Protein AF-X6LQ33-F1 (afdb_monomer_lite)

Sequence (840 aa):
MHNIFSINFYQRFENSNSEWKCDDTETKLISVIKTDLRIRELEQANAPIYSEMYVIDLLNGNKDTILSQSILKFLFQQSKEVWDNICSMDNDNKCWEVMLTAFQKDFGKWNSYLAELENKGIFGDDSVRKSFLNQFIYNNEFIKLHFFKNKRLCNAFFDVCLLHLAHDYNKTTKKKSWKEEIELLVTIENYSGKILYEKEAVFGLIDLLWNVNKFHCFKLELNDSSDSERRRELVKELLEKGQTNLKNLEVWVQFFNYIIEKNEDEWEELLIESLKDWWYADNFGERPSGKWRHRKVLWFLRPSRYNKIPGKFRYVFKTQVESTSNSFLFDNKCWDKDSKSELDECIGESLSDLSMLNWLLELLIQIPFKCDSNEVPSTEKESNEDEQEEKTSSQGGEDKNGTELLKKKLEYCVLYVEWKQLLVKHRNKMNIFRNLYNFIQTTLETLDSVIKEKKIDTMLYDFIKSKNEAHIKILWMAEDKGIDEQVWKDTLDKYENFKQISNNFKTVVRGYFETIPNDLQQFHEYVTKFGHCCLLDIEKDCAKSMKMLNPFKNDMQLMIDREDSELFRKMWTKRRATYSQNPISTMNAFMDVFKQANSDWEYLATAIKNNTLRYSGLEWCESMDWKLEMSILFPNVGSEAKDKMQENQKEIENAVGLRQTKHCWQILKQATEIIQNAHKNKSTIKSDEVWQTFLKQFEFIGQFEHDKEKTSMKEASNCYCICMECFGDIAKSKKNEKKIGEFATNEIFTNKEQFEYAIQKMDDSLNENFRHLVGKLRKVNKVLQKKIWNRTYVSISELAKAVIELYKESNSNFQEKLKDCLNMDFDEFFRFIKEGDQLP

Foldseek 3Di:
DPDDPPDPPVVVVVPCPPDDDPPCPLVVLVVVQVVQVVVCVPPVDPDPDHSLQVVLVVLLVVLDQVSLQSSVVVQLPDALVSVCVNQVPCVPLSNVSSVCSNCPPVVVVVLVSVLSCVVNVVCVDVSSLVSNVCCLLPVPVSLCSQAPDDPVSVVVVCCSQQPRQQPDPPDDDDDASDPDPVSVLSSLVSNLVPHDLDLVVLVVSVCVLFVVVVRVSDPDPPDCPDCVVSSLVSNLSSLVVLLQADVSVVSSLCLLVDDGDPPVVVSVVSNLVSLVCSQPDQDYHDDHDDNLNLVVCLVCPQCVRVVPGDPVSNVSNVVSCLVCLVVQALLDPSDDPVSLVSLLVSLVPPDPDCPSVLVSVCSRDDQPPPPPDDDDPDDDDDDDDDDDDDDDDDDDDDPQVLLVVLLVLLVSQLSCLVVLVVLLVCCPPHPSSVVVLVSLVVSLVSVLVCLLVQVDAPVNLVSCPPPCVVSNVSSCVSVPDDRPVVSNVVSSVLVVLVVLLLVLVVQCCVQPNPDDAPQCPQVVVCSVVRRRDTRVNCCVRVVSVSVVRVVCSVVSVLCNLCSPAPLLVVLLVVLVVVVVVDPPRDPVSVSVSSVRSVVVLLVVLVCLLVQNDFLVVLVRVPPDPCVVNVCSSPVDDDPVSVVVSVVSVLLSVLLNLCVLCLVVLVLLVLLLVLLLVLAPPNVQAAADPLNVQLVVLNVVSVCCVVCRVPHGSNSSNVSSVSNCVLANDLSQQDDDRPCSSVCRNDCCLLPPVSVVLLLVLLCPDPDPLSVVLSVLSVVLSVLCCVQRHVDDHNYSSSSSNSVSVQSVPPPPCNVVSVVSNSVDDVVVSVCCSVPPPPDD

Organism: Reticulomyxa filosa (NCBI:txid46433)

Radius of gyration: 55.9 Å; chains: 1; bounding box: 110×140×118 Å

pLDDT: mean 76.06, std 16.55, range [24.55, 94.12]

Secondary structure (DSSP, 8-state):
---SS---HHHHHHT--SS--GGGHHHHHHHHHHHHHHHHHHH----S--HHHHHHHHHHHH--HHHHHHHHHHHHTS-HHHHHHHHHT-TT-HHHHHHHHHHTT-HHHHHHHHHHHHHTTGGGSHHHHHHHHHHHHH-HHHHHHHHSS-HHHHHHHHHIIIIITT--TTSS----SSSSHHHHHHHHHHHHTT----HHHHHHHHHHHH-GGGSTT------TTTSHHHHHHHHHHHHHHHTSSHHHHHHHTTGGG---SS-HHHHHHHHHHHHHHHHH-S--SS--SS--HHHHHHHHT-HHHHTTS-HHHHHHHHHHHHHTGGGG-TTSTT--HHHHHHHHHHHHS--S--HHHHHHHHHH---STTTTS---------------------S--SSTTHHHHHHHHHHHHHTTGGGHHHHHHHTTT-HHHHHHHHHHHHHHHHHHHHHHTT---HHHHHHIIIIIHHHHHHHHTTTT----HHHHHHHHHHHHHHHHHHHHHHHHHHHH-SS--TTTHHHHHHHHTGGG--HHHHHHHSHHHHHHHGGGHHHHHHHHHTTT-HHHHHHHHHHHHTTTTS---SHHHHHHHHHHHHHHHHHHHHHHHTT--BGGGGGTSTT--HHHHHHHH-TT--HHHHHHHHHHHHHHHHHHHHHHHHHHHHHHHHHHHHHHHH-TTGGG-B--HHHHHHHHHHHHHHHTTTSTTT-BHHHHHHHHHHHHHHH---TT--S-HHHHHHHHH-HHHHSHHHHHHHHHHHHT-S-HHHHHHHHHHHHHHHHHIIIIITS--SBHHHHHHHHHHHHT--STTHHHHHHHHTTS-HHHHHHHHHH-S---

Structure (mmCIF, N/CA/C/O backbone):
data_AF-X6LQ33-F1
#
_entry.id   AF-X6LQ33-F1
#
loop_
_atom_site.group_PDB
_atom_site.id
_atom_site.type_symbol
_atom_site.label_atom_id
_atom_site.label_alt_id
_atom_site.label_comp_id
_atom_site.label_asym_id
_atom_site.label_entity_id
_atom_site.label_seq_id
_atom_site.pdbx_PDB_ins_code
_atom_site.Cartn_x
_atom_site.Cartn_y
_atom_site.Cartn_z
_atom_site.occupancy
_atom_site.B_iso_or_equiv
_atom_site.auth_seq_id
_atom_site.auth_comp_id
_atom_site.auth_asym_id
_atom_site.auth_atom_id
_atom_site.pdbx_PDB_model_num
ATOM 1 N N . MET A 1 1 ? -5.482 -64.163 76.065 1.00 31.47 1 MET A N 1
ATOM 2 C CA . MET A 1 1 ? -4.606 -63.010 76.372 1.00 31.47 1 MET A CA 1
ATOM 3 C C . MET A 1 1 ? -4.163 -62.389 75.060 1.00 31.47 1 MET A C 1
ATOM 5 O O . MET A 1 1 ? -3.172 -62.806 74.485 1.00 31.47 1 MET A O 1
ATOM 9 N N . HIS A 1 2 ? -4.966 -61.464 74.544 1.00 30.30 2 HIS A N 1
ATOM 10 C CA . HIS A 1 2 ? -4.946 -61.036 73.144 1.00 30.30 2 HIS A CA 1
ATOM 11 C C . HIS A 1 2 ? -4.145 -59.743 72.900 1.00 30.30 2 HIS A C 1
ATOM 13 O O . HIS A 1 2 ? -4.488 -59.001 71.991 1.00 30.30 2 HIS A O 1
ATOM 19 N N . ASN A 1 3 ? -3.139 -59.401 73.722 1.00 33.72 3 ASN A N 1
ATOM 20 C CA . ASN A 1 3 ? -2.638 -58.018 73.714 1.00 33.72 3 ASN A CA 1
ATOM 21 C C . ASN A 1 3 ? -1.189 -57.790 74.201 1.00 33.72 3 ASN A C 1
ATOM 23 O O . ASN A 1 3 ? -0.966 -56.895 75.009 1.00 33.72 3 ASN A O 1
ATOM 27 N N . ILE A 1 4 ? -0.195 -58.573 73.742 1.00 30.95 4 ILE A N 1
ATOM 28 C CA . ILE A 1 4 ? 1.229 -58.271 74.050 1.00 30.95 4 ILE A CA 1
ATOM 29 C C . ILE A 1 4 ? 2.198 -58.276 72.839 1.00 30.95 4 ILE A C 1
ATOM 31 O O . ILE A 1 4 ? 3.236 -57.631 72.939 1.00 30.95 4 ILE A O 1
ATOM 35 N N . PHE A 1 5 ? 1.888 -58.854 71.667 1.00 32.56 5 PHE A N 1
ATOM 36 C CA . PHE A 1 5 ? 2.875 -58.927 70.560 1.00 32.56 5 PHE A CA 1
ATOM 37 C C . PHE A 1 5 ? 2.577 -58.114 69.285 1.00 32.56 5 PHE A C 1
ATOM 39 O O . PHE A 1 5 ? 3.407 -58.097 68.384 1.00 32.56 5 PHE A O 1
ATOM 46 N N . SER A 1 6 ? 1.496 -57.329 69.227 1.00 32.50 6 SER A N 1
ATOM 47 C CA . SER A 1 6 ? 1.245 -56.360 68.136 1.00 32.50 6 SER A CA 1
ATOM 48 C C . SER A 1 6 ? 2.017 -55.044 68.317 1.00 32.50 6 SER A C 1
ATOM 50 O O . SER A 1 6 ? 1.477 -53.956 68.122 1.00 32.50 6 SER A O 1
ATOM 52 N N . ILE A 1 7 ? 3.278 -55.127 68.743 1.00 35.88 7 ILE A N 1
ATOM 53 C CA . ILE A 1 7 ? 4.150 -53.959 68.841 1.00 35.88 7 ILE A CA 1
ATOM 54 C C . ILE A 1 7 ? 4.877 -53.830 67.512 1.00 35.88 7 ILE A C 1
ATOM 56 O O . ILE A 1 7 ? 5.714 -54.656 67.163 1.00 35.88 7 ILE A O 1
ATOM 60 N N . ASN A 1 8 ? 4.528 -52.769 66.792 1.00 40.34 8 ASN A N 1
ATOM 61 C CA . ASN A 1 8 ? 5.213 -52.283 65.609 1.00 40.34 8 ASN A CA 1
ATOM 62 C C . ASN A 1 8 ? 6.704 -52.109 65.959 1.00 40.34 8 ASN A C 1
ATOM 64 O O . ASN A 1 8 ? 7.075 -51.149 66.639 1.00 40.34 8 ASN A O 1
ATOM 68 N N . PHE A 1 9 ? 7.542 -53.083 65.585 1.00 39.00 9 PHE A N 1
ATOM 69 C CA . PHE A 1 9 ? 8.957 -53.162 65.986 1.00 39.00 9 PHE A CA 1
ATOM 70 C C . PHE A 1 9 ? 9.711 -51.858 65.658 1.00 39.00 9 PHE A C 1
ATOM 72 O O . PHE A 1 9 ? 10.584 -51.430 66.410 1.00 39.00 9 PHE A O 1
ATOM 79 N N . TYR A 1 10 ? 9.271 -51.172 64.599 1.00 37.88 10 TYR A N 1
ATOM 80 C CA . TYR A 1 10 ? 9.754 -49.870 64.147 1.00 37.88 10 TYR A CA 1
ATOM 81 C C . TYR A 1 10 ? 9.551 -48.738 65.179 1.00 37.88 10 TYR A C 1
ATOM 83 O O . TYR A 1 10 ? 10.472 -47.975 65.459 1.00 37.88 10 TYR A O 1
ATOM 91 N N . GLN A 1 11 ? 8.385 -48.662 65.837 1.00 39.78 11 GLN A N 1
ATOM 92 C CA . GLN A 1 11 ? 8.059 -47.575 66.781 1.00 39.78 11 GLN A CA 1
ATOM 93 C C . GLN A 1 11 ? 8.752 -47.706 68.145 1.00 39.78 11 GLN A C 1
ATOM 95 O O . GLN A 1 11 ? 8.888 -46.716 68.869 1.00 39.78 11 GLN A O 1
ATOM 100 N N . ARG A 1 12 ? 9.196 -48.915 68.520 1.00 42.09 12 ARG A N 1
ATOM 101 C CA . ARG A 1 12 ? 10.029 -49.103 69.720 1.00 42.09 12 ARG A CA 1
ATOM 102 C C . ARG A 1 12 ? 11.488 -48.722 69.483 1.00 42.09 12 ARG A C 1
ATOM 104 O O . ARG A 1 12 ? 12.125 -48.282 70.433 1.00 42.09 12 ARG A O 1
ATOM 111 N N . PHE A 1 13 ? 11.985 -48.832 68.251 1.00 41.81 13 PHE A N 1
ATOM 112 C CA . PHE A 1 13 ? 13.337 -48.393 67.899 1.00 41.81 13 PHE A CA 1
ATOM 113 C C . PHE A 1 13 ? 13.476 -46.863 67.880 1.00 41.81 13 PHE A C 1
ATOM 115 O O . PHE A 1 13 ? 14.496 -46.353 68.330 1.00 41.81 13 PHE A O 1
ATOM 122 N N . GLU A 1 14 ? 12.445 -46.122 67.455 1.00 40.38 14 GLU A N 1
ATOM 123 C CA . GLU A 1 14 ? 12.473 -44.646 67.467 1.00 40.38 14 GLU A CA 1
ATOM 124 C C . GLU A 1 14 ? 12.385 -44.027 68.876 1.00 40.38 14 GLU A C 1
ATOM 126 O O . GLU A 1 14 ? 12.863 -42.915 69.089 1.00 40.38 14 GLU A O 1
ATOM 131 N N . ASN A 1 15 ? 11.807 -44.732 69.858 1.00 38.50 15 ASN A N 1
ATOM 132 C CA . ASN A 1 15 ? 11.514 -44.166 71.184 1.00 38.50 15 ASN A CA 1
ATOM 133 C C . ASN A 1 15 ? 12.481 -44.580 72.313 1.00 38.50 15 ASN A C 1
ATOM 135 O O . ASN A 1 15 ? 12.310 -44.132 73.447 1.00 38.50 15 ASN A O 1
ATOM 139 N N . SER A 1 16 ? 13.519 -45.378 72.042 1.00 37.47 16 SER A N 1
ATOM 140 C CA . SER A 1 16 ? 14.599 -45.660 73.005 1.00 37.47 16 SER A CA 1
ATOM 141 C C . SER A 1 16 ? 15.878 -44.904 72.634 1.00 37.47 16 SER A C 1
ATOM 143 O O . SER A 1 16 ? 16.857 -45.486 72.172 1.00 37.47 16 SER A O 1
ATOM 145 N N . ASN A 1 17 ? 15.877 -43.592 72.863 1.00 42.31 17 ASN A N 1
ATOM 146 C CA . ASN A 1 17 ? 16.995 -42.688 72.567 1.00 42.31 17 ASN A CA 1
ATOM 147 C C . ASN A 1 17 ? 18.128 -42.700 73.620 1.00 42.31 17 ASN A C 1
ATOM 149 O O . ASN A 1 17 ? 18.887 -41.742 73.742 1.00 42.31 17 ASN A O 1
ATOM 153 N N . SER A 1 18 ? 18.281 -43.777 74.395 1.00 48.44 18 SER A N 1
ATOM 154 C CA . SER A 1 18 ? 19.380 -43.902 75.361 1.00 48.44 18 SER A CA 1
ATOM 155 C C . SER A 1 18 ? 19.613 -45.362 75.765 1.00 48.44 18 SER A C 1
ATOM 157 O O . SER A 1 18 ? 19.135 -45.774 76.813 1.00 48.44 18 SER A O 1
ATOM 159 N N . GLU A 1 19 ? 20.280 -46.137 74.894 1.00 40.75 19 GLU A N 1
ATOM 160 C CA . GLU A 1 19 ? 21.206 -47.260 75.224 1.00 40.75 19 GLU A CA 1
ATOM 161 C C . GLU A 1 19 ? 21.628 -48.117 74.002 1.00 40.75 19 GLU A C 1
ATOM 163 O O . GLU A 1 19 ? 22.104 -49.241 74.143 1.00 40.75 19 GLU A O 1
ATOM 168 N N . TRP A 1 20 ? 21.519 -47.613 72.767 1.00 43.34 20 TRP A N 1
ATOM 169 C CA . TRP A 1 20 ? 22.028 -48.321 71.585 1.00 43.34 20 TRP A CA 1
ATOM 170 C C . TRP A 1 20 ? 23.237 -47.574 71.027 1.00 43.34 20 TRP A C 1
ATOM 172 O O . TRP A 1 20 ? 23.112 -46.672 70.205 1.00 43.34 20 TRP A O 1
ATOM 182 N N . LYS A 1 21 ? 24.436 -47.928 71.503 1.00 38.78 21 LYS A N 1
ATOM 183 C CA . LYS A 1 21 ? 25.672 -47.561 70.801 1.00 38.78 21 LYS A CA 1
ATOM 184 C C . LYS A 1 21 ? 25.654 -48.228 69.417 1.00 38.78 21 LYS A C 1
ATOM 186 O O . LYS A 1 21 ? 25.388 -49.424 69.320 1.00 38.78 21 LYS A O 1
ATOM 191 N N . CYS A 1 22 ? 25.918 -47.430 68.382 1.00 48.78 22 CYS A N 1
ATOM 192 C CA . CYS A 1 22 ? 25.822 -47.755 66.951 1.00 48.78 22 CYS A CA 1
ATOM 193 C C . CYS A 1 22 ? 26.660 -48.976 66.510 1.00 48.78 22 CYS A C 1
ATOM 195 O O . CYS A 1 22 ? 26.365 -49.584 65.489 1.00 48.78 22 CYS A O 1
ATOM 197 N N . ASP A 1 23 ? 27.649 -49.388 67.305 1.00 52.12 23 ASP A N 1
ATOM 198 C CA . ASP A 1 23 ? 28.599 -50.447 66.939 1.00 52.12 23 ASP A CA 1
ATOM 199 C C . ASP A 1 23 ? 28.044 -51.883 67.062 1.00 52.12 23 ASP A C 1
ATOM 201 O O . ASP A 1 23 ? 28.761 -52.836 66.774 1.00 52.12 23 ASP A O 1
ATOM 205 N N . ASP A 1 24 ? 26.782 -52.066 67.477 1.00 65.81 24 ASP A N 1
ATOM 206 C CA . ASP A 1 24 ? 26.219 -53.400 67.761 1.00 65.81 24 ASP A CA 1
ATOM 207 C C . ASP A 1 24 ? 24.895 -53.700 67.025 1.00 65.81 24 ASP A C 1
ATOM 209 O O . ASP A 1 24 ? 24.282 -54.745 67.241 1.00 65.81 24 ASP A O 1
ATOM 213 N N . THR A 1 25 ? 24.417 -52.806 66.147 1.00 78.50 25 THR A N 1
ATOM 214 C CA . THR A 1 25 ? 23.137 -52.988 65.425 1.00 78.50 25 THR A CA 1
ATOM 215 C C . THR A 1 25 ? 23.194 -54.160 64.445 1.00 78.50 25 THR A C 1
ATOM 217 O O . THR A 1 25 ? 22.282 -54.982 64.426 1.00 78.50 25 THR A O 1
ATOM 220 N N . GLU A 1 26 ? 24.281 -54.286 63.680 1.00 81.56 26 GLU A N 1
ATOM 221 C CA . GLU A 1 26 ? 24.523 -55.429 62.790 1.00 81.56 26 GLU A CA 1
ATOM 222 C C . GLU A 1 26 ? 24.522 -56.748 63.576 1.00 81.56 26 GLU A C 1
ATOM 224 O O . GLU A 1 26 ? 23.760 -57.664 63.260 1.00 81.56 26 GLU A O 1
ATOM 229 N N . THR A 1 27 ? 25.328 -56.821 64.641 1.00 82.88 27 THR A N 1
ATOM 230 C CA . THR A 1 27 ? 25.437 -58.001 65.507 1.00 82.88 27 THR A CA 1
ATOM 231 C C . THR A 1 27 ? 24.084 -58.386 66.089 1.00 82.88 27 THR A C 1
ATOM 233 O O . THR A 1 27 ? 23.739 -59.567 66.111 1.00 82.88 27 THR A O 1
ATOM 236 N N . LYS A 1 28 ? 23.288 -57.402 66.523 1.00 82.81 28 LYS A N 1
ATOM 237 C CA . LYS A 1 28 ? 21.946 -57.618 67.073 1.00 82.81 28 LYS A CA 1
ATOM 238 C C . LYS A 1 28 ? 20.965 -58.115 66.016 1.00 82.81 28 LYS A C 1
ATOM 240 O O . LYS A 1 28 ? 20.270 -59.085 66.293 1.00 82.81 28 LYS A O 1
ATOM 245 N N . LEU A 1 29 ? 20.928 -57.528 64.817 1.00 86.56 29 LEU A N 1
ATOM 246 C CA . LEU A 1 29 ? 20.048 -57.988 63.732 1.00 86.56 29 LEU A CA 1
ATOM 247 C C . LEU A 1 29 ? 20.413 -59.406 63.276 1.00 86.56 29 LEU A C 1
ATOM 249 O O . LEU A 1 29 ? 19.538 -60.263 63.176 1.00 86.56 29 LEU A O 1
ATOM 253 N N . ILE A 1 30 ? 21.706 -59.696 63.094 1.00 85.75 30 ILE A N 1
ATOM 254 C CA . ILE A 1 30 ? 22.180 -61.051 62.776 1.00 85.75 30 ILE A CA 1
ATOM 255 C C . ILE A 1 30 ? 21.862 -62.020 63.921 1.00 85.75 30 ILE A C 1
ATOM 257 O O . ILE A 1 30 ? 21.463 -63.154 63.670 1.00 85.75 30 ILE A O 1
ATOM 261 N N . SER A 1 31 ? 22.025 -61.602 65.179 1.00 85.25 31 SER A N 1
ATOM 262 C CA . SER A 1 31 ? 21.692 -62.417 66.354 1.00 85.25 31 SER A CA 1
ATOM 263 C C . SER A 1 31 ? 20.196 -62.726 66.428 1.00 85.25 31 SER A C 1
ATOM 265 O O . SER A 1 31 ? 19.828 -63.865 66.716 1.00 85.25 31 SER A O 1
ATOM 267 N N . VAL A 1 32 ? 19.336 -61.755 66.104 1.00 86.00 32 VAL A N 1
ATOM 268 C CA . VAL A 1 32 ? 17.882 -61.942 66.006 1.00 86.00 32 VAL A CA 1
ATOM 269 C C . VAL A 1 32 ? 17.556 -62.967 64.923 1.00 86.00 32 VAL A C 1
ATOM 271 O O . VAL A 1 32 ? 16.886 -63.948 65.236 1.00 86.00 32 VAL A O 1
ATOM 274 N N . ILE A 1 33 ? 18.111 -62.820 63.711 1.00 86.19 33 ILE A N 1
ATOM 275 C CA . ILE A 1 33 ? 17.893 -63.787 62.623 1.00 86.19 33 ILE A CA 1
ATOM 276 C C . ILE A 1 33 ? 18.386 -65.184 63.024 1.00 86.19 33 ILE A C 1
ATOM 278 O O . ILE A 1 33 ? 17.673 -66.169 62.867 1.00 86.19 33 ILE A O 1
ATOM 282 N N . LYS A 1 34 ? 19.581 -65.295 63.616 1.00 85.31 34 LYS A N 1
ATOM 283 C CA . LYS A 1 34 ? 20.133 -66.580 64.083 1.00 85.31 34 LYS A CA 1
ATOM 284 C C . LYS A 1 34 ? 19.296 -67.225 65.184 1.00 85.31 34 LYS A C 1
ATOM 286 O O . LYS A 1 34 ? 19.183 -68.446 65.221 1.00 85.31 34 LYS A O 1
ATOM 291 N N . THR A 1 35 ? 18.771 -66.427 66.108 1.00 83.88 35 THR A N 1
ATOM 292 C CA . THR A 1 35 ? 17.951 -66.926 67.218 1.00 83.88 35 THR A CA 1
ATOM 293 C C . THR A 1 35 ? 16.614 -67.429 66.695 1.00 83.88 35 THR A C 1
ATOM 295 O O . THR A 1 35 ? 16.206 -68.527 67.051 1.00 83.88 35 THR A O 1
ATOM 298 N N . ASP A 1 36 ? 15.988 -66.675 65.796 1.00 84.12 36 ASP A N 1
ATOM 299 C CA . ASP A 1 36 ? 14.748 -67.057 65.123 1.00 84.12 36 ASP A CA 1
ATOM 300 C C . ASP A 1 36 ? 14.915 -68.326 64.269 1.00 84.12 36 ASP A C 1
ATOM 302 O O . ASP A 1 36 ? 14.112 -69.251 64.374 1.00 84.12 36 ASP A O 1
ATOM 306 N N . LEU A 1 37 ? 16.004 -68.434 63.498 1.00 83.12 37 LEU A N 1
ATOM 307 C CA . LEU A 1 37 ? 16.343 -69.657 62.758 1.00 83.12 37 LEU A CA 1
ATOM 308 C C . LEU A 1 37 ? 16.498 -70.865 63.697 1.00 83.12 37 LEU A C 1
ATOM 310 O O . LEU A 1 37 ? 15.916 -71.916 63.445 1.00 83.12 37 LEU A O 1
ATOM 314 N N . ARG A 1 38 ? 17.201 -70.708 64.828 1.00 81.50 38 ARG A N 1
ATOM 315 C CA . ARG A 1 38 ? 17.362 -71.782 65.828 1.00 81.50 38 ARG A CA 1
ATOM 316 C C . ARG A 1 38 ? 16.054 -72.175 66.512 1.00 81.50 38 ARG A C 1
ATOM 318 O O . ARG A 1 38 ? 15.862 -73.347 66.815 1.00 81.50 38 ARG A O 1
ATOM 325 N N . ILE A 1 39 ? 15.168 -71.219 66.792 1.00 77.62 39 ILE A N 1
ATOM 326 C CA . ILE A 1 39 ? 13.849 -71.506 67.376 1.00 77.62 39 ILE A CA 1
ATOM 327 C C . ILE A 1 39 ? 13.007 -72.316 66.381 1.00 77.62 39 ILE A C 1
ATOM 329 O O . ILE A 1 39 ? 12.423 -73.327 66.771 1.00 77.62 39 ILE A O 1
ATOM 333 N N . ARG A 1 40 ? 13.015 -71.936 65.093 1.00 80.06 40 ARG A N 1
ATOM 334 C CA . ARG A 1 40 ? 12.347 -72.690 64.016 1.00 80.06 40 ARG A CA 1
ATOM 335 C C . ARG A 1 40 ? 12.872 -74.122 63.893 1.00 80.06 40 ARG A C 1
ATOM 337 O O . ARG A 1 40 ? 12.080 -75.046 63.724 1.00 80.06 40 ARG A O 1
ATOM 344 N N . GLU A 1 41 ? 14.181 -74.317 64.050 1.00 74.19 41 GLU A N 1
ATOM 345 C CA . GLU A 1 41 ? 14.806 -75.647 64.073 1.00 74.19 41 GLU A CA 1
ATOM 346 C C . GLU A 1 41 ? 14.383 -76.493 65.292 1.00 74.19 41 GLU A C 1
ATOM 348 O O . GLU A 1 41 ? 14.246 -77.711 65.172 1.00 74.19 41 GLU A O 1
ATOM 353 N N . LEU A 1 42 ? 14.177 -75.871 66.462 1.00 72.88 42 LEU A N 1
ATOM 354 C CA . LEU A 1 42 ? 13.881 -76.565 67.723 1.00 72.88 42 LEU A CA 1
ATOM 355 C C . LEU A 1 42 ? 12.403 -76.933 67.909 1.00 72.88 42 LEU A C 1
ATOM 357 O O . LEU A 1 42 ? 12.119 -77.986 68.478 1.00 72.88 42 LEU A O 1
ATOM 361 N N . GLU A 1 43 ? 11.464 -76.086 67.483 1.00 61.12 43 GLU A N 1
ATOM 362 C CA . GLU A 1 43 ? 10.046 -76.266 67.834 1.00 61.12 43 GLU A CA 1
ATOM 363 C C . GLU A 1 43 ? 9.205 -77.010 66.782 1.00 61.12 43 GLU A C 1
ATOM 365 O O . GLU A 1 43 ? 8.057 -77.336 67.076 1.00 61.12 43 GLU A O 1
ATOM 370 N N . GLN A 1 44 ? 9.716 -77.291 65.570 1.00 59.97 44 GLN A N 1
ATOM 371 C CA . GLN A 1 44 ? 8.886 -77.742 64.424 1.00 59.97 44 GLN A CA 1
ATOM 372 C C . GLN A 1 44 ? 7.576 -76.932 64.280 1.00 59.97 44 GLN A C 1
ATOM 374 O O . GLN A 1 44 ? 6.561 -77.419 63.778 1.00 59.97 44 GLN A O 1
ATOM 379 N N . ALA A 1 45 ? 7.574 -75.690 64.761 1.00 54.41 45 ALA A N 1
ATOM 380 C CA . ALA A 1 45 ? 6.413 -74.829 64.759 1.00 54.41 45 ALA A CA 1
ATOM 381 C C . ALA A 1 45 ? 6.410 -74.024 63.462 1.00 54.41 45 ALA A C 1
ATOM 383 O O . ALA A 1 45 ? 7.409 -73.396 63.110 1.00 54.41 45 ALA A O 1
ATOM 384 N N . ASN A 1 46 ? 5.261 -73.991 62.783 1.00 57.66 46 ASN A N 1
ATOM 385 C CA . ASN A 1 46 ? 4.982 -72.978 61.770 1.00 57.66 46 ASN A CA 1
ATOM 386 C C . ASN A 1 46 ? 4.944 -71.613 62.466 1.00 57.66 46 ASN A C 1
ATOM 388 O O . ASN A 1 46 ? 3.899 -71.194 62.972 1.00 57.66 46 ASN A O 1
ATOM 392 N N . ALA A 1 47 ? 6.090 -70.938 62.532 1.00 58.59 47 ALA A N 1
ATOM 393 C CA . ALA A 1 47 ? 6.153 -69.566 62.998 1.00 58.59 47 ALA A CA 1
ATOM 394 C C . ALA A 1 47 ? 5.380 -68.678 62.001 1.00 58.59 47 ALA A C 1
ATOM 396 O O . ALA A 1 47 ? 5.683 -68.700 60.810 1.00 58.59 47 ALA A O 1
ATOM 397 N N . PRO A 1 48 ? 4.386 -67.884 62.439 1.00 59.44 48 PRO A N 1
ATOM 398 C CA . PRO A 1 48 ? 3.655 -66.983 61.545 1.00 59.44 48 PRO A CA 1
ATOM 399 C C . PRO A 1 48 ? 4.469 -65.743 61.128 1.00 59.44 48 PRO A C 1
ATOM 401 O O . PRO A 1 48 ? 3.956 -64.898 60.399 1.00 59.44 48 PRO A O 1
ATOM 404 N N . ILE A 1 49 ? 5.698 -65.586 61.631 1.00 68.81 49 ILE A N 1
ATOM 405 C CA . ILE A 1 49 ? 6.519 -64.376 61.522 1.00 68.81 49 ILE A CA 1
ATOM 406 C C . ILE A 1 49 ? 7.974 -64.814 61.324 1.00 68.81 49 ILE A C 1
ATOM 408 O O . ILE A 1 49 ? 8.505 -65.519 62.178 1.00 68.81 49 ILE A O 1
ATOM 412 N N . TYR A 1 50 ? 8.613 -64.378 60.235 1.00 83.06 50 TYR A N 1
ATOM 413 C CA . TYR A 1 50 ? 10.019 -64.673 59.944 1.00 83.06 50 TYR A CA 1
ATOM 414 C C . TYR A 1 50 ? 10.875 -63.421 60.081 1.00 83.06 50 TYR A C 1
ATOM 416 O O . TYR A 1 50 ? 10.606 -62.389 59.458 1.00 83.06 50 TYR A O 1
ATOM 424 N N . SER A 1 51 ? 11.917 -63.504 60.902 1.00 84.19 51 SER A N 1
ATOM 425 C CA . SER A 1 51 ? 12.742 -62.339 61.230 1.00 84.19 51 SER A CA 1
ATOM 426 C C . SER A 1 51 ? 13.487 -61.754 60.023 1.00 84.19 51 SER A C 1
ATOM 428 O O . SER A 1 51 ? 13.586 -60.532 59.923 1.00 84.19 51 SER A O 1
ATOM 430 N N . GLU A 1 52 ? 13.944 -62.581 59.074 1.00 86.50 52 GLU A N 1
ATOM 431 C CA . GLU A 1 52 ? 14.655 -62.149 57.863 1.00 86.50 52 GLU A CA 1
ATOM 432 C C . GLU A 1 52 ? 13.850 -61.143 57.028 1.00 86.50 52 GLU A C 1
ATOM 434 O O . GLU A 1 52 ? 14.416 -60.193 56.489 1.00 86.50 52 GLU A O 1
ATOM 439 N N . MET A 1 53 ? 12.525 -61.289 56.990 1.00 82.81 53 MET A N 1
ATOM 440 C CA . MET A 1 53 ? 11.638 -60.429 56.206 1.00 82.81 53 MET A CA 1
ATOM 441 C C . MET A 1 53 ? 11.521 -59.032 56.818 1.00 82.81 53 MET A C 1
ATOM 443 O O . MET A 1 53 ? 11.687 -58.033 56.122 1.00 82.81 53 MET A O 1
ATOM 447 N N . TYR A 1 54 ? 11.337 -58.946 58.139 1.00 83.69 54 TYR A N 1
ATOM 448 C CA . TYR A 1 54 ? 11.304 -57.660 58.846 1.00 83.69 54 TYR A CA 1
ATOM 449 C C . TYR A 1 54 ? 12.654 -56.951 58.815 1.00 83.69 54 TYR A C 1
ATOM 451 O O . TYR A 1 54 ? 12.707 -55.721 58.837 1.00 83.69 54 TYR A O 1
ATOM 459 N N . VAL A 1 55 ? 13.750 -57.711 58.756 1.00 86.75 55 VAL A N 1
ATOM 460 C CA . VAL A 1 55 ? 15.079 -57.130 58.575 1.00 86.75 55 VAL A CA 1
ATOM 461 C C . VAL A 1 55 ? 15.217 -56.524 57.177 1.00 86.75 55 VAL A C 1
ATOM 463 O O . VAL A 1 55 ? 15.699 -55.401 57.083 1.00 86.75 55 VAL A O 1
ATOM 466 N N . ILE A 1 56 ? 14.745 -57.180 56.111 1.00 86.62 56 ILE A N 1
ATOM 467 C CA . ILE A 1 56 ? 14.722 -56.583 54.761 1.00 86.62 56 ILE A CA 1
ATOM 468 C C . ILE A 1 56 ? 13.850 -55.319 54.721 1.00 86.62 56 ILE A C 1
ATOM 470 O O . ILE A 1 56 ? 14.292 -54.298 54.198 1.00 86.62 56 ILE A O 1
ATOM 474 N N . ASP A 1 57 ? 12.670 -55.336 55.344 1.00 83.12 57 ASP A N 1
ATOM 475 C CA . ASP A 1 57 ? 11.819 -54.144 55.464 1.00 83.12 57 ASP A CA 1
ATOM 476 C C . ASP A 1 57 ? 12.528 -52.990 56.198 1.00 83.12 57 ASP A C 1
ATOM 478 O O . ASP A 1 57 ? 12.481 -51.837 55.759 1.00 83.12 57 ASP A O 1
ATOM 482 N N . LEU A 1 58 ? 13.228 -53.295 57.296 1.00 83.75 58 LEU A N 1
ATOM 483 C CA . LEU A 1 58 ? 14.001 -52.318 58.064 1.00 83.75 58 LEU A CA 1
ATOM 484 C C . LEU A 1 58 ? 15.149 -51.725 57.235 1.00 83.75 58 LEU A C 1
ATOM 486 O O . LEU A 1 58 ? 15.370 -50.513 57.272 1.00 83.75 58 LEU A O 1
ATOM 490 N N . LEU A 1 59 ? 15.868 -52.567 56.486 1.00 84.56 59 LEU A N 1
ATOM 491 C CA . LEU A 1 59 ? 16.942 -52.131 55.592 1.00 84.56 59 LEU A CA 1
ATOM 492 C C . LEU A 1 59 ? 16.406 -51.249 54.460 1.00 84.56 59 LEU A C 1
ATOM 494 O O . LEU A 1 59 ? 17.033 -50.251 54.106 1.00 84.56 59 LEU A O 1
ATOM 498 N N . ASN A 1 60 ? 15.221 -51.558 53.925 1.00 83.12 60 ASN A N 1
ATOM 499 C CA . ASN A 1 60 ? 14.633 -50.724 52.881 1.00 83.12 60 ASN A CA 1
ATOM 500 C C . ASN A 1 60 ? 14.243 -49.337 53.417 1.00 83.12 60 ASN A C 1
ATOM 502 O O . ASN A 1 60 ? 14.435 -48.321 52.747 1.00 83.12 60 ASN A O 1
ATOM 506 N N . GLY A 1 61 ? 13.730 -49.287 54.653 1.00 79.69 61 GLY A N 1
ATOM 507 C CA . GLY A 1 61 ? 13.371 -48.042 55.331 1.00 79.69 61 GLY A CA 1
ATOM 508 C C . GLY A 1 61 ? 14.578 -47.180 55.716 1.00 79.69 61 GLY A C 1
ATOM 509 O O . GLY A 1 61 ? 14.532 -45.960 55.557 1.00 79.69 61 GLY A O 1
ATOM 510 N N . ASN A 1 62 ? 15.666 -47.795 56.194 1.00 80.25 62 ASN A N 1
ATOM 511 C CA . ASN A 1 62 ? 16.841 -47.059 56.674 1.00 80.25 62 ASN A CA 1
ATOM 512 C C . ASN A 1 62 ? 17.790 -46.600 55.552 1.00 80.25 62 ASN A C 1
ATOM 514 O O . ASN A 1 62 ? 18.500 -45.610 55.729 1.00 80.25 62 ASN A O 1
ATOM 518 N N . LYS A 1 63 ? 17.790 -47.300 54.407 1.00 79.12 63 LYS A N 1
ATOM 519 C CA . LYS A 1 63 ? 18.664 -47.069 53.247 1.00 79.12 63 LYS A CA 1
ATOM 520 C C . LYS A 1 63 ? 20.166 -46.990 53.572 1.00 79.12 63 LYS A C 1
ATOM 522 O O . LYS A 1 63 ? 20.928 -46.356 52.840 1.00 79.12 63 LYS A O 1
ATOM 527 N N . ASP A 1 64 ? 20.611 -47.637 54.648 1.00 83.25 64 ASP A N 1
ATOM 528 C CA . ASP A 1 64 ? 22.021 -47.689 55.037 1.00 83.25 64 ASP A CA 1
ATOM 529 C C . ASP A 1 64 ? 22.758 -48.724 54.180 1.00 83.25 64 ASP A C 1
ATOM 531 O O . ASP A 1 64 ? 22.566 -49.935 54.319 1.00 83.25 64 ASP A O 1
ATOM 535 N N . THR A 1 65 ? 23.617 -48.242 53.283 1.00 82.75 65 THR A N 1
ATOM 536 C CA . THR A 1 65 ? 24.393 -49.077 52.361 1.00 82.75 65 THR A CA 1
ATOM 537 C C . THR A 1 65 ? 25.315 -50.066 53.079 1.00 82.75 65 THR A C 1
ATOM 539 O O . THR A 1 65 ? 25.402 -51.215 52.650 1.00 82.75 65 THR A O 1
ATOM 542 N N . ILE A 1 66 ? 26.006 -49.661 54.151 1.00 82.75 66 ILE A N 1
ATOM 543 C CA . ILE A 1 66 ? 27.011 -50.509 54.817 1.00 82.75 66 ILE A CA 1
ATOM 544 C C . ILE A 1 66 ? 26.311 -51.611 55.609 1.00 82.75 66 ILE A C 1
ATOM 546 O O . ILE A 1 66 ? 26.662 -52.788 55.484 1.00 82.75 66 ILE A O 1
ATOM 550 N N . LEU A 1 67 ? 25.276 -51.239 56.362 1.00 84.00 67 LEU A N 1
ATOM 551 C CA . LEU A 1 67 ? 24.465 -52.191 57.110 1.00 84.00 67 LEU A CA 1
ATOM 552 C C . LEU A 1 67 ? 23.754 -53.168 56.163 1.00 84.00 67 LEU A C 1
ATOM 554 O O . LEU A 1 67 ? 23.807 -54.378 56.380 1.00 84.00 67 LEU A O 1
ATOM 558 N N . SER A 1 68 ? 23.170 -52.668 55.067 1.00 88.00 68 SER A N 1
ATOM 559 C CA . SER A 1 68 ? 22.519 -53.515 54.060 1.00 88.00 68 SER A CA 1
ATOM 560 C C . SER A 1 68 ? 23.502 -54.490 53.416 1.00 88.00 68 SER A C 1
ATOM 562 O O . SER A 1 68 ? 23.183 -55.667 53.284 1.00 88.00 68 SER A O 1
ATOM 564 N N . GLN A 1 69 ? 24.720 -54.050 53.073 1.00 86.06 69 GLN A N 1
ATOM 565 C CA . GLN A 1 69 ? 25.759 -54.940 52.539 1.00 86.06 69 GLN A CA 1
ATOM 566 C C . GLN A 1 69 ? 26.121 -56.058 53.519 1.00 86.06 69 GLN A C 1
ATOM 568 O O . GLN A 1 69 ? 26.241 -57.210 53.098 1.00 86.06 69 GLN A O 1
ATOM 573 N N . SER A 1 70 ? 26.314 -55.736 54.802 1.00 84.69 70 SER A N 1
ATOM 574 C CA . SER A 1 70 ? 26.745 -56.740 55.779 1.00 84.69 70 SER A CA 1
ATOM 575 C C . SER A 1 70 ? 25.648 -57.763 56.078 1.00 84.69 70 SER A C 1
ATOM 577 O O . SER A 1 70 ? 25.895 -58.972 56.060 1.00 84.69 70 SER A O 1
ATOM 579 N N . ILE A 1 71 ? 24.405 -57.299 56.244 1.00 87.12 71 ILE A N 1
ATOM 580 C CA . ILE A 1 71 ? 23.255 -58.180 56.459 1.00 87.12 71 ILE A CA 1
ATOM 581 C C . ILE A 1 71 ? 22.965 -59.032 55.218 1.00 87.12 71 ILE A C 1
ATOM 583 O O . ILE A 1 71 ? 22.795 -60.242 55.352 1.00 87.12 71 ILE A O 1
ATOM 587 N N . LEU A 1 72 ? 22.977 -58.455 54.009 1.00 87.62 72 LEU A N 1
ATOM 588 C CA . LEU A 1 72 ? 22.793 -59.226 52.774 1.00 87.62 72 LEU A CA 1
ATOM 589 C C . LEU A 1 72 ? 23.882 -60.284 52.609 1.00 87.62 72 LEU A C 1
ATOM 591 O O . LEU A 1 72 ? 23.574 -61.419 52.265 1.00 87.62 72 LEU A O 1
ATOM 595 N N . LYS A 1 73 ? 25.144 -59.960 52.915 1.00 87.62 73 LYS A N 1
ATOM 596 C CA . LYS A 1 73 ? 26.241 -60.938 52.886 1.00 87.62 73 LYS A CA 1
ATOM 597 C C . LYS A 1 73 ? 25.979 -62.121 53.823 1.00 87.62 73 LYS A C 1
ATOM 599 O O . LYS A 1 73 ? 26.278 -63.256 53.460 1.00 87.62 73 LYS A O 1
ATOM 604 N N . PHE A 1 74 ? 25.415 -61.874 55.005 1.00 88.44 74 PHE A N 1
ATOM 605 C CA . PHE A 1 74 ? 24.980 -62.941 55.906 1.00 88.44 74 PHE A CA 1
ATOM 606 C C . PHE A 1 74 ? 23.790 -63.730 55.332 1.00 88.44 74 PHE A C 1
ATOM 608 O O . PHE A 1 74 ? 23.807 -64.960 55.382 1.00 88.44 74 PHE A O 1
ATOM 615 N N . LEU A 1 75 ? 22.791 -63.051 54.757 1.00 87.81 75 LEU A N 1
ATOM 616 C CA . LEU A 1 75 ? 21.604 -63.675 54.161 1.00 87.81 75 LEU A CA 1
ATOM 617 C C . LEU A 1 75 ? 21.944 -64.545 52.943 1.00 87.81 75 LEU A C 1
ATOM 619 O O . LEU A 1 75 ? 21.423 -65.651 52.827 1.00 87.81 75 LEU A O 1
ATOM 623 N N . PHE A 1 76 ? 22.870 -64.126 52.074 1.00 85.75 76 PHE A N 1
ATOM 624 C CA . PHE A 1 76 ? 23.320 -64.927 50.926 1.00 85.75 76 PHE A CA 1
ATOM 625 C C . PHE A 1 76 ? 23.908 -66.279 51.354 1.00 85.75 76 PHE A C 1
ATOM 627 O O . PHE A 1 76 ? 23.685 -67.291 50.694 1.00 85.75 76 PHE A O 1
ATOM 634 N N . GLN A 1 77 ? 24.531 -66.349 52.533 1.00 86.25 77 GLN A N 1
ATOM 635 C CA . GLN A 1 77 ? 25.054 -67.602 53.084 1.00 86.25 77 GLN A CA 1
ATOM 636 C C . GLN A 1 77 ? 23.966 -68.555 53.613 1.00 86.25 77 GLN A C 1
ATOM 638 O O . GLN A 1 77 ? 24.276 -69.706 53.917 1.00 86.25 77 GLN A O 1
ATOM 643 N N . GLN A 1 78 ? 22.710 -68.113 53.721 1.00 89.25 78 GLN A N 1
ATOM 644 C CA . GLN A 1 78 ? 21.613 -68.921 54.260 1.00 89.25 78 GLN A CA 1
ATOM 645 C C . GLN A 1 78 ? 21.004 -69.872 53.215 1.00 89.25 78 GLN A C 1
ATOM 647 O O . GLN A 1 78 ? 21.390 -69.896 52.036 1.00 89.25 78 GLN A O 1
ATOM 652 N N . SER A 1 79 ? 20.078 -70.719 53.675 1.00 86.12 79 SER A N 1
ATOM 653 C CA . SER A 1 79 ? 19.413 -71.733 52.857 1.00 86.12 79 SER A CA 1
ATOM 654 C C . SER A 1 79 ? 18.478 -71.116 51.813 1.00 86.12 79 SER A C 1
ATOM 656 O O . SER A 1 79 ? 18.109 -69.943 51.882 1.00 86.12 79 SER A O 1
ATOM 658 N N . LYS A 1 80 ? 18.077 -71.938 50.836 1.00 83.06 80 LYS A N 1
ATOM 659 C CA . LYS A 1 80 ? 17.079 -71.556 49.834 1.00 83.06 80 LYS A CA 1
ATOM 660 C C . LYS A 1 80 ? 15.766 -71.112 50.488 1.00 83.06 80 LYS A C 1
ATOM 662 O O . LYS A 1 80 ? 15.224 -70.095 50.097 1.00 83.06 80 LYS A O 1
ATOM 667 N N . GLU A 1 81 ? 15.323 -71.821 51.524 1.00 83.12 81 GLU A N 1
ATOM 668 C CA . GLU A 1 81 ? 14.089 -71.531 52.264 1.00 83.12 81 GLU A CA 1
ATOM 669 C C . GLU A 1 81 ? 14.058 -70.105 52.838 1.00 83.12 81 GLU A C 1
ATOM 671 O O . GLU A 1 81 ? 13.038 -69.433 52.755 1.00 83.12 81 GLU A O 1
ATOM 676 N N . VAL A 1 82 ? 15.190 -69.597 53.340 1.00 85.25 82 VAL A N 1
ATOM 677 C CA . VAL A 1 82 ? 15.293 -68.212 53.838 1.00 85.25 82 VAL A CA 1
ATOM 678 C C . VAL A 1 82 ? 15.083 -67.198 52.711 1.00 85.25 82 VAL A C 1
ATOM 680 O O . VAL A 1 82 ? 14.396 -66.197 52.899 1.00 85.25 82 VAL A O 1
ATOM 683 N N . TRP A 1 83 ? 15.640 -67.454 51.528 1.00 86.31 83 TRP A N 1
ATOM 684 C CA . TRP A 1 83 ? 15.447 -66.587 50.362 1.00 86.31 83 TRP A CA 1
ATOM 685 C C . TRP A 1 83 ? 14.061 -66.732 49.740 1.00 86.31 83 TRP A C 1
ATOM 687 O O . TRP A 1 83 ? 13.484 -65.727 49.341 1.00 86.31 83 TRP A O 1
ATOM 697 N N . ASP A 1 84 ? 13.497 -67.940 49.731 1.00 83.00 84 ASP A N 1
ATOM 698 C CA . ASP A 1 84 ? 12.108 -68.171 49.340 1.00 83.00 84 ASP A CA 1
ATOM 699 C C . ASP A 1 84 ? 11.176 -67.361 50.270 1.00 83.00 84 ASP A C 1
ATOM 701 O O . ASP A 1 84 ? 10.284 -66.670 49.783 1.00 83.00 84 ASP A O 1
ATOM 705 N N . ASN A 1 85 ? 11.445 -67.318 51.583 1.00 82.81 85 ASN A N 1
ATOM 706 C CA . ASN A 1 85 ? 10.698 -66.485 52.535 1.00 82.81 85 ASN A CA 1
ATOM 707 C C . ASN A 1 85 ? 10.854 -64.983 52.250 1.00 82.81 85 ASN A C 1
ATOM 709 O O . ASN A 1 85 ? 9.846 -64.278 52.164 1.00 82.81 85 ASN A O 1
ATOM 713 N N . ILE A 1 86 ? 12.089 -64.502 52.053 1.00 85.06 86 ILE A N 1
ATOM 714 C CA . ILE A 1 86 ? 12.372 -63.096 51.709 1.00 85.06 86 ILE A CA 1
ATOM 715 C C . ILE A 1 86 ? 11.621 -62.684 50.438 1.00 85.06 86 ILE A C 1
ATOM 717 O O . ILE A 1 86 ? 10.984 -61.634 50.419 1.00 85.06 86 ILE A O 1
ATOM 721 N N . CYS A 1 87 ? 11.660 -63.516 49.396 1.00 78.75 87 CYS A N 1
ATOM 722 C CA . CYS A 1 87 ? 11.011 -63.228 48.123 1.00 78.75 87 CYS A CA 1
ATOM 723 C C . CYS A 1 87 ? 9.480 -63.417 48.172 1.00 78.75 87 CYS A C 1
ATOM 725 O O . CYS A 1 87 ? 8.769 -62.753 47.423 1.00 78.75 87 CYS A O 1
ATOM 727 N N . SER A 1 88 ? 8.949 -64.276 49.054 1.00 72.44 88 SER A N 1
ATOM 728 C CA . SER A 1 88 ? 7.511 -64.605 49.114 1.00 72.44 88 SER A CA 1
ATOM 729 C C . SER A 1 88 ? 6.598 -63.486 49.638 1.00 72.44 88 SER A C 1
ATOM 731 O O . SER A 1 88 ? 5.443 -63.420 49.222 1.00 72.44 88 SER A O 1
ATOM 733 N N . MET A 1 89 ? 7.079 -62.595 50.518 1.00 62.66 89 MET A N 1
ATOM 734 C CA . MET A 1 89 ? 6.357 -61.360 50.889 1.00 62.66 89 MET A CA 1
ATOM 735 C C . MET A 1 89 ? 6.992 -60.106 50.297 1.00 62.66 89 MET A C 1
ATOM 737 O O . MET A 1 89 ? 6.731 -59.003 50.786 1.00 62.66 89 MET A O 1
ATOM 741 N N . ASP A 1 90 ? 7.781 -60.236 49.230 1.00 61.00 90 ASP A N 1
ATOM 742 C CA . ASP A 1 90 ? 8.307 -59.079 48.512 1.00 61.00 90 ASP A CA 1
ATOM 743 C C . ASP A 1 90 ? 7.215 -58.394 47.663 1.00 61.00 90 ASP A C 1
ATOM 745 O O . ASP A 1 90 ? 7.356 -58.172 46.462 1.00 61.00 90 ASP A O 1
ATOM 749 N N . ASN A 1 91 ? 6.088 -58.062 48.304 1.00 57.44 91 ASN A N 1
ATOM 750 C CA . ASN A 1 91 ? 4.889 -57.478 47.704 1.00 57.44 91 ASN A CA 1
ATOM 751 C C . ASN A 1 91 ? 5.121 -56.070 47.133 1.00 57.44 91 ASN A C 1
ATOM 753 O O . ASN A 1 91 ? 4.230 -55.554 46.470 1.00 57.44 91 ASN A O 1
ATOM 757 N N . ASP A 1 92 ? 6.310 -55.490 47.327 1.00 62.66 92 ASP A N 1
ATOM 758 C CA . ASP A 1 92 ? 6.703 -54.191 46.774 1.00 62.66 92 ASP A CA 1
ATOM 759 C C . ASP A 1 92 ? 8.143 -54.178 46.212 1.00 62.66 92 ASP A C 1
ATOM 761 O O . ASP A 1 92 ? 8.707 -53.106 46.012 1.00 62.66 92 ASP A O 1
ATOM 765 N N . ASN A 1 93 ? 8.756 -55.334 45.913 1.00 72.69 93 ASN A N 1
ATOM 766 C CA . ASN A 1 93 ? 10.124 -55.428 45.359 1.00 72.69 93 ASN A CA 1
ATOM 767 C C . ASN A 1 93 ? 11.253 -54.849 46.249 1.00 72.69 93 ASN A C 1
ATOM 769 O O . ASN A 1 93 ? 12.348 -54.529 45.772 1.00 72.69 93 ASN A O 1
ATOM 773 N N . LYS A 1 94 ? 10.990 -54.711 47.546 1.00 81.75 94 LYS A N 1
ATOM 774 C CA . LYS A 1 94 ? 11.869 -54.165 48.582 1.00 81.75 94 LYS A CA 1
ATOM 775 C C . LYS A 1 94 ? 13.177 -54.937 48.698 1.00 81.75 94 LYS A C 1
ATOM 777 O O . LYS A 1 94 ? 14.208 -54.326 48.963 1.00 81.75 94 LYS A O 1
ATOM 782 N N . CYS A 1 95 ? 13.178 -56.254 48.474 1.00 82.75 95 CYS A N 1
ATOM 783 C CA . CYS A 1 95 ? 14.420 -57.033 48.467 1.00 82.75 95 CYS A CA 1
ATOM 784 C C . CYS A 1 95 ? 15.380 -56.518 47.383 1.00 82.75 95 CYS A C 1
ATOM 786 O O . CYS A 1 95 ? 16.563 -56.275 47.644 1.00 82.75 95 CYS A O 1
ATOM 788 N N . TRP A 1 96 ? 14.861 -56.277 46.177 1.00 82.88 96 TRP A N 1
ATOM 789 C CA . TRP A 1 96 ? 15.652 -55.753 45.065 1.00 82.88 96 TRP A CA 1
ATOM 790 C C . TRP A 1 96 ? 16.093 -54.304 45.298 1.00 82.88 96 TRP A C 1
ATOM 792 O O . TRP A 1 96 ? 17.213 -53.946 44.930 1.00 82.88 96 TRP A O 1
ATOM 802 N N . GLU A 1 97 ? 15.269 -53.489 45.963 1.00 78.56 97 GLU A N 1
ATOM 803 C CA . GLU A 1 97 ? 15.631 -52.124 46.373 1.00 78.56 97 GLU A CA 1
ATOM 804 C C . GLU A 1 97 ? 16.734 -52.094 47.441 1.00 78.56 97 GLU A C 1
ATOM 806 O O . GLU A 1 97 ? 17.661 -51.280 47.357 1.00 78.56 97 GLU A O 1
ATOM 811 N N . VAL A 1 98 ? 16.686 -53.004 48.417 1.00 83.38 98 VAL A N 1
ATOM 812 C CA . VAL A 1 98 ? 17.728 -53.157 49.443 1.00 83.38 98 VAL A CA 1
ATOM 813 C C . VAL A 1 98 ? 19.027 -53.619 48.809 1.00 83.38 98 VAL A C 1
ATOM 815 O O . VAL A 1 98 ? 20.077 -53.040 49.091 1.00 83.38 98 VAL A O 1
ATOM 818 N N . MET A 1 99 ? 18.970 -54.593 47.894 1.00 81.06 99 MET A N 1
ATOM 819 C CA . MET A 1 99 ? 20.136 -54.958 47.098 1.00 81.06 99 MET A CA 1
ATOM 820 C C . MET A 1 99 ? 20.667 -53.726 46.357 1.00 81.06 99 MET A C 1
ATOM 822 O O . MET A 1 99 ? 21.851 -53.414 46.505 1.00 81.06 99 MET A O 1
ATOM 826 N N . LEU A 1 100 ? 19.814 -52.981 45.633 1.00 76.38 100 LEU A N 1
ATOM 827 C CA . LEU A 1 100 ? 20.193 -51.792 44.844 1.00 76.38 100 LEU A CA 1
ATOM 828 C C . LEU A 1 100 ? 20.897 -50.747 45.714 1.00 76.38 100 LEU A C 1
ATOM 830 O O . LEU A 1 100 ? 21.936 -50.203 45.332 1.00 76.38 100 LEU A O 1
ATOM 834 N N . THR A 1 101 ? 20.361 -50.520 46.910 1.00 78.31 101 THR A N 1
ATOM 835 C CA . THR A 1 101 ? 20.895 -49.590 47.908 1.00 78.31 101 THR A CA 1
ATOM 836 C C . THR A 1 101 ? 22.218 -50.068 48.500 1.00 78.31 101 THR A C 1
ATOM 838 O O . THR A 1 101 ? 23.121 -49.255 48.722 1.00 78.31 101 THR A O 1
ATOM 841 N N . ALA A 1 102 ? 22.357 -51.375 48.731 1.00 77.88 102 ALA A N 1
ATOM 842 C CA . ALA A 1 102 ? 23.563 -51.984 49.270 1.00 77.88 102 ALA A CA 1
ATOM 843 C C . ALA A 1 102 ? 24.709 -51.950 48.262 1.00 77.88 102 ALA A C 1
ATOM 845 O O . ALA A 1 102 ? 25.834 -51.605 48.600 1.00 77.88 102 ALA A O 1
ATOM 846 N N . PHE A 1 103 ? 24.465 -52.304 47.010 1.00 72.56 103 PHE A N 1
ATOM 847 C CA . PHE A 1 103 ? 25.553 -52.551 46.068 1.00 72.56 103 PHE A CA 1
ATOM 848 C C . PHE A 1 103 ? 25.798 -51.394 45.101 1.00 72.56 103 PHE A C 1
ATOM 850 O O . PHE A 1 103 ? 26.915 -51.274 44.599 1.00 72.56 103 PHE A O 1
ATOM 857 N N . GLN A 1 104 ? 24.822 -50.503 44.889 1.00 69.69 104 GLN A N 1
ATOM 858 C CA . GLN A 1 104 ? 24.929 -49.320 44.026 1.00 69.69 104 GLN A CA 1
ATOM 859 C C . GLN A 1 104 ? 25.784 -49.562 42.757 1.00 69.69 104 GLN A C 1
ATOM 861 O O . GLN A 1 104 ? 25.378 -50.287 41.857 1.00 69.69 104 GLN A O 1
ATOM 866 N N . LYS A 1 105 ? 26.978 -48.941 42.682 1.00 57.66 105 LYS A N 1
ATOM 867 C CA . LYS A 1 105 ? 27.912 -48.954 41.539 1.00 57.66 105 LYS A CA 1
ATOM 868 C C . LYS A 1 105 ? 28.898 -50.137 41.535 1.00 57.66 105 LYS A C 1
ATOM 870 O O . LYS A 1 105 ? 29.726 -50.210 40.627 1.00 57.66 105 LYS A O 1
ATOM 875 N N . ASP A 1 106 ? 28.864 -51.026 42.530 1.00 62.50 106 ASP A N 1
ATOM 876 C CA . ASP A 1 106 ? 29.732 -52.211 42.620 1.00 62.50 106 ASP A CA 1
ATOM 877 C C . ASP A 1 106 ? 29.056 -53.422 41.956 1.00 62.50 106 ASP A C 1
ATOM 879 O O . ASP A 1 106 ? 28.615 -54.381 42.595 1.00 62.50 106 ASP A O 1
ATOM 883 N N . PHE A 1 107 ? 28.959 -53.351 40.627 1.00 57.72 107 PHE A N 1
ATOM 884 C CA . PHE A 1 107 ? 28.318 -54.385 39.813 1.00 57.72 107 PHE A CA 1
ATOM 885 C C . PHE A 1 107 ? 29.073 -55.721 39.826 1.00 57.72 107 PHE A C 1
ATOM 887 O O . PHE A 1 107 ? 28.473 -56.754 39.557 1.00 57.72 107 PHE A O 1
ATOM 894 N N . GLY A 1 108 ? 30.360 -55.738 40.194 1.00 57.62 108 GLY A N 1
ATOM 895 C CA . GLY A 1 108 ? 31.094 -56.988 40.406 1.00 57.62 108 GLY A CA 1
ATOM 896 C C . GLY A 1 108 ? 30.491 -57.802 41.552 1.00 57.62 108 GLY A C 1
ATOM 897 O O . GLY A 1 108 ? 30.267 -59.003 41.403 1.00 57.62 108 GLY A O 1
ATOM 898 N N . LYS A 1 109 ? 30.144 -57.128 42.657 1.00 67.50 109 LYS A N 1
ATOM 899 C CA . LYS A 1 109 ? 29.424 -57.746 43.779 1.00 67.50 109 LYS A CA 1
ATOM 900 C C . LYS A 1 109 ? 27.970 -58.059 43.441 1.00 67.50 109 LYS A C 1
ATOM 902 O O . LYS A 1 109 ? 27.487 -59.124 43.810 1.00 67.50 109 LYS A O 1
ATOM 907 N N . TRP A 1 110 ? 27.292 -57.174 42.703 1.00 69.50 110 TRP A N 1
ATOM 908 C CA . TRP A 1 110 ? 25.941 -57.451 42.195 1.00 69.50 110 TRP A CA 1
ATOM 909 C C . TRP A 1 110 ? 25.896 -58.773 41.425 1.00 69.50 110 TRP A C 1
ATOM 911 O O . TRP A 1 110 ? 25.086 -59.647 41.720 1.00 69.50 110 TRP A O 1
ATOM 921 N N . ASN A 1 111 ? 26.835 -58.944 40.493 1.00 60.44 111 ASN A N 1
ATOM 922 C CA . ASN A 1 111 ? 26.932 -60.125 39.647 1.00 60.44 111 ASN A CA 1
ATOM 923 C C . ASN A 1 111 ? 27.262 -61.380 40.455 1.00 60.44 111 ASN A C 1
ATOM 925 O O . ASN A 1 111 ? 26.639 -62.417 40.237 1.00 60.44 111 ASN A O 1
ATOM 929 N N . SER A 1 112 ? 28.193 -61.296 41.414 1.00 66.75 112 SER A N 1
ATOM 930 C CA . SER A 1 112 ? 28.525 -62.451 42.254 1.00 66.75 112 SER A CA 1
ATOM 931 C C . SER A 1 112 ? 27.341 -62.917 43.103 1.00 66.75 112 SER A C 1
ATOM 933 O O . SER A 1 112 ? 27.141 -64.117 43.254 1.00 66.75 112 SER A O 1
ATOM 935 N N . TYR A 1 113 ? 26.534 -61.988 43.623 1.00 73.31 113 TYR A N 1
ATOM 936 C CA . TYR A 1 113 ? 25.395 -62.327 44.476 1.00 73.31 113 TYR A CA 1
ATOM 937 C C . TYR A 1 113 ? 24.160 -62.776 43.687 1.00 73.31 113 TYR A C 1
ATOM 939 O O . TYR A 1 113 ? 23.470 -63.696 44.119 1.00 73.31 113 TYR A O 1
ATOM 947 N N . LEU A 1 114 ? 23.909 -62.216 42.497 1.00 71.88 114 LEU A N 1
ATOM 948 C CA . LEU A 1 114 ? 22.895 -62.764 41.588 1.00 71.88 114 LEU A CA 1
ATOM 949 C C . LEU A 1 114 ? 23.240 -64.195 41.160 1.00 71.88 114 LEU A C 1
ATOM 951 O O . LEU A 1 114 ? 22.358 -65.051 41.136 1.00 71.88 114 LEU A O 1
ATOM 955 N N . ALA A 1 115 ? 24.519 -64.471 40.884 1.00 65.62 115 ALA A N 1
ATOM 956 C CA . ALA A 1 115 ? 24.977 -65.826 40.595 1.00 65.62 115 ALA A CA 1
ATOM 957 C C . ALA A 1 115 ? 24.750 -66.770 41.788 1.00 65.62 115 ALA A C 1
ATOM 959 O O . ALA A 1 115 ? 24.384 -67.927 41.605 1.00 65.62 115 ALA A O 1
ATOM 960 N N . GLU A 1 116 ? 24.916 -66.286 43.020 1.00 71.00 116 GLU A N 1
ATOM 961 C CA . GLU A 1 116 ? 24.644 -67.065 44.230 1.00 71.00 116 GLU A CA 1
ATOM 962 C C . GLU A 1 116 ? 23.148 -67.391 44.407 1.00 71.00 116 GLU A C 1
ATOM 964 O O . GLU A 1 116 ? 22.813 -68.519 44.773 1.00 71.00 116 GLU A O 1
ATOM 969 N N . LEU A 1 117 ? 22.245 -66.456 44.087 1.00 75.88 117 LEU A N 1
ATOM 970 C CA . LEU A 1 117 ? 20.793 -66.694 44.082 1.00 75.88 117 LEU A CA 1
ATOM 971 C C . LEU A 1 117 ? 20.360 -67.675 42.984 1.00 75.88 117 LEU A C 1
ATOM 973 O O . LEU A 1 117 ? 19.537 -68.558 43.238 1.00 75.88 117 LEU A O 1
ATOM 977 N N . GLU A 1 118 ? 20.937 -67.566 41.785 1.00 68.38 118 GLU A N 1
ATOM 978 C CA . GLU A 1 118 ? 20.694 -68.516 40.692 1.00 68.38 118 GLU A CA 1
ATOM 979 C C . GLU A 1 118 ? 21.175 -69.922 41.069 1.00 68.38 118 GLU A C 1
ATOM 981 O O . GLU A 1 118 ? 20.421 -70.884 40.940 1.00 68.38 118 GLU A O 1
ATOM 986 N N . ASN A 1 119 ? 22.377 -70.045 41.645 1.00 71.31 119 ASN A N 1
ATOM 987 C CA . ASN A 1 119 ? 22.924 -71.326 42.108 1.00 71.31 119 ASN A CA 1
ATOM 988 C C . ASN A 1 119 ? 22.049 -71.993 43.185 1.00 71.31 119 ASN A C 1
ATOM 990 O O . ASN A 1 119 ? 22.010 -73.220 43.282 1.00 71.31 119 ASN A O 1
ATOM 994 N N . LYS A 1 120 ? 21.331 -71.202 43.994 1.00 77.12 120 LYS A N 1
ATOM 995 C CA . LYS A 1 120 ? 20.339 -71.693 44.971 1.00 77.12 120 LYS A CA 1
ATOM 996 C C . LYS A 1 120 ? 18.975 -72.008 44.340 1.00 77.12 120 LYS A C 1
ATOM 998 O O . LYS A 1 120 ? 18.105 -72.561 45.011 1.00 77.12 120 LYS A O 1
ATOM 1003 N N . GLY A 1 121 ? 18.785 -71.696 43.059 1.00 70.81 121 GLY A N 1
ATOM 1004 C CA . GLY A 1 121 ? 17.565 -71.953 42.299 1.00 70.81 121 GLY A CA 1
ATOM 1005 C C . GLY A 1 121 ? 16.426 -70.974 42.587 1.00 70.81 121 GLY A C 1
ATOM 1006 O O . GLY A 1 121 ? 15.268 -71.340 42.379 1.00 70.81 121 GLY A O 1
ATOM 1007 N N . ILE A 1 122 ? 16.733 -69.765 43.071 1.00 79.19 122 ILE A N 1
ATOM 1008 C CA . ILE A 1 122 ? 15.738 -68.756 43.479 1.00 79.19 122 ILE A CA 1
ATOM 1009 C C . ILE A 1 122 ? 14.952 -68.212 42.279 1.00 79.19 122 ILE A C 1
ATOM 1011 O O . ILE A 1 122 ? 13.725 -68.182 42.304 1.00 79.19 122 ILE A O 1
ATOM 1015 N N . PHE A 1 123 ? 15.617 -67.912 41.160 1.00 71.25 123 PHE A N 1
ATOM 1016 C CA . PHE A 1 123 ? 14.940 -67.493 39.921 1.00 71.25 123 PHE A CA 1
ATOM 1017 C C . PHE A 1 123 ? 14.211 -68.637 39.195 1.00 71.25 123 PHE A C 1
ATOM 1019 O O . PHE A 1 123 ? 13.643 -68.448 38.116 1.00 71.25 123 PHE A O 1
ATOM 1026 N N . GLY A 1 124 ? 14.206 -69.840 39.781 1.00 64.38 124 GLY A N 1
ATOM 1027 C CA . GLY A 1 124 ? 13.380 -70.946 39.323 1.00 64.38 124 GLY A CA 1
ATOM 1028 C C . GLY A 1 124 ? 11.880 -70.686 39.484 1.00 64.38 124 GLY A C 1
ATOM 1029 O O . GLY A 1 124 ? 11.106 -71.315 38.761 1.00 64.38 124 GLY A O 1
ATOM 1030 N N . ASP A 1 125 ? 11.496 -69.777 40.384 1.00 67.56 125 ASP A N 1
ATOM 1031 C CA . ASP A 1 125 ? 10.128 -69.298 40.567 1.00 67.56 125 ASP A CA 1
ATOM 1032 C C . ASP A 1 125 ? 9.807 -68.154 39.584 1.00 67.56 125 ASP A C 1
ATOM 1034 O O . ASP A 1 125 ? 10.501 -67.134 39.513 1.00 67.56 125 ASP A O 1
ATOM 1038 N N . ASP A 1 126 ? 8.730 -68.323 38.809 1.00 65.44 126 ASP A N 1
ATOM 1039 C CA . ASP A 1 126 ? 8.288 -67.346 37.812 1.00 65.44 126 ASP A CA 1
ATOM 1040 C C . ASP A 1 126 ? 7.854 -66.011 38.443 1.00 65.44 126 ASP A C 1
ATOM 1042 O O . ASP A 1 126 ? 8.020 -64.968 37.809 1.00 65.44 126 ASP A O 1
ATOM 1046 N N . SER A 1 127 ? 7.333 -66.017 39.673 1.00 69.81 127 SER A N 1
ATOM 1047 C CA . SER A 1 127 ? 6.933 -64.802 40.391 1.00 69.81 127 SER A CA 1
ATOM 1048 C C . SER A 1 127 ? 8.145 -63.963 40.802 1.00 69.81 127 SER A C 1
ATOM 1050 O O . SER A 1 127 ? 8.178 -62.760 40.543 1.00 69.81 127 SER A O 1
ATOM 1052 N N . VAL A 1 128 ? 9.190 -64.614 41.318 1.00 72.69 128 VAL A N 1
ATOM 1053 C CA . VAL A 1 128 ? 10.452 -63.983 41.731 1.00 72.69 128 VAL A CA 1
ATOM 1054 C C . VAL A 1 128 ? 11.201 -63.428 40.522 1.00 72.69 128 VAL A C 1
ATOM 1056 O O . VAL A 1 128 ? 11.644 -62.279 40.527 1.00 72.69 128 VAL A O 1
ATOM 1059 N N . ARG A 1 129 ? 11.272 -64.202 39.431 1.00 70.19 129 ARG A N 1
ATOM 1060 C CA . ARG A 1 129 ? 11.874 -63.753 38.167 1.00 70.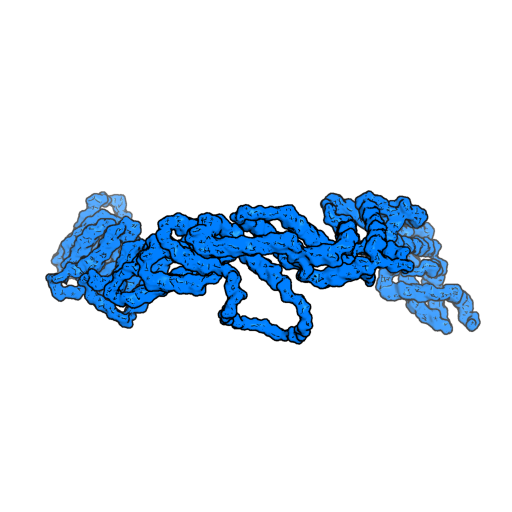19 129 ARG A CA 1
ATOM 1061 C C . ARG A 1 129 ? 11.137 -62.548 37.576 1.00 70.19 129 ARG A C 1
ATOM 1063 O O . ARG A 1 129 ? 11.788 -61.597 37.152 1.00 70.19 129 ARG A O 1
ATOM 1070 N N . LYS A 1 130 ? 9.798 -62.553 37.575 1.00 67.50 130 LYS A N 1
ATOM 1071 C CA . LYS A 1 130 ? 8.994 -61.400 37.131 1.00 67.50 130 LYS A CA 1
ATOM 1072 C C . LYS A 1 130 ? 9.193 -60.186 38.034 1.00 67.50 130 LYS A C 1
ATOM 1074 O O . LYS A 1 130 ? 9.363 -59.093 37.515 1.00 67.50 130 LYS A O 1
ATOM 1079 N N . SER A 1 131 ? 9.230 -60.366 39.354 1.00 73.31 131 SER A N 1
ATOM 1080 C CA . SER A 1 131 ? 9.512 -59.290 40.315 1.00 73.31 131 SER A CA 1
ATOM 1081 C C . SER A 1 131 ? 10.884 -58.644 40.069 1.00 73.31 131 SER A C 1
ATOM 1083 O O . SER A 1 131 ? 10.989 -57.416 40.010 1.00 73.31 131 SER A O 1
ATOM 1085 N N . PHE A 1 132 ? 11.911 -59.455 39.804 1.00 74.38 132 PHE A N 1
ATOM 1086 C CA . PHE A 1 132 ? 13.236 -58.964 39.429 1.00 74.38 132 PHE A CA 1
ATOM 1087 C C . PHE A 1 132 ? 13.220 -58.207 38.091 1.00 74.38 132 PHE A C 1
ATOM 1089 O O . PHE A 1 132 ? 13.682 -57.069 38.027 1.00 74.38 132 PHE A O 1
ATOM 1096 N N . LEU A 1 133 ? 12.642 -58.786 37.030 1.00 65.56 133 LEU A N 1
ATOM 1097 C CA . LEU A 1 133 ? 12.544 -58.141 35.710 1.00 65.56 133 LEU A CA 1
ATOM 1098 C C . LEU A 1 133 ? 11.707 -56.853 35.748 1.00 65.56 133 LEU A C 1
ATOM 1100 O O . LEU A 1 133 ? 12.051 -55.875 35.085 1.00 65.56 133 LEU A O 1
ATOM 1104 N N . ASN A 1 134 ? 10.671 -56.802 36.589 1.00 67.75 134 ASN A N 1
ATOM 1105 C CA . ASN A 1 134 ? 9.858 -55.610 36.817 1.00 67.75 134 ASN A CA 1
ATOM 1106 C C . ASN A 1 134 ? 10.690 -54.424 37.320 1.00 67.75 134 ASN A C 1
ATOM 1108 O O . ASN A 1 134 ? 10.323 -53.284 37.043 1.00 67.75 134 ASN A O 1
ATOM 1112 N N . GLN A 1 135 ? 11.830 -54.649 37.985 1.00 68.50 135 GLN A N 1
ATOM 1113 C CA . GLN A 1 135 ? 12.733 -53.551 38.339 1.00 68.50 135 GLN A CA 1
ATOM 1114 C C . GLN A 1 135 ? 13.341 -52.893 37.100 1.00 68.50 135 GLN A C 1
ATOM 1116 O O . GLN A 1 135 ? 13.443 -51.675 37.029 1.00 68.50 135 GLN A O 1
ATOM 1121 N N . PHE A 1 136 ? 13.672 -53.667 36.075 1.00 61.50 136 PHE A N 1
ATOM 1122 C CA . PHE A 1 136 ? 14.238 -53.131 34.838 1.00 61.50 136 PHE A CA 1
ATOM 1123 C C . PHE A 1 136 ? 13.178 -52.472 33.950 1.00 61.50 136 PHE A C 1
ATOM 1125 O O . PHE A 1 136 ? 13.491 -51.533 33.222 1.00 61.50 136 PHE A O 1
ATOM 1132 N N . ILE A 1 137 ? 11.925 -52.928 34.044 1.00 59.28 137 ILE A N 1
ATOM 1133 C CA . ILE A 1 137 ? 10.797 -52.396 33.271 1.00 59.28 137 ILE A CA 1
ATOM 1134 C C . ILE A 1 137 ? 10.234 -51.117 33.920 1.00 59.28 137 ILE A C 1
ATOM 1136 O O . ILE A 1 137 ? 10.015 -50.115 33.236 1.00 59.28 137 ILE A O 1
ATOM 1140 N N . TYR A 1 138 ? 10.034 -51.117 35.243 1.00 62.88 138 TYR A N 1
ATOM 1141 C CA . TYR A 1 138 ? 9.257 -50.087 35.944 1.00 62.88 138 TYR A CA 1
ATOM 1142 C C . TYR A 1 138 ? 10.071 -49.196 36.898 1.00 62.88 138 TYR A C 1
ATOM 1144 O O . TYR A 1 138 ? 9.617 -48.095 37.222 1.00 62.88 138 TYR A O 1
ATOM 1152 N N . ASN A 1 139 ? 11.279 -49.589 37.327 1.00 64.56 139 ASN A N 1
ATOM 1153 C CA . ASN A 1 139 ? 12.073 -48.783 38.262 1.00 64.56 139 ASN A CA 1
ATOM 1154 C C . ASN A 1 139 ? 12.951 -47.758 37.518 1.00 64.56 139 ASN A C 1
ATOM 1156 O O . ASN A 1 139 ? 14.046 -48.042 37.031 1.00 64.56 139 ASN A O 1
ATOM 1160 N N . ASN A 1 140 ? 12.471 -46.514 37.446 1.00 61.94 140 ASN A N 1
ATOM 1161 C CA . ASN A 1 140 ? 13.160 -45.432 36.739 1.00 61.94 140 ASN A CA 1
ATOM 1162 C C . ASN A 1 140 ? 14.547 -45.091 37.315 1.00 61.94 140 ASN A C 1
ATOM 1164 O O . ASN A 1 140 ? 15.413 -44.662 36.554 1.00 61.94 140 ASN A O 1
ATOM 1168 N N . GLU A 1 141 ? 14.784 -45.266 38.618 1.00 62.56 141 GLU A N 1
ATOM 1169 C CA . GLU A 1 141 ? 16.113 -45.036 39.208 1.00 62.56 141 GLU A CA 1
ATOM 1170 C C . GLU A 1 141 ? 17.095 -46.135 38.799 1.00 62.56 141 GLU A C 1
ATOM 1172 O O . GLU A 1 141 ? 18.243 -45.842 38.460 1.00 62.56 141 GLU A O 1
ATOM 1177 N N . PHE A 1 142 ? 16.611 -47.375 38.709 1.00 61.34 142 PHE A N 1
ATOM 1178 C CA . PHE A 1 142 ? 17.366 -48.502 38.169 1.00 61.34 142 PHE A CA 1
ATOM 1179 C C . PHE A 1 142 ? 17.790 -48.247 36.708 1.00 61.34 142 PHE A C 1
ATOM 1181 O O . PHE A 1 142 ? 18.968 -48.373 36.364 1.00 61.34 142 PHE A O 1
ATOM 1188 N N . ILE A 1 143 ? 16.860 -47.785 35.861 1.00 57.56 143 ILE A N 1
ATOM 1189 C CA . ILE A 1 143 ? 17.118 -47.451 34.447 1.00 57.56 143 ILE A CA 1
ATOM 1190 C C . ILE A 1 143 ? 18.116 -46.284 34.312 1.00 57.56 143 ILE A C 1
ATOM 1192 O O . ILE A 1 143 ? 19.048 -46.344 33.504 1.00 57.56 143 ILE A O 1
ATOM 1196 N N . LYS A 1 144 ? 17.970 -45.226 35.124 1.00 56.31 144 LYS A N 1
ATOM 1197 C CA . LYS A 1 144 ? 18.870 -44.058 35.104 1.00 56.31 144 LYS A CA 1
ATOM 1198 C C . LYS A 1 144 ? 20.288 -44.397 35.572 1.00 56.31 144 LYS A C 1
ATOM 1200 O O . LYS A 1 144 ? 21.263 -43.941 34.972 1.00 56.31 144 LYS A O 1
ATOM 1205 N N . LEU A 1 145 ? 20.429 -45.185 36.640 1.00 57.19 145 LEU A N 1
ATOM 1206 C CA . LEU A 1 145 ? 21.737 -45.592 37.167 1.00 57.19 145 LEU A CA 1
ATOM 1207 C C . LEU A 1 145 ? 22.558 -46.370 36.133 1.00 57.19 145 LEU A C 1
ATOM 1209 O O . LEU A 1 145 ? 23.786 -46.262 36.120 1.00 57.19 145 LEU A O 1
ATOM 1213 N N . HIS A 1 146 ? 21.875 -47.097 35.252 1.00 54.38 146 HIS A N 1
ATOM 1214 C CA . HIS A 1 146 ? 22.485 -47.977 34.274 1.00 54.38 146 HIS A CA 1
ATOM 1215 C C . HIS A 1 146 ? 23.138 -47.241 33.084 1.00 54.38 146 HIS A C 1
ATOM 1217 O O . HIS A 1 146 ? 24.228 -47.611 32.652 1.00 54.38 146 HIS A O 1
ATOM 1223 N N . PHE A 1 147 ? 22.537 -46.147 32.600 1.00 51.81 147 PHE A N 1
ATOM 1224 C CA . PHE A 1 147 ? 22.982 -45.485 31.362 1.00 51.81 147 PHE A CA 1
ATOM 1225 C C . PHE A 1 147 ? 23.735 -44.160 31.560 1.00 51.81 147 PHE A C 1
ATOM 1227 O O . PHE A 1 147 ? 24.567 -43.804 30.729 1.00 51.81 147 PHE A O 1
ATOM 1234 N N . PHE A 1 148 ? 23.522 -43.423 32.656 1.00 50.59 148 PHE A N 1
ATOM 1235 C CA . PHE A 1 148 ? 24.028 -42.042 32.744 1.00 50.59 148 PHE A CA 1
ATOM 1236 C C . PHE A 1 148 ? 25.508 -41.890 33.145 1.00 50.59 148 PHE A C 1
ATOM 1238 O O . PHE A 1 148 ? 25.999 -40.760 33.155 1.00 50.59 148 PHE A O 1
ATOM 1245 N N . LYS A 1 149 ? 26.238 -42.957 33.527 1.00 49.19 149 LYS A N 1
ATOM 1246 C CA . LYS A 1 149 ? 27.562 -42.781 34.175 1.00 49.19 149 LYS A CA 1
ATOM 1247 C C . LYS A 1 149 ? 28.756 -43.593 33.649 1.00 49.19 149 LYS A C 1
ATOM 1249 O O . LYS A 1 149 ? 29.868 -43.254 34.051 1.00 49.19 149 LYS A O 1
ATOM 1254 N N . ASN A 1 150 ? 28.624 -44.602 32.773 1.00 48.00 150 ASN A N 1
ATOM 1255 C CA . ASN A 1 150 ? 29.817 -45.296 32.238 1.00 48.00 150 ASN A CA 1
ATOM 1256 C C . ASN A 1 150 ? 29.569 -46.090 30.936 1.00 48.00 150 ASN A C 1
ATOM 1258 O O . ASN A 1 150 ? 28.728 -46.982 30.918 1.00 48.00 150 ASN A O 1
ATOM 1262 N N . LYS A 1 151 ? 30.387 -45.880 29.889 1.00 50.00 151 LYS A N 1
ATOM 1263 C CA . LYS A 1 151 ? 30.353 -46.666 28.631 1.00 50.00 151 LYS A CA 1
ATOM 1264 C C . LYS A 1 151 ? 30.556 -48.175 28.830 1.00 50.00 151 LYS A C 1
ATOM 1266 O O . LYS A 1 151 ? 30.061 -48.967 28.039 1.00 50.00 151 LYS A O 1
ATOM 1271 N N . ARG A 1 152 ? 31.268 -48.593 29.886 1.00 46.47 152 ARG A N 1
ATOM 1272 C CA . ARG A 1 152 ? 31.437 -50.020 30.224 1.00 46.47 152 ARG A CA 1
ATOM 1273 C C . ARG A 1 152 ? 30.172 -50.658 30.813 1.00 46.47 152 ARG A C 1
ATOM 1275 O O . ARG A 1 152 ? 30.081 -51.879 30.806 1.00 46.47 152 ARG A O 1
ATOM 1282 N N . LEU A 1 153 ? 29.221 -49.863 31.318 1.00 45.47 153 LEU A N 1
ATOM 1283 C CA . LEU A 1 153 ? 28.026 -50.362 32.010 1.00 45.47 153 LEU A CA 1
ATOM 1284 C C . LEU A 1 153 ? 26.962 -50.894 31.049 1.00 45.47 153 LEU A C 1
ATOM 1286 O O . LEU A 1 153 ? 26.440 -51.965 31.329 1.00 45.47 153 LEU A O 1
ATOM 1290 N N . CYS A 1 154 ? 26.722 -50.246 29.900 1.00 48.22 154 CYS A N 1
ATOM 1291 C CA . CYS A 1 154 ? 25.841 -50.807 28.867 1.00 48.22 154 CYS A CA 1
ATOM 1292 C C . CYS A 1 154 ? 26.337 -52.182 28.422 1.00 48.22 154 CYS A C 1
ATOM 1294 O O . CYS A 1 154 ? 25.571 -53.137 28.440 1.00 48.22 154 CYS A O 1
ATOM 1296 N N . ASN A 1 155 ? 27.634 -52.302 28.115 1.00 45.69 155 ASN A N 1
ATOM 1297 C CA . ASN A 1 155 ? 28.238 -53.586 27.756 1.00 45.69 155 ASN A CA 1
ATOM 1298 C C . ASN A 1 155 ? 28.095 -54.611 28.889 1.00 45.69 155 ASN A C 1
ATOM 1300 O O . ASN A 1 155 ? 27.771 -55.751 28.606 1.00 45.69 155 ASN A O 1
ATOM 1304 N N . ALA A 1 156 ? 28.240 -54.208 30.157 1.00 44.75 156 ALA A N 1
ATOM 1305 C CA . ALA A 1 156 ? 28.055 -55.100 31.302 1.00 44.75 156 ALA A CA 1
ATOM 1306 C C . ALA A 1 156 ? 26.591 -55.529 31.529 1.00 44.75 156 ALA A C 1
ATOM 1308 O O . ALA A 1 156 ? 26.369 -56.603 32.065 1.00 44.75 156 ALA A O 1
ATOM 1309 N N . PHE A 1 157 ? 25.587 -54.738 31.144 1.00 51.59 157 PHE A N 1
ATOM 1310 C CA . PHE A 1 157 ? 24.170 -55.140 31.184 1.00 51.59 157 PHE A CA 1
ATOM 1311 C C . PHE A 1 157 ? 23.758 -55.996 30.014 1.00 51.59 157 PHE A C 1
ATOM 1313 O O . PHE A 1 157 ? 23.039 -56.968 30.221 1.00 51.59 157 PHE A O 1
ATOM 1320 N N . PHE A 1 158 ? 24.268 -55.686 28.822 1.00 52.12 158 PHE A N 1
ATOM 1321 C CA . PHE A 1 158 ? 24.228 -56.630 27.725 1.00 52.12 158 PHE A CA 1
ATOM 1322 C C . PHE A 1 158 ? 24.876 -57.938 28.199 1.00 52.12 158 PHE A C 1
ATOM 1324 O O . PHE A 1 158 ? 24.192 -58.944 28.191 1.00 52.12 158 PHE A O 1
ATOM 1331 N N . ASP A 1 159 ? 26.067 -57.930 28.800 1.00 47.16 159 ASP A N 1
ATOM 1332 C CA . ASP A 1 159 ? 26.708 -59.136 29.343 1.00 47.16 159 ASP A CA 1
ATOM 1333 C C . ASP A 1 159 ? 25.925 -59.800 30.500 1.00 47.16 159 ASP A C 1
ATOM 1335 O O . ASP A 1 159 ? 25.853 -61.019 30.562 1.00 47.16 159 ASP A O 1
ATOM 1339 N N . VAL A 1 160 ? 25.295 -59.075 31.427 1.00 47.06 160 VAL A N 1
ATOM 1340 C CA . VAL A 1 160 ? 24.546 -59.676 32.555 1.00 47.06 160 VAL A CA 1
ATOM 1341 C C . VAL A 1 160 ? 23.207 -60.266 32.100 1.00 47.06 160 VAL A C 1
ATOM 1343 O O . VAL A 1 160 ? 22.875 -61.388 32.488 1.00 47.06 160 VAL A O 1
ATOM 1346 N N . CYS A 1 161 ? 22.465 -59.570 31.235 1.00 51.03 161 CYS A N 1
ATOM 1347 C CA . CYS A 1 161 ? 21.218 -60.074 30.659 1.00 51.03 161 CYS A CA 1
ATOM 1348 C C . CYS A 1 161 ? 21.454 -61.140 29.568 1.00 51.03 161 CYS A C 1
ATOM 1350 O O . CYS A 1 161 ? 20.621 -62.038 29.433 1.00 51.03 161 CYS A O 1
ATOM 1352 N N . LEU A 1 162 ? 22.573 -61.081 28.824 1.00 48.72 162 LEU A N 1
ATOM 1353 C CA . LEU A 1 162 ? 22.936 -62.034 27.759 1.00 48.72 162 LEU A CA 1
ATOM 1354 C C . LEU A 1 162 ? 23.753 -63.243 28.242 1.00 48.72 162 LEU A C 1
ATOM 1356 O O . LEU A 1 162 ? 23.509 -64.338 27.743 1.00 48.72 162 LEU A O 1
ATOM 1360 N N . LEU A 1 163 ? 24.728 -63.092 29.154 1.00 41.00 163 LEU A N 1
ATOM 1361 C CA . LEU A 1 163 ? 25.624 -64.189 29.572 1.00 41.00 163 LEU A CA 1
ATOM 1362 C C . LEU A 1 163 ? 25.166 -64.910 30.846 1.00 41.00 163 LEU A C 1
ATOM 1364 O O . LEU A 1 163 ? 25.224 -66.134 30.869 1.00 41.00 163 LEU A O 1
ATOM 1368 N N . HIS A 1 164 ? 24.722 -64.225 31.907 1.00 45.41 164 HIS A N 1
ATOM 1369 C CA . HIS A 1 164 ? 24.550 -64.894 33.215 1.00 45.41 164 HIS A CA 1
ATOM 1370 C C . HIS A 1 164 ? 23.208 -65.617 33.395 1.00 45.41 164 HIS A C 1
ATOM 1372 O O . HIS A 1 164 ? 23.183 -66.674 34.013 1.00 45.41 164 HIS A O 1
ATOM 1378 N N . LEU A 1 165 ? 22.121 -65.148 32.774 1.00 42.75 165 LEU A N 1
ATOM 1379 C CA . LEU A 1 165 ? 20.853 -65.900 32.733 1.00 42.75 165 LEU A CA 1
ATOM 1380 C C . LEU A 1 165 ? 20.860 -67.055 31.709 1.00 42.75 165 LEU A C 1
ATOM 1382 O O . LEU A 1 165 ? 19.892 -67.807 31.618 1.00 42.75 165 LEU A O 1
ATOM 1386 N N . ALA A 1 166 ? 21.937 -67.198 30.931 1.00 41.97 166 ALA A N 1
ATOM 1387 C CA . ALA A 1 166 ? 22.095 -68.234 29.912 1.00 41.97 166 ALA A CA 1
ATOM 1388 C C . ALA A 1 166 ? 23.159 -69.293 30.262 1.00 41.97 166 ALA A C 1
ATOM 1390 O O . ALA A 1 166 ? 23.262 -70.301 29.559 1.00 41.97 166 ALA A O 1
ATOM 1391 N N . HIS A 1 167 ? 23.948 -69.102 31.326 1.00 34.09 167 HIS A N 1
ATOM 1392 C CA . HIS A 1 167 ? 25.090 -69.963 31.629 1.00 34.09 167 HIS A CA 1
ATOM 1393 C C . HIS A 1 167 ? 24.816 -70.961 32.767 1.00 34.09 167 HIS A C 1
ATOM 1395 O O . HIS A 1 167 ? 25.430 -70.894 33.826 1.00 34.09 167 HIS A O 1
ATOM 1401 N N . ASP A 1 168 ? 23.997 -71.977 32.488 1.00 36.62 168 ASP A N 1
ATOM 1402 C CA . ASP A 1 168 ? 24.308 -73.331 32.964 1.00 36.62 168 ASP A CA 1
ATOM 1403 C C . ASP A 1 168 ? 24.055 -74.357 31.848 1.00 36.62 168 ASP A C 1
ATOM 1405 O O . ASP A 1 168 ? 23.016 -75.015 31.747 1.00 36.62 168 ASP A O 1
ATOM 1409 N N . TYR A 1 169 ? 25.027 -74.458 30.938 1.00 37.03 169 TYR A N 1
ATOM 1410 C CA . TYR A 1 169 ? 25.012 -75.406 29.823 1.00 37.03 169 TYR A CA 1
ATOM 1411 C C . TYR A 1 169 ? 25.420 -76.828 30.247 1.00 37.03 169 TYR A C 1
ATOM 1413 O O . TYR A 1 169 ? 25.861 -77.614 29.412 1.00 37.03 169 TYR A O 1
ATOM 1421 N N . ASN A 1 170 ? 25.294 -77.217 31.522 1.00 37.38 170 ASN A N 1
ATOM 1422 C CA . ASN A 1 170 ? 25.549 -78.610 31.885 1.00 37.38 170 ASN A CA 1
ATOM 1423 C C . ASN A 1 170 ? 24.770 -79.114 33.108 1.00 37.38 170 ASN A C 1
ATOM 1425 O O . ASN A 1 170 ? 25.357 -79.668 34.033 1.00 37.38 170 ASN A O 1
ATOM 1429 N N . LYS A 1 171 ? 23.430 -79.028 33.062 1.00 36.62 171 LYS A N 1
ATOM 1430 C CA . LYS A 1 171 ? 22.508 -80.094 33.527 1.00 36.62 171 LYS A CA 1
ATOM 1431 C C . LYS A 1 171 ? 21.038 -79.758 33.225 1.00 36.62 171 LYS A C 1
ATOM 1433 O O . LYS A 1 171 ? 20.378 -79.005 33.923 1.00 36.62 171 LYS A O 1
ATOM 1438 N N . THR A 1 172 ? 20.509 -80.393 32.179 1.00 39.44 172 THR A N 1
ATOM 1439 C CA . THR A 1 172 ? 19.100 -80.827 32.000 1.00 39.44 172 THR A CA 1
ATOM 1440 C C . THR A 1 172 ? 17.908 -79.865 32.147 1.00 39.44 172 THR A C 1
ATOM 1442 O O . THR A 1 172 ? 16.790 -80.318 31.915 1.00 39.44 172 THR A O 1
ATOM 1445 N N . THR A 1 173 ? 18.054 -78.560 32.374 1.00 40.59 173 THR A N 1
ATOM 1446 C CA . THR A 1 173 ? 16.903 -77.636 32.278 1.00 40.59 173 THR A CA 1
ATOM 1447 C C . THR A 1 173 ? 17.197 -76.438 31.390 1.00 40.59 173 THR A C 1
ATOM 1449 O O . THR A 1 173 ? 17.831 -75.479 31.807 1.00 40.59 173 THR A O 1
ATOM 1452 N N . LYS A 1 174 ? 16.673 -76.476 30.157 1.00 40.88 174 LYS A N 1
ATOM 1453 C CA . LYS A 1 174 ? 16.532 -75.295 29.294 1.00 40.88 174 LYS A CA 1
ATOM 1454 C C . LYS A 1 174 ? 15.674 -74.263 30.032 1.00 40.88 174 LYS A C 1
ATOM 1456 O O . LYS A 1 174 ? 14.459 -74.441 30.101 1.00 40.88 174 LYS A O 1
ATOM 1461 N N . LYS A 1 175 ? 16.259 -73.193 30.561 1.00 48.31 175 LYS A N 1
ATOM 1462 C CA . LYS A 1 175 ? 15.487 -72.055 31.072 1.00 48.31 175 LYS A CA 1
ATOM 1463 C C . LYS A 1 175 ? 15.907 -70.798 30.322 1.00 48.31 175 LYS A C 1
ATOM 1465 O O . LYS A 1 175 ? 17.072 -70.433 30.321 1.00 48.31 175 LYS A O 1
ATOM 1470 N N . LYS A 1 176 ? 14.946 -70.208 29.604 1.00 50.03 176 LYS A N 1
ATOM 1471 C CA . LYS A 1 176 ? 15.090 -68.926 28.908 1.00 50.03 176 LYS A CA 1
ATOM 1472 C C . LYS A 1 176 ? 14.832 -67.798 29.912 1.00 50.03 176 LYS A C 1
ATOM 1474 O O . LYS A 1 176 ? 13.856 -67.884 30.659 1.00 50.03 176 LYS A O 1
ATOM 1479 N N . SER A 1 177 ? 15.651 -66.748 29.898 1.00 47.91 177 SER A N 1
ATOM 1480 C CA . SER A 1 177 ? 15.421 -65.515 30.667 1.00 47.91 177 SER A CA 1
ATOM 1481 C C . SER A 1 177 ? 14.130 -64.823 30.233 1.00 47.91 177 SER A C 1
ATOM 1483 O O . SER A 1 177 ? 13.273 -64.571 31.076 1.00 47.91 177 SER A O 1
ATOM 1485 N N . TRP A 1 178 ? 13.961 -64.639 28.921 1.00 54.03 178 TRP A N 1
ATOM 1486 C CA . TRP A 1 178 ? 12.723 -64.195 28.275 1.00 54.03 178 TRP A CA 1
ATOM 1487 C C . TRP A 1 178 ? 12.040 -65.398 27.631 1.00 54.03 178 TRP A C 1
ATOM 1489 O O . TRP A 1 178 ? 12.638 -66.085 26.795 1.00 54.03 178 TRP A O 1
ATOM 1499 N N . LYS A 1 179 ? 10.817 -65.719 28.064 1.00 54.75 179 LYS A N 1
ATOM 1500 C CA . LYS A 1 179 ? 10.100 -66.889 27.526 1.00 54.75 179 LYS A CA 1
ATOM 1501 C C . LYS A 1 179 ? 9.366 -66.532 26.227 1.00 54.75 179 LYS A C 1
ATOM 1503 O O . LYS A 1 179 ? 9.205 -67.423 25.393 1.00 54.75 179 LYS A O 1
ATOM 1508 N N . GLU A 1 180 ? 9.020 -65.256 26.039 1.00 59.84 180 GLU A N 1
ATOM 1509 C CA . GLU A 1 180 ? 8.219 -64.740 24.921 1.00 59.84 180 GLU A CA 1
ATOM 1510 C C . GLU A 1 180 ? 8.912 -63.555 24.216 1.00 59.84 180 GLU A C 1
ATOM 1512 O O . GLU A 1 180 ? 9.576 -62.742 24.858 1.00 59.84 180 GLU A O 1
ATOM 1517 N N . GLU A 1 181 ? 8.749 -63.448 22.891 1.00 63.97 181 GLU A N 1
ATOM 1518 C CA . GLU A 1 181 ? 9.282 -62.351 22.054 1.00 63.97 181 GLU A CA 1
ATOM 1519 C C . GLU A 1 181 ? 8.762 -60.977 22.507 1.00 63.97 181 GLU A C 1
ATOM 1521 O O . GLU A 1 181 ? 9.516 -60.006 22.587 1.00 63.97 181 GLU A O 1
ATOM 1526 N N . ILE A 1 182 ? 7.496 -60.928 22.919 1.00 67.44 182 ILE A N 1
ATOM 1527 C CA . ILE A 1 182 ? 6.821 -59.729 23.420 1.00 67.44 182 ILE A CA 1
ATOM 1528 C C . ILE A 1 182 ? 7.539 -59.133 24.636 1.00 67.44 182 ILE A C 1
ATOM 1530 O O . ILE A 1 182 ? 7.645 -57.913 24.735 1.00 67.44 182 ILE A O 1
ATOM 1534 N N . GLU A 1 183 ? 8.071 -59.953 25.547 1.00 65.00 183 GLU A N 1
ATOM 1535 C CA . GLU A 1 183 ? 8.762 -59.449 26.740 1.00 65.00 183 GLU A CA 1
ATOM 1536 C C . GLU A 1 183 ? 10.069 -58.717 26.367 1.00 65.00 183 GLU A C 1
ATOM 1538 O O . GLU A 1 18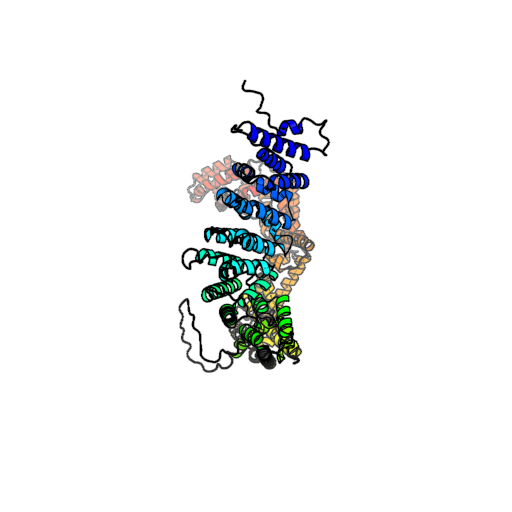3 ? 10.397 -57.679 26.951 1.00 65.00 183 GLU A O 1
ATOM 1543 N N . LEU A 1 184 ? 10.783 -59.208 25.343 1.00 68.44 184 LEU A N 1
ATOM 1544 C CA . LEU A 1 184 ? 11.982 -58.563 24.800 1.00 68.44 184 LEU A CA 1
ATOM 1545 C C . LEU A 1 184 ? 11.630 -57.253 24.083 1.00 68.44 184 LEU A C 1
ATOM 1547 O O . LEU A 1 184 ? 12.281 -56.237 24.327 1.00 68.44 184 LEU A O 1
ATOM 1551 N N . LEU A 1 185 ? 10.589 -57.253 23.244 1.00 70.38 185 LEU A N 1
ATOM 1552 C CA . LEU A 1 185 ? 10.149 -56.056 22.518 1.00 70.38 185 LEU A CA 1
ATOM 1553 C C . LEU A 1 185 ? 9.652 -54.962 23.474 1.00 70.38 185 LEU A C 1
ATOM 1555 O O . LEU A 1 185 ? 10.082 -53.822 23.344 1.00 70.38 185 LEU A O 1
ATOM 1559 N N . VAL A 1 186 ? 8.852 -55.309 24.492 1.00 70.88 186 VAL A N 1
ATOM 1560 C CA . VAL A 1 186 ? 8.414 -54.383 25.562 1.00 70.88 186 VAL A CA 1
ATOM 1561 C C . VAL A 1 186 ? 9.608 -53.800 26.317 1.00 70.88 186 VAL A C 1
ATOM 1563 O O . VAL A 1 186 ? 9.609 -52.633 26.714 1.00 70.88 186 VAL A O 1
ATOM 1566 N N . THR A 1 187 ? 10.642 -54.609 26.536 1.00 67.88 187 THR A N 1
ATOM 1567 C CA . THR A 1 187 ? 11.867 -54.150 27.187 1.00 67.88 187 THR A CA 1
ATOM 1568 C C . THR A 1 187 ? 12.587 -53.140 26.294 1.00 67.88 187 THR A C 1
ATOM 1570 O O . THR A 1 187 ? 12.860 -52.026 26.738 1.00 67.88 187 THR A O 1
ATOM 1573 N N . ILE A 1 188 ? 12.821 -53.477 25.021 1.00 70.44 188 ILE A N 1
ATOM 1574 C CA . ILE A 1 188 ? 13.462 -52.584 24.043 1.00 70.44 188 ILE A CA 1
ATOM 1575 C C . ILE A 1 188 ? 12.671 -51.283 23.868 1.00 70.44 188 ILE A C 1
ATOM 1577 O O . ILE A 1 188 ? 13.290 -50.228 23.832 1.00 70.44 188 ILE A O 1
ATOM 1581 N N . GLU A 1 189 ? 11.342 -51.331 23.833 1.00 72.19 189 GLU A N 1
ATOM 1582 C CA . GLU A 1 189 ? 10.445 -50.167 23.771 1.00 72.19 189 GLU A CA 1
ATOM 1583 C C . GLU A 1 189 ? 10.629 -49.225 24.969 1.00 72.19 189 GLU A C 1
ATOM 1585 O O . GLU A 1 189 ? 10.875 -48.025 24.822 1.00 72.19 189 GLU A O 1
ATOM 1590 N N . ASN A 1 190 ? 10.618 -49.775 26.186 1.00 68.12 190 ASN A N 1
ATOM 1591 C CA . ASN A 1 190 ? 10.864 -48.987 27.393 1.00 68.12 190 ASN A CA 1
ATOM 1592 C C . ASN A 1 190 ? 12.266 -48.358 27.407 1.00 68.12 190 ASN A C 1
ATOM 1594 O O . ASN A 1 190 ? 12.448 -47.261 27.951 1.00 68.12 190 ASN A O 1
ATOM 1598 N N . TYR A 1 191 ? 13.252 -49.031 26.804 1.00 66.25 191 TYR A N 1
ATOM 1599 C CA . TYR A 1 191 ? 14.604 -48.503 26.652 1.00 66.25 191 TYR A CA 1
ATOM 1600 C C . TYR A 1 191 ? 14.706 -47.465 25.533 1.00 66.25 191 TYR A C 1
ATOM 1602 O O . TYR A 1 191 ? 15.308 -46.416 25.764 1.00 66.25 191 TYR A O 1
ATOM 1610 N N . SER A 1 192 ? 14.096 -47.696 24.366 1.00 67.69 192 SER A N 1
ATOM 1611 C CA . SER A 1 192 ? 14.151 -46.800 23.205 1.00 67.69 192 SER A CA 1
ATOM 1612 C C . SER A 1 192 ? 13.736 -45.392 23.630 1.00 67.69 192 SER A C 1
ATOM 1614 O O . SER A 1 192 ? 14.410 -44.421 23.281 1.00 67.69 192 SER A O 1
ATOM 1616 N N . GLY A 1 193 ? 12.691 -45.280 24.463 1.00 64.44 193 GLY A N 1
ATOM 1617 C CA . GLY A 1 193 ? 12.168 -44.061 25.085 1.00 64.44 193 GLY A CA 1
ATOM 1618 C C . GLY A 1 193 ? 13.166 -43.250 25.918 1.00 64.44 193 GLY A C 1
ATOM 1619 O O . GLY A 1 193 ? 13.069 -42.024 25.955 1.00 64.44 193 GLY A O 1
ATOM 1620 N N . LYS A 1 194 ? 14.118 -43.915 26.583 1.00 64.44 194 LYS A N 1
ATOM 1621 C CA . LYS A 1 194 ? 14.900 -43.357 27.703 1.00 64.44 194 LYS A CA 1
ATOM 1622 C C . LYS A 1 194 ? 16.411 -43.280 27.441 1.00 64.44 194 LYS A C 1
ATOM 1624 O O . LYS A 1 194 ? 17.126 -42.690 28.252 1.00 64.44 194 LYS A O 1
ATOM 1629 N N . ILE A 1 195 ? 16.909 -43.867 26.350 1.00 64.38 195 ILE A N 1
ATOM 1630 C CA . ILE A 1 195 ? 18.343 -43.882 26.022 1.00 64.38 195 ILE A CA 1
ATOM 1631 C C . ILE A 1 195 ? 18.839 -42.568 25.400 1.00 64.38 195 ILE A C 1
ATOM 1633 O O . ILE A 1 195 ? 18.128 -41.883 24.665 1.00 64.38 195 ILE A O 1
ATOM 1637 N N . LEU A 1 196 ? 20.113 -42.247 25.649 1.00 65.00 196 LEU A N 1
ATOM 1638 C CA . LEU A 1 196 ? 20.853 -41.274 24.843 1.00 65.00 196 LEU A CA 1
ATOM 1639 C C . LEU A 1 196 ? 21.150 -41.891 23.469 1.00 65.00 196 LEU A C 1
ATOM 1641 O O . LEU A 1 196 ? 21.535 -43.057 23.387 1.00 65.00 196 LEU A O 1
ATOM 1645 N N . TYR A 1 197 ? 21.008 -41.104 22.399 1.00 75.00 197 TYR A N 1
ATOM 1646 C CA . TYR A 1 197 ? 21.267 -41.547 21.023 1.00 75.00 197 TYR A CA 1
ATOM 1647 C C . TYR A 1 197 ? 22.775 -41.627 20.725 1.00 75.00 197 TYR A C 1
ATOM 1649 O O . TYR A 1 197 ? 23.336 -40.881 19.921 1.00 75.00 197 TYR A O 1
ATOM 1657 N N . GLU A 1 198 ? 23.465 -42.501 21.450 1.00 75.69 198 GLU A N 1
ATOM 1658 C CA . GLU A 1 198 ? 24.880 -42.792 21.261 1.00 75.69 198 GLU A CA 1
ATOM 1659 C C . GLU A 1 198 ? 25.055 -44.010 20.359 1.00 75.69 198 GLU A C 1
ATOM 1661 O O . GLU A 1 198 ? 24.266 -44.955 20.403 1.00 75.69 198 GLU A O 1
ATOM 1666 N N . LYS A 1 199 ? 26.120 -43.996 19.551 1.00 75.94 199 LYS A N 1
ATOM 1667 C CA . LYS A 1 199 ? 26.392 -45.030 18.550 1.00 75.94 199 LYS A CA 1
ATOM 1668 C C . LYS A 1 199 ? 26.318 -46.437 19.141 1.00 75.94 199 LYS A C 1
ATOM 1670 O O . LYS A 1 199 ? 25.610 -47.277 18.607 1.00 75.94 199 LYS A O 1
ATOM 1675 N N . GLU A 1 200 ? 27.029 -46.693 20.232 1.00 68.19 200 GLU A N 1
ATOM 1676 C CA . GLU A 1 200 ? 27.123 -48.030 20.818 1.00 68.19 200 GLU A CA 1
ATOM 1677 C C . GLU A 1 200 ? 25.771 -48.535 21.352 1.00 68.19 200 GLU A C 1
ATOM 1679 O O . GLU A 1 200 ? 25.439 -49.703 21.166 1.00 68.19 200 GLU A O 1
ATOM 1684 N N . ALA A 1 201 ? 24.964 -47.656 21.953 1.00 68.44 201 ALA A N 1
ATOM 1685 C CA . ALA A 1 201 ? 23.662 -48.018 22.510 1.00 68.44 201 ALA A CA 1
ATOM 1686 C C . ALA A 1 201 ? 22.628 -48.318 21.416 1.00 68.44 201 ALA A C 1
ATOM 1688 O O . ALA A 1 201 ? 21.960 -49.349 21.462 1.00 68.44 201 ALA A O 1
ATOM 1689 N N . VAL A 1 202 ? 22.515 -47.444 20.410 1.00 76.56 202 VAL A N 1
ATOM 1690 C CA . VAL A 1 202 ? 21.510 -47.599 19.347 1.00 76.56 202 VAL A CA 1
ATOM 1691 C C . VAL A 1 202 ? 21.859 -48.779 18.441 1.00 76.56 202 VAL A C 1
ATOM 1693 O O . VAL A 1 202 ? 20.982 -49.576 18.125 1.00 76.56 202 VAL A O 1
ATOM 1696 N N . PHE A 1 203 ? 23.135 -48.951 18.075 1.00 77.56 203 PHE A N 1
ATOM 1697 C CA . PHE A 1 203 ? 23.556 -50.110 17.282 1.00 77.56 203 PHE A CA 1
ATOM 1698 C C . PHE A 1 203 ? 23.334 -51.423 18.046 1.00 77.56 203 PHE A C 1
ATOM 1700 O O . PHE A 1 203 ? 22.878 -52.384 17.440 1.00 77.56 203 PHE A O 1
ATOM 1707 N N . GLY A 1 204 ? 23.555 -51.452 19.368 1.00 71.56 204 GLY A N 1
ATOM 1708 C CA . GLY A 1 204 ? 23.261 -52.625 20.200 1.00 71.56 204 GLY A CA 1
ATOM 1709 C C . GLY A 1 204 ? 21.772 -52.993 20.243 1.00 71.56 204 GLY A C 1
ATOM 1710 O O . GLY A 1 204 ? 21.431 -54.173 20.184 1.00 71.56 204 GLY A O 1
ATOM 1711 N N . LEU A 1 205 ? 20.872 -52.002 20.288 1.00 75.56 205 LEU A N 1
ATOM 1712 C CA . LEU A 1 205 ? 19.427 -52.249 20.185 1.00 75.56 205 LEU A CA 1
ATOM 1713 C C . LEU A 1 205 ? 19.032 -52.774 18.798 1.00 75.56 205 LEU A C 1
ATOM 1715 O O . LEU A 1 205 ? 18.226 -53.695 18.709 1.00 75.56 205 LEU A O 1
ATOM 1719 N N . ILE A 1 206 ? 19.622 -52.242 17.723 1.00 79.00 206 ILE A N 1
ATOM 1720 C CA . ILE A 1 206 ? 19.397 -52.749 16.360 1.00 79.00 206 ILE A CA 1
ATOM 1721 C C . ILE A 1 206 ? 19.940 -54.179 16.205 1.00 79.00 206 ILE A C 1
ATOM 1723 O O . ILE A 1 206 ? 19.255 -55.021 15.627 1.00 79.00 206 ILE A O 1
ATOM 1727 N N . ASP A 1 207 ? 21.107 -54.492 16.779 1.00 74.12 207 ASP A N 1
ATOM 1728 C CA . ASP A 1 207 ? 21.650 -55.856 16.829 1.00 74.12 207 ASP A CA 1
ATOM 1729 C C . ASP A 1 207 ? 20.695 -56.822 17.557 1.00 74.12 207 ASP A C 1
ATOM 1731 O O . ASP A 1 207 ? 20.491 -57.941 17.092 1.00 74.12 207 ASP A O 1
ATOM 1735 N N . LEU A 1 208 ? 20.054 -56.397 18.654 1.00 72.12 208 LEU A N 1
ATOM 1736 C CA . LEU A 1 208 ? 19.027 -57.198 19.336 1.00 72.12 208 LEU A CA 1
ATOM 1737 C C . LEU A 1 208 ? 17.729 -57.357 18.538 1.00 72.12 208 LEU A C 1
ATOM 1739 O O . LEU A 1 208 ? 17.003 -58.315 18.772 1.00 72.12 208 LEU A O 1
ATOM 1743 N N . LEU A 1 209 ? 17.394 -56.426 17.647 1.00 74.56 209 LEU A N 1
ATOM 1744 C CA . LEU A 1 209 ? 16.170 -56.513 16.848 1.00 74.56 209 LEU A CA 1
ATOM 1745 C C . LEU A 1 209 ? 16.375 -57.356 15.580 1.00 74.56 209 LEU A C 1
ATOM 1747 O O . LEU A 1 209 ? 15.465 -58.081 15.186 1.00 74.56 209 LEU A O 1
ATOM 1751 N N . TRP A 1 210 ? 17.562 -57.300 14.964 1.00 73.88 210 TRP A N 1
ATOM 1752 C CA . TRP A 1 210 ? 17.807 -57.869 13.627 1.00 73.88 210 TRP A CA 1
ATOM 1753 C C . TRP A 1 210 ? 18.904 -58.933 13.560 1.00 73.88 210 TRP A C 1
ATOM 1755 O O . TRP A 1 210 ? 18.905 -59.751 12.643 1.00 73.88 210 TRP A O 1
ATOM 1765 N N . ASN A 1 211 ? 19.811 -58.975 14.538 1.00 68.56 211 ASN A N 1
ATOM 1766 C CA . ASN A 1 211 ? 20.956 -59.887 14.564 1.00 68.56 211 ASN A CA 1
ATOM 1767 C C . ASN A 1 211 ? 20.940 -60.807 15.801 1.00 68.56 211 ASN A C 1
ATOM 1769 O O . ASN A 1 211 ? 21.995 -61.192 16.305 1.00 68.56 211 ASN A O 1
ATOM 1773 N N . VAL A 1 212 ? 19.754 -61.203 16.290 1.00 61.12 212 VAL A N 1
ATOM 1774 C CA . VAL A 1 212 ? 19.584 -62.039 17.504 1.00 61.12 212 VAL A CA 1
ATOM 1775 C C . VAL A 1 212 ? 20.417 -63.325 17.469 1.00 61.12 212 VAL A C 1
ATOM 1777 O O . VAL A 1 212 ? 20.908 -63.768 18.504 1.00 61.12 212 VAL A O 1
ATOM 1780 N N . ASN A 1 213 ? 20.654 -63.892 16.282 1.00 53.78 213 ASN A N 1
ATOM 1781 C CA . ASN A 1 213 ? 21.438 -65.120 16.115 1.00 53.78 213 ASN A CA 1
ATOM 1782 C C . ASN A 1 213 ? 22.944 -64.948 16.388 1.00 53.78 213 ASN A C 1
ATOM 1784 O O . ASN A 1 213 ? 23.610 -65.946 16.673 1.00 53.78 213 ASN A O 1
ATOM 1788 N N . LYS A 1 214 ? 23.478 -63.714 16.378 1.00 53.34 214 LYS A N 1
ATOM 1789 C CA . LYS A 1 214 ? 24.846 -63.423 16.853 1.00 53.34 214 LYS A CA 1
ATOM 1790 C C . LYS A 1 214 ? 25.004 -63.698 18.347 1.00 53.34 214 LYS A C 1
ATOM 1792 O O . LYS A 1 214 ? 26.117 -63.912 18.825 1.00 53.34 214 LYS A O 1
ATOM 1797 N N . PHE A 1 215 ? 23.899 -63.723 19.087 1.00 49.78 215 PHE A N 1
ATOM 1798 C CA . PHE A 1 215 ? 23.872 -64.003 20.511 1.00 49.78 215 PHE A CA 1
ATOM 1799 C C . PHE A 1 215 ? 23.486 -65.474 20.732 1.00 49.78 215 PHE A C 1
ATOM 1801 O O . PHE A 1 215 ? 22.312 -65.832 20.795 1.00 49.78 215 PHE A O 1
ATOM 1808 N N . HIS A 1 216 ? 24.489 -66.352 20.874 1.00 41.84 216 HIS A N 1
ATOM 1809 C CA . HIS A 1 216 ? 24.318 -67.811 21.032 1.00 41.84 216 HIS A CA 1
ATOM 1810 C C . HIS A 1 216 ? 23.398 -68.253 22.194 1.00 41.84 216 HIS A C 1
ATOM 1812 O O . HIS A 1 216 ? 22.975 -69.409 22.247 1.00 41.84 216 HIS A O 1
ATOM 1818 N N . CYS A 1 217 ? 23.077 -67.347 23.115 1.00 40.09 217 CYS A N 1
ATOM 1819 C CA . CYS A 1 217 ? 22.175 -67.529 24.248 1.00 40.09 217 CYS A CA 1
ATOM 1820 C C . CYS A 1 217 ? 20.676 -67.454 23.889 1.00 40.09 217 CYS A C 1
ATOM 1822 O O . CYS A 1 217 ? 19.844 -67.934 24.662 1.00 40.09 217 CYS A O 1
ATOM 1824 N N . PHE A 1 218 ? 20.310 -66.942 22.709 1.00 42.97 218 PHE A N 1
ATOM 1825 C CA . PHE A 1 218 ? 18.921 -66.859 22.259 1.00 42.97 218 PHE A CA 1
ATOM 1826 C C . PHE A 1 218 ? 18.611 -67.908 21.180 1.00 42.97 218 PHE A C 1
ATOM 1828 O O . PHE A 1 218 ? 18.825 -67.697 19.996 1.00 42.97 218 PHE A O 1
ATOM 1835 N N . LYS A 1 219 ? 17.998 -69.038 21.565 1.00 43.41 219 LYS A N 1
ATOM 1836 C CA . LYS A 1 219 ? 17.159 -69.839 20.639 1.00 43.41 219 LYS A CA 1
ATOM 1837 C C . LYS A 1 219 ? 15.730 -69.281 20.615 1.00 43.41 219 LYS A C 1
ATOM 1839 O O . LYS A 1 219 ? 14.762 -69.980 20.940 1.00 43.41 219 LYS A O 1
ATOM 1844 N N . LEU A 1 220 ? 15.612 -67.985 20.349 1.00 49.38 220 LEU A N 1
ATOM 1845 C CA . LEU A 1 220 ? 14.363 -67.379 19.906 1.00 49.38 220 LEU A CA 1
ATOM 1846 C C . LEU A 1 220 ? 14.440 -67.374 18.382 1.00 49.38 220 LEU A C 1
ATOM 1848 O O . LEU A 1 220 ? 15.178 -66.588 17.798 1.00 49.38 220 LEU A O 1
ATOM 1852 N N . GLU A 1 221 ? 13.733 -68.302 17.743 1.00 49.53 221 GLU A N 1
ATOM 1853 C CA . GLU A 1 221 ? 13.344 -68.090 16.353 1.00 49.53 221 GLU A CA 1
ATOM 1854 C C . GLU A 1 221 ? 12.330 -66.949 16.409 1.00 49.53 221 GLU A C 1
ATOM 1856 O O . GLU A 1 221 ? 11.185 -67.175 16.793 1.00 49.53 221 GLU A O 1
ATOM 1861 N N . LEU A 1 222 ? 12.783 -65.715 16.158 1.00 52.25 222 LEU A N 1
ATOM 1862 C CA . LEU A 1 222 ? 11.875 -64.614 15.844 1.00 52.25 222 LEU A CA 1
ATOM 1863 C C . LEU A 1 222 ? 11.120 -65.073 14.595 1.00 52.25 222 LEU A C 1
ATOM 1865 O O . LEU A 1 222 ? 11.686 -65.094 13.502 1.00 52.25 222 LEU A O 1
ATOM 1869 N N . ASN A 1 223 ? 9.904 -65.580 14.778 1.00 50.84 223 ASN A N 1
ATOM 1870 C CA . ASN A 1 223 ? 9.103 -66.084 13.674 1.00 50.84 223 ASN A CA 1
ATOM 1871 C C . ASN A 1 223 ? 8.589 -64.876 12.892 1.00 50.84 223 ASN A C 1
ATOM 1873 O O . ASN A 1 223 ? 7.988 -63.974 13.467 1.00 50.84 223 ASN A O 1
ATOM 1877 N N . ASP A 1 224 ? 8.778 -64.876 11.573 1.00 52.00 224 ASP A N 1
ATOM 1878 C CA . ASP A 1 224 ? 8.544 -63.724 10.688 1.00 52.00 224 ASP A CA 1
ATOM 1879 C C . ASP A 1 224 ? 7.096 -63.165 10.657 1.00 52.00 224 ASP A C 1
ATOM 1881 O O . ASP A 1 224 ? 6.832 -62.214 9.924 1.00 52.00 224 ASP A O 1
ATOM 1885 N N . SER A 1 225 ? 6.133 -63.698 11.422 1.00 55.22 225 SER A N 1
ATOM 1886 C CA . SER A 1 225 ? 4.701 -63.494 11.133 1.00 55.22 225 SER A CA 1
ATOM 1887 C C . SER A 1 225 ? 3.807 -62.844 12.199 1.00 55.22 225 SER A C 1
ATOM 1889 O O . SER A 1 225 ? 2.741 -62.386 11.798 1.00 55.22 225 SER A O 1
ATOM 1891 N N . SER A 1 226 ? 4.168 -62.732 13.488 1.00 51.34 226 SER A N 1
ATOM 1892 C CA . SER A 1 226 ? 3.248 -62.131 14.488 1.00 51.34 226 SER A CA 1
ATOM 1893 C C . SER A 1 226 ? 3.707 -60.812 15.111 1.00 51.34 226 SER A C 1
ATOM 1895 O O . SER A 1 226 ? 2.869 -59.942 15.308 1.00 51.34 226 SER A O 1
ATOM 1897 N N . ASP A 1 227 ? 5.006 -60.617 15.355 1.00 61.75 227 ASP A N 1
ATOM 1898 C CA . ASP A 1 227 ? 5.529 -59.409 16.024 1.00 61.75 227 ASP A CA 1
ATOM 1899 C C . ASP A 1 227 ? 6.454 -58.559 15.121 1.00 61.75 227 ASP A C 1
ATOM 1901 O O . ASP A 1 227 ? 7.122 -57.624 15.574 1.00 61.75 227 ASP A O 1
ATOM 1905 N N . SER A 1 228 ? 6.466 -58.839 13.808 1.00 68.12 228 SER A N 1
ATOM 1906 C CA . SER A 1 228 ? 7.275 -58.100 12.824 1.00 68.12 228 SER A CA 1
ATOM 1907 C C . SER A 1 228 ? 6.874 -56.627 12.710 1.00 68.12 228 SER A C 1
ATOM 1909 O O . SER A 1 228 ? 7.734 -55.774 12.513 1.00 68.12 228 SER A O 1
ATOM 1911 N N . GLU A 1 229 ? 5.593 -56.304 12.895 1.00 76.06 229 GLU A N 1
ATOM 1912 C CA . GLU A 1 229 ? 5.094 -54.926 12.873 1.00 76.06 229 GLU A CA 1
ATOM 1913 C C . GLU A 1 229 ? 5.615 -54.111 14.057 1.00 76.06 229 GLU A C 1
ATOM 1915 O O . GLU A 1 229 ? 6.214 -53.058 13.854 1.00 76.06 229 GLU A O 1
ATOM 1920 N N . ARG A 1 230 ? 5.527 -54.657 15.273 1.00 78.75 230 ARG A N 1
ATOM 1921 C CA . ARG A 1 230 ? 6.064 -54.013 16.478 1.00 78.75 230 ARG A CA 1
ATOM 1922 C C . ARG A 1 230 ? 7.580 -53.833 16.405 1.00 78.75 230 ARG A C 1
ATOM 1924 O O . ARG A 1 230 ? 8.111 -52.796 16.795 1.00 78.75 230 ARG A O 1
ATOM 1931 N N . ARG A 1 231 ? 8.300 -54.821 15.858 1.00 78.81 231 ARG A N 1
ATOM 1932 C CA . ARG A 1 231 ? 9.737 -54.694 15.572 1.00 78.81 231 ARG A CA 1
ATOM 1933 C C . ARG A 1 231 ? 10.013 -53.543 14.599 1.00 78.81 231 ARG A C 1
ATOM 1935 O O . ARG A 1 231 ? 10.915 -52.749 14.860 1.00 78.81 231 ARG A O 1
ATOM 1942 N N . ARG A 1 232 ? 9.255 -53.435 13.499 1.00 82.56 232 ARG A N 1
ATOM 1943 C CA . ARG A 1 232 ? 9.380 -52.329 12.532 1.00 82.56 232 ARG A CA 1
ATOM 1944 C C . ARG A 1 232 ? 9.124 -50.976 13.191 1.00 82.56 232 ARG A C 1
ATOM 1946 O O . ARG A 1 232 ? 9.921 -50.065 12.988 1.00 82.56 232 ARG A O 1
ATOM 1953 N N . GLU A 1 233 ? 8.071 -50.853 13.995 1.00 84.19 233 GLU A N 1
ATOM 1954 C CA . GLU A 1 233 ? 7.740 -49.621 14.726 1.00 84.19 233 GLU A CA 1
ATOM 1955 C C . GLU A 1 233 ? 8.894 -49.173 15.630 1.00 84.19 233 GLU A C 1
ATOM 1957 O O . GLU A 1 233 ? 9.337 -48.031 15.537 1.00 84.19 233 GLU A O 1
ATOM 1962 N N . LEU A 1 234 ? 9.479 -50.087 16.408 1.00 83.19 234 LEU A N 1
ATOM 1963 C CA . LEU A 1 234 ? 10.623 -49.771 17.271 1.00 83.19 234 LEU A CA 1
ATOM 1964 C C . LEU A 1 234 ? 11.849 -49.294 16.488 1.00 83.19 234 LEU A C 1
ATOM 1966 O O . LEU A 1 234 ? 12.569 -48.395 16.925 1.00 83.19 234 LEU A O 1
ATOM 1970 N N . VAL A 1 235 ? 12.103 -49.884 15.320 1.00 87.06 235 VAL A N 1
ATOM 1971 C CA . VAL A 1 235 ? 13.203 -49.454 14.449 1.00 87.06 235 VAL A CA 1
ATOM 1972 C C . VAL A 1 235 ? 12.927 -48.068 13.882 1.00 87.06 235 VAL A C 1
ATOM 1974 O O . VAL A 1 235 ? 13.835 -47.238 13.877 1.00 87.06 235 VAL A O 1
ATOM 1977 N N . LYS A 1 236 ? 11.688 -47.796 13.454 1.00 88.31 236 LYS A N 1
ATOM 1978 C CA . LYS A 1 236 ? 11.271 -46.467 12.992 1.00 88.31 236 LYS A CA 1
ATOM 1979 C C . LYS A 1 236 ? 11.476 -45.425 14.084 1.00 88.31 236 LYS A C 1
ATOM 1981 O O . LYS A 1 236 ? 12.172 -44.446 13.840 1.00 88.31 236 LYS A O 1
ATOM 1986 N N . GLU A 1 237 ? 11.017 -45.687 15.307 1.00 86.81 237 GLU A N 1
ATOM 1987 C CA . GLU A 1 237 ? 11.226 -44.787 16.448 1.00 86.81 237 GLU A CA 1
ATOM 1988 C C . GLU A 1 237 ? 12.711 -44.501 16.715 1.00 86.81 237 GLU A C 1
ATOM 1990 O O . GLU A 1 237 ? 13.099 -43.365 17.006 1.00 86.81 237 GLU A O 1
ATOM 1995 N N . LEU A 1 238 ? 13.570 -45.524 16.629 1.00 86.62 238 LEU A N 1
ATOM 1996 C CA . LEU A 1 238 ? 15.014 -45.346 16.784 1.00 86.62 238 LEU A CA 1
ATOM 1997 C C . LEU A 1 238 ? 15.582 -44.486 15.647 1.00 86.62 238 LEU A C 1
ATOM 1999 O O . LEU A 1 238 ? 16.295 -43.518 15.913 1.00 86.62 238 LEU A O 1
ATOM 2003 N N . LEU A 1 239 ? 15.246 -44.782 14.391 1.00 89.75 239 LEU A N 1
ATOM 2004 C CA . LEU A 1 239 ? 15.717 -44.009 13.240 1.00 89.75 239 LEU A CA 1
ATOM 2005 C C . LEU A 1 239 ? 15.242 -42.548 13.298 1.00 89.75 239 LEU A C 1
ATOM 2007 O O . LEU A 1 239 ? 16.053 -41.646 13.077 1.00 89.75 239 LEU A O 1
ATOM 2011 N N . GLU A 1 240 ? 13.987 -42.303 13.677 1.00 88.00 240 GLU A N 1
ATOM 2012 C CA . GLU A 1 240 ? 13.410 -40.969 13.883 1.00 88.00 240 GLU A CA 1
ATOM 2013 C C . GLU A 1 240 ? 14.155 -40.184 14.973 1.00 88.00 240 GLU A C 1
ATOM 2015 O O . GLU A 1 240 ? 14.516 -39.019 14.778 1.00 88.00 240 GLU A O 1
ATOM 2020 N N . LYS A 1 241 ? 14.494 -40.819 16.106 1.00 85.00 241 LYS A N 1
ATOM 2021 C CA . LYS A 1 241 ? 15.321 -40.182 17.153 1.00 85.00 241 LYS A CA 1
ATOM 2022 C C . LYS A 1 241 ? 16.695 -39.766 16.640 1.00 85.00 241 LYS A C 1
ATOM 2024 O O . LYS A 1 241 ? 17.233 -38.737 17.078 1.00 85.00 241 LYS A O 1
ATOM 2029 N N . GLY A 1 242 ? 17.236 -40.512 15.679 1.00 85.88 242 GLY A N 1
ATOM 2030 C CA . GLY A 1 242 ? 18.474 -40.186 14.979 1.00 85.88 242 GLY A CA 1
ATOM 2031 C C . GLY A 1 242 ? 18.436 -38.885 14.188 1.00 85.88 242 GLY A C 1
ATOM 2032 O O . GLY A 1 242 ? 19.472 -38.255 13.987 1.00 85.88 242 GLY A O 1
ATOM 2033 N N . GLN A 1 243 ? 17.248 -38.441 13.794 1.00 87.12 243 GLN A N 1
ATOM 2034 C CA . GLN A 1 243 ? 17.059 -37.293 12.912 1.00 87.12 243 GLN A CA 1
ATOM 2035 C C . GLN A 1 243 ? 16.888 -35.961 13.661 1.00 87.12 243 GLN A C 1
ATOM 2037 O O . GLN A 1 243 ? 16.849 -34.896 13.047 1.00 87.12 243 GLN A O 1
ATOM 2042 N N . THR A 1 244 ? 16.820 -36.004 14.993 1.00 82.12 244 THR A N 1
ATOM 2043 C CA . THR A 1 244 ? 16.433 -34.862 15.841 1.00 82.12 244 THR A CA 1
ATOM 2044 C C . THR A 1 244 ? 17.476 -33.744 15.939 1.00 82.12 244 THR A C 1
ATOM 2046 O O . THR A 1 244 ? 17.108 -32.587 16.128 1.00 82.12 244 THR A O 1
ATOM 2049 N N . ASN A 1 245 ? 18.774 -34.045 15.822 1.00 83.50 245 ASN A N 1
ATOM 2050 C CA . ASN A 1 245 ? 19.851 -33.048 15.885 1.00 83.50 245 ASN A CA 1
ATOM 2051 C C . ASN A 1 245 ? 21.103 -33.499 15.106 1.00 83.50 245 ASN A C 1
ATOM 2053 O O . ASN A 1 245 ? 21.228 -34.663 14.731 1.00 83.50 245 ASN A O 1
ATOM 2057 N N . LEU A 1 246 ? 22.059 -32.586 14.892 1.00 83.19 246 LEU A N 1
ATOM 2058 C CA . LEU A 1 246 ? 23.264 -32.855 14.090 1.00 83.19 246 LEU A CA 1
ATOM 2059 C C . LEU A 1 246 ? 24.153 -33.969 14.669 1.00 83.19 246 LEU A C 1
ATOM 2061 O O . LEU A 1 246 ? 24.687 -34.769 13.907 1.00 83.19 246 LEU A O 1
ATOM 2065 N N . LYS A 1 247 ? 24.295 -34.062 16.000 1.00 84.38 247 LYS A N 1
ATOM 2066 C CA . LYS A 1 247 ? 25.104 -35.110 16.648 1.00 84.38 247 LYS A CA 1
ATOM 2067 C C . LYS A 1 247 ? 24.491 -36.494 16.424 1.00 84.38 247 LYS A C 1
ATOM 2069 O O . LYS A 1 247 ? 25.214 -37.448 16.147 1.00 84.38 247 LYS A O 1
ATOM 2074 N N . ASN A 1 248 ? 23.169 -36.590 16.514 1.00 87.44 248 ASN A N 1
ATOM 2075 C CA . ASN A 1 248 ? 22.440 -37.827 16.266 1.00 87.44 248 ASN A CA 1
ATOM 2076 C C . ASN A 1 248 ? 22.478 -38.208 14.779 1.00 87.44 248 ASN A C 1
ATOM 2078 O O . ASN A 1 248 ? 22.664 -39.382 14.460 1.00 87.44 248 ASN A O 1
ATOM 2082 N N . LEU A 1 249 ? 22.398 -37.223 13.877 1.00 88.19 249 LEU A N 1
ATOM 2083 C CA . LEU A 1 249 ? 22.461 -37.442 12.430 1.00 88.19 249 LEU A CA 1
ATOM 2084 C C . LEU A 1 249 ? 23.791 -38.071 11.982 1.00 88.19 249 LEU A C 1
ATOM 2086 O O . LEU A 1 249 ? 23.800 -38.916 11.086 1.00 88.19 249 LEU A O 1
ATOM 2090 N N . GLU A 1 250 ? 24.905 -37.724 12.635 1.00 87.75 250 GLU A N 1
ATOM 2091 C CA . GLU A 1 250 ? 26.215 -38.357 12.398 1.00 87.75 250 GLU A CA 1
ATOM 2092 C C . GLU A 1 250 ? 26.243 -39.845 12.785 1.00 87.75 250 GLU A C 1
ATOM 2094 O O . GLU A 1 250 ? 27.006 -40.627 12.214 1.00 87.75 250 GLU A O 1
ATOM 2099 N N . VAL A 1 251 ? 25.416 -40.265 13.746 1.00 87.56 251 VAL A N 1
ATOM 2100 C CA . VAL A 1 251 ? 25.226 -41.685 14.083 1.00 87.56 251 VAL A CA 1
ATOM 2101 C C . VAL A 1 251 ? 24.258 -42.330 13.093 1.00 87.56 251 VAL A C 1
ATOM 2103 O O . VAL A 1 251 ? 24.551 -43.397 12.562 1.00 87.56 251 VAL A O 1
ATOM 2106 N N . TRP A 1 252 ? 23.144 -41.659 12.795 1.00 91.31 252 TRP A N 1
ATOM 2107 C CA . TRP A 1 252 ? 22.107 -42.142 11.885 1.00 91.31 252 TRP A CA 1
ATOM 2108 C C . TRP A 1 252 ? 22.646 -42.469 10.485 1.00 91.31 252 TRP A C 1
ATOM 2110 O O . TRP A 1 252 ? 22.378 -43.545 9.957 1.00 91.31 252 TRP A O 1
ATOM 2120 N N . VAL A 1 253 ? 23.493 -41.606 9.911 1.00 89.38 253 VAL A N 1
ATOM 2121 C CA . VAL A 1 253 ? 24.060 -41.823 8.567 1.00 89.38 253 VAL A CA 1
ATOM 2122 C C . VAL A 1 253 ? 24.945 -43.078 8.479 1.00 89.38 253 VAL A C 1
ATOM 2124 O O . VAL A 1 253 ? 25.194 -43.600 7.393 1.00 89.38 253 VAL A O 1
ATOM 2127 N N . GLN A 1 254 ? 25.423 -43.597 9.614 1.00 89.56 254 GLN A N 1
ATOM 2128 C CA . GLN A 1 254 ? 26.222 -44.822 9.644 1.00 89.56 254 GLN A CA 1
ATOM 2129 C C . GLN A 1 254 ? 25.366 -46.080 9.435 1.00 89.56 254 GLN A C 1
ATOM 2131 O O . GLN A 1 254 ? 25.911 -47.083 8.975 1.00 89.56 254 GLN A O 1
ATOM 2136 N N . PHE A 1 255 ? 24.050 -46.030 9.687 1.00 90.06 255 PHE A N 1
ATOM 2137 C CA . PHE A 1 255 ? 23.157 -47.172 9.459 1.00 90.06 255 PHE A CA 1
ATOM 2138 C C . PHE A 1 255 ? 23.046 -47.565 7.986 1.00 90.06 255 PHE A C 1
ATOM 2140 O O . PHE A 1 255 ? 22.897 -48.745 7.692 1.00 90.06 255 PHE A O 1
ATOM 2147 N N . PHE A 1 256 ? 23.235 -46.630 7.049 1.00 89.75 256 PHE A N 1
ATOM 2148 C CA . PHE A 1 256 ? 23.240 -46.949 5.616 1.00 89.75 256 PHE A CA 1
ATOM 2149 C C . PHE A 1 256 ? 24.365 -47.907 5.199 1.00 89.75 256 PHE A C 1
ATOM 2151 O O . PHE A 1 256 ? 24.283 -48.497 4.128 1.00 89.75 256 PHE A O 1
ATOM 2158 N N . ASN A 1 257 ? 25.412 -48.057 6.019 1.00 86.88 257 ASN A N 1
ATOM 2159 C CA . ASN A 1 257 ? 26.498 -49.023 5.810 1.00 86.88 257 ASN A CA 1
ATOM 2160 C C . ASN A 1 257 ? 26.437 -50.215 6.766 1.00 86.88 257 ASN A C 1
ATOM 2162 O O . ASN A 1 257 ? 27.366 -51.022 6.808 1.00 86.88 257 ASN A O 1
ATOM 2166 N N . TYR A 1 258 ? 25.402 -50.284 7.596 1.00 86.62 258 TYR A N 1
ATOM 2167 C CA . TYR A 1 258 ? 25.291 -51.310 8.607 1.00 86.62 258 TYR A CA 1
ATOM 2168 C C . TYR A 1 258 ? 24.687 -52.580 8.009 1.00 86.62 258 TYR A C 1
ATOM 2170 O O . TYR A 1 258 ? 23.662 -52.527 7.332 1.00 86.62 258 TYR A O 1
ATOM 2178 N N . ILE A 1 259 ? 25.353 -53.708 8.257 1.00 80.06 259 ILE A N 1
ATOM 2179 C CA . ILE A 1 259 ? 25.006 -55.013 7.692 1.00 80.06 259 ILE A CA 1
ATOM 2180 C C . ILE A 1 259 ? 24.218 -55.809 8.731 1.00 80.06 259 ILE A C 1
ATOM 2182 O O . ILE A 1 259 ? 24.689 -55.995 9.859 1.00 80.06 259 ILE A O 1
ATOM 2186 N N . ILE A 1 260 ? 23.055 -56.314 8.325 1.00 80.00 260 ILE A N 1
ATOM 2187 C CA . ILE A 1 260 ? 22.242 -57.242 9.114 1.00 80.00 260 ILE A CA 1
ATOM 2188 C C . ILE A 1 260 ? 22.247 -58.643 8.495 1.00 80.00 260 ILE A C 1
ATOM 2190 O O . ILE A 1 260 ? 22.510 -58.801 7.307 1.00 80.00 260 ILE A O 1
ATOM 2194 N N . GLU A 1 261 ? 22.010 -59.671 9.309 1.00 69.12 261 GLU A N 1
ATOM 2195 C CA . GLU A 1 261 ? 22.161 -61.077 8.897 1.00 69.12 261 GLU A CA 1
ATOM 2196 C C . GLU A 1 261 ? 20.920 -61.679 8.221 1.00 69.12 261 GLU A C 1
ATOM 2198 O O . GLU A 1 261 ? 21.046 -62.644 7.466 1.00 69.12 261 GLU A O 1
ATOM 2203 N N . LYS A 1 262 ? 19.722 -61.155 8.509 1.00 68.69 262 LYS A N 1
ATOM 2204 C CA . LYS A 1 262 ? 18.432 -61.610 7.958 1.00 68.69 262 LYS A CA 1
ATOM 2205 C C . LYS A 1 262 ? 17.546 -60.414 7.621 1.00 68.69 262 LYS A C 1
ATOM 2207 O O . LYS A 1 262 ? 17.698 -59.372 8.242 1.00 68.69 262 LYS A O 1
ATOM 2212 N N . ASN A 1 263 ? 16.596 -60.595 6.701 1.00 73.69 263 ASN A N 1
ATOM 2213 C CA . ASN A 1 263 ? 15.609 -59.579 6.307 1.00 73.69 263 ASN A CA 1
ATOM 2214 C C . ASN A 1 263 ? 16.256 -58.276 5.793 1.00 73.69 263 ASN A C 1
ATOM 2216 O O . ASN A 1 263 ? 15.792 -57.179 6.093 1.00 73.69 263 ASN A O 1
ATOM 2220 N N . GLU A 1 264 ? 17.338 -58.408 5.012 1.00 79.62 264 GLU A N 1
ATOM 2221 C CA . GLU A 1 264 ? 18.083 -57.281 4.429 1.00 79.62 264 GLU A CA 1
ATOM 2222 C C . GLU A 1 264 ? 17.161 -56.353 3.624 1.00 79.62 264 GLU A C 1
ATOM 2224 O O . GLU A 1 264 ? 17.197 -55.144 3.835 1.00 79.62 264 GLU A O 1
ATOM 2229 N N . ASP A 1 265 ? 16.257 -56.913 2.813 1.00 83.12 265 ASP A N 1
ATOM 2230 C CA . ASP A 1 265 ? 15.268 -56.145 2.044 1.00 83.12 265 ASP A CA 1
ATOM 2231 C C . ASP A 1 265 ? 14.369 -55.269 2.943 1.00 83.12 265 ASP A C 1
ATOM 2233 O O . ASP A 1 265 ? 14.119 -54.105 2.632 1.00 83.12 265 ASP A O 1
ATOM 2237 N N . GLU A 1 266 ? 13.925 -55.796 4.091 1.00 83.56 266 GLU A N 1
ATOM 2238 C CA . GLU A 1 266 ? 13.064 -55.080 5.049 1.00 83.56 266 GLU A CA 1
ATOM 2239 C C . GLU A 1 266 ? 13.830 -53.937 5.739 1.00 83.56 266 GLU A C 1
ATOM 2241 O O . GLU A 1 266 ? 13.318 -52.832 5.913 1.00 83.56 266 GLU A O 1
ATOM 2246 N N . TRP A 1 267 ? 15.093 -54.166 6.099 1.00 87.19 267 TRP A N 1
ATOM 2247 C CA . TRP A 1 267 ? 15.959 -53.128 6.661 1.00 87.19 267 TRP A CA 1
ATOM 2248 C C . TRP A 1 267 ? 16.291 -52.028 5.662 1.00 87.19 267 TRP A C 1
ATOM 2250 O O . TRP A 1 267 ? 16.304 -50.846 6.009 1.00 87.19 267 TRP A O 1
ATOM 2260 N N . GLU A 1 268 ? 16.530 -52.401 4.410 1.00 89.00 268 GLU A N 1
ATOM 2261 C CA . GLU A 1 268 ? 16.717 -51.441 3.332 1.00 89.00 268 GLU A CA 1
ATOM 2262 C C . GLU A 1 268 ? 15.485 -50.563 3.131 1.00 89.00 268 GLU A C 1
ATOM 2264 O O . GLU A 1 268 ? 15.632 -49.345 3.002 1.00 89.00 268 GLU A O 1
ATOM 2269 N N . GLU A 1 269 ? 14.290 -51.156 3.144 1.00 90.19 269 GLU A N 1
ATOM 2270 C CA . GLU A 1 269 ? 13.025 -50.430 3.053 1.00 90.19 269 GLU A CA 1
ATOM 2271 C C . GLU A 1 269 ? 12.878 -49.430 4.206 1.00 90.19 269 GLU A C 1
ATOM 2273 O O . GLU A 1 269 ? 12.659 -48.243 3.956 1.00 90.19 269 GLU A O 1
ATOM 2278 N N . LEU A 1 270 ? 13.130 -49.855 5.449 1.00 90.56 270 LEU A N 1
ATOM 2279 C CA . LEU A 1 270 ? 13.092 -48.980 6.628 1.00 90.56 270 LEU A CA 1
ATOM 2280 C C . LEU A 1 270 ? 14.097 -47.821 6.539 1.00 90.56 270 LEU A C 1
ATOM 2282 O O . LEU A 1 270 ? 13.780 -46.691 6.915 1.00 90.56 270 LEU A O 1
ATOM 2286 N N . LEU A 1 271 ? 15.303 -48.062 6.016 1.00 92.75 271 LEU A N 1
ATOM 2287 C CA . LEU A 1 271 ? 16.298 -47.005 5.804 1.00 92.75 271 LEU A CA 1
ATOM 2288 C C . LEU A 1 271 ? 15.895 -46.036 4.685 1.00 92.75 271 LEU A C 1
ATOM 2290 O O . LEU A 1 271 ? 16.163 -44.835 4.789 1.00 92.75 271 LEU A O 1
ATOM 2294 N N . ILE A 1 272 ? 15.252 -46.531 3.623 1.00 93.50 272 ILE A N 1
ATOM 2295 C CA . ILE A 1 272 ? 14.703 -45.704 2.540 1.00 93.50 272 ILE A CA 1
ATOM 2296 C C . ILE A 1 272 ? 13.552 -44.836 3.056 1.00 93.50 272 ILE A C 1
ATOM 2298 O O . ILE A 1 272 ? 13.527 -43.642 2.747 1.00 93.50 272 ILE A O 1
ATOM 2302 N N . GLU A 1 273 ? 12.626 -45.406 3.828 1.00 93.00 273 GLU A N 1
ATOM 2303 C CA . GLU A 1 273 ? 11.538 -44.673 4.485 1.00 93.00 273 GLU A CA 1
ATOM 2304 C C . GLU A 1 273 ? 12.106 -43.598 5.408 1.00 93.00 273 GLU A C 1
ATOM 2306 O O . GLU A 1 273 ? 11.862 -42.416 5.187 1.00 93.00 273 GLU A O 1
ATOM 2311 N N . SER A 1 274 ? 13.010 -43.976 6.314 1.00 92.69 274 SER A N 1
ATOM 2312 C CA . SER A 1 274 ? 13.688 -43.040 7.213 1.00 92.69 274 SER A CA 1
ATOM 2313 C C . SER A 1 274 ? 14.388 -41.899 6.456 1.00 92.69 274 SER A C 1
ATOM 2315 O O . SER A 1 274 ? 14.350 -40.752 6.893 1.00 92.69 274 SER A O 1
ATOM 2317 N N . LEU A 1 275 ? 15.046 -42.170 5.322 1.00 92.25 275 LEU A N 1
ATOM 2318 C CA . LEU A 1 275 ? 15.675 -41.126 4.500 1.00 92.25 275 LEU A CA 1
ATOM 2319 C C . LEU A 1 275 ? 14.644 -40.160 3.896 1.00 92.25 275 LEU A C 1
ATOM 2321 O O . LEU A 1 275 ? 14.894 -38.952 3.847 1.00 92.25 275 LEU A O 1
ATOM 2325 N N . LYS A 1 276 ? 13.505 -40.679 3.423 1.00 91.94 276 LYS A N 1
ATOM 2326 C CA . LYS A 1 276 ? 12.405 -39.861 2.894 1.00 91.94 276 LYS A CA 1
ATOM 2327 C C . LYS A 1 276 ? 11.774 -39.029 4.007 1.00 91.94 276 LYS A C 1
ATOM 2329 O O . LYS A 1 276 ? 11.628 -37.822 3.832 1.00 91.94 276 LYS A O 1
ATOM 2334 N N . ASP A 1 277 ? 11.485 -39.634 5.151 1.00 90.56 277 ASP A N 1
ATOM 2335 C CA . ASP A 1 277 ? 10.898 -38.953 6.305 1.00 90.56 277 ASP A CA 1
ATOM 2336 C C . ASP A 1 277 ? 11.812 -37.826 6.784 1.00 90.56 277 ASP A C 1
ATOM 2338 O O . ASP A 1 277 ? 11.378 -36.677 6.906 1.00 90.56 277 ASP A O 1
ATOM 2342 N N . TRP A 1 278 ? 13.117 -38.099 6.896 1.00 89.69 278 TRP A N 1
ATOM 2343 C CA . TRP A 1 278 ? 14.107 -37.070 7.191 1.00 89.69 278 TRP A CA 1
ATOM 2344 C C . TRP A 1 278 ? 14.103 -35.943 6.155 1.00 89.69 278 TRP A C 1
ATOM 2346 O O . TRP A 1 278 ? 14.212 -34.775 6.525 1.00 89.69 278 TRP A O 1
ATOM 2356 N N . TRP A 1 279 ? 13.989 -36.248 4.860 1.00 89.19 279 TRP A N 1
ATOM 2357 C CA . TRP A 1 279 ? 13.954 -35.227 3.809 1.00 89.19 279 TRP A CA 1
ATOM 2358 C C . TRP A 1 279 ? 12.732 -34.305 3.927 1.00 89.19 279 TRP A C 1
ATOM 2360 O O . TRP A 1 279 ? 12.856 -33.084 3.766 1.00 89.19 279 TRP A O 1
ATOM 2370 N N . TYR A 1 280 ? 11.563 -34.875 4.230 1.00 86.38 280 TYR A N 1
ATOM 2371 C CA . TYR A 1 280 ? 10.301 -34.141 4.328 1.00 86.38 280 TYR A CA 1
ATOM 2372 C C . TYR A 1 280 ? 10.058 -33.488 5.690 1.00 86.38 280 TYR A C 1
ATOM 2374 O O . TYR A 1 280 ? 9.227 -32.584 5.761 1.00 86.38 280 TYR A O 1
ATOM 2382 N N . ALA A 1 281 ? 10.799 -33.869 6.731 1.00 84.00 281 ALA A N 1
ATOM 2383 C CA . ALA A 1 281 ? 10.679 -33.258 8.045 1.00 84.00 281 ALA A CA 1
ATOM 2384 C C . ALA A 1 281 ? 11.061 -31.763 8.034 1.00 84.00 281 ALA A C 1
ATOM 2386 O O . ALA A 1 281 ? 12.019 -31.344 7.375 1.00 84.00 281 ALA A O 1
ATOM 2387 N N . ASP A 1 282 ? 10.349 -30.953 8.816 1.00 74.31 282 ASP A N 1
ATOM 2388 C CA . ASP A 1 282 ? 10.568 -29.500 8.897 1.00 74.31 282 ASP A CA 1
ATOM 2389 C C . ASP A 1 282 ? 11.731 -29.103 9.830 1.00 74.31 282 ASP A C 1
ATOM 2391 O O . ASP A 1 282 ? 12.109 -27.934 9.911 1.00 74.31 282 ASP A O 1
ATOM 2395 N N . ASN A 1 283 ? 12.326 -30.067 10.535 1.00 68.06 283 ASN A N 1
ATOM 2396 C CA . ASN A 1 283 ? 13.437 -29.852 11.457 1.00 68.06 283 ASN A CA 1
ATOM 2397 C C . ASN A 1 283 ? 14.795 -30.188 10.813 1.00 68.06 283 ASN A C 1
ATOM 2399 O O . ASN A 1 283 ? 14.947 -31.132 10.032 1.00 68.06 283 ASN A O 1
ATOM 2403 N N . PHE A 1 284 ? 15.809 -29.382 11.136 1.00 73.81 284 PHE A N 1
ATOM 2404 C CA . PHE A 1 284 ? 17.207 -29.665 10.820 1.00 73.81 284 PHE A CA 1
ATOM 2405 C C . PHE A 1 284 ? 18.128 -28.967 11.834 1.00 73.81 284 PHE A C 1
ATOM 2407 O O . PHE A 1 284 ? 18.411 -27.774 11.717 1.00 73.81 284 PHE A O 1
ATOM 2414 N N . GLY A 1 285 ? 18.584 -29.708 12.849 1.00 64.88 285 GLY A N 1
ATOM 2415 C CA . GLY A 1 285 ? 19.381 -29.162 13.957 1.00 64.88 285 GLY A CA 1
ATOM 2416 C C . GLY A 1 285 ? 18.551 -28.405 15.007 1.00 64.88 285 GLY A C 1
ATOM 2417 O O . GLY A 1 285 ? 17.341 -28.574 15.096 1.00 64.88 285 GLY A O 1
ATOM 2418 N N . GLU A 1 286 ? 19.209 -27.572 15.822 1.00 58.16 286 GLU A N 1
ATOM 2419 C CA . GLU A 1 286 ? 18.610 -26.892 16.992 1.00 58.16 286 GLU A CA 1
ATOM 2420 C C . GLU A 1 286 ? 17.749 -25.654 16.661 1.00 58.16 286 GLU A C 1
ATOM 2422 O O . GLU A 1 286 ? 17.224 -25.009 17.567 1.00 58.16 286 GLU A O 1
ATOM 2427 N N . ARG A 1 287 ? 17.599 -25.275 15.384 1.00 53.78 287 ARG A N 1
ATOM 2428 C CA . ARG A 1 287 ? 16.840 -24.072 14.996 1.00 53.78 287 ARG A CA 1
ATOM 2429 C C . ARG A 1 287 ? 15.457 -24.444 14.444 1.00 53.78 287 ARG A C 1
ATOM 2431 O O . ARG A 1 287 ? 15.393 -25.136 13.428 1.00 53.78 287 ARG A O 1
ATOM 2438 N N . PRO A 1 288 ? 14.354 -23.971 15.055 1.00 45.00 288 PRO A N 1
ATOM 2439 C CA . PRO A 1 288 ? 13.012 -24.213 14.546 1.00 45.00 288 PRO A CA 1
ATOM 2440 C C . PRO A 1 288 ? 12.613 -23.178 13.477 1.00 45.00 288 PRO A C 1
ATOM 2442 O O . PRO A 1 288 ? 12.995 -22.012 13.556 1.00 45.00 288 PRO A O 1
ATOM 2445 N N . SER A 1 289 ? 11.762 -23.619 12.543 1.00 45.22 289 SER A N 1
ATOM 2446 C CA . SER A 1 289 ? 11.019 -22.884 11.494 1.00 45.22 289 SER A CA 1
ATOM 2447 C C . SER A 1 289 ? 11.652 -22.815 10.092 1.00 45.22 289 SER A C 1
ATOM 2449 O O . SER A 1 289 ? 12.644 -22.130 9.868 1.00 45.22 289 SER A O 1
ATOM 2451 N N . GLY A 1 290 ? 11.029 -23.513 9.130 1.00 55.75 290 GLY A N 1
ATOM 2452 C CA . GLY A 1 290 ? 11.268 -23.395 7.683 1.00 55.75 290 GLY A CA 1
ATOM 2453 C C . GLY A 1 290 ? 11.604 -24.719 6.982 1.00 55.75 290 GLY A C 1
ATOM 2454 O O . GLY A 1 290 ? 12.261 -25.582 7.549 1.00 55.75 290 GLY A O 1
ATOM 2455 N N . LYS A 1 291 ? 11.201 -24.887 5.714 1.00 59.50 291 LYS A N 1
ATOM 2456 C CA . LYS A 1 291 ? 11.642 -26.015 4.869 1.00 59.50 291 LYS A CA 1
ATOM 2457 C C . LYS A 1 291 ? 13.124 -25.829 4.493 1.00 59.50 291 LYS A C 1
ATOM 2459 O O . LYS A 1 291 ? 13.441 -25.334 3.415 1.00 59.50 291 LYS A O 1
ATOM 2464 N N . TRP A 1 292 ? 14.052 -26.216 5.371 1.00 74.00 292 TRP A N 1
ATOM 2465 C CA . TRP A 1 292 ? 15.515 -26.071 5.206 1.00 74.00 292 TRP A CA 1
ATOM 2466 C C . TRP A 1 292 ? 16.149 -27.109 4.266 1.00 74.00 292 TRP A C 1
ATOM 2468 O O . TRP A 1 292 ? 17.246 -27.614 4.512 1.00 74.00 292 TRP A O 1
ATOM 2478 N N . ARG A 1 293 ? 15.465 -27.444 3.170 1.00 82.88 293 ARG A N 1
ATOM 2479 C CA . ARG A 1 293 ? 15.912 -28.478 2.224 1.00 82.88 293 ARG A CA 1
ATOM 2480 C C . ARG A 1 293 ? 17.301 -28.183 1.662 1.00 82.88 293 ARG A C 1
ATOM 2482 O O . ARG A 1 293 ? 18.134 -29.078 1.653 1.00 82.88 293 ARG A O 1
ATOM 2489 N N . HIS A 1 294 ? 17.598 -26.928 1.316 1.00 83.56 294 HIS A N 1
ATOM 2490 C CA . HIS A 1 294 ? 18.935 -26.528 0.859 1.00 83.56 294 HIS A CA 1
ATOM 2491 C C . HIS A 1 294 ? 20.041 -26.903 1.862 1.00 83.56 294 HIS A C 1
ATOM 2493 O O . HIS A 1 294 ? 21.045 -27.481 1.460 1.00 83.56 294 HIS A O 1
ATOM 2499 N N . ARG A 1 295 ? 19.844 -26.682 3.171 1.00 83.38 295 ARG A N 1
ATOM 2500 C CA . ARG A 1 295 ? 20.825 -27.074 4.202 1.00 83.38 295 ARG A CA 1
ATOM 2501 C C . ARG A 1 295 ? 20.945 -28.579 4.360 1.00 83.38 295 ARG A C 1
ATOM 2503 O O . ARG A 1 295 ? 22.057 -29.077 4.491 1.00 83.38 295 ARG A O 1
ATOM 2510 N N . LYS A 1 296 ? 19.828 -29.313 4.301 1.00 87.06 296 LYS A N 1
ATOM 2511 C CA . LYS A 1 296 ? 19.848 -30.786 4.296 1.00 87.06 296 LYS A CA 1
ATOM 2512 C C . LYS A 1 296 ? 20.685 -31.315 3.134 1.00 87.06 296 LYS A C 1
ATOM 2514 O O . LYS A 1 296 ? 21.492 -32.219 3.336 1.00 87.06 296 LYS A O 1
ATOM 2519 N N . VAL A 1 297 ? 20.555 -30.708 1.952 1.00 87.81 297 VAL A N 1
ATOM 2520 C CA . VAL A 1 297 ? 21.366 -31.055 0.779 1.00 87.81 297 VAL A CA 1
ATOM 2521 C C . VAL A 1 297 ? 22.837 -30.731 0.984 1.00 87.81 297 VAL A C 1
ATOM 2523 O O . VAL A 1 297 ? 23.664 -31.619 0.796 1.00 87.81 297 VAL A O 1
ATOM 2526 N N . LEU A 1 298 ? 23.174 -29.504 1.396 1.00 85.50 298 LEU A N 1
ATOM 2527 C CA . LEU A 1 298 ? 24.567 -29.107 1.641 1.00 85.50 298 LEU A CA 1
ATOM 2528 C C . LEU A 1 298 ? 25.230 -29.995 2.694 1.00 85.50 298 LEU A C 1
ATOM 2530 O O . LEU A 1 298 ? 26.367 -30.429 2.518 1.00 85.50 298 LEU A O 1
ATOM 2534 N N . TRP A 1 299 ? 24.494 -30.325 3.758 1.00 86.00 299 TRP A N 1
ATOM 2535 C CA . TRP A 1 299 ? 24.950 -31.256 4.773 1.00 86.00 299 TRP A CA 1
ATOM 2536 C C . TRP A 1 299 ? 25.190 -32.631 4.139 1.00 86.00 299 TRP A C 1
ATOM 2538 O O . TRP A 1 299 ? 26.323 -33.099 4.142 1.00 86.00 299 TRP A O 1
ATOM 2548 N N . PHE A 1 300 ? 24.172 -33.263 3.555 1.00 86.44 300 PHE A N 1
ATOM 2549 C CA . PHE A 1 300 ? 24.264 -34.639 3.055 1.00 86.44 300 PHE A CA 1
ATOM 2550 C C . PHE A 1 300 ? 25.319 -34.821 1.953 1.00 86.44 300 PHE A C 1
ATOM 2552 O O . PHE A 1 300 ? 26.020 -35.832 1.939 1.00 86.44 300 PHE A O 1
ATOM 2559 N N . LEU A 1 301 ? 25.468 -33.838 1.058 1.00 83.50 301 LEU A N 1
ATOM 2560 C CA . LEU A 1 301 ? 26.389 -33.893 -0.080 1.00 83.50 301 LEU A CA 1
ATOM 2561 C C . LEU A 1 301 ? 27.859 -33.652 0.280 1.00 83.50 301 LEU A C 1
ATOM 2563 O O . LEU A 1 301 ? 28.710 -33.755 -0.606 1.00 83.50 301 LEU A O 1
ATOM 2567 N N . ARG A 1 302 ? 28.203 -33.381 1.549 1.00 80.19 302 ARG A N 1
ATOM 2568 C CA . ARG A 1 302 ? 29.619 -33.294 1.929 1.00 80.19 302 ARG A CA 1
ATOM 2569 C C . ARG A 1 302 ? 30.329 -34.618 1.614 1.00 80.19 302 ARG A C 1
ATOM 2571 O O . ARG A 1 302 ? 29.882 -35.672 2.081 1.00 80.19 302 ARG A O 1
ATOM 2578 N N . PRO A 1 303 ? 31.465 -34.606 0.894 1.00 73.00 303 PRO A N 1
ATOM 2579 C CA . PRO A 1 303 ? 32.103 -35.844 0.430 1.00 73.00 303 PRO A CA 1
ATOM 2580 C C . PRO A 1 303 ? 32.541 -36.795 1.541 1.00 73.00 303 PRO A C 1
ATOM 2582 O O . PRO A 1 303 ? 32.537 -38.009 1.344 1.00 73.00 303 PRO A O 1
ATOM 2585 N N . SER A 1 304 ? 32.839 -36.267 2.733 1.00 74.81 304 SER A N 1
ATOM 2586 C CA . SER A 1 304 ? 33.141 -37.062 3.930 1.00 74.81 304 SER A CA 1
ATOM 2587 C C . SER A 1 304 ? 32.011 -38.015 4.349 1.00 74.81 304 SER A C 1
ATOM 2589 O O . SER A 1 304 ? 32.279 -38.973 5.086 1.00 74.81 304 SER A O 1
ATOM 2591 N N . ARG A 1 305 ? 30.781 -37.767 3.877 1.00 82.62 305 ARG A N 1
ATOM 2592 C CA . ARG A 1 305 ? 29.560 -38.525 4.174 1.00 82.62 305 ARG A CA 1
ATOM 2593 C C . ARG A 1 305 ? 28.955 -39.138 2.919 1.00 82.62 305 ARG A C 1
ATOM 2595 O O . ARG A 1 305 ? 28.836 -40.358 2.867 1.00 82.62 305 ARG A O 1
ATOM 2602 N N . TYR A 1 306 ? 28.675 -38.339 1.889 1.00 83.19 306 TYR A N 1
ATOM 2603 C CA . TYR A 1 306 ? 28.009 -38.809 0.669 1.00 83.19 306 TYR A CA 1
ATOM 2604 C C . TYR A 1 306 ? 28.716 -40.009 0.026 1.00 83.19 306 TYR A C 1
ATOM 2606 O O . TYR A 1 306 ? 28.080 -41.008 -0.298 1.00 83.19 306 TYR A O 1
ATOM 2614 N N . ASN A 1 307 ? 30.048 -39.961 -0.087 1.00 80.81 307 ASN A N 1
ATOM 2615 C CA . ASN A 1 307 ? 30.826 -41.026 -0.730 1.00 80.81 307 ASN A CA 1
ATOM 2616 C C . ASN A 1 307 ? 30.878 -42.323 0.081 1.00 80.81 307 ASN A C 1
ATOM 2618 O O . ASN A 1 307 ? 31.203 -43.370 -0.473 1.00 80.81 307 ASN A O 1
ATOM 2622 N N . LYS A 1 308 ? 30.560 -42.266 1.378 1.00 82.00 308 LYS A N 1
ATOM 2623 C CA . LYS A 1 308 ? 30.479 -43.452 2.228 1.00 82.00 308 LYS A CA 1
ATOM 2624 C C . LYS A 1 308 ? 29.130 -44.148 2.108 1.00 82.00 308 LYS A C 1
ATOM 2626 O O . LYS A 1 308 ? 29.024 -45.260 2.587 1.00 82.00 308 LYS A O 1
ATOM 2631 N N . ILE A 1 309 ? 28.106 -43.532 1.520 1.00 87.06 309 ILE A N 1
ATOM 2632 C CA . ILE A 1 309 ? 26.758 -44.108 1.460 1.00 87.06 309 ILE A CA 1
ATOM 2633 C C . ILE A 1 309 ? 26.621 -45.006 0.215 1.00 87.06 309 ILE A C 1
ATOM 2635 O O . ILE A 1 309 ? 27.024 -44.599 -0.884 1.00 87.06 309 ILE A O 1
ATOM 2639 N N . PRO A 1 310 ? 26.017 -46.205 0.326 1.00 89.56 310 PRO A N 1
ATOM 2640 C CA . PRO A 1 310 ? 25.788 -47.077 -0.822 1.00 89.56 310 PRO A CA 1
ATOM 2641 C C . PRO A 1 310 ? 24.997 -46.406 -1.955 1.00 89.56 310 PRO A C 1
ATOM 2643 O O . PRO A 1 310 ? 24.148 -45.540 -1.737 1.00 89.56 310 PRO A O 1
ATOM 2646 N N . GLY A 1 311 ? 25.272 -46.820 -3.197 1.00 86.81 311 GLY A N 1
ATOM 2647 C CA . GLY A 1 311 ? 24.721 -46.192 -4.408 1.00 86.81 311 GLY A CA 1
ATOM 2648 C C . GLY A 1 311 ? 23.190 -46.125 -4.453 1.00 86.81 311 GLY A C 1
ATOM 2649 O O . GLY A 1 311 ? 22.643 -45.119 -4.895 1.00 86.81 311 GLY A O 1
ATOM 2650 N N . LYS A 1 312 ? 22.497 -47.144 -3.931 1.00 89.56 312 LYS A N 1
ATOM 2651 C CA . LYS A 1 312 ? 21.026 -47.200 -3.895 1.00 89.56 312 LYS A CA 1
ATOM 2652 C C . LYS A 1 312 ? 20.397 -46.065 -3.079 1.00 89.56 312 LYS A C 1
ATOM 2654 O O . LYS A 1 312 ? 19.502 -45.382 -3.565 1.00 89.56 312 LYS A O 1
ATOM 2659 N N . PHE A 1 313 ? 20.916 -45.784 -1.884 1.00 91.38 313 PHE A N 1
ATOM 2660 C CA . PHE A 1 313 ? 20.398 -44.708 -1.034 1.00 91.38 313 PHE A CA 1
ATOM 2661 C C . PHE A 1 313 ? 20.763 -43.331 -1.597 1.00 91.38 313 PHE A C 1
ATOM 2663 O O . PHE A 1 313 ? 19.963 -42.400 -1.527 1.00 91.38 313 PHE A O 1
ATOM 2670 N N . ARG A 1 314 ? 21.939 -43.213 -2.235 1.00 89.62 314 ARG A N 1
ATOM 2671 C CA . ARG A 1 314 ? 22.314 -42.010 -2.993 1.00 89.62 314 ARG A CA 1
ATOM 2672 C C . ARG A 1 314 ? 21.340 -41.733 -4.138 1.00 89.62 314 ARG A C 1
ATOM 2674 O O . ARG A 1 314 ? 20.953 -40.584 -4.323 1.00 89.62 314 ARG A O 1
ATOM 2681 N N . TYR A 1 315 ? 20.917 -42.766 -4.869 1.00 91.00 315 TYR A N 1
ATOM 2682 C CA . TYR A 1 315 ? 19.910 -42.641 -5.925 1.00 91.00 315 TYR A CA 1
ATOM 2683 C C . TYR A 1 315 ? 18.566 -42.155 -5.369 1.00 91.00 315 TYR A C 1
ATOM 2685 O O . TYR A 1 315 ? 18.039 -41.160 -5.859 1.00 91.00 315 TYR A O 1
ATOM 2693 N N . VAL A 1 316 ? 18.067 -42.773 -4.290 1.00 92.44 316 VAL A N 1
ATOM 2694 C CA . VAL A 1 316 ? 16.827 -42.337 -3.620 1.00 92.44 316 VAL A CA 1
ATOM 2695 C C . VAL A 1 316 ? 16.913 -40.872 -3.194 1.00 92.44 316 VAL A C 1
ATOM 2697 O O . VAL A 1 316 ? 16.006 -40.097 -3.495 1.00 92.44 316 VAL A O 1
ATOM 2700 N N . PHE A 1 317 ? 18.010 -40.475 -2.542 1.00 91.88 317 PHE A N 1
ATOM 2701 C CA . PHE A 1 317 ? 18.240 -39.086 -2.149 1.00 91.88 317 PHE A CA 1
ATOM 2702 C C . PHE A 1 317 ? 18.201 -38.143 -3.358 1.00 91.88 317 PHE A C 1
ATOM 2704 O O . PHE A 1 317 ? 17.496 -37.136 -3.334 1.00 91.88 317 PHE A O 1
ATOM 2711 N N . LYS A 1 318 ? 18.898 -38.499 -4.445 1.00 91.12 318 LYS A N 1
ATOM 2712 C CA . LYS A 1 318 ? 18.936 -37.719 -5.687 1.00 91.12 318 LYS A CA 1
ATOM 2713 C C . LYS A 1 318 ? 17.531 -37.464 -6.244 1.00 91.12 318 LYS A C 1
ATOM 2715 O O . LYS A 1 318 ? 17.192 -36.318 -6.531 1.00 91.12 318 LYS A O 1
ATOM 2720 N N . THR A 1 319 ? 16.693 -38.500 -6.303 1.00 91.94 319 THR A N 1
ATOM 2721 C CA . THR A 1 319 ? 15.296 -38.394 -6.755 1.00 91.94 319 THR A CA 1
ATOM 2722 C C . THR A 1 319 ? 14.463 -37.471 -5.857 1.00 91.94 319 THR A C 1
ATOM 2724 O O . THR A 1 319 ? 13.636 -36.701 -6.354 1.00 91.94 319 THR A O 1
ATOM 2727 N N . GLN A 1 320 ? 14.684 -37.494 -4.536 1.00 91.38 320 GLN A N 1
ATOM 2728 C CA . GLN A 1 320 ? 14.004 -36.569 -3.619 1.00 91.38 320 GLN A CA 1
ATOM 2729 C C . GLN A 1 320 ? 14.429 -35.112 -3.850 1.00 91.38 320 GLN A C 1
ATOM 2731 O O . GLN A 1 320 ? 13.585 -34.215 -3.870 1.00 91.38 320 GLN A O 1
ATOM 2736 N N . VAL A 1 321 ? 15.722 -34.868 -4.077 1.00 90.12 321 VAL A N 1
ATOM 2737 C CA . VAL A 1 321 ? 16.252 -33.528 -4.374 1.00 90.12 321 VAL A CA 1
ATOM 2738 C C . VAL A 1 321 ? 15.705 -33.006 -5.706 1.00 90.12 321 VAL A C 1
ATOM 2740 O O . VAL A 1 321 ? 15.244 -31.870 -5.763 1.00 90.12 321 VAL A O 1
ATOM 2743 N N . GLU A 1 322 ? 15.684 -33.829 -6.758 1.00 90.88 322 GLU A N 1
ATOM 2744 C CA . GLU A 1 322 ? 15.166 -33.452 -8.085 1.00 90.88 322 GLU A CA 1
ATOM 2745 C C . GLU A 1 322 ? 13.675 -33.105 -8.044 1.00 90.88 322 GLU A C 1
ATOM 2747 O O . GLU A 1 322 ? 13.287 -32.014 -8.469 1.00 90.88 322 GLU A O 1
ATOM 2752 N N . SER A 1 323 ? 12.854 -33.980 -7.451 1.00 88.44 323 SER A N 1
ATOM 2753 C CA . SER A 1 323 ? 11.397 -33.786 -7.335 1.00 88.44 323 SER A CA 1
ATOM 2754 C C . SER A 1 323 ? 10.993 -32.575 -6.491 1.00 88.44 323 SER A C 1
ATOM 2756 O O . SER A 1 323 ? 9.866 -32.093 -6.592 1.00 88.44 323 SER A O 1
ATOM 2758 N N . THR A 1 324 ? 11.905 -32.052 -5.669 1.00 87.69 324 THR A N 1
ATOM 2759 C CA . THR A 1 324 ? 11.639 -30.901 -4.799 1.00 87.69 324 THR A CA 1
ATOM 2760 C C . THR A 1 324 ? 12.544 -29.698 -5.068 1.00 87.69 324 THR A C 1
ATOM 2762 O O . THR A 1 324 ? 12.505 -28.731 -4.304 1.00 87.69 324 THR A O 1
ATOM 2765 N N . SER A 1 325 ? 13.301 -29.708 -6.166 1.00 85.06 325 SER A N 1
ATOM 2766 C CA . SER A 1 325 ? 14.269 -28.664 -6.550 1.00 85.06 325 SER A CA 1
ATOM 2767 C C . SER A 1 325 ? 13.681 -27.246 -6.558 1.00 85.06 325 SER A C 1
ATOM 2769 O O . SER A 1 325 ? 14.282 -26.321 -6.010 1.00 85.06 325 SER A O 1
ATOM 2771 N N . ASN A 1 326 ? 12.440 -27.093 -7.031 1.00 83.19 326 ASN A N 1
ATOM 2772 C CA . ASN A 1 326 ? 11.706 -25.819 -7.031 1.00 83.19 326 ASN A CA 1
ATOM 2773 C C . ASN A 1 326 ? 11.572 -25.175 -5.634 1.00 83.19 326 ASN A C 1
ATOM 2775 O O . ASN A 1 326 ? 11.407 -23.964 -5.512 1.00 83.19 326 ASN A O 1
ATOM 2779 N N . SER A 1 327 ? 11.649 -25.964 -4.556 1.00 81.31 327 SER A N 1
ATOM 2780 C CA . SER A 1 327 ? 11.503 -25.456 -3.185 1.00 81.31 327 SER A CA 1
ATOM 2781 C C . SER A 1 327 ? 12.750 -24.769 -2.624 1.00 81.31 327 SER A C 1
ATOM 2783 O O . SER A 1 327 ? 12.677 -24.205 -1.534 1.00 81.31 327 SER A O 1
ATOM 2785 N N . PHE A 1 328 ? 13.874 -24.802 -3.343 1.00 83.00 328 PHE A N 1
ATOM 2786 C CA . PHE A 1 328 ? 15.129 -24.203 -2.891 1.00 83.00 328 PHE A CA 1
ATOM 2787 C C . PHE A 1 328 ? 15.987 -23.631 -4.034 1.00 83.00 328 PHE A C 1
ATOM 2789 O O . PHE A 1 328 ? 17.210 -23.561 -3.909 1.00 83.00 328 PHE A O 1
ATOM 2796 N N . LEU A 1 329 ? 15.349 -23.175 -5.119 1.00 84.56 329 LEU A N 1
ATOM 2797 C CA . LEU A 1 329 ? 15.999 -22.427 -6.205 1.00 84.56 329 LEU A CA 1
ATOM 2798 C C . LEU A 1 329 ? 16.828 -21.246 -5.677 1.00 84.56 329 LEU A C 1
ATOM 2800 O O . LEU A 1 329 ? 16.600 -20.745 -4.573 1.00 84.56 329 LEU A O 1
ATOM 2804 N N . PHE A 1 330 ? 17.814 -20.808 -6.459 1.00 82.44 330 PHE A N 1
ATOM 2805 C CA . PHE A 1 330 ? 18.772 -19.778 -6.032 1.00 82.44 330 PHE A CA 1
ATOM 2806 C C . PHE A 1 330 ? 18.115 -18.425 -5.670 1.00 82.44 330 PHE A C 1
ATOM 2808 O O . PHE A 1 330 ? 18.660 -17.676 -4.857 1.00 82.44 330 PHE A O 1
ATOM 2815 N N . ASP A 1 331 ? 16.969 -18.108 -6.279 1.00 76.19 331 ASP A N 1
ATOM 2816 C CA . ASP A 1 331 ? 16.179 -16.887 -6.081 1.00 76.19 331 ASP A CA 1
ATOM 2817 C C . ASP A 1 331 ? 15.168 -17.000 -4.930 1.00 76.19 331 ASP A C 1
ATOM 2819 O O . ASP A 1 331 ? 14.480 -16.035 -4.582 1.00 76.19 331 ASP A O 1
ATOM 2823 N N . ASN A 1 332 ? 15.092 -18.168 -4.294 1.00 79.00 332 ASN A N 1
ATOM 2824 C CA . ASN A 1 332 ? 14.247 -18.385 -3.138 1.00 79.00 332 ASN A CA 1
ATOM 2825 C C . ASN A 1 332 ? 14.858 -17.726 -1.889 1.00 79.00 332 ASN A C 1
ATOM 2827 O O . ASN A 1 332 ? 16.057 -17.812 -1.618 1.00 79.00 332 ASN A O 1
ATOM 2831 N N . LYS A 1 333 ? 14.001 -17.132 -1.054 1.00 76.12 333 LYS A N 1
ATOM 2832 C CA . LYS A 1 333 ? 14.372 -16.481 0.214 1.00 76.12 333 LYS A CA 1
ATOM 2833 C C . LYS A 1 333 ? 14.949 -17.436 1.265 1.00 76.12 333 LYS A C 1
ATOM 2835 O O . LYS A 1 333 ? 15.335 -16.984 2.338 1.00 76.12 333 LYS A O 1
ATOM 2840 N N . CYS A 1 334 ? 14.987 -18.741 0.997 1.00 76.50 334 CYS A N 1
ATOM 2841 C CA . CYS A 1 334 ? 15.559 -19.719 1.914 1.00 76.50 334 CYS A CA 1
ATOM 2842 C C . CYS A 1 334 ? 17.081 -19.565 2.096 1.00 76.50 334 CYS A C 1
ATOM 2844 O O . CYS A 1 334 ? 17.604 -20.001 3.116 1.00 76.50 334 CYS A O 1
ATOM 2846 N N . TRP A 1 335 ? 17.789 -18.943 1.148 1.00 82.62 335 TRP A N 1
ATOM 2847 C CA . TRP A 1 335 ? 19.247 -18.804 1.181 1.00 82.62 335 TRP A CA 1
ATOM 2848 C C . TRP A 1 335 ? 19.720 -17.613 2.021 1.00 82.62 335 TRP A C 1
ATOM 2850 O O . TRP A 1 335 ? 19.814 -16.484 1.537 1.00 82.62 335 TRP A O 1
ATOM 2860 N N . ASP A 1 336 ? 20.095 -17.876 3.270 1.00 83.75 336 ASP A N 1
ATOM 2861 C CA . ASP A 1 336 ? 20.728 -16.883 4.141 1.00 83.75 336 ASP A CA 1
ATOM 2862 C C . ASP A 1 336 ? 22.259 -16.819 3.982 1.00 83.75 336 ASP A C 1
ATOM 2864 O O . ASP A 1 336 ? 22.885 -17.606 3.265 1.00 83.75 336 ASP A O 1
ATOM 2868 N N . LYS A 1 337 ? 22.876 -15.837 4.651 1.00 82.56 337 LYS A N 1
ATOM 2869 C CA . LYS A 1 337 ? 24.327 -15.606 4.608 1.00 82.56 337 LYS A CA 1
ATOM 2870 C C . LYS A 1 337 ? 25.120 -16.842 5.044 1.00 82.56 337 LYS A C 1
ATOM 2872 O O . LYS A 1 337 ? 26.119 -17.164 4.406 1.00 82.56 337 LYS A O 1
ATOM 2877 N N . ASP A 1 338 ? 24.657 -17.530 6.085 1.00 82.31 338 ASP A N 1
ATOM 2878 C CA . ASP A 1 338 ? 25.311 -18.725 6.621 1.00 82.31 338 ASP A CA 1
ATOM 2879 C C . ASP A 1 338 ? 25.281 -19.865 5.590 1.00 82.31 338 ASP A C 1
ATOM 2881 O O . ASP A 1 338 ? 26.308 -20.477 5.317 1.00 82.31 338 ASP A O 1
ATOM 2885 N N . SER A 1 339 ? 24.138 -20.090 4.934 1.00 84.06 339 SER A N 1
ATOM 2886 C CA . SER A 1 339 ? 23.985 -21.142 3.916 1.00 84.06 339 SER A CA 1
ATOM 2887 C C . SER A 1 339 ? 24.799 -20.854 2.653 1.00 84.06 339 SER A C 1
ATOM 2889 O O . SER A 1 339 ? 25.365 -21.766 2.051 1.00 84.06 339 SER A O 1
ATOM 2891 N N . LYS A 1 340 ? 24.895 -19.578 2.254 1.00 85.38 340 LYS A N 1
ATOM 2892 C CA . LYS A 1 340 ? 25.761 -19.142 1.146 1.00 85.38 340 LYS A CA 1
ATOM 2893 C C . LYS A 1 340 ? 27.244 -19.325 1.493 1.00 85.38 340 LYS A C 1
ATOM 2895 O O . LYS A 1 340 ? 28.011 -19.748 0.633 1.00 85.38 340 LYS A O 1
ATOM 2900 N N . SER A 1 341 ? 27.633 -19.054 2.742 1.00 84.38 341 SER A N 1
ATOM 2901 C CA . SER A 1 341 ? 28.992 -19.305 3.244 1.00 84.38 341 SER A CA 1
ATOM 2902 C C . SER A 1 341 ? 29.313 -20.798 3.287 1.00 84.38 341 SER A C 1
ATOM 2904 O O . SER A 1 341 ? 30.386 -21.201 2.857 1.00 84.38 341 SER A O 1
ATOM 2906 N N . GLU A 1 342 ? 28.375 -21.635 3.735 1.00 83.56 342 GLU A N 1
ATOM 2907 C CA . GLU A 1 342 ? 28.556 -23.089 3.750 1.00 83.56 342 GLU A CA 1
ATOM 2908 C C . GLU A 1 342 ? 28.709 -23.655 2.331 1.00 83.56 342 GLU A C 1
ATOM 2910 O O . GLU A 1 342 ? 29.566 -24.505 2.093 1.00 83.56 342 GLU A O 1
ATOM 2915 N N . LEU A 1 343 ? 27.931 -23.161 1.362 1.00 85.88 343 LEU A N 1
ATOM 2916 C CA . LEU A 1 343 ? 28.117 -23.530 -0.042 1.00 85.88 343 LEU A CA 1
ATOM 2917 C C . LEU A 1 343 ? 29.481 -23.057 -0.579 1.00 85.88 343 LEU A C 1
ATOM 2919 O O . LEU A 1 343 ? 30.143 -23.812 -1.289 1.00 85.88 343 LEU A O 1
ATOM 2923 N N . ASP A 1 344 ? 29.925 -21.844 -0.230 1.00 86.00 344 ASP A N 1
ATOM 2924 C CA . ASP A 1 344 ? 31.258 -21.337 -0.585 1.00 86.00 344 ASP A CA 1
ATOM 2925 C C . ASP A 1 344 ? 32.379 -22.234 -0.027 1.00 86.00 344 ASP A C 1
ATOM 2927 O O . ASP A 1 344 ? 33.308 -22.587 -0.757 1.00 86.00 344 ASP A O 1
ATOM 2931 N N . GLU A 1 345 ? 32.263 -22.661 1.232 1.00 83.31 345 GLU A N 1
ATOM 2932 C CA . GLU A 1 345 ? 33.169 -23.628 1.860 1.00 83.31 345 GLU A CA 1
ATOM 2933 C C . GLU A 1 345 ? 33.143 -24.979 1.139 1.00 83.31 345 GLU A C 1
ATOM 2935 O O . GLU A 1 345 ? 34.203 -25.484 0.776 1.00 83.31 345 GLU A O 1
ATOM 2940 N N . CYS A 1 346 ? 31.959 -25.524 0.833 1.00 79.31 346 CYS A N 1
ATOM 2941 C CA . CYS A 1 346 ? 31.824 -26.804 0.126 1.00 79.31 346 CYS A CA 1
ATOM 2942 C C . CYS A 1 346 ? 32.483 -26.787 -1.264 1.00 79.31 346 CYS A C 1
ATOM 2944 O O . CYS A 1 346 ? 33.035 -27.795 -1.698 1.00 79.31 346 CYS A O 1
ATOM 2946 N N . ILE A 1 347 ? 32.439 -25.651 -1.969 1.00 80.44 347 ILE A N 1
ATOM 2947 C CA . ILE A 1 347 ? 33.108 -25.475 -3.270 1.00 80.44 347 ILE A CA 1
ATOM 2948 C C . ILE A 1 347 ? 34.617 -25.196 -3.093 1.00 80.44 347 ILE A C 1
ATOM 2950 O O . ILE A 1 347 ? 35.431 -25.481 -3.978 1.00 80.44 347 ILE A O 1
ATOM 2954 N N . GLY A 1 348 ? 34.994 -24.574 -1.973 1.00 73.06 348 GLY A N 1
ATOM 2955 C CA . GLY A 1 348 ? 36.365 -24.218 -1.618 1.00 73.06 348 GLY A CA 1
ATOM 2956 C C . GLY A 1 348 ? 37.210 -25.392 -1.122 1.00 73.06 348 GLY A C 1
ATOM 2957 O O . GLY A 1 348 ? 38.412 -25.406 -1.395 1.00 73.06 348 GLY A O 1
ATOM 2958 N N . GLU A 1 349 ? 36.599 -26.365 -0.439 1.00 70.94 349 GLU A N 1
ATOM 2959 C CA . GLU A 1 349 ? 37.228 -27.635 -0.071 1.00 70.94 349 GLU A CA 1
ATOM 2960 C C . GLU A 1 349 ? 37.812 -28.282 -1.339 1.00 70.94 349 GLU A C 1
ATOM 2962 O O . GLU A 1 349 ? 37.143 -28.393 -2.367 1.00 70.94 349 GLU A O 1
ATOM 2967 N N . SER A 1 350 ? 39.099 -28.646 -1.312 1.00 53.47 350 SER A N 1
ATOM 2968 C CA . SER A 1 350 ? 39.823 -29.183 -2.470 1.00 53.47 350 SER A CA 1
ATOM 2969 C C . SER A 1 350 ? 39.334 -30.594 -2.807 1.00 53.47 350 SER A C 1
ATOM 2971 O O . SER A 1 350 ? 39.959 -31.594 -2.452 1.00 53.47 350 SER A O 1
ATOM 2973 N N . LEU A 1 351 ? 38.179 -30.676 -3.453 1.00 56.94 351 LEU A N 1
ATOM 2974 C CA . LEU A 1 351 ? 37.568 -31.913 -3.904 1.00 56.94 351 LEU A CA 1
ATOM 2975 C C . LEU A 1 351 ? 38.074 -32.231 -5.309 1.00 56.94 351 LEU A C 1
ATOM 2977 O O . LEU A 1 351 ? 38.004 -31.399 -6.211 1.00 56.94 351 LEU A O 1
ATOM 2981 N N . SER A 1 352 ? 38.575 -33.448 -5.501 1.00 55.72 352 SER A N 1
ATOM 2982 C CA . SER A 1 352 ? 38.962 -33.966 -6.817 1.00 55.72 352 SER A CA 1
ATOM 2983 C C . SER A 1 352 ? 37.759 -34.234 -7.731 1.00 55.72 352 SER A C 1
ATOM 2985 O O . SER A 1 352 ? 37.949 -34.394 -8.933 1.00 55.72 352 SER A O 1
ATOM 2987 N N . ASP A 1 353 ? 36.535 -34.243 -7.190 1.00 68.00 353 ASP A N 1
ATOM 2988 C CA . ASP A 1 353 ? 35.299 -34.440 -7.946 1.00 68.00 353 ASP A CA 1
ATOM 2989 C C . ASP A 1 353 ? 34.204 -33.445 -7.515 1.00 68.00 353 ASP A C 1
ATOM 2991 O O . ASP A 1 353 ? 33.552 -33.606 -6.483 1.00 68.00 353 ASP A O 1
ATOM 2995 N N . LEU A 1 354 ? 34.015 -32.394 -8.320 1.00 74.75 354 LEU A N 1
ATOM 2996 C CA . LEU A 1 354 ? 32.967 -31.379 -8.153 1.00 74.75 354 LEU A CA 1
ATOM 2997 C C . LEU A 1 354 ? 31.664 -31.743 -8.890 1.00 74.75 354 LEU A C 1
ATOM 2999 O O . LEU A 1 354 ? 30.733 -30.937 -8.903 1.00 74.75 354 LEU A O 1
ATOM 3003 N N . SER A 1 355 ? 31.569 -32.931 -9.503 1.00 79.69 355 SER A N 1
ATOM 3004 C CA . SER A 1 355 ? 30.424 -33.322 -10.340 1.00 79.69 355 SER A CA 1
ATOM 3005 C C . SER A 1 355 ? 29.086 -33.247 -9.602 1.00 79.69 355 SER A C 1
ATOM 3007 O O . SER A 1 355 ? 28.111 -32.733 -10.147 1.00 79.69 355 SER A O 1
ATOM 3009 N N . MET A 1 356 ? 29.049 -33.678 -8.338 1.00 79.50 356 MET A N 1
ATOM 3010 C CA . MET A 1 356 ? 27.842 -33.651 -7.507 1.00 79.50 356 MET A CA 1
ATOM 3011 C C . MET A 1 356 ? 27.405 -32.231 -7.143 1.00 79.50 356 MET A C 1
ATOM 3013 O O . MET A 1 356 ? 26.214 -31.930 -7.170 1.00 79.50 356 MET A O 1
ATOM 3017 N N . LEU A 1 357 ? 28.353 -31.344 -6.831 1.00 82.75 357 LEU A N 1
ATOM 3018 C CA . LEU A 1 357 ? 28.041 -29.938 -6.568 1.00 82.75 357 LEU A CA 1
ATOM 3019 C C . LEU A 1 357 ? 27.606 -29.226 -7.852 1.00 82.75 357 LEU A C 1
ATOM 3021 O O . LEU A 1 357 ? 26.683 -28.419 -7.808 1.00 82.75 357 LEU A O 1
ATOM 3025 N N . ASN A 1 358 ? 28.206 -29.556 -8.998 1.00 84.19 358 ASN A N 1
ATOM 3026 C CA . ASN A 1 358 ? 27.783 -29.014 -10.286 1.00 84.19 358 ASN A CA 1
ATOM 3027 C C . ASN A 1 358 ? 26.361 -29.478 -10.657 1.00 84.19 358 ASN A C 1
ATOM 3029 O O . ASN A 1 358 ? 25.551 -28.639 -11.033 1.00 84.19 358 ASN A O 1
ATOM 3033 N N . TRP A 1 359 ? 26.023 -30.762 -10.464 1.00 87.56 359 TRP A N 1
ATOM 3034 C CA . TRP A 1 359 ? 24.651 -31.270 -10.639 1.00 87.56 359 TRP A CA 1
ATOM 3035 C C . TRP A 1 359 ? 23.647 -30.538 -9.740 1.00 87.56 359 TRP A C 1
ATOM 3037 O O . TRP A 1 359 ? 22.587 -30.130 -10.209 1.00 87.56 359 TRP A O 1
ATOM 3047 N N . LEU A 1 360 ? 23.986 -30.321 -8.463 1.00 87.44 360 LEU A N 1
ATOM 3048 C CA . LEU A 1 360 ? 23.122 -29.555 -7.570 1.00 87.44 360 LEU A CA 1
ATOM 3049 C C . LEU A 1 360 ? 22.927 -28.132 -8.102 1.00 87.44 360 LEU A C 1
ATOM 3051 O O . LEU A 1 360 ? 21.797 -27.680 -8.236 1.00 87.44 360 LEU A O 1
ATOM 3055 N N . LEU A 1 361 ? 24.013 -27.428 -8.420 1.00 86.94 361 LEU A N 1
ATOM 3056 C CA . LEU A 1 361 ? 23.945 -26.049 -8.900 1.00 86.94 361 LEU A CA 1
ATOM 3057 C C . LEU A 1 361 ? 23.160 -25.925 -10.218 1.00 86.94 361 LEU A C 1
ATOM 3059 O O . LEU A 1 361 ? 22.479 -24.922 -10.405 1.00 86.94 361 LEU A O 1
ATOM 3063 N N . GLU A 1 362 ? 23.192 -26.932 -11.093 1.00 87.81 362 GLU A N 1
ATOM 3064 C CA . GLU A 1 362 ? 22.363 -26.996 -12.309 1.00 87.81 362 GLU A CA 1
ATOM 3065 C C . GLU A 1 362 ? 20.863 -27.133 -12.008 1.00 87.81 362 GLU A C 1
ATOM 3067 O O . GLU A 1 362 ? 20.047 -26.559 -12.726 1.00 87.81 362 GLU A O 1
ATOM 3072 N N . LEU A 1 363 ? 20.485 -27.830 -10.931 1.00 86.56 363 LEU A N 1
ATOM 3073 C CA . LEU A 1 363 ? 19.094 -27.861 -10.462 1.00 86.56 363 LEU A CA 1
ATOM 3074 C C . LEU A 1 363 ? 18.671 -26.531 -9.826 1.00 86.56 363 LEU A C 1
ATOM 3076 O O . LEU A 1 363 ? 17.521 -26.117 -9.968 1.00 86.56 363 LEU A O 1
ATOM 3080 N N . LEU A 1 364 ? 19.596 -25.873 -9.119 1.00 86.44 364 LEU A N 1
ATOM 3081 C CA . LEU A 1 364 ? 19.353 -24.611 -8.416 1.00 86.44 364 LEU A CA 1
ATOM 3082 C C . LEU A 1 364 ? 19.240 -23.415 -9.362 1.00 86.44 364 LEU A C 1
ATOM 3084 O O . LEU A 1 364 ? 18.472 -22.498 -9.079 1.00 86.44 364 LEU A O 1
ATOM 3088 N N . ILE A 1 365 ? 20.038 -23.399 -10.433 1.00 86.94 365 ILE A N 1
ATOM 3089 C CA . ILE A 1 365 ? 20.210 -22.272 -11.356 1.00 86.94 365 ILE A CA 1
ATOM 3090 C C . ILE A 1 365 ? 19.630 -22.654 -12.716 1.00 86.94 365 ILE A C 1
ATOM 3092 O O . ILE A 1 365 ? 20.294 -23.240 -13.569 1.00 86.94 365 ILE A O 1
ATOM 3096 N N . GLN A 1 366 ? 18.374 -22.275 -12.930 1.00 84.62 366 GLN A N 1
ATOM 3097 C CA . GLN A 1 366 ? 17.654 -22.526 -14.177 1.00 84.62 366 GLN A CA 1
ATOM 3098 C C . GLN A 1 366 ? 17.738 -21.312 -15.106 1.00 84.62 366 GLN A C 1
ATOM 3100 O O . GLN A 1 366 ? 16.831 -20.481 -15.132 1.00 84.62 366 GLN A O 1
ATOM 3105 N N . ILE A 1 367 ? 18.850 -21.172 -15.834 1.00 82.56 367 ILE A N 1
ATOM 3106 C CA . ILE A 1 367 ? 19.068 -20.015 -16.716 1.00 82.56 367 ILE A CA 1
ATOM 3107 C C . ILE A 1 367 ? 17.978 -19.994 -17.810 1.00 82.56 367 ILE A C 1
ATOM 3109 O O . ILE A 1 367 ? 17.843 -20.996 -18.517 1.00 82.56 367 ILE A O 1
ATOM 3113 N N . PRO A 1 368 ? 17.265 -18.871 -18.040 1.00 78.06 368 PRO A N 1
ATOM 3114 C CA . PRO A 1 368 ? 16.135 -18.768 -18.977 1.00 78.06 368 PRO A CA 1
ATOM 3115 C C . PRO A 1 368 ? 16.442 -19.036 -20.463 1.00 78.06 368 PRO A C 1
ATOM 3117 O O . PRO A 1 368 ? 15.572 -18.874 -21.313 1.00 78.06 368 PRO A O 1
ATOM 3120 N N . PHE A 1 369 ? 17.667 -19.430 -20.818 1.00 57.56 369 PHE A N 1
ATOM 3121 C CA . PHE A 1 369 ? 18.163 -19.553 -22.193 1.00 57.56 369 PHE A CA 1
ATOM 3122 C C . PHE A 1 369 ? 17.572 -20.720 -23.017 1.00 57.56 369 PHE A C 1
ATOM 3124 O O . PHE A 1 369 ? 18.090 -21.015 -24.090 1.00 57.56 369 PHE A O 1
ATOM 3131 N N . LYS A 1 370 ? 16.506 -21.389 -22.561 1.00 46.22 370 LYS A N 1
ATOM 3132 C CA . LYS A 1 370 ? 15.937 -22.582 -23.223 1.00 46.22 370 LYS A CA 1
ATOM 3133 C C . LYS A 1 370 ? 14.503 -22.445 -23.755 1.00 46.22 370 LYS A C 1
ATOM 3135 O O . LYS A 1 370 ? 13.930 -23.449 -24.156 1.00 46.22 370 LYS A O 1
ATOM 3140 N N . CYS A 1 371 ? 13.932 -21.245 -23.837 1.00 32.94 371 CYS A N 1
ATOM 3141 C CA . CYS A 1 371 ? 12.583 -21.055 -24.400 1.00 32.94 371 CYS A CA 1
ATOM 3142 C C . CYS A 1 371 ? 12.544 -20.755 -25.914 1.00 32.94 371 CYS A C 1
ATOM 3144 O O . CYS A 1 371 ? 11.657 -20.033 -26.347 1.00 32.94 371 CYS A O 1
ATOM 3146 N N . ASP A 1 372 ? 13.454 -21.327 -26.712 1.00 35.16 372 ASP A N 1
ATOM 3147 C CA . ASP A 1 372 ? 13.401 -21.267 -28.192 1.00 35.16 372 ASP A CA 1
ATOM 3148 C C . ASP A 1 372 ? 13.430 -22.656 -28.868 1.00 35.16 372 ASP A C 1
ATOM 3150 O O . ASP A 1 372 ? 13.711 -22.787 -30.058 1.00 35.16 372 ASP A O 1
ATOM 3154 N N . SER A 1 373 ? 13.091 -23.727 -28.149 1.00 31.62 373 SER A N 1
ATOM 3155 C CA . SER A 1 373 ? 12.818 -25.024 -28.778 1.00 31.62 373 SER A CA 1
ATOM 3156 C C . SER A 1 373 ? 11.552 -25.630 -28.200 1.00 31.62 373 SER A C 1
ATOM 3158 O O . SER A 1 373 ? 11.508 -25.941 -27.014 1.00 31.62 373 SER A O 1
ATOM 3160 N N . ASN A 1 374 ? 10.546 -25.769 -29.063 1.00 33.97 374 ASN A N 1
ATOM 3161 C CA . ASN A 1 374 ? 9.313 -26.527 -28.881 1.00 33.97 374 ASN A CA 1
ATOM 3162 C C . ASN A 1 374 ? 9.466 -27.708 -27.909 1.00 33.97 374 ASN A C 1
ATOM 3164 O O . ASN A 1 374 ? 9.960 -28.753 -28.310 1.00 33.97 374 ASN A O 1
ATOM 3168 N N . GLU A 1 375 ? 9.016 -27.539 -26.669 1.00 30.05 375 GLU A N 1
ATOM 3169 C CA . GLU A 1 375 ? 8.494 -28.599 -25.802 1.00 30.05 375 GLU A CA 1
ATOM 3170 C C . GLU A 1 375 ? 7.896 -27.933 -24.557 1.00 30.05 375 GLU A C 1
ATOM 3172 O O . GLU A 1 375 ? 8.588 -27.512 -23.633 1.00 30.05 375 GLU A O 1
ATOM 3177 N N . VAL A 1 376 ? 6.575 -27.781 -24.575 1.00 27.48 376 VAL A N 1
ATOM 3178 C CA . VAL A 1 376 ? 5.767 -27.417 -23.410 1.00 27.48 376 VAL A CA 1
ATOM 3179 C C . VAL A 1 376 ? 5.539 -28.697 -22.603 1.00 27.48 376 VAL A C 1
ATOM 3181 O O . VAL A 1 376 ? 4.958 -29.635 -23.151 1.00 27.48 376 VAL A O 1
ATOM 3184 N N . PRO A 1 377 ? 5.897 -28.775 -21.309 1.00 27.22 377 PRO A N 1
ATOM 3185 C CA . PRO A 1 377 ? 5.235 -29.692 -20.400 1.00 27.22 377 PRO A CA 1
ATOM 3186 C C . PRO A 1 377 ? 3.949 -29.009 -19.944 1.00 27.22 377 PRO A C 1
ATOM 3188 O O . PRO A 1 377 ? 3.954 -28.087 -19.128 1.00 27.22 377 PRO A O 1
ATOM 3191 N N . SER A 1 378 ? 2.842 -29.444 -20.531 1.00 31.80 378 SER A N 1
ATOM 3192 C CA . SER A 1 378 ? 1.501 -29.008 -20.182 1.00 31.80 378 SER A CA 1
ATOM 3193 C C . SER A 1 378 ? 1.205 -29.306 -18.714 1.00 31.80 378 SER A C 1
ATOM 3195 O O . SER A 1 378 ? 1.351 -30.434 -18.249 1.00 31.80 378 SER A O 1
ATOM 3197 N N . THR A 1 379 ? 0.698 -28.315 -17.994 1.00 26.97 379 THR A N 1
ATOM 3198 C CA . THR A 1 379 ? -0.353 -28.546 -16.998 1.00 26.97 379 THR A CA 1
ATOM 3199 C C . THR A 1 379 ? -1.260 -27.324 -16.996 1.00 26.97 379 THR A C 1
ATOM 3201 O O . THR A 1 379 ? -0.954 -26.281 -16.428 1.00 26.97 379 THR A O 1
ATOM 3204 N N . GLU A 1 380 ? -2.346 -27.460 -17.752 1.00 30.94 380 GLU A N 1
ATOM 3205 C CA . GLU A 1 380 ? -3.482 -26.548 -17.783 1.00 30.94 380 GLU A CA 1
ATOM 3206 C C . GLU A 1 380 ? -4.284 -26.599 -16.478 1.00 30.94 380 GLU A C 1
ATOM 3208 O O . GLU A 1 380 ? -4.332 -27.640 -15.817 1.00 30.94 380 GLU A O 1
ATOM 3213 N N . LYS A 1 381 ? -4.999 -25.486 -16.246 1.00 31.25 381 LYS A N 1
ATOM 3214 C CA . LYS A 1 381 ? -6.395 -25.320 -15.771 1.00 31.25 381 LYS A CA 1
ATOM 3215 C C . LYS A 1 381 ? -6.470 -24.258 -14.671 1.00 31.25 381 LYS A C 1
ATOM 3217 O O . LYS A 1 381 ? -5.698 -24.304 -13.723 1.00 31.25 381 LYS A O 1
ATOM 3222 N N . GLU A 1 382 ? -7.370 -23.278 -14.693 1.00 28.14 382 GLU A N 1
ATOM 3223 C CA . GLU A 1 382 ? -8.569 -22.976 -15.505 1.00 28.14 382 GLU A CA 1
ATOM 3224 C C . GLU A 1 382 ? -8.973 -21.535 -15.104 1.00 28.14 382 GLU A C 1
ATOM 3226 O O . GLU A 1 382 ? -8.829 -21.175 -13.936 1.00 28.14 382 GLU A O 1
ATOM 3231 N N . SER A 1 383 ? -9.376 -20.609 -15.978 1.00 25.30 383 SER A N 1
ATOM 3232 C CA . SER A 1 383 ? -10.744 -20.374 -16.508 1.00 25.30 383 SER A CA 1
ATOM 3233 C C . SER A 1 383 ? -10.838 -18.850 -16.781 1.00 25.30 383 SER A C 1
ATOM 3235 O O . SER A 1 383 ? -10.175 -18.098 -16.069 1.00 25.30 383 SER A O 1
ATOM 3237 N N . ASN A 1 384 ? -11.576 -18.250 -17.717 1.00 25.73 384 ASN A N 1
ATOM 3238 C CA . ASN A 1 384 ? -12.438 -18.635 -18.840 1.00 25.73 384 ASN A CA 1
ATOM 3239 C C . ASN A 1 384 ? -12.547 -17.395 -19.771 1.00 25.73 384 ASN A C 1
ATOM 3241 O O . ASN A 1 384 ? -12.373 -16.279 -19.284 1.00 25.73 384 ASN A O 1
ATOM 3245 N N . GLU A 1 385 ? -12.800 -17.648 -21.067 1.00 26.20 385 GLU A N 1
ATOM 3246 C CA . GLU A 1 385 ? -13.752 -16.992 -22.013 1.00 26.20 385 GLU A CA 1
ATOM 3247 C C . GLU A 1 385 ? -14.105 -15.504 -21.779 1.00 26.20 385 GLU A C 1
ATOM 3249 O O . GLU A 1 385 ? -14.443 -15.104 -20.674 1.00 26.20 385 GLU A O 1
ATOM 3254 N N . ASP A 1 386 ? -14.178 -14.585 -22.739 1.00 24.55 386 ASP A N 1
ATOM 3255 C CA . ASP A 1 386 ? -14.200 -14.570 -24.201 1.00 24.55 386 ASP A CA 1
ATOM 3256 C C . ASP A 1 386 ? -13.966 -13.097 -24.597 1.00 24.55 386 ASP A C 1
ATOM 3258 O O . ASP A 1 386 ? -14.494 -12.208 -23.936 1.00 24.55 386 ASP A O 1
ATOM 3262 N N . GLU A 1 387 ? -13.212 -12.836 -25.666 1.00 26.58 387 GLU A N 1
ATOM 3263 C CA . GLU A 1 387 ? -13.512 -11.795 -26.670 1.00 26.58 387 GLU A CA 1
ATOM 3264 C C . GLU A 1 387 ? -12.446 -11.875 -27.774 1.00 26.58 387 GLU A C 1
ATOM 3266 O O . GLU A 1 387 ? -11.343 -11.329 -27.692 1.00 26.58 387 GLU A O 1
ATOM 3271 N N . GLN A 1 388 ? -12.777 -12.635 -28.821 1.00 33.28 388 GLN A N 1
ATOM 3272 C CA . GLN A 1 388 ? -12.138 -12.504 -30.123 1.00 33.28 388 GLN A CA 1
ATOM 3273 C C . GLN A 1 388 ? -12.598 -11.186 -30.752 1.00 33.28 388 GLN A C 1
ATOM 3275 O O . GLN A 1 388 ? -13.754 -11.064 -31.144 1.00 33.28 388 GLN A O 1
ATOM 3280 N N . GLU A 1 389 ? -11.675 -10.249 -30.946 1.00 26.70 389 GLU A N 1
ATOM 3281 C CA . GLU A 1 389 ? -11.789 -9.269 -32.024 1.00 26.70 389 GLU A CA 1
ATOM 3282 C C . GLU A 1 389 ? -10.623 -9.444 -32.999 1.00 26.70 389 GLU A C 1
ATOM 3284 O O . GLU A 1 389 ? -9.442 -9.439 -32.635 1.00 26.70 389 GLU A O 1
ATOM 3289 N N . GLU A 1 390 ? -11.002 -9.638 -34.262 1.00 29.34 390 GLU A N 1
ATOM 3290 C CA . GLU A 1 390 ?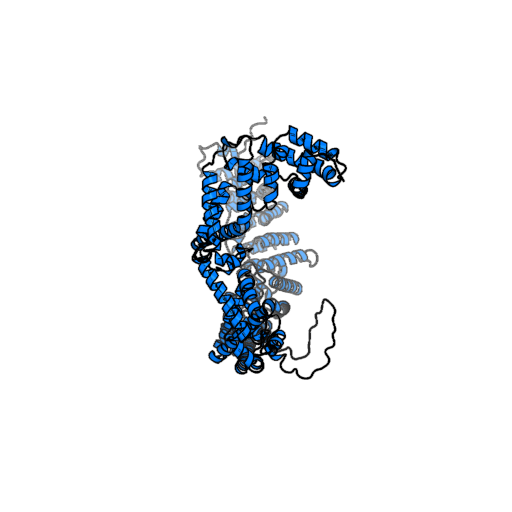 -10.148 -9.715 -35.437 1.00 29.34 390 GLU A CA 1
ATOM 3291 C C . GLU A 1 390 ? -9.088 -8.604 -35.444 1.00 29.34 390 GLU A C 1
ATOM 3293 O O . GLU A 1 390 ? -9.394 -7.418 -35.563 1.00 29.34 390 GLU A O 1
ATOM 3298 N N . LYS A 1 391 ? -7.807 -8.983 -35.436 1.00 29.16 391 LYS A N 1
ATOM 3299 C CA . LYS A 1 391 ? -6.744 -8.117 -35.956 1.00 29.16 391 LYS A CA 1
ATOM 3300 C C . LYS A 1 391 ? -6.344 -8.595 -37.337 1.00 29.16 391 LYS A C 1
ATOM 3302 O O . LYS A 1 391 ? -5.465 -9.436 -37.509 1.00 29.16 391 LYS A O 1
ATOM 3307 N N . THR A 1 392 ? -6.998 -7.992 -38.323 1.00 27.12 392 THR A N 1
ATOM 3308 C CA . THR A 1 392 ? -6.496 -7.874 -39.688 1.00 27.12 392 THR A CA 1
ATOM 3309 C C . THR A 1 392 ? -5.040 -7.420 -39.686 1.00 27.12 392 THR A C 1
ATOM 3311 O O . THR A 1 392 ? -4.655 -6.457 -39.021 1.00 27.12 392 THR A O 1
ATOM 3314 N N . SER A 1 393 ? -4.250 -8.141 -40.472 1.00 33.81 393 SER A N 1
ATOM 3315 C CA . SER A 1 393 ? -2.853 -7.902 -40.794 1.00 33.81 393 SER A CA 1
ATOM 3316 C C . SER A 1 393 ? -2.534 -6.436 -41.103 1.00 33.81 393 SER A C 1
ATOM 3318 O O . SER A 1 393 ? -3.068 -5.865 -42.054 1.00 33.81 393 SER A O 1
ATOM 3320 N N . SER A 1 394 ? -1.549 -5.883 -40.401 1.00 26.06 394 SER A N 1
ATOM 3321 C CA . SER A 1 394 ? -0.723 -4.795 -40.920 1.00 26.06 394 SER A CA 1
ATOM 3322 C C . SER A 1 394 ? 0.742 -5.129 -40.661 1.00 26.06 394 SER A C 1
ATOM 3324 O O . SER A 1 394 ? 1.166 -5.270 -39.513 1.00 26.06 394 SER A O 1
ATOM 3326 N N . GLN A 1 395 ? 1.485 -5.297 -41.752 1.00 35.47 395 GLN A N 1
ATOM 3327 C CA . GLN A 1 395 ? 2.931 -5.492 -41.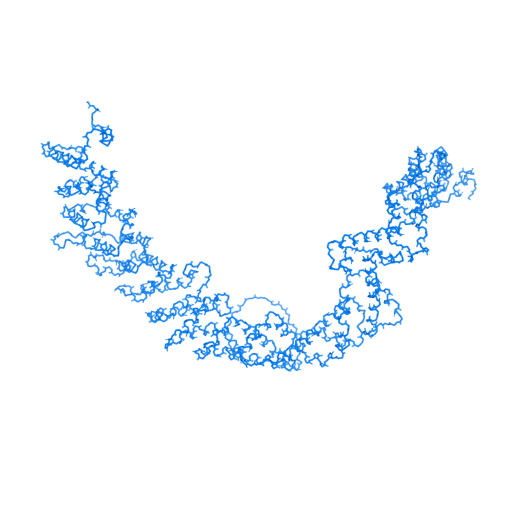797 1.00 35.47 395 GLN A CA 1
ATOM 3328 C C . GLN A 1 395 ? 3.664 -4.397 -41.002 1.00 35.47 395 GLN A C 1
ATOM 3330 O O . GLN A 1 395 ? 3.340 -3.218 -41.132 1.00 35.47 395 GLN A O 1
ATOM 3335 N N . GLY A 1 396 ? 4.663 -4.799 -40.207 1.00 29.61 396 GLY A N 1
ATOM 3336 C CA . GLY A 1 396 ? 5.557 -3.908 -39.455 1.00 29.61 396 GLY A CA 1
ATOM 3337 C C . GLY A 1 396 ? 5.619 -4.250 -37.965 1.00 29.61 396 GLY A C 1
ATOM 3338 O O . GLY A 1 396 ? 5.017 -3.567 -37.140 1.00 29.61 396 GLY A O 1
ATOM 3339 N N . GLY A 1 397 ? 6.323 -5.322 -37.598 1.00 28.84 397 GLY A N 1
ATOM 3340 C CA . GLY A 1 397 ? 6.402 -5.759 -36.204 1.00 28.84 397 GLY A CA 1
ATOM 3341 C C . GLY A 1 397 ? 7.604 -6.646 -35.924 1.00 28.84 397 GLY A C 1
ATOM 3342 O O . GLY A 1 397 ? 7.412 -7.798 -35.566 1.00 28.84 397 GLY A O 1
ATOM 3343 N N . GLU A 1 398 ? 8.820 -6.122 -36.082 1.00 35.53 398 GLU A N 1
ATOM 3344 C CA . GLU A 1 398 ? 10.041 -6.841 -35.675 1.00 35.53 398 GLU A CA 1
ATOM 3345 C C . GLU A 1 398 ? 10.645 -6.351 -34.343 1.00 35.53 398 GLU A C 1
ATOM 3347 O O . GLU A 1 398 ? 11.363 -7.113 -33.712 1.00 35.53 398 GLU A O 1
ATOM 3352 N N . ASP A 1 399 ? 10.275 -5.178 -33.806 1.00 45.34 399 ASP A N 1
ATOM 3353 C CA . ASP A 1 399 ? 10.915 -4.644 -32.579 1.00 45.34 399 ASP A CA 1
ATOM 3354 C C . ASP A 1 399 ? 10.111 -4.805 -31.270 1.00 45.34 399 ASP A C 1
ATOM 3356 O O . ASP A 1 399 ? 10.631 -4.552 -30.183 1.00 45.34 399 ASP A O 1
ATOM 3360 N N . LYS A 1 400 ? 8.851 -5.263 -31.316 1.00 50.41 400 LYS A N 1
ATOM 3361 C CA . LYS A 1 400 ? 7.963 -5.275 -30.127 1.00 50.41 400 LYS A CA 1
ATOM 3362 C C . LYS A 1 400 ? 8.343 -6.300 -29.049 1.00 50.41 400 LYS A C 1
ATOM 3364 O O . LYS A 1 400 ? 7.991 -6.110 -27.893 1.00 50.41 400 LYS A O 1
ATOM 3369 N N . ASN A 1 401 ? 9.063 -7.363 -29.411 1.00 60.25 401 ASN A N 1
ATOM 3370 C CA . ASN A 1 401 ? 9.429 -8.446 -28.486 1.00 60.25 401 ASN A CA 1
ATOM 3371 C C . ASN A 1 401 ? 10.783 -8.233 -27.782 1.00 60.25 401 ASN A C 1
ATOM 3373 O O . ASN A 1 401 ? 11.098 -8.953 -26.834 1.00 60.25 401 ASN A O 1
ATOM 3377 N N . GLY A 1 402 ? 11.602 -7.274 -28.231 1.00 74.88 402 GLY A N 1
ATOM 3378 C CA . GLY A 1 402 ? 12.991 -7.135 -27.781 1.00 74.88 402 GLY A CA 1
ATOM 3379 C C . GLY A 1 402 ? 13.140 -6.586 -26.359 1.00 74.88 402 GLY A C 1
ATOM 3380 O O . GLY A 1 402 ? 13.863 -7.163 -25.543 1.00 74.88 402 GLY A O 1
ATOM 3381 N N . THR A 1 403 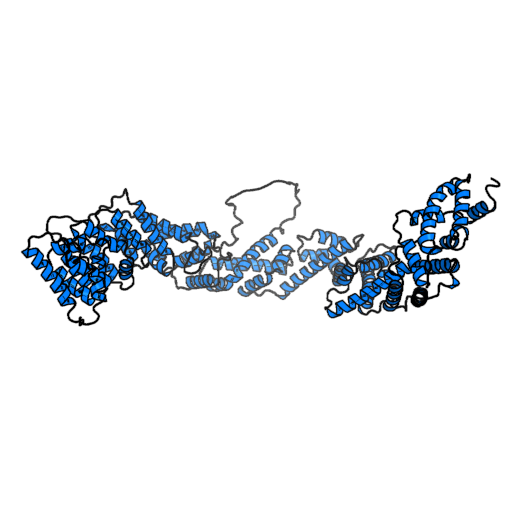? 12.442 -5.494 -26.035 1.00 81.12 403 THR A N 1
ATOM 3382 C CA . THR A 1 403 ? 12.538 -4.817 -24.729 1.00 81.12 403 THR A CA 1
ATOM 3383 C C . THR A 1 403 ? 11.844 -5.593 -23.611 1.00 81.12 403 THR A C 1
ATOM 3385 O O . THR A 1 403 ? 12.371 -5.660 -22.499 1.00 81.12 403 THR A O 1
ATOM 3388 N N . GLU A 1 404 ? 10.721 -6.257 -23.900 1.00 84.88 404 GLU A N 1
ATOM 3389 C CA . GLU A 1 404 ? 10.037 -7.130 -22.939 1.00 84.88 404 GLU A CA 1
ATOM 3390 C C . GLU A 1 404 ? 10.895 -8.356 -22.588 1.00 84.88 404 GLU A C 1
ATOM 3392 O O . GLU A 1 404 ? 11.052 -8.702 -21.413 1.00 84.88 404 GLU A O 1
ATOM 3397 N N . LEU A 1 405 ? 11.506 -8.991 -23.595 1.00 87.81 405 LEU A N 1
ATOM 3398 C CA . LEU A 1 405 ? 12.435 -10.096 -23.374 1.00 87.81 405 LEU A CA 1
ATOM 3399 C C . LEU A 1 405 ? 13.661 -9.641 -22.572 1.00 87.81 405 LEU A C 1
ATOM 3401 O O . LEU A 1 405 ? 14.081 -10.335 -21.645 1.00 87.81 405 LEU A O 1
ATOM 3405 N N . LEU A 1 406 ? 14.222 -8.471 -22.896 1.00 90.50 406 LEU A N 1
ATOM 3406 C CA . LEU A 1 406 ? 15.332 -7.888 -22.145 1.00 90.50 406 LEU A CA 1
ATOM 3407 C C . LEU A 1 406 ? 14.947 -7.626 -20.685 1.00 90.50 406 LEU A C 1
ATOM 3409 O O . LEU A 1 406 ? 15.712 -7.975 -19.789 1.00 90.50 406 LEU A O 1
ATOM 3413 N N . LYS A 1 407 ? 13.752 -7.085 -20.425 1.00 90.69 407 LYS A N 1
ATOM 3414 C CA . LYS A 1 407 ? 13.246 -6.887 -19.063 1.00 90.69 407 LYS A CA 1
ATOM 3415 C C . LYS A 1 407 ? 13.168 -8.204 -18.290 1.00 90.69 407 LYS A C 1
ATOM 3417 O O . LYS A 1 407 ? 13.713 -8.266 -17.194 1.00 90.69 407 LYS A O 1
ATOM 3422 N N . LYS A 1 408 ? 12.575 -9.263 -18.858 1.00 89.81 408 LYS A N 1
ATOM 3423 C CA . LYS A 1 408 ? 12.505 -10.592 -18.209 1.00 89.81 408 LYS A CA 1
ATOM 3424 C C . LYS A 1 408 ? 13.898 -11.143 -17.889 1.00 89.81 408 LYS A C 1
ATOM 3426 O O . LYS A 1 408 ? 14.128 -11.698 -16.816 1.00 89.81 408 LYS A O 1
ATOM 3431 N N . LYS A 1 409 ? 14.859 -10.953 -18.800 1.00 91.00 409 LYS A N 1
ATOM 3432 C CA . LYS A 1 409 ? 16.257 -11.339 -18.562 1.00 91.00 409 LYS A CA 1
ATOM 3433 C C . LYS A 1 409 ? 16.894 -10.519 -17.434 1.00 91.00 409 LYS A C 1
ATOM 3435 O O . LYS A 1 409 ? 17.568 -11.091 -16.583 1.00 91.00 409 LYS A O 1
ATOM 3440 N N . LEU A 1 410 ? 16.654 -9.208 -17.388 1.00 91.31 410 LEU A N 1
ATOM 3441 C CA . LEU A 1 410 ? 17.163 -8.332 -16.330 1.00 91.31 410 LEU A CA 1
ATOM 3442 C C . LEU A 1 410 ? 16.523 -8.618 -14.965 1.00 91.31 410 LEU A C 1
ATOM 3444 O O . LEU A 1 410 ? 17.228 -8.578 -13.960 1.00 91.31 410 LEU A O 1
ATOM 3448 N N . GLU A 1 411 ? 15.228 -8.936 -14.915 1.00 90.75 411 GLU A N 1
ATOM 3449 C CA . GLU A 1 411 ? 14.537 -9.402 -13.703 1.00 90.75 411 GLU A CA 1
ATOM 3450 C C . GLU A 1 411 ? 15.260 -10.609 -13.109 1.00 90.75 411 GLU A C 1
ATOM 3452 O O . GLU A 1 411 ? 15.601 -10.606 -11.926 1.00 90.75 411 GLU A O 1
ATOM 3457 N N . TYR A 1 412 ? 15.594 -11.583 -13.957 1.00 89.12 412 TYR A N 1
ATOM 3458 C CA . TYR A 1 412 ? 16.385 -12.739 -13.559 1.00 89.12 412 TYR A CA 1
ATOM 3459 C C . TYR A 1 412 ? 17.792 -12.341 -13.085 1.00 89.12 412 TYR A C 1
ATOM 3461 O O . TYR A 1 412 ? 18.222 -12.772 -12.018 1.00 89.12 412 TYR A O 1
ATOM 3469 N N . CYS A 1 413 ? 18.501 -11.467 -13.816 1.00 89.38 413 CYS A N 1
ATOM 3470 C CA . CYS A 1 413 ? 19.829 -10.974 -13.426 1.00 89.38 413 CYS A CA 1
ATOM 3471 C C . CYS A 1 413 ? 19.841 -10.314 -12.037 1.00 89.38 413 CYS A C 1
ATOM 3473 O O . CYS A 1 413 ? 20.758 -10.550 -11.252 1.00 89.38 413 CYS A O 1
ATOM 3475 N N . VAL A 1 414 ? 18.837 -9.491 -11.720 1.00 89.25 414 VAL A N 1
ATOM 3476 C CA . VAL A 1 414 ? 18.771 -8.736 -10.458 1.00 89.25 414 VAL A CA 1
ATOM 3477 C C . VAL A 1 414 ? 18.716 -9.658 -9.233 1.00 89.25 414 VAL A C 1
ATOM 3479 O O . VAL A 1 414 ? 19.304 -9.328 -8.201 1.00 89.25 414 VAL A O 1
ATOM 3482 N N . LEU A 1 415 ? 18.108 -10.843 -9.353 1.00 86.31 415 LEU A N 1
ATOM 3483 C CA . LEU A 1 415 ? 18.048 -11.844 -8.278 1.00 86.31 415 LEU A CA 1
ATOM 3484 C C . LEU A 1 415 ? 19.443 -12.371 -7.874 1.00 86.31 415 LEU A C 1
ATOM 3486 O O . LEU A 1 415 ? 19.623 -12.881 -6.769 1.00 86.31 415 LEU A O 1
ATOM 3490 N N . TYR A 1 416 ? 20.465 -12.196 -8.721 1.00 84.88 416 TYR A N 1
ATOM 3491 C CA . TYR A 1 416 ? 21.831 -12.669 -8.465 1.00 84.88 416 TYR A CA 1
ATOM 3492 C C . TYR A 1 416 ? 22.734 -11.709 -7.714 1.00 84.88 416 TYR A C 1
ATOM 3494 O O . TYR A 1 416 ? 23.850 -12.094 -7.359 1.00 84.88 416 TYR A O 1
ATOM 3502 N N . VAL A 1 417 ? 22.306 -10.474 -7.459 1.00 85.81 417 VAL A N 1
ATOM 3503 C CA . VAL A 1 417 ? 23.169 -9.480 -6.802 1.00 85.81 417 VAL A CA 1
ATOM 3504 C C . VAL A 1 417 ? 23.729 -10.006 -5.481 1.00 85.81 417 VAL A C 1
ATOM 3506 O O . VAL A 1 417 ? 24.921 -9.855 -5.209 1.00 85.81 417 VAL A O 1
ATOM 3509 N N . GLU A 1 418 ? 22.910 -10.710 -4.700 1.00 82.12 418 GLU A N 1
ATOM 3510 C CA . GLU A 1 418 ? 23.325 -11.295 -3.421 1.00 82.12 418 GLU A CA 1
ATOM 3511 C C . GLU A 1 418 ? 24.278 -12.495 -3.552 1.00 82.12 418 GLU A C 1
ATOM 3513 O O . GLU A 1 418 ? 24.881 -12.919 -2.567 1.00 82.12 418 GLU A O 1
ATOM 3518 N N . TRP A 1 419 ? 24.407 -13.054 -4.753 1.00 84.38 419 TRP A N 1
ATOM 3519 C CA . TRP A 1 419 ? 25.236 -14.215 -5.081 1.00 84.38 419 TRP A CA 1
ATOM 3520 C C . TRP A 1 419 ? 26.535 -13.836 -5.806 1.00 84.38 419 TRP A C 1
ATOM 3522 O O . TRP A 1 419 ? 27.390 -14.695 -6.037 1.00 84.38 419 TRP A O 1
ATOM 3532 N N . LYS A 1 420 ? 26.719 -12.546 -6.126 1.00 84.44 420 LYS A N 1
ATOM 3533 C CA . LYS A 1 420 ? 27.847 -12.009 -6.905 1.00 84.44 420 LYS A CA 1
ATOM 3534 C C . LYS A 1 420 ? 29.211 -12.513 -6.428 1.00 84.44 420 LYS A C 1
ATOM 3536 O O . LYS A 1 420 ? 30.024 -12.930 -7.246 1.00 84.44 420 LYS A O 1
ATOM 3541 N N . GLN A 1 421 ? 29.476 -12.476 -5.120 1.00 83.81 421 GLN A N 1
ATOM 3542 C CA . GLN A 1 421 ? 30.785 -12.865 -4.578 1.00 83.81 421 GLN A CA 1
ATOM 3543 C C . GLN A 1 421 ? 31.114 -14.334 -4.869 1.00 83.81 421 GLN A C 1
ATOM 3545 O O . GLN A 1 421 ? 32.226 -14.646 -5.291 1.00 83.81 421 GLN A O 1
ATOM 3550 N N . LEU A 1 422 ? 30.131 -15.221 -4.695 1.00 84.75 422 LEU A N 1
ATOM 3551 C CA . LEU A 1 422 ? 30.282 -16.657 -4.911 1.00 84.75 422 LEU A CA 1
ATOM 3552 C C . LEU A 1 422 ? 30.465 -16.968 -6.405 1.00 84.75 422 LEU A C 1
ATOM 3554 O O . LEU A 1 422 ? 31.360 -17.734 -6.770 1.00 84.75 422 LEU A O 1
ATOM 3558 N N . LEU A 1 423 ? 29.682 -16.302 -7.263 1.00 84.50 423 LEU A N 1
ATOM 3559 C CA . LEU A 1 423 ? 29.776 -16.416 -8.720 1.00 84.50 423 LEU A CA 1
ATOM 3560 C C . LEU A 1 423 ? 31.166 -16.018 -9.230 1.00 84.50 423 LEU A C 1
ATOM 3562 O O . LEU A 1 423 ? 31.796 -16.784 -9.955 1.00 84.50 423 LEU A O 1
ATOM 3566 N N . VAL A 1 424 ? 31.662 -14.844 -8.823 1.00 83.25 424 VAL A N 1
ATOM 3567 C CA . VAL A 1 424 ? 32.971 -14.325 -9.251 1.00 83.25 424 VAL A CA 1
ATOM 3568 C C . VAL A 1 424 ? 34.106 -15.219 -8.747 1.00 83.25 424 VAL A C 1
ATOM 3570 O O . VAL A 1 424 ? 35.000 -15.566 -9.517 1.00 83.25 424 VAL A O 1
ATOM 3573 N N . LYS A 1 425 ? 34.050 -15.648 -7.478 1.00 85.81 425 LYS A N 1
ATOM 3574 C CA . LYS A 1 425 ? 35.093 -16.472 -6.847 1.00 85.81 425 LYS A CA 1
ATOM 3575 C C . LYS A 1 425 ? 35.247 -17.849 -7.503 1.00 85.81 425 LYS A C 1
ATOM 3577 O O . LYS A 1 425 ? 36.372 -18.315 -7.677 1.00 85.81 425 LYS A O 1
ATOM 3582 N N . HIS A 1 426 ? 34.140 -18.497 -7.878 1.00 85.56 426 HIS A N 1
ATOM 3583 C CA . HIS A 1 426 ? 34.145 -19.884 -8.374 1.00 85.56 426 HIS A CA 1
ATOM 3584 C C . HIS A 1 426 ? 33.767 -20.039 -9.851 1.00 85.56 426 HIS A C 1
ATOM 3586 O O . HIS A 1 426 ? 33.597 -21.167 -10.318 1.00 85.56 426 HIS A O 1
ATOM 3592 N N . ARG A 1 427 ? 33.697 -18.939 -10.614 1.00 82.38 427 ARG A N 1
ATOM 3593 C CA . ARG A 1 427 ? 33.346 -18.917 -12.049 1.00 82.38 427 ARG A CA 1
ATOM 3594 C C . ARG A 1 427 ? 34.075 -19.977 -12.876 1.00 82.38 427 ARG A C 1
ATOM 3596 O O . ARG A 1 427 ? 33.468 -20.631 -13.714 1.00 82.38 427 ARG A O 1
ATOM 3603 N N . ASN A 1 428 ? 35.377 -20.142 -12.645 1.00 82.19 428 ASN A N 1
ATOM 3604 C CA . ASN A 1 428 ? 36.223 -21.047 -13.429 1.00 82.19 428 ASN A CA 1
ATOM 3605 C C . ASN A 1 428 ? 36.185 -22.503 -12.941 1.00 82.19 428 ASN A C 1
ATOM 3607 O O . ASN A 1 428 ? 36.740 -23.375 -13.604 1.00 82.19 428 ASN A O 1
ATOM 3611 N N . LYS A 1 429 ? 35.553 -22.771 -11.791 1.00 82.00 429 LYS A N 1
ATOM 3612 C CA . LYS A 1 429 ? 35.452 -24.114 -11.205 1.00 82.00 429 LYS A CA 1
ATOM 3613 C C . LYS A 1 429 ? 34.153 -24.832 -11.575 1.00 82.00 429 LYS A C 1
ATOM 3615 O O . LYS A 1 429 ? 34.141 -26.056 -11.602 1.00 82.00 429 LYS A O 1
ATOM 3620 N N . MET A 1 430 ? 33.080 -24.086 -11.851 1.00 82.31 430 MET A N 1
ATOM 3621 C CA . MET A 1 430 ? 31.739 -24.631 -12.095 1.00 82.31 430 MET A CA 1
ATOM 3622 C C . MET A 1 430 ? 31.187 -24.159 -13.442 1.00 82.31 430 MET A C 1
ATOM 3624 O O . MET A 1 430 ? 31.119 -22.958 -13.712 1.00 82.31 430 MET A O 1
ATOM 3628 N N . ASN A 1 431 ? 30.732 -25.096 -14.277 1.00 84.50 431 ASN A N 1
ATOM 3629 C CA . ASN A 1 431 ? 30.220 -24.783 -15.615 1.00 84.50 431 ASN A CA 1
ATOM 3630 C C . ASN A 1 431 ? 28.966 -23.903 -15.557 1.00 84.50 431 ASN A C 1
ATOM 3632 O O . ASN A 1 431 ? 28.849 -22.948 -16.323 1.00 84.50 431 ASN A O 1
ATOM 3636 N N . ILE A 1 432 ? 28.055 -24.187 -14.627 1.00 86.44 432 ILE A N 1
ATOM 3637 C CA . ILE A 1 432 ? 26.806 -23.436 -14.477 1.00 86.44 432 ILE A CA 1
ATOM 3638 C C . ILE A 1 432 ? 27.034 -21.980 -14.051 1.00 86.44 432 ILE A C 1
ATOM 3640 O O . ILE A 1 432 ? 26.389 -21.081 -14.584 1.00 86.44 432 ILE A O 1
ATOM 3644 N N . PHE A 1 433 ? 28.018 -21.715 -13.187 1.00 87.44 433 PHE A N 1
ATOM 3645 C CA . PHE A 1 433 ? 28.422 -20.351 -12.831 1.00 87.44 433 PHE A CA 1
ATOM 3646 C C . PHE A 1 433 ? 29.031 -19.603 -14.009 1.00 87.44 433 PHE A C 1
ATOM 3648 O O . PHE A 1 433 ? 28.706 -18.439 -14.228 1.00 87.44 433 PHE A O 1
ATOM 3655 N N . ARG A 1 434 ? 29.862 -20.267 -14.817 1.00 86.62 434 ARG A N 1
ATOM 3656 C CA . ARG A 1 434 ? 30.358 -19.672 -16.061 1.00 86.62 434 ARG A CA 1
ATOM 3657 C C . ARG A 1 434 ? 29.213 -19.326 -17.017 1.00 86.62 434 ARG A C 1
ATOM 3659 O O . ARG A 1 434 ? 29.204 -18.231 -17.569 1.00 86.62 434 ARG A O 1
ATOM 3666 N N . ASN A 1 435 ? 28.248 -20.228 -17.190 1.00 88.06 435 ASN A N 1
ATOM 3667 C CA . ASN A 1 435 ? 27.098 -20.009 -18.071 1.00 88.06 435 ASN A CA 1
ATOM 3668 C C . ASN A 1 435 ? 26.220 -18.849 -17.582 1.00 88.06 435 ASN A C 1
ATOM 3670 O O . ASN A 1 435 ? 25.821 -18.003 -18.378 1.00 88.06 435 ASN A O 1
ATOM 3674 N N . LEU A 1 436 ? 25.965 -18.783 -16.275 1.00 88.25 436 LEU A N 1
ATOM 3675 C CA . LEU A 1 436 ? 25.194 -17.711 -15.654 1.00 88.25 436 LEU A CA 1
ATOM 3676 C C . LEU A 1 436 ? 25.897 -16.357 -15.775 1.00 88.25 436 LEU A C 1
ATOM 3678 O O . LEU A 1 436 ? 25.267 -15.365 -16.129 1.00 88.25 436 LEU A O 1
ATOM 3682 N N . TYR A 1 437 ? 27.206 -16.322 -15.527 1.00 87.31 437 TYR A N 1
ATOM 3683 C CA . TYR A 1 437 ? 28.009 -15.120 -15.722 1.00 87.31 437 TYR A CA 1
ATOM 3684 C C . TYR A 1 437 ? 27.900 -14.620 -17.170 1.00 87.31 437 TYR A C 1
ATOM 3686 O O . TYR A 1 437 ? 27.606 -13.453 -17.402 1.00 87.31 437 TYR A O 1
ATOM 3694 N N . ASN A 1 438 ? 28.032 -15.520 -18.150 1.00 88.00 438 ASN A N 1
ATOM 3695 C CA . ASN A 1 438 ? 27.879 -15.167 -19.562 1.00 88.00 438 ASN A CA 1
ATOM 3696 C C . ASN A 1 438 ? 26.453 -14.666 -19.887 1.00 88.00 438 ASN A C 1
ATOM 3698 O O . ASN A 1 438 ? 26.313 -13.712 -20.645 1.00 88.00 438 ASN A O 1
ATOM 3702 N N . PHE A 1 439 ? 25.397 -15.247 -19.295 1.00 89.69 439 PHE A N 1
ATOM 3703 C CA . PHE A 1 439 ? 24.018 -14.744 -19.435 1.00 89.69 439 PHE A CA 1
ATOM 3704 C C . PHE A 1 439 ? 23.876 -13.308 -18.920 1.00 89.69 439 PHE A C 1
ATOM 3706 O O . PHE A 1 439 ? 23.303 -12.463 -19.614 1.00 89.69 439 PHE A O 1
ATOM 3713 N N . ILE A 1 440 ? 24.397 -13.029 -17.719 1.00 89.25 440 ILE A N 1
ATOM 3714 C CA . ILE A 1 440 ? 24.360 -11.691 -17.115 1.00 89.25 440 ILE A CA 1
ATOM 3715 C C . ILE A 1 440 ? 25.101 -10.711 -18.022 1.00 89.25 440 ILE A C 1
ATOM 3717 O O . ILE A 1 440 ? 24.543 -9.677 -18.384 1.00 89.25 440 ILE A O 1
ATOM 3721 N N . GLN A 1 441 ? 26.303 -11.077 -18.466 1.00 87.38 441 GLN A N 1
ATOM 3722 C CA . GLN A 1 441 ? 27.114 -10.264 -19.360 1.00 87.38 441 GLN A CA 1
ATOM 3723 C C . GLN A 1 441 ? 26.376 -9.912 -20.661 1.00 87.38 441 GLN A C 1
ATOM 3725 O O . GLN A 1 441 ? 26.216 -8.733 -20.965 1.00 87.38 441 GLN A O 1
ATOM 3730 N N . THR A 1 442 ? 25.857 -10.903 -21.394 1.00 89.50 442 THR A N 1
ATOM 3731 C CA . THR A 1 442 ? 25.130 -10.666 -22.655 1.00 89.50 442 THR A CA 1
ATOM 3732 C C . THR A 1 442 ? 23.869 -9.823 -22.447 1.00 89.50 442 THR A C 1
ATOM 3734 O O . THR A 1 442 ? 23.538 -8.968 -23.272 1.00 89.50 442 THR A O 1
ATOM 3737 N N . THR A 1 443 ? 23.157 -10.030 -21.337 1.00 91.19 443 THR A N 1
ATOM 3738 C CA . THR A 1 443 ? 21.955 -9.249 -21.005 1.00 91.19 443 THR A CA 1
ATOM 3739 C C . THR A 1 443 ? 22.307 -7.785 -20.738 1.00 91.19 443 THR A C 1
ATOM 3741 O O . THR A 1 443 ? 21.650 -6.882 -21.255 1.00 91.19 443 THR A O 1
ATOM 3744 N N . LEU A 1 444 ? 23.374 -7.542 -19.977 1.00 90.12 444 LEU A N 1
ATOM 3745 C CA . LEU A 1 444 ? 23.856 -6.202 -19.664 1.00 90.12 444 LEU A CA 1
ATOM 3746 C C . LEU A 1 444 ? 24.443 -5.480 -20.891 1.00 90.12 444 LEU A C 1
ATOM 3748 O O . LEU A 1 444 ? 24.231 -4.282 -21.048 1.00 90.12 444 LEU A O 1
ATOM 3752 N N . GLU A 1 445 ? 25.116 -6.191 -21.797 1.00 88.81 445 GLU A N 1
ATOM 3753 C CA . GLU A 1 445 ? 25.574 -5.644 -23.087 1.00 88.81 445 GLU A CA 1
ATOM 3754 C C . GLU A 1 445 ? 24.403 -5.241 -23.990 1.00 88.81 445 GLU A C 1
ATOM 3756 O O . GLU A 1 445 ? 24.434 -4.188 -24.627 1.00 88.81 445 GLU A O 1
ATOM 3761 N N . THR A 1 446 ? 23.339 -6.048 -24.003 1.00 90.50 446 THR A N 1
ATOM 3762 C CA . THR A 1 446 ? 22.108 -5.715 -24.734 1.00 90.50 446 THR A CA 1
ATOM 3763 C C . THR A 1 446 ? 21.471 -4.447 -24.161 1.00 90.50 446 THR A C 1
ATOM 3765 O O . THR A 1 446 ? 21.062 -3.566 -24.914 1.00 90.50 446 THR A O 1
ATOM 3768 N N . LEU A 1 447 ? 21.431 -4.314 -22.830 1.00 91.12 447 LEU A N 1
ATOM 3769 C CA . LEU A 1 447 ? 20.938 -3.109 -22.164 1.00 91.12 447 LEU A CA 1
ATOM 3770 C C . LEU A 1 447 ? 21.782 -1.865 -22.496 1.00 91.12 447 LEU A C 1
ATOM 3772 O O . LEU A 1 447 ? 21.216 -0.809 -22.776 1.00 91.12 447 LEU A O 1
ATOM 3776 N N . ASP A 1 448 ? 23.112 -1.987 -22.504 1.00 88.56 448 ASP A N 1
ATOM 3777 C CA . ASP A 1 448 ? 24.023 -0.900 -22.892 1.00 88.56 448 ASP A CA 1
ATOM 3778 C C . ASP A 1 448 ? 23.766 -0.428 -24.334 1.00 88.56 448 ASP A C 1
ATOM 3780 O O . ASP A 1 448 ? 23.634 0.772 -24.582 1.00 88.56 448 ASP A O 1
ATOM 3784 N N . SER A 1 449 ? 23.615 -1.365 -25.278 1.00 89.56 449 SER A N 1
ATOM 3785 C CA . SER A 1 449 ? 23.264 -1.056 -26.672 1.00 89.56 449 SER A CA 1
ATOM 3786 C C . SER A 1 449 ? 21.912 -0.343 -26.773 1.00 89.56 449 SER A C 1
ATOM 3788 O O . SER A 1 449 ? 21.840 0.719 -27.390 1.00 89.56 449 SER A O 1
ATOM 3790 N N . VAL A 1 450 ? 20.868 -0.841 -26.097 1.00 90.44 450 VAL A N 1
ATOM 3791 C CA . VAL A 1 450 ? 19.534 -0.207 -26.088 1.00 90.44 450 VAL A CA 1
ATOM 3792 C C . VAL A 1 450 ? 19.595 1.236 -25.584 1.00 90.44 450 VAL A C 1
ATOM 3794 O O . VAL A 1 450 ? 18.913 2.111 -26.119 1.00 90.44 450 VAL A O 1
ATOM 3797 N N . ILE A 1 451 ? 20.428 1.509 -24.581 1.00 88.81 451 ILE A N 1
ATOM 3798 C CA . ILE A 1 451 ? 20.576 2.849 -24.007 1.00 88.81 451 ILE A CA 1
ATOM 3799 C C . ILE A 1 451 ? 21.370 3.772 -24.922 1.00 88.81 451 ILE A C 1
ATOM 3801 O O . ILE A 1 451 ? 20.918 4.887 -25.186 1.00 88.81 451 ILE A O 1
ATOM 3805 N N . LYS A 1 452 ? 22.493 3.305 -25.475 1.00 88.31 452 LYS A N 1
ATOM 3806 C CA . LYS A 1 452 ? 23.288 4.066 -26.454 1.00 88.31 452 LYS A CA 1
ATOM 3807 C C . LYS A 1 452 ? 22.483 4.405 -27.707 1.00 88.31 452 LYS A C 1
ATOM 3809 O O . LYS A 1 452 ? 22.592 5.511 -28.231 1.00 88.31 452 LYS A O 1
ATOM 3814 N N . GLU A 1 453 ? 21.636 3.481 -28.151 1.00 89.44 453 GLU A N 1
ATOM 3815 C CA . GLU A 1 453 ? 20.732 3.664 -29.290 1.00 89.44 453 GLU A CA 1
ATOM 3816 C C . GLU A 1 453 ? 19.450 4.433 -28.932 1.00 89.44 453 GLU A C 1
ATOM 3818 O O . GLU A 1 453 ? 18.642 4.712 -29.817 1.00 89.44 453 GLU A O 1
ATOM 3823 N N . LYS A 1 454 ? 19.253 4.799 -27.654 1.00 89.31 454 LYS A N 1
ATOM 3824 C CA . LYS A 1 454 ? 18.051 5.476 -27.137 1.00 89.31 454 LYS A CA 1
ATOM 3825 C C . LYS A 1 454 ? 16.748 4.719 -27.433 1.00 89.31 454 LYS A C 1
ATOM 3827 O O . LYS A 1 454 ? 15.680 5.317 -27.533 1.00 89.31 454 LYS A O 1
ATOM 3832 N N . LYS A 1 455 ? 16.812 3.393 -27.529 1.00 89.50 455 LYS A N 1
ATOM 3833 C CA . LYS A 1 455 ? 15.661 2.505 -27.762 1.00 89.50 455 LYS A CA 1
ATOM 3834 C C . LYS A 1 455 ? 14.935 2.104 -26.474 1.00 89.50 455 LYS A C 1
ATOM 3836 O O . LYS A 1 455 ? 14.101 1.207 -26.485 1.00 89.50 455 LYS A O 1
ATOM 3841 N N . ILE A 1 456 ? 15.243 2.755 -25.354 1.00 88.81 456 ILE A N 1
ATOM 3842 C CA . ILE A 1 456 ? 14.557 2.524 -24.083 1.00 88.81 456 ILE A CA 1
ATOM 3843 C C . ILE A 1 456 ? 13.090 2.967 -24.173 1.00 88.81 456 ILE A C 1
ATOM 3845 O O . ILE A 1 456 ? 12.805 4.104 -24.553 1.00 88.81 456 ILE A O 1
ATOM 3849 N N . ASP A 1 457 ? 12.172 2.064 -23.834 1.00 88.25 457 ASP A N 1
ATOM 3850 C CA . ASP A 1 457 ? 10.730 2.314 -23.761 1.00 88.25 457 ASP A CA 1
ATOM 3851 C C . ASP A 1 457 ? 10.257 2.525 -22.312 1.00 88.25 457 ASP A C 1
ATOM 3853 O O . ASP A 1 457 ? 11.046 2.471 -21.363 1.00 88.25 457 ASP A O 1
ATOM 3857 N N . THR A 1 458 ? 8.954 2.765 -22.127 1.00 84.81 458 THR A N 1
ATOM 3858 C CA . THR A 1 458 ? 8.375 3.039 -20.802 1.00 84.81 458 THR A CA 1
ATOM 3859 C C . THR A 1 458 ? 8.542 1.861 -19.848 1.00 84.81 458 THR A C 1
ATOM 3861 O O . THR A 1 458 ? 8.833 2.058 -18.670 1.00 84.81 458 THR A O 1
ATOM 3864 N N . MET A 1 459 ? 8.377 0.633 -20.345 1.00 87.31 459 MET A N 1
ATOM 3865 C CA . MET A 1 459 ? 8.405 -0.570 -19.518 1.00 87.31 459 MET A CA 1
ATOM 3866 C C . MET A 1 459 ? 9.810 -0.830 -18.968 1.00 87.31 459 MET A C 1
ATOM 3868 O O . MET A 1 459 ? 9.972 -1.127 -17.780 1.00 87.31 459 MET A O 1
ATOM 3872 N N . LEU A 1 460 ? 10.820 -0.718 -19.832 1.00 89.06 460 LEU A N 1
ATOM 3873 C CA . LEU A 1 460 ? 12.216 -0.906 -19.467 1.00 89.06 460 LEU A CA 1
ATOM 3874 C C . LEU A 1 460 ? 12.714 0.249 -18.589 1.00 89.06 460 LEU A C 1
ATOM 3876 O O . LEU A 1 460 ? 13.400 -0.000 -17.598 1.00 89.06 460 LEU A O 1
ATOM 3880 N N . TYR A 1 461 ? 12.314 1.488 -18.896 1.00 89.94 461 TYR A N 1
ATOM 3881 C CA . TYR A 1 461 ? 12.596 2.655 -18.060 1.00 89.94 461 TYR A CA 1
ATOM 3882 C C . TYR A 1 461 ? 12.067 2.477 -16.630 1.00 89.94 461 TYR A C 1
ATOM 3884 O O . TYR A 1 461 ? 12.839 2.575 -15.675 1.00 89.94 461 TYR A O 1
ATOM 3892 N N . ASP A 1 462 ? 10.782 2.144 -16.478 1.00 89.00 462 ASP A N 1
ATOM 3893 C CA . ASP A 1 462 ? 10.145 1.970 -15.168 1.00 89.00 462 ASP A CA 1
ATOM 3894 C C . ASP A 1 462 ? 10.776 0.822 -14.373 1.00 89.00 462 ASP A C 1
ATOM 3896 O O . ASP A 1 462 ? 10.996 0.936 -13.163 1.00 89.00 462 ASP A O 1
ATOM 3900 N N . PHE A 1 463 ? 11.127 -0.273 -15.055 1.00 90.56 463 PHE A N 1
ATOM 3901 C CA . PHE A 1 463 ? 11.843 -1.382 -14.436 1.00 90.56 463 PHE A CA 1
ATOM 3902 C C . PHE A 1 463 ? 13.204 -0.937 -13.886 1.00 90.56 463 PHE A C 1
ATOM 3904 O O . PHE A 1 463 ? 13.515 -1.231 -12.728 1.00 90.56 463 PHE A O 1
ATOM 3911 N N . ILE A 1 464 ? 13.991 -0.205 -14.682 1.00 90.12 464 ILE A N 1
ATOM 3912 C CA . ILE A 1 464 ? 15.323 0.272 -14.299 1.00 90.12 464 ILE A CA 1
ATOM 3913 C C . ILE A 1 464 ? 15.228 1.264 -13.140 1.00 90.12 464 ILE A C 1
ATOM 3915 O O . ILE A 1 464 ? 15.879 1.054 -12.118 1.00 90.12 464 ILE A O 1
ATOM 3919 N N . LYS A 1 465 ? 14.404 2.314 -13.264 1.00 87.19 465 LYS A N 1
ATOM 3920 C CA . LYS A 1 465 ? 14.340 3.429 -12.301 1.00 87.19 465 LYS A CA 1
ATOM 3921 C C . LYS A 1 465 ? 13.692 3.096 -10.957 1.00 87.19 465 LYS A C 1
ATOM 3923 O O . LYS A 1 465 ? 13.687 3.928 -10.052 1.00 87.19 465 LYS A O 1
ATOM 3928 N N . SER A 1 466 ? 13.166 1.884 -10.819 1.00 82.88 466 SER A N 1
ATOM 3929 C CA . SER A 1 466 ? 12.697 1.334 -9.552 1.00 82.88 466 SER A CA 1
ATOM 3930 C C . SER A 1 466 ? 13.869 1.015 -8.594 1.00 82.88 466 SER A C 1
ATOM 3932 O O . SER A 1 466 ? 14.931 1.633 -8.626 1.00 82.88 466 SER A O 1
ATOM 3934 N N . LYS A 1 467 ? 13.719 0.006 -7.727 1.00 83.19 467 LYS A N 1
ATOM 3935 C CA . LYS A 1 467 ? 14.793 -0.472 -6.835 1.00 83.19 467 LYS A CA 1
ATOM 3936 C C . LYS A 1 467 ? 15.927 -1.198 -7.582 1.00 83.19 467 LYS A C 1
ATOM 3938 O O . LYS A 1 467 ? 16.918 -1.572 -6.961 1.00 83.19 467 LYS A O 1
ATOM 3943 N N . ASN A 1 468 ? 15.792 -1.396 -8.894 1.00 89.31 468 ASN A N 1
ATOM 3944 C CA . ASN A 1 468 ? 16.697 -2.225 -9.687 1.00 89.31 468 ASN A CA 1
ATOM 3945 C C . ASN A 1 468 ? 17.913 -1.470 -10.239 1.00 89.31 468 ASN A C 1
ATOM 3947 O O . ASN A 1 468 ? 18.914 -2.115 -10.535 1.00 89.31 468 ASN A O 1
ATOM 3951 N N . GLU A 1 469 ? 17.889 -0.133 -10.328 1.00 88.81 469 GLU A N 1
ATOM 3952 C CA . GLU A 1 469 ? 19.022 0.654 -10.848 1.00 88.81 469 GLU A CA 1
ATOM 3953 C C . GLU A 1 469 ? 20.321 0.351 -10.079 1.00 88.81 469 GLU A C 1
ATOM 3955 O O . GLU A 1 469 ? 21.371 0.113 -10.676 1.00 88.81 469 GLU A O 1
ATOM 3960 N N . ALA A 1 470 ? 20.246 0.300 -8.745 1.00 87.69 470 ALA A N 1
ATOM 3961 C CA . ALA A 1 470 ? 21.391 -0.014 -7.891 1.00 87.69 470 ALA A CA 1
ATOM 3962 C C . ALA A 1 470 ? 21.898 -1.448 -8.110 1.00 87.69 470 ALA A C 1
ATOM 3964 O O . ALA A 1 470 ? 23.103 -1.680 -8.187 1.00 87.69 470 ALA A O 1
ATOM 3965 N N . HIS A 1 471 ? 20.980 -2.405 -8.255 1.00 89.06 471 HIS A N 1
ATOM 3966 C CA . HIS A 1 471 ? 21.296 -3.806 -8.518 1.00 89.06 471 HIS A CA 1
ATOM 3967 C C . HIS A 1 471 ? 21.997 -3.995 -9.867 1.00 89.06 471 HIS A C 1
ATOM 3969 O O . HIS A 1 471 ? 23.044 -4.638 -9.927 1.00 89.06 471 HIS A O 1
ATOM 3975 N N . ILE A 1 472 ? 21.480 -3.367 -10.925 1.00 88.31 472 ILE A N 1
ATOM 3976 C CA . ILE A 1 472 ? 22.072 -3.396 -12.267 1.00 88.31 472 ILE A CA 1
ATOM 3977 C C . ILE A 1 472 ? 23.485 -2.790 -12.242 1.00 88.31 472 ILE A C 1
ATOM 3979 O O . ILE A 1 472 ? 24.419 -3.398 -12.764 1.00 88.31 472 ILE A O 1
ATOM 3983 N N . LYS A 1 473 ? 23.683 -1.657 -11.550 1.00 85.00 473 LYS A N 1
ATOM 3984 C CA . LYS A 1 473 ? 25.018 -1.055 -11.367 1.00 85.00 473 LYS A CA 1
ATOM 3985 C C . LYS A 1 473 ? 25.991 -1.985 -10.635 1.00 85.00 473 LYS A C 1
ATOM 3987 O O . LYS A 1 473 ? 27.139 -2.113 -11.054 1.00 85.00 473 LYS A O 1
ATOM 3992 N N . ILE A 1 474 ? 25.548 -2.678 -9.580 1.00 86.12 474 ILE A N 1
ATOM 3993 C CA . ILE A 1 474 ? 26.389 -3.643 -8.846 1.00 86.12 474 ILE A CA 1
ATOM 3994 C C . ILE A 1 474 ? 26.833 -4.803 -9.748 1.00 86.12 474 ILE A C 1
ATOM 3996 O O . ILE A 1 474 ? 27.991 -5.232 -9.651 1.00 86.12 474 ILE A O 1
ATOM 4000 N N . LEU A 1 475 ? 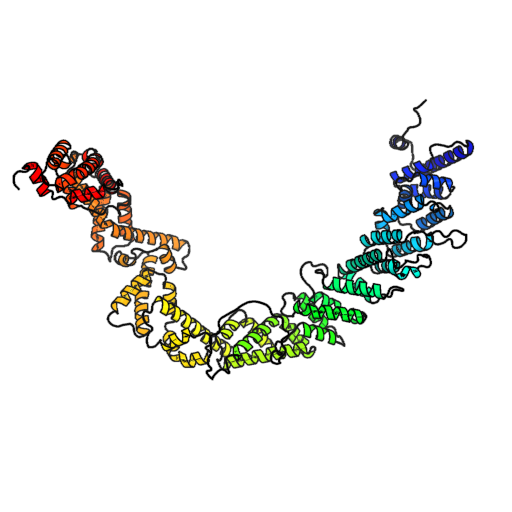25.935 -5.322 -10.593 1.00 85.25 475 LEU A N 1
ATOM 4001 C CA . LEU A 1 475 ? 26.256 -6.395 -11.539 1.00 85.25 475 LEU A CA 1
ATOM 4002 C C . LEU A 1 475 ? 27.267 -5.917 -12.581 1.00 85.25 475 LEU A C 1
ATOM 4004 O O . LEU A 1 475 ? 28.276 -6.581 -12.786 1.00 85.25 475 LEU A O 1
ATOM 4008 N N . TRP A 1 476 ? 27.075 -4.728 -13.149 1.00 81.38 476 TRP A N 1
ATOM 4009 C CA . TRP A 1 476 ? 28.015 -4.160 -14.115 1.00 81.38 476 TRP A CA 1
ATOM 4010 C C . TRP A 1 476 ? 29.411 -3.904 -13.547 1.00 81.38 476 TRP A C 1
ATOM 4012 O O . TRP A 1 476 ? 30.400 -4.248 -14.188 1.00 81.38 476 TRP A O 1
ATOM 4022 N N . MET A 1 477 ? 29.519 -3.393 -12.314 1.00 75.94 477 MET A N 1
ATOM 4023 C CA . MET A 1 477 ? 30.814 -3.235 -11.633 1.00 75.94 477 MET A CA 1
ATOM 4024 C C . MET A 1 477 ? 31.557 -4.569 -11.435 1.00 75.94 477 MET A C 1
ATOM 4026 O O . MET A 1 477 ? 32.734 -4.565 -11.099 1.00 75.94 477 MET A O 1
ATOM 4030 N N . ALA A 1 478 ? 30.880 -5.717 -11.555 1.00 71.69 478 ALA A N 1
ATOM 4031 C CA . ALA A 1 478 ? 31.507 -7.038 -11.483 1.00 71.69 478 ALA A CA 1
ATOM 4032 C C . ALA A 1 478 ? 32.167 -7.479 -12.802 1.00 71.69 478 ALA A C 1
ATOM 4034 O O . ALA A 1 478 ? 32.952 -8.424 -12.798 1.00 71.69 478 ALA A O 1
ATOM 4035 N N . GLU A 1 479 ? 31.807 -6.848 -13.921 1.00 67.50 479 GLU A N 1
ATOM 4036 C CA . GLU A 1 479 ? 32.165 -7.280 -15.276 1.00 67.50 479 GLU A CA 1
ATOM 4037 C C . GLU A 1 479 ? 33.432 -6.597 -15.818 1.00 67.50 479 GLU A C 1
ATOM 4039 O O . GLU A 1 479 ? 33.817 -6.874 -16.952 1.00 67.50 479 GLU A O 1
ATOM 4044 N N . ASP A 1 480 ? 34.059 -5.682 -15.060 1.00 62.53 480 ASP A N 1
ATOM 4045 C CA . ASP A 1 480 ? 35.186 -4.819 -15.490 1.00 62.53 480 ASP A CA 1
ATOM 4046 C C . ASP A 1 480 ? 34.940 -4.048 -16.811 1.00 62.53 480 ASP A C 1
ATOM 4048 O O . ASP A 1 480 ? 35.838 -3.424 -17.379 1.00 62.53 480 ASP A O 1
ATOM 4052 N N . LYS A 1 481 ? 33.694 -4.034 -17.294 1.00 64.75 481 LYS A N 1
ATOM 4053 C CA . LYS A 1 481 ? 33.227 -3.259 -18.442 1.00 64.75 481 LYS A CA 1
ATOM 4054 C C . LYS A 1 481 ? 32.553 -2.005 -17.906 1.00 64.75 481 LYS A C 1
ATOM 4056 O O . LYS A 1 481 ? 31.450 -2.064 -17.369 1.00 64.75 481 LYS A O 1
ATOM 4061 N N . GLY A 1 482 ? 33.253 -0.877 -18.006 1.00 59.84 482 GLY A N 1
ATOM 4062 C CA . GLY A 1 482 ? 32.728 0.415 -17.576 1.00 59.84 482 GLY A CA 1
ATOM 4063 C C . GLY A 1 482 ? 31.466 0.778 -18.355 1.00 59.84 482 GLY A C 1
ATOM 4064 O O . GLY A 1 482 ? 31.476 0.782 -19.586 1.00 59.84 482 GLY A O 1
ATOM 4065 N N . ILE A 1 483 ? 30.391 1.095 -17.635 1.00 68.31 483 ILE A N 1
ATOM 4066 C CA . ILE A 1 483 ? 29.239 1.788 -18.212 1.00 68.31 483 ILE A CA 1
ATOM 4067 C C . ILE A 1 483 ? 29.701 3.204 -18.532 1.00 68.31 483 ILE A C 1
ATOM 4069 O O . ILE A 1 483 ? 30.390 3.830 -17.722 1.00 68.31 483 ILE A O 1
ATOM 4073 N N . ASP A 1 484 ? 29.269 3.743 -19.664 1.00 79.94 484 ASP A N 1
ATOM 4074 C CA . ASP A 1 484 ? 29.273 5.191 -19.826 1.00 79.94 484 ASP A CA 1
ATOM 4075 C C . ASP A 1 484 ? 28.175 5.774 -18.919 1.00 79.94 484 ASP A C 1
ATOM 4077 O O . ASP A 1 484 ? 27.012 5.910 -19.308 1.00 79.94 484 ASP A O 1
ATOM 4081 N N . GLU A 1 485 ? 28.530 6.027 -17.652 1.00 81.69 485 GLU A N 1
ATOM 4082 C CA . GLU A 1 485 ? 27.599 6.529 -16.633 1.00 81.69 485 GLU A CA 1
ATOM 4083 C C . GLU A 1 485 ? 26.928 7.834 -17.069 1.00 81.69 485 GLU A C 1
ATOM 4085 O O . GLU A 1 485 ? 25.781 8.090 -16.693 1.00 81.69 485 GLU A O 1
ATOM 4090 N N . GLN A 1 486 ? 27.619 8.633 -17.885 1.00 86.19 486 GLN A N 1
ATOM 4091 C CA . GLN A 1 486 ? 27.098 9.880 -18.416 1.00 86.19 486 GLN A CA 1
ATOM 4092 C C . GLN A 1 486 ? 25.997 9.608 -19.448 1.00 86.19 486 GLN A C 1
ATOM 4094 O O . GLN A 1 486 ? 24.895 10.129 -19.298 1.00 86.19 486 GLN A O 1
ATOM 4099 N N . VAL A 1 487 ? 26.236 8.730 -20.431 1.00 87.00 487 VAL A N 1
ATOM 4100 C CA . VAL A 1 487 ? 25.217 8.339 -21.429 1.00 87.00 487 VAL A CA 1
ATOM 4101 C C . VAL A 1 487 ? 24.010 7.668 -20.771 1.00 87.00 487 VAL A C 1
ATOM 4103 O O . VAL A 1 487 ? 22.868 7.969 -21.132 1.00 87.00 487 VAL A O 1
ATOM 4106 N N . TRP A 1 488 ? 24.242 6.796 -19.786 1.00 87.81 488 TRP A N 1
ATOM 4107 C CA . TRP A 1 488 ? 23.177 6.163 -19.005 1.00 87.81 488 TRP A CA 1
ATOM 4108 C C . TRP A 1 488 ? 22.306 7.209 -18.305 1.00 87.81 488 TRP A C 1
ATOM 4110 O O . TRP A 1 488 ? 21.083 7.223 -18.473 1.00 87.81 488 TRP A O 1
ATOM 4120 N N . LYS A 1 489 ? 22.937 8.113 -17.548 1.00 88.88 489 LYS A N 1
ATOM 4121 C CA . LYS A 1 489 ? 22.238 9.154 -16.795 1.00 88.88 489 LYS A CA 1
ATOM 4122 C C . LYS A 1 489 ? 21.481 10.103 -17.722 1.00 88.88 489 LYS A C 1
ATOM 4124 O O . LYS A 1 489 ? 20.293 10.319 -17.512 1.00 88.88 489 LYS A O 1
ATOM 4129 N N . ASP A 1 490 ? 22.128 10.588 -18.778 1.00 90.12 490 ASP A N 1
ATOM 4130 C CA . ASP A 1 490 ? 21.522 11.520 -19.733 1.00 90.12 490 ASP A CA 1
ATOM 4131 C C . ASP A 1 490 ? 20.302 10.912 -20.436 1.00 90.12 490 ASP A C 1
ATOM 4133 O O . ASP A 1 490 ? 19.302 11.596 -20.659 1.00 90.12 490 ASP A O 1
ATOM 4137 N N . THR A 1 491 ? 20.356 9.620 -20.770 1.00 89.69 491 THR A N 1
ATOM 4138 C CA . THR A 1 491 ? 19.241 8.904 -21.407 1.00 89.69 491 THR A CA 1
ATOM 4139 C C . THR A 1 491 ? 18.050 8.772 -20.456 1.00 89.69 491 THR A C 1
ATOM 4141 O O . THR A 1 491 ? 16.921 9.093 -20.837 1.00 89.69 491 THR A O 1
ATOM 4144 N N . LEU A 1 492 ? 18.288 8.355 -19.206 1.00 90.19 492 LEU A N 1
ATOM 4145 C CA . LEU A 1 492 ? 17.225 8.217 -18.207 1.00 90.19 492 LEU A CA 1
ATOM 4146 C C . LEU A 1 492 ? 16.630 9.570 -17.793 1.00 90.19 492 LEU A C 1
ATOM 4148 O O . LEU A 1 492 ? 15.410 9.675 -17.668 1.00 90.19 492 LEU A O 1
ATOM 4152 N N . ASP A 1 493 ? 17.453 10.607 -17.624 1.00 90.81 493 ASP A N 1
ATOM 4153 C CA . ASP A 1 493 ? 16.997 11.948 -17.236 1.00 90.81 493 ASP A CA 1
ATOM 4154 C C . ASP A 1 493 ? 16.136 12.585 -18.341 1.00 90.81 493 ASP A C 1
ATOM 4156 O O . ASP A 1 493 ? 15.115 13.221 -18.062 1.00 90.81 493 ASP A O 1
ATOM 4160 N N . LYS A 1 494 ? 16.486 12.368 -19.617 1.00 89.81 494 LYS A N 1
ATOM 4161 C CA . LYS A 1 494 ? 15.656 12.798 -20.755 1.00 89.81 494 LYS A CA 1
ATOM 4162 C C . LYS A 1 494 ? 14.303 12.095 -20.788 1.00 89.81 494 LYS A C 1
ATOM 4164 O O . LYS A 1 494 ? 13.290 12.759 -21.020 1.00 89.81 494 LYS A O 1
ATOM 4169 N N . TYR A 1 495 ? 14.287 10.781 -20.562 1.00 89.56 495 TYR A N 1
ATOM 4170 C CA . TYR A 1 495 ? 13.045 10.013 -20.524 1.00 89.56 495 TYR A CA 1
ATOM 4171 C C . TYR A 1 495 ? 12.156 10.451 -19.356 1.00 89.56 495 TYR A C 1
ATOM 4173 O O . TYR A 1 495 ? 10.964 10.688 -19.547 1.00 89.56 495 TYR A O 1
ATOM 4181 N N . GLU A 1 496 ? 12.741 10.657 -18.172 1.00 90.50 496 GLU A N 1
ATOM 4182 C CA . GLU A 1 496 ? 12.013 11.152 -17.000 1.00 90.50 496 GLU A CA 1
ATOM 4183 C C . GLU A 1 496 ? 11.400 12.524 -17.264 1.00 90.50 496 GLU A C 1
ATOM 4185 O O . GLU A 1 496 ? 10.231 12.773 -16.972 1.00 90.50 496 GLU A O 1
ATOM 4190 N N . ASN A 1 497 ? 12.171 13.417 -17.887 1.00 90.69 497 ASN A N 1
ATOM 4191 C CA . ASN A 1 497 ? 11.677 14.735 -18.237 1.00 90.69 497 ASN A CA 1
ATOM 4192 C C . ASN A 1 497 ? 10.493 14.667 -19.216 1.00 90.69 497 ASN A C 1
ATOM 4194 O O . ASN A 1 497 ? 9.511 15.388 -19.033 1.00 90.69 497 ASN A O 1
ATOM 4198 N N . PHE A 1 498 ? 10.553 13.783 -20.218 1.00 89.56 498 PHE A N 1
ATOM 4199 C CA . PHE A 1 498 ? 9.418 13.522 -21.102 1.00 89.56 498 PHE A CA 1
ATOM 4200 C C . PHE A 1 498 ? 8.207 12.984 -20.337 1.00 89.56 498 PHE A C 1
ATOM 4202 O O . PHE A 1 498 ? 7.096 13.487 -20.523 1.00 89.56 498 PHE A O 1
ATOM 4209 N N . LYS A 1 499 ? 8.408 11.985 -19.472 1.00 89.06 499 LYS A N 1
ATOM 4210 C CA . LYS A 1 499 ? 7.343 11.354 -18.686 1.00 89.06 499 LYS A CA 1
ATOM 4211 C C . LYS A 1 499 ? 6.640 12.378 -17.796 1.00 89.06 499 LYS A C 1
ATOM 4213 O O . LYS A 1 499 ? 5.413 12.464 -17.812 1.00 89.06 499 LYS A O 1
ATOM 4218 N N . GLN A 1 500 ? 7.409 13.209 -17.094 1.00 90.62 500 GLN A N 1
ATOM 4219 C CA . GLN A 1 500 ? 6.881 14.267 -16.237 1.00 90.62 500 GLN A CA 1
ATOM 4220 C C . GLN A 1 500 ? 6.075 15.301 -17.034 1.00 90.62 500 GLN A C 1
ATOM 4222 O O . GLN A 1 500 ? 4.956 15.632 -16.651 1.00 90.62 500 GLN A O 1
ATOM 4227 N N . ILE A 1 501 ? 6.597 15.782 -18.166 1.00 91.62 501 ILE A N 1
ATOM 4228 C CA . ILE A 1 501 ? 5.883 16.754 -19.010 1.00 91.62 501 ILE A CA 1
ATOM 4229 C C . ILE A 1 501 ? 4.610 16.156 -19.595 1.00 91.62 501 ILE A C 1
ATOM 4231 O O . ILE A 1 501 ? 3.578 16.817 -19.601 1.00 91.62 501 ILE A O 1
ATOM 4235 N N . SER A 1 502 ? 4.664 14.907 -20.047 1.00 89.88 502 SER A N 1
ATOM 4236 C CA . SER A 1 502 ? 3.516 14.206 -20.621 1.00 89.88 502 SER A CA 1
ATOM 4237 C C . SER A 1 502 ? 2.400 13.996 -19.603 1.00 89.88 502 SER A C 1
ATOM 4239 O O . SER A 1 502 ? 1.230 14.212 -19.919 1.00 89.88 502 SER A O 1
ATOM 4241 N N . ASN A 1 503 ? 2.756 13.612 -18.375 1.00 90.19 503 ASN A N 1
ATOM 4242 C CA . ASN A 1 503 ? 1.801 13.468 -17.281 1.00 90.19 503 ASN A CA 1
ATOM 4243 C C . ASN A 1 503 ? 1.196 14.820 -16.900 1.00 90.19 503 ASN A C 1
ATOM 4245 O O . ASN A 1 503 ? -0.027 14.941 -16.851 1.00 90.19 503 ASN A O 1
ATOM 4249 N N . ASN A 1 504 ? 2.033 15.845 -16.718 1.00 92.75 504 ASN A N 1
ATOM 4250 C CA . ASN A 1 504 ? 1.551 17.174 -16.360 1.00 92.75 504 ASN A CA 1
ATOM 4251 C C . ASN A 1 504 ? 0.638 17.745 -17.450 1.00 92.75 504 ASN A C 1
ATOM 4253 O O . ASN A 1 504 ? -0.444 18.245 -17.157 1.00 92.75 504 ASN A O 1
ATOM 4257 N N . PHE A 1 505 ? 1.029 17.598 -18.716 1.00 90.69 505 PHE A N 1
ATOM 4258 C CA . PHE A 1 505 ? 0.226 18.014 -19.858 1.00 90.69 505 PHE A CA 1
ATOM 4259 C C . PHE A 1 505 ? -1.134 17.305 -19.894 1.00 90.69 505 PHE A C 1
ATOM 4261 O O . PHE A 1 505 ? -2.150 17.980 -20.021 1.00 90.69 505 PHE A O 1
ATOM 4268 N N . LYS A 1 506 ? -1.184 15.975 -19.721 1.00 89.56 506 LYS A N 1
ATOM 4269 C CA . LYS A 1 506 ? -2.446 15.208 -19.666 1.00 89.56 506 LYS A CA 1
ATOM 4270 C C . LYS A 1 506 ? -3.396 15.727 -18.588 1.00 89.56 506 LYS A C 1
ATOM 4272 O O . LYS A 1 506 ? -4.583 15.910 -18.861 1.00 89.56 506 LYS A O 1
ATOM 4277 N N . THR A 1 507 ? -2.883 15.964 -17.382 1.00 90.12 507 THR A N 1
ATOM 4278 C CA . THR A 1 507 ? -3.695 16.460 -16.265 1.00 90.12 507 THR A CA 1
ATOM 4279 C C . THR A 1 507 ? -4.208 17.869 -16.547 1.00 90.12 507 THR A C 1
ATOM 4281 O O . THR A 1 507 ? -5.411 18.111 -16.462 1.00 90.12 507 THR A O 1
ATOM 4284 N N . VAL A 1 508 ? -3.332 18.780 -16.986 1.00 89.75 508 VAL A N 1
ATOM 4285 C CA . VAL A 1 508 ? -3.728 20.160 -17.304 1.00 89.75 508 VAL A CA 1
ATOM 4286 C C . VAL A 1 508 ? -4.729 20.200 -18.461 1.00 89.75 508 VAL A C 1
ATOM 4288 O O . VAL A 1 508 ? -5.702 20.946 -18.394 1.00 89.75 508 VAL A O 1
ATOM 4291 N N . VAL A 1 509 ? -4.546 19.377 -19.498 1.00 86.94 509 VAL A N 1
ATOM 4292 C CA . VAL A 1 509 ? -5.506 19.227 -20.602 1.00 86.94 509 VAL A CA 1
ATOM 4293 C C . VAL A 1 509 ? -6.893 18.875 -20.086 1.00 86.94 509 VAL A C 1
ATOM 4295 O O . VAL A 1 509 ? -7.856 19.552 -20.431 1.00 86.94 509 VAL A O 1
ATOM 4298 N N . ARG A 1 510 ? -6.993 17.868 -19.217 1.00 85.69 510 ARG A N 1
ATOM 4299 C CA . ARG A 1 510 ? -8.275 17.411 -18.678 1.00 85.69 510 ARG A CA 1
ATOM 4300 C C . ARG A 1 510 ? -8.962 18.457 -17.795 1.00 85.69 510 ARG A C 1
ATOM 4302 O O . ARG A 1 510 ? -10.180 18.581 -17.865 1.00 85.69 510 ARG A O 1
ATOM 4309 N N . GLY A 1 511 ? -8.200 19.164 -16.961 1.00 83.56 511 GLY A N 1
ATOM 4310 C CA . GLY A 1 511 ? -8.754 20.116 -15.993 1.00 83.56 511 GLY A CA 1
ATOM 4311 C C . GLY A 1 511 ? -9.031 21.505 -16.573 1.00 83.56 511 GLY A C 1
ATOM 4312 O O . GLY A 1 511 ? -9.957 22.189 -16.141 1.00 83.56 511 GLY A O 1
ATOM 4313 N N . TYR A 1 512 ? -8.243 21.934 -17.564 1.00 83.81 512 TYR A N 1
ATOM 4314 C CA . TYR A 1 512 ? -8.204 23.335 -17.976 1.00 83.81 512 TYR A CA 1
ATOM 4315 C C . TYR A 1 512 ? -8.424 23.570 -19.470 1.00 83.81 512 TYR A C 1
ATOM 4317 O O . TYR A 1 512 ? -8.842 24.670 -19.822 1.00 83.81 512 TYR A O 1
ATOM 4325 N N . PHE A 1 513 ? -8.177 22.627 -20.374 1.00 80.62 513 PHE A N 1
ATOM 4326 C CA . PHE A 1 513 ? -8.353 22.901 -21.804 1.00 80.62 513 PHE A CA 1
ATOM 4327 C C . PHE A 1 513 ? -9.781 22.586 -22.272 1.00 80.62 513 PHE A C 1
ATOM 4329 O O . PHE A 1 513 ? -10.268 21.476 -22.104 1.00 80.62 513 PHE A O 1
ATOM 4336 N N . GLU A 1 514 ? -10.442 23.561 -22.905 1.00 77.06 514 GLU A N 1
ATOM 4337 C CA . GLU A 1 514 ? -11.715 23.335 -23.620 1.00 77.06 514 GLU A CA 1
ATOM 4338 C C . GLU A 1 514 ? -11.467 22.712 -25.002 1.00 77.06 514 GLU A C 1
ATOM 4340 O O . GLU A 1 514 ? -12.206 21.842 -25.453 1.00 77.06 514 GLU A O 1
ATOM 4345 N N . THR A 1 515 ? -10.384 23.133 -25.659 1.00 79.56 515 THR A N 1
ATOM 4346 C CA . THR A 1 515 ? -9.902 22.608 -26.939 1.00 79.56 515 THR A CA 1
ATOM 4347 C C . THR A 1 515 ? -8.381 22.524 -26.910 1.00 79.56 515 THR A C 1
ATOM 4349 O O . THR A 1 515 ? -7.727 23.440 -26.407 1.00 79.56 515 THR A O 1
ATOM 4352 N N . ILE A 1 516 ? -7.808 21.455 -27.465 1.00 82.56 516 ILE A N 1
ATOM 4353 C CA . ILE A 1 516 ? -6.351 21.287 -27.534 1.00 82.56 516 ILE A CA 1
ATOM 4354 C C . ILE A 1 516 ? -5.757 22.331 -28.493 1.00 82.56 516 ILE A C 1
ATOM 4356 O O . ILE A 1 516 ? -6.257 22.458 -29.612 1.00 82.56 516 ILE A O 1
ATOM 4360 N N . PRO A 1 517 ? -4.694 23.057 -28.104 1.00 80.94 517 PRO A N 1
ATOM 4361 C CA . PRO A 1 517 ? -3.989 23.959 -29.004 1.00 80.94 517 PRO A CA 1
ATOM 4362 C C . PRO A 1 517 ? -3.469 23.234 -30.248 1.00 80.94 517 PRO A C 1
ATOM 4364 O O . PRO A 1 517 ? -2.935 22.125 -30.159 1.00 80.94 517 PRO A O 1
ATOM 4367 N N . ASN A 1 518 ? -3.583 23.877 -31.412 1.00 79.50 518 ASN A N 1
ATOM 4368 C CA . ASN A 1 518 ? -3.213 23.272 -32.698 1.00 79.50 518 ASN A CA 1
ATOM 4369 C C . ASN A 1 518 ? -1.729 22.863 -32.749 1.00 79.50 518 ASN A C 1
ATOM 4371 O O . ASN A 1 518 ? -1.367 21.881 -33.392 1.00 79.50 518 ASN A O 1
ATOM 4375 N N . ASP A 1 519 ? -0.867 23.600 -32.047 1.00 81.06 519 ASP A N 1
ATOM 4376 C CA . ASP A 1 519 ? 0.571 23.342 -31.917 1.00 81.06 519 ASP A CA 1
ATOM 4377 C C . ASP A 1 519 ? 0.914 22.144 -31.006 1.00 81.06 519 ASP A C 1
ATOM 4379 O O . ASP A 1 519 ? 2.047 21.656 -31.031 1.00 81.06 519 ASP A O 1
ATOM 4383 N N . LEU A 1 520 ? -0.061 21.624 -30.252 1.00 87.25 520 LEU A N 1
ATOM 4384 C CA . LEU A 1 520 ? 0.089 20.483 -29.344 1.00 87.25 520 LEU A CA 1
ATOM 4385 C C . LEU A 1 520 ? -0.814 19.291 -29.687 1.00 87.25 520 LEU A C 1
ATOM 4387 O O . LEU A 1 520 ? -0.739 18.268 -29.009 1.00 87.25 520 LEU A O 1
ATOM 4391 N N . GLN A 1 521 ? -1.618 19.367 -30.751 1.00 84.81 521 GLN A N 1
ATOM 4392 C CA . GLN A 1 521 ? -2.523 18.283 -31.147 1.00 84.81 521 GLN A CA 1
ATOM 4393 C C . GLN A 1 521 ? -1.773 16.970 -31.435 1.00 84.81 521 GLN A C 1
ATOM 4395 O O . GLN A 1 521 ? -2.141 15.921 -30.908 1.00 84.81 521 GLN A O 1
ATOM 4400 N N . GLN A 1 522 ? -0.665 17.035 -32.181 1.00 83.50 522 GLN A N 1
ATOM 4401 C CA . GLN A 1 522 ? 0.179 15.863 -32.459 1.00 83.50 522 GLN A CA 1
ATOM 4402 C C . GLN A 1 522 ? 0.787 15.271 -31.180 1.00 83.50 522 GLN A C 1
ATOM 4404 O O . GLN A 1 522 ? 0.815 14.055 -31.010 1.00 83.50 522 GLN A O 1
ATOM 4409 N N . PHE A 1 523 ? 1.224 16.124 -30.248 1.00 88.25 523 PHE A N 1
ATOM 4410 C CA . PHE A 1 523 ? 1.755 15.685 -28.956 1.00 88.25 523 PHE A CA 1
ATOM 4411 C C . PHE A 1 523 ? 0.675 15.026 -28.092 1.00 88.25 523 PHE A C 1
ATOM 4413 O O . PHE A 1 523 ? 0.922 13.993 -27.479 1.00 88.25 523 PHE A O 1
ATOM 4420 N N . HIS A 1 524 ? -0.539 15.579 -28.082 1.00 87.81 524 HIS A N 1
ATOM 4421 C CA . HIS A 1 524 ? -1.683 15.008 -27.378 1.00 87.81 524 HIS A CA 1
ATOM 4422 C C . HIS A 1 524 ? -2.054 13.618 -27.914 1.00 87.81 524 HIS A C 1
ATOM 4424 O O . HIS A 1 524 ? -2.215 12.677 -27.133 1.00 87.81 524 HIS A O 1
ATOM 4430 N N . GLU A 1 525 ? -2.134 13.454 -29.236 1.00 84.56 525 GLU A N 1
ATOM 4431 C CA . GLU A 1 525 ? -2.382 12.153 -29.869 1.00 84.56 525 GLU A CA 1
ATOM 4432 C C . GLU A 1 525 ? -1.283 11.133 -29.542 1.00 84.56 525 GLU A C 1
ATOM 4434 O O . GLU A 1 525 ? -1.585 9.980 -29.220 1.00 84.56 525 GLU A O 1
ATOM 4439 N N . TYR A 1 526 ? -0.021 11.571 -29.563 1.00 83.62 526 TYR A N 1
ATOM 4440 C CA . TYR A 1 526 ? 1.136 10.742 -29.233 1.00 83.62 526 TYR A CA 1
ATOM 4441 C C . TYR A 1 526 ? 1.115 10.284 -27.768 1.00 83.62 526 TYR A C 1
ATOM 4443 O O . TYR A 1 526 ? 1.171 9.092 -27.469 1.00 83.62 526 TYR A O 1
ATOM 4451 N N . VAL A 1 527 ? 0.949 11.223 -26.835 1.00 85.38 527 VAL A N 1
ATOM 4452 C CA . VAL A 1 527 ? 0.950 10.963 -25.388 1.00 85.38 527 VAL A CA 1
ATOM 4453 C C . VAL A 1 527 ? -0.276 10.148 -24.952 1.00 85.38 527 VAL A C 1
ATOM 4455 O O . VAL A 1 527 ? -0.215 9.407 -23.968 1.00 85.38 527 VAL A O 1
ATOM 4458 N N . THR A 1 528 ? -1.382 10.191 -25.695 1.00 80.31 528 THR A N 1
ATOM 4459 C CA . THR A 1 528 ? -2.553 9.330 -25.443 1.00 80.31 528 THR A CA 1
ATOM 4460 C C . THR A 1 528 ? -2.280 7.858 -25.797 1.00 80.31 528 THR A C 1
ATOM 4462 O O . THR A 1 528 ? -2.831 6.967 -25.159 1.00 80.31 528 THR A O 1
ATOM 4465 N N . LYS A 1 529 ? -1.362 7.584 -26.737 1.00 74.38 529 LYS A N 1
ATOM 4466 C CA . LYS A 1 529 ? -0.971 6.233 -27.199 1.00 74.38 529 LYS A CA 1
ATOM 4467 C C . LYS A 1 529 ? 0.360 5.734 -26.598 1.00 74.38 529 LYS A C 1
ATOM 4469 O O . LYS A 1 529 ? 0.941 4.771 -27.086 1.00 74.38 529 LYS A O 1
ATOM 4474 N N . PHE A 1 530 ? 0.827 6.380 -25.529 1.00 65.94 530 PHE A N 1
ATOM 4475 C CA . PHE A 1 530 ? 2.214 6.380 -25.038 1.00 65.94 530 PHE A CA 1
ATOM 4476 C C . PHE A 1 530 ? 2.838 5.031 -24.627 1.00 65.94 530 PHE A C 1
ATOM 4478 O O . PHE A 1 530 ? 4.057 4.951 -24.528 1.00 65.94 530 PHE A O 1
ATOM 4485 N N . GLY A 1 531 ? 2.058 3.969 -24.402 1.00 60.97 531 GLY A N 1
ATOM 4486 C CA . GLY A 1 531 ? 2.534 2.745 -23.734 1.00 60.97 531 GLY A CA 1
ATOM 4487 C C . GLY A 1 531 ? 3.723 2.008 -24.376 1.00 60.97 531 GLY A C 1
ATOM 4488 O O . GLY A 1 531 ? 4.280 1.122 -23.733 1.00 60.97 531 GLY A O 1
ATOM 4489 N N . HIS A 1 532 ? 4.127 2.355 -25.605 1.00 65.12 532 HIS A N 1
ATOM 4490 C CA . HIS A 1 532 ? 5.155 1.639 -26.374 1.00 65.12 532 HIS A CA 1
ATOM 4491 C C . HIS A 1 532 ? 6.179 2.545 -27.081 1.00 65.12 532 HIS A C 1
ATOM 4493 O O . HIS A 1 532 ? 6.852 2.098 -28.006 1.00 65.12 532 HIS A O 1
ATOM 4499 N N . CYS A 1 533 ? 6.290 3.817 -26.694 1.00 73.56 533 CYS A N 1
ATOM 4500 C CA . CYS A 1 533 ? 7.191 4.758 -27.363 1.00 73.56 533 CYS A CA 1
ATOM 4501 C C . CYS A 1 533 ? 8.602 4.724 -26.757 1.00 73.56 533 CYS A C 1
ATOM 4503 O O . CYS A 1 533 ? 8.766 4.887 -25.539 1.00 73.56 533 CYS A O 1
ATOM 4505 N N . CYS A 1 534 ? 9.623 4.559 -27.605 1.00 83.56 534 CYS A N 1
ATOM 4506 C CA . CYS A 1 534 ? 11.017 4.633 -27.174 1.00 83.56 534 CYS A CA 1
ATOM 4507 C C . CYS A 1 534 ? 11.552 6.078 -27.180 1.00 83.56 534 CYS A C 1
ATOM 4509 O O . CYS A 1 534 ? 10.981 6.965 -27.819 1.00 83.56 534 CYS A O 1
ATOM 4511 N N . LEU A 1 535 ? 12.656 6.340 -26.466 1.00 85.56 535 LEU A N 1
ATOM 4512 C CA . LEU A 1 535 ? 13.245 7.686 -26.391 1.00 85.56 535 LEU A CA 1
ATOM 4513 C C . LEU A 1 535 ? 13.628 8.249 -27.768 1.00 85.56 535 LEU A C 1
ATOM 4515 O O . LEU A 1 535 ? 13.496 9.451 -27.996 1.00 85.56 535 LEU A O 1
ATOM 4519 N N . LEU A 1 536 ? 14.082 7.396 -28.685 1.00 86.31 536 LEU A N 1
ATOM 4520 C CA . LEU A 1 536 ? 14.411 7.783 -30.053 1.00 86.31 536 LEU A CA 1
ATOM 4521 C C . LEU A 1 536 ? 13.183 8.326 -30.800 1.00 86.31 536 LEU A C 1
ATOM 4523 O O . LEU A 1 536 ? 13.272 9.382 -31.430 1.00 86.31 536 LEU A O 1
ATOM 4527 N N . ASP A 1 537 ? 12.035 7.655 -30.684 1.00 85.44 537 ASP A N 1
ATOM 4528 C CA . ASP A 1 537 ? 10.776 8.107 -31.290 1.00 85.44 537 ASP A CA 1
ATOM 4529 C C . ASP A 1 537 ? 10.303 9.413 -30.650 1.00 85.44 537 ASP A C 1
ATOM 4531 O O . ASP A 1 537 ? 9.864 10.328 -31.342 1.00 85.44 537 ASP A O 1
ATOM 4535 N N . ILE A 1 538 ? 10.461 9.548 -29.331 1.00 84.88 538 ILE A N 1
ATOM 4536 C CA . ILE A 1 538 ? 10.154 10.783 -28.603 1.00 84.88 538 ILE A CA 1
ATOM 4537 C C . ILE A 1 538 ? 11.003 11.952 -29.127 1.00 84.88 538 ILE A C 1
ATOM 4539 O O . ILE A 1 538 ? 10.473 13.030 -29.410 1.00 84.88 538 ILE A O 1
ATOM 4543 N N . GLU A 1 539 ? 12.320 11.762 -29.265 1.00 85.75 539 GLU A N 1
ATOM 4544 C CA . GLU A 1 539 ? 13.230 12.799 -29.769 1.00 85.75 539 GLU A CA 1
ATOM 4545 C C . GLU A 1 539 ? 12.956 13.143 -31.244 1.00 85.75 539 GLU A C 1
ATOM 4547 O O . GLU A 1 539 ? 13.232 14.269 -31.661 1.00 85.75 539 GLU A O 1
ATOM 4552 N N . LYS A 1 540 ? 12.391 12.219 -32.027 1.00 86.94 540 LYS A N 1
ATOM 4553 C CA . LYS A 1 540 ? 12.057 12.430 -33.441 1.00 86.94 540 LYS A CA 1
ATOM 4554 C C . LYS A 1 540 ? 10.691 13.093 -33.633 1.00 86.94 540 LYS A C 1
ATOM 4556 O O . LYS A 1 540 ? 10.597 14.121 -34.304 1.00 86.94 540 LYS A O 1
ATOM 4561 N N . ASP A 1 541 ? 9.655 12.531 -33.021 1.00 84.38 541 ASP A N 1
ATOM 4562 C CA . ASP A 1 541 ? 8.258 12.869 -33.297 1.00 84.38 541 ASP A CA 1
ATOM 4563 C C . ASP A 1 541 ? 7.737 13.967 -32.357 1.00 84.38 541 ASP A C 1
ATOM 4565 O O . ASP A 1 541 ? 6.923 14.799 -32.757 1.00 84.38 541 ASP A O 1
ATOM 4569 N N . CYS A 1 542 ? 8.256 14.040 -31.125 1.00 86.75 542 CYS A N 1
ATOM 4570 C CA . CYS A 1 542 ? 7.814 15.002 -30.109 1.00 86.75 542 CYS A CA 1
ATOM 4571 C C . CYS A 1 542 ? 8.802 16.151 -29.856 1.00 86.75 542 CYS A C 1
ATOM 4573 O O . CYS A 1 542 ? 8.530 17.012 -29.016 1.00 86.75 542 CYS A O 1
ATOM 4575 N N . ALA A 1 543 ? 9.930 16.220 -30.573 1.00 86.62 543 ALA A N 1
ATOM 4576 C CA . ALA A 1 543 ? 11.001 17.194 -30.320 1.00 86.62 543 ALA A CA 1
ATOM 4577 C C . ALA A 1 543 ? 10.509 18.652 -30.251 1.00 86.62 543 ALA A C 1
ATOM 4579 O O . ALA A 1 543 ? 10.892 19.410 -29.354 1.00 86.62 543 ALA A O 1
ATOM 4580 N N . LYS A 1 544 ? 9.647 19.053 -31.197 1.00 87.12 544 LYS A N 1
ATOM 4581 C CA . LYS A 1 544 ? 9.113 20.423 -31.276 1.00 87.12 544 LYS A CA 1
ATOM 4582 C C . LYS A 1 544 ? 8.228 20.749 -30.072 1.00 87.12 544 LYS A C 1
ATOM 4584 O O . LYS A 1 544 ? 8.441 21.773 -29.426 1.00 87.12 544 LYS A O 1
ATOM 4589 N N . SER A 1 545 ? 7.293 19.862 -29.741 1.00 88.56 545 SER A N 1
ATOM 4590 C CA . SER A 1 545 ? 6.375 20.035 -28.612 1.00 88.56 545 SER A CA 1
ATOM 4591 C C . SER A 1 545 ? 7.109 19.976 -27.274 1.00 88.56 545 SER A C 1
ATOM 4593 O O . SER A 1 545 ? 6.863 20.808 -26.410 1.00 88.56 545 SER A O 1
ATOM 4595 N N . MET A 1 546 ? 8.103 19.097 -27.127 1.00 88.75 546 MET A N 1
ATOM 4596 C CA . MET A 1 546 ? 8.958 19.047 -25.937 1.00 88.75 546 MET A CA 1
ATOM 4597 C C . MET A 1 546 ? 9.753 20.338 -25.739 1.00 88.75 546 MET A C 1
ATOM 4599 O O . MET A 1 546 ? 9.815 20.861 -24.627 1.00 88.75 546 MET A O 1
ATOM 4603 N N . LYS A 1 547 ? 10.318 20.908 -26.811 1.00 89.75 547 LYS A N 1
ATOM 4604 C CA . LYS A 1 547 ? 10.988 22.217 -26.750 1.00 89.75 547 LYS A CA 1
ATOM 4605 C C . LYS A 1 547 ? 10.028 23.337 -26.330 1.00 89.75 547 LYS A C 1
ATOM 4607 O O . LYS A 1 547 ? 10.453 24.256 -25.637 1.00 89.75 547 LYS A O 1
ATOM 4612 N N . MET A 1 548 ? 8.759 23.247 -26.727 1.00 88.88 548 MET A N 1
ATOM 4613 C CA . MET A 1 548 ? 7.717 24.212 -26.377 1.00 88.88 548 MET A CA 1
ATOM 4614 C C . MET A 1 548 ? 7.212 24.064 -24.934 1.00 88.88 548 MET A C 1
ATOM 4616 O O . MET A 1 548 ? 6.981 25.068 -24.272 1.00 88.88 548 MET A O 1
ATOM 4620 N N . LEU A 1 549 ? 7.045 22.833 -24.445 1.00 90.62 549 LEU A N 1
ATOM 4621 C CA . LEU A 1 549 ? 6.465 22.535 -23.131 1.00 90.62 549 LEU A CA 1
ATOM 4622 C C . LEU A 1 549 ? 7.481 22.599 -21.986 1.00 90.62 549 LEU A C 1
ATOM 4624 O O . LEU A 1 549 ? 7.111 22.953 -20.868 1.00 90.62 549 LEU A O 1
ATOM 4628 N N . ASN A 1 550 ? 8.755 22.296 -22.255 1.00 90.19 550 ASN A N 1
ATOM 4629 C CA . ASN A 1 550 ? 9.838 22.326 -21.264 1.00 90.19 550 ASN A CA 1
ATOM 4630 C C . ASN A 1 550 ? 9.878 23.623 -20.424 1.00 90.19 550 ASN A C 1
ATOM 4632 O O . ASN A 1 550 ? 9.924 23.516 -19.197 1.00 90.19 550 ASN A O 1
ATOM 4636 N N . PRO A 1 551 ? 9.820 24.835 -21.019 1.00 92.00 551 PRO A N 1
ATOM 4637 C CA . PRO A 1 551 ? 9.811 26.089 -20.260 1.00 92.00 551 PRO A CA 1
ATOM 4638 C C . PRO A 1 551 ? 8.639 26.228 -19.280 1.00 92.00 551 PRO A C 1
ATOM 4640 O O . PRO A 1 551 ? 8.766 26.929 -18.283 1.00 92.00 551 PRO A O 1
ATOM 4643 N N . PHE A 1 552 ? 7.519 25.551 -19.547 1.00 91.19 552 PHE A N 1
ATOM 4644 C CA . PHE A 1 552 ? 6.286 25.624 -18.758 1.00 91.19 552 PHE A CA 1
ATOM 4645 C C . PHE A 1 552 ? 6.106 24.437 -17.809 1.00 91.19 552 PHE A C 1
ATOM 4647 O O . PHE A 1 552 ? 5.044 24.271 -17.219 1.00 91.19 552 PHE A O 1
ATOM 4654 N N . LYS A 1 553 ? 7.122 23.585 -17.648 1.00 91.38 553 LYS A N 1
ATOM 4655 C CA . LYS A 1 553 ? 7.051 22.384 -16.804 1.00 91.38 553 LYS A CA 1
ATOM 4656 C C . LYS A 1 553 ? 6.593 22.688 -15.372 1.00 91.38 553 LYS A C 1
ATOM 4658 O O . LYS A 1 553 ? 5.695 22.021 -14.861 1.00 91.38 553 LYS A O 1
ATOM 4663 N N . ASN A 1 554 ? 7.192 23.707 -14.754 1.00 92.12 554 ASN A N 1
ATOM 4664 C CA . ASN A 1 554 ? 6.845 24.138 -13.399 1.00 92.12 554 ASN A CA 1
ATOM 4665 C C . ASN A 1 554 ? 5.480 24.836 -13.362 1.00 92.12 554 ASN A C 1
ATOM 4667 O O . ASN A 1 554 ? 4.713 24.611 -12.435 1.00 92.12 554 ASN A O 1
ATOM 4671 N N . ASP A 1 555 ? 5.154 25.624 -14.391 1.00 93.31 555 ASP A N 1
ATOM 4672 C CA . ASP A 1 555 ? 3.850 26.284 -14.513 1.00 93.31 555 ASP A CA 1
ATOM 4673 C C . ASP A 1 555 ? 2.714 25.247 -14.581 1.00 93.31 555 ASP A C 1
ATOM 4675 O O . ASP A 1 555 ? 1.733 25.350 -13.851 1.00 93.31 555 ASP A O 1
ATOM 4679 N N . MET A 1 556 ? 2.873 24.183 -15.377 1.00 93.31 556 MET A N 1
ATOM 4680 C CA . MET A 1 556 ? 1.908 23.078 -15.431 1.00 93.31 556 MET A CA 1
ATOM 4681 C C . MET A 1 556 ? 1.793 22.335 -14.096 1.00 93.31 556 MET A C 1
ATOM 4683 O O . MET A 1 556 ? 0.693 21.946 -13.724 1.00 93.31 556 MET A O 1
ATOM 4687 N N . GLN A 1 557 ? 2.896 22.153 -13.361 1.00 94.12 557 GLN A N 1
ATOM 4688 C CA . GLN A 1 557 ? 2.834 21.559 -12.022 1.00 94.12 557 GLN A CA 1
ATOM 4689 C C . GLN A 1 557 ? 2.000 22.428 -11.074 1.00 94.12 557 GLN A C 1
ATOM 4691 O O . GLN A 1 557 ? 1.094 21.933 -10.416 1.00 94.12 557 GLN A O 1
ATOM 4696 N N . LEU A 1 558 ? 2.238 23.738 -11.083 1.00 92.94 558 LEU A N 1
ATOM 4697 C CA . LEU A 1 558 ? 1.480 24.696 -10.289 1.00 92.94 558 LEU A CA 1
ATOM 4698 C C . LEU A 1 558 ? -0.016 24.739 -10.649 1.00 92.94 558 LEU A C 1
ATOM 4700 O O . LEU A 1 558 ? -0.840 25.045 -9.791 1.00 92.94 558 LEU A O 1
ATOM 4704 N N . MET A 1 559 ? -0.385 24.460 -11.902 1.00 93.19 559 MET A N 1
ATOM 4705 C CA . MET A 1 559 ? -1.792 24.310 -12.298 1.00 93.19 559 MET A CA 1
ATOM 4706 C C . MET A 1 559 ? -2.442 23.081 -11.666 1.00 93.19 559 MET A C 1
ATOM 4708 O O . MET A 1 559 ? -3.596 23.151 -11.251 1.00 93.19 559 MET A O 1
ATOM 4712 N N . ILE A 1 560 ? -1.708 21.971 -11.596 1.00 92.75 560 ILE A N 1
ATOM 4713 C CA . ILE A 1 560 ? -2.177 20.725 -10.979 1.00 92.75 560 ILE A CA 1
ATOM 4714 C C . ILE A 1 560 ? -2.332 20.927 -9.473 1.00 92.75 560 ILE A C 1
ATOM 4716 O O . ILE A 1 560 ? -3.381 20.628 -8.916 1.00 92.75 560 ILE A O 1
ATOM 4720 N N . ASP A 1 561 ? -1.337 21.538 -8.830 1.00 91.50 561 ASP A N 1
ATOM 4721 C CA . ASP A 1 561 ? -1.347 21.795 -7.386 1.00 91.50 561 ASP A CA 1
ATOM 4722 C C . ASP A 1 561 ? -2.504 22.722 -6.952 1.00 91.50 561 ASP A C 1
ATOM 4724 O O . ASP A 1 561 ? -2.872 22.757 -5.778 1.00 91.50 561 ASP A O 1
ATOM 4728 N N . ARG A 1 562 ? -3.083 23.482 -7.893 1.00 91.19 562 ARG A N 1
ATOM 4729 C CA . ARG A 1 562 ? -4.181 24.436 -7.662 1.00 91.19 562 ARG A CA 1
ATOM 4730 C C . ARG A 1 562 ? -5.517 24.010 -8.268 1.00 91.19 562 ARG A C 1
ATOM 4732 O O . ARG A 1 562 ? -6.459 24.798 -8.220 1.00 91.19 562 ARG A O 1
ATOM 4739 N N . GLU A 1 563 ? -5.617 22.804 -8.827 1.00 89.75 563 GLU A N 1
ATOM 4740 C CA . GLU A 1 563 ? -6.830 22.303 -9.495 1.00 89.75 563 GLU A CA 1
ATOM 4741 C C . GLU A 1 563 ? -8.068 22.370 -8.589 1.00 89.75 563 GLU A C 1
ATOM 4743 O O . GLU A 1 563 ? -9.131 22.826 -9.017 1.00 89.75 563 GLU A O 1
ATOM 4748 N N . ASP A 1 564 ? -7.895 22.025 -7.313 1.00 89.62 564 ASP A N 1
ATOM 4749 C CA . ASP A 1 564 ? -8.969 22.001 -6.317 1.00 89.62 564 ASP A CA 1
ATOM 4750 C C . ASP A 1 564 ? -9.225 23.361 -5.634 1.00 89.62 564 ASP A C 1
ATOM 4752 O O . ASP A 1 564 ? -10.149 23.482 -4.827 1.00 89.62 564 ASP A O 1
ATOM 4756 N N . SER A 1 565 ? -8.437 24.402 -5.938 1.00 91.00 565 SER A N 1
ATOM 4757 C CA . SER A 1 565 ? -8.621 25.737 -5.352 1.00 91.00 565 SER A CA 1
ATOM 4758 C C . SER A 1 565 ? -9.793 26.451 -6.021 1.00 91.00 565 SER A C 1
ATOM 4760 O O . SER A 1 565 ? -9.751 26.836 -7.198 1.00 91.00 565 SER A O 1
ATOM 4762 N N . GLU A 1 566 ? -10.853 26.696 -5.250 1.00 89.94 566 GLU A N 1
ATOM 4763 C CA . GLU A 1 566 ? -12.004 27.453 -5.732 1.00 89.94 566 GLU A CA 1
ATOM 4764 C C . GLU A 1 566 ? -11.609 28.902 -6.032 1.00 89.94 566 GLU A C 1
ATOM 4766 O O . GLU A 1 566 ? -12.082 29.494 -7.011 1.00 89.94 566 GLU A O 1
ATOM 4771 N N . LEU A 1 567 ? -10.714 29.456 -5.212 1.00 90.31 567 LEU A N 1
ATOM 4772 C CA . LEU A 1 567 ? -10.171 30.792 -5.399 1.00 90.31 567 LEU A CA 1
ATOM 4773 C C . LEU A 1 567 ? -9.429 30.916 -6.733 1.00 90.31 567 LEU A C 1
ATOM 4775 O O . LEU A 1 567 ? -9.726 31.811 -7.532 1.00 90.31 567 LEU A O 1
ATOM 4779 N N . PHE A 1 568 ? -8.497 29.996 -6.992 1.00 92.31 568 PHE A N 1
ATOM 4780 C CA . PHE A 1 568 ? -7.738 29.965 -8.235 1.00 92.31 568 PHE A CA 1
ATOM 4781 C C . PHE A 1 568 ? -8.670 29.791 -9.434 1.00 92.31 568 PHE A C 1
ATOM 4783 O O . PHE A 1 568 ? -8.561 30.530 -10.411 1.00 92.31 568 PHE A O 1
ATOM 4790 N N . ARG A 1 569 ? -9.665 28.900 -9.337 1.00 89.94 569 ARG A N 1
ATOM 4791 C CA . ARG A 1 569 ? -10.667 28.691 -10.390 1.00 89.94 569 ARG A CA 1
ATOM 4792 C C . ARG A 1 569 ? -11.468 29.959 -10.704 1.00 89.94 569 ARG A C 1
ATOM 4794 O O . ARG A 1 569 ? -11.706 30.243 -11.882 1.00 89.94 569 ARG A O 1
ATOM 4801 N N . LYS A 1 570 ? -11.866 30.747 -9.693 1.00 89.75 570 LYS A N 1
ATOM 4802 C CA . LYS A 1 570 ? -12.545 32.046 -9.895 1.00 89.75 570 LYS A CA 1
ATOM 4803 C C . LYS A 1 570 ? -11.639 33.031 -10.639 1.00 89.75 570 LYS A C 1
ATOM 4805 O O . LYS A 1 570 ? -12.076 33.640 -11.618 1.00 89.75 570 LYS A O 1
ATOM 4810 N N . MET A 1 571 ? -10.379 33.156 -10.219 1.00 90.94 571 MET A N 1
ATOM 4811 C CA . MET A 1 571 ? -9.391 34.040 -10.857 1.00 90.94 571 MET A CA 1
ATOM 4812 C C . MET A 1 571 ? -9.098 33.621 -12.296 1.00 90.94 571 MET A C 1
ATOM 4814 O O . MET A 1 571 ? -9.177 34.440 -13.212 1.00 90.94 571 MET A O 1
ATOM 4818 N N . TRP A 1 572 ? -8.857 32.331 -12.507 1.00 90.81 572 TRP A N 1
ATOM 4819 C CA . TRP A 1 572 ? -8.673 31.723 -13.815 1.00 90.81 572 TRP A CA 1
ATOM 4820 C C . TRP A 1 572 ? -9.858 31.989 -14.744 1.00 90.81 572 TRP A C 1
ATOM 4822 O O . TRP A 1 572 ? -9.663 32.450 -15.866 1.00 90.81 572 TRP A O 1
ATOM 4832 N N . THR A 1 573 ? -11.089 31.784 -14.268 1.00 89.06 573 THR A N 1
ATOM 4833 C CA . THR A 1 573 ? -12.308 32.028 -15.056 1.00 89.06 573 THR A CA 1
ATOM 4834 C C . THR A 1 573 ? -12.447 33.506 -15.425 1.00 89.06 573 THR A C 1
ATOM 4836 O O . THR A 1 573 ? -12.709 33.821 -16.586 1.00 89.06 573 THR A O 1
ATOM 4839 N N . LYS A 1 574 ? -12.213 34.429 -14.477 1.00 88.19 574 LYS A N 1
ATOM 4840 C CA . LYS A 1 574 ? -12.265 35.882 -14.731 1.00 88.19 574 LYS A CA 1
ATOM 4841 C C . LYS A 1 574 ? -11.215 36.301 -15.762 1.00 88.19 574 LYS A C 1
ATOM 4843 O O . LYS A 1 574 ? -11.543 37.014 -16.708 1.00 88.19 574 LYS A O 1
ATOM 4848 N N . ARG A 1 575 ? -9.970 35.831 -15.616 1.00 88.38 575 ARG A N 1
ATOM 4849 C CA . ARG A 1 575 ? -8.882 36.121 -16.563 1.00 88.38 575 ARG A CA 1
ATOM 4850 C C . ARG A 1 575 ? -9.162 35.512 -17.929 1.00 88.38 575 ARG A C 1
ATOM 4852 O O . ARG A 1 575 ? -9.090 36.232 -18.916 1.00 88.38 575 ARG A O 1
ATOM 4859 N N . ARG A 1 576 ? -9.602 34.258 -18.014 1.00 85.06 576 ARG A N 1
ATOM 4860 C CA . ARG A 1 576 ? -9.991 33.636 -19.288 1.00 85.06 576 ARG A CA 1
ATOM 4861 C C . ARG A 1 576 ? -11.123 34.396 -19.983 1.00 85.06 576 ARG A C 1
ATOM 4863 O O . ARG A 1 576 ? -11.032 34.639 -21.182 1.00 85.06 576 ARG A O 1
ATOM 4870 N N . ALA A 1 577 ? -12.151 34.824 -19.247 1.00 83.94 577 ALA A N 1
ATOM 4871 C CA . ALA A 1 577 ? -13.283 35.560 -19.811 1.00 83.94 577 ALA A CA 1
ATOM 4872 C C . ALA A 1 577 ? -12.858 36.871 -20.496 1.00 83.94 577 ALA A C 1
ATOM 4874 O O . ALA A 1 577 ? -13.467 37.265 -21.490 1.00 83.94 577 ALA A O 1
ATOM 4875 N N . THR A 1 578 ? -11.777 37.514 -20.039 1.00 79.06 578 THR A N 1
ATOM 4876 C CA . THR A 1 578 ? -11.234 38.708 -20.714 1.00 79.06 578 THR A CA 1
ATOM 4877 C C . THR A 1 578 ? -10.617 38.425 -22.091 1.00 79.06 578 THR A C 1
ATOM 4879 O O . THR A 1 578 ? -10.465 39.355 -22.877 1.00 79.06 578 THR A O 1
ATOM 4882 N N . TYR A 1 579 ? -10.355 37.158 -22.433 1.00 73.31 579 TYR A N 1
ATOM 4883 C CA . TYR A 1 579 ? -9.860 36.717 -23.746 1.00 73.31 579 TYR A CA 1
ATOM 4884 C C . TYR A 1 579 ? -10.955 36.092 -24.632 1.00 73.31 579 TYR A C 1
ATOM 4886 O O . TYR A 1 579 ? -10.659 35.609 -25.720 1.00 73.31 579 TYR A O 1
ATOM 4894 N N . SER A 1 580 ? -12.229 36.150 -24.224 1.00 58.88 580 SER A N 1
ATOM 4895 C CA . SER A 1 580 ? -13.387 35.529 -24.905 1.00 58.88 580 SER A CA 1
ATOM 4896 C C . SER A 1 580 ? -13.642 35.959 -26.362 1.00 58.88 580 SER A C 1
ATOM 4898 O O . SER A 1 580 ? -14.487 35.367 -27.027 1.00 58.88 580 SER A O 1
ATOM 4900 N N . GLN A 1 581 ? -12.912 36.950 -26.886 1.00 55.81 581 GLN A N 1
ATOM 4901 C CA . GLN A 1 581 ? -12.997 37.367 -28.290 1.00 55.81 581 GLN A CA 1
ATOM 4902 C C . GLN A 1 581 ? -12.100 36.551 -29.240 1.00 55.81 581 GLN A C 1
ATOM 4904 O O . GLN A 1 581 ? -12.353 36.572 -30.440 1.00 55.81 581 GLN A O 1
ATOM 4909 N N . ASN A 1 582 ? -11.103 35.807 -28.736 1.00 59.66 582 ASN A N 1
ATOM 4910 C CA . ASN A 1 582 ? -10.270 34.891 -29.524 1.00 59.66 582 ASN A CA 1
ATOM 4911 C C . ASN A 1 582 ? -10.026 33.595 -28.728 1.00 59.66 582 ASN A C 1
ATOM 4913 O O . ASN A 1 582 ? -9.452 33.669 -27.640 1.00 59.66 582 ASN A O 1
ATOM 4917 N N . PRO A 1 583 ? -10.402 32.404 -29.235 1.00 63.75 583 PRO A N 1
ATOM 4918 C CA . PRO A 1 583 ? -10.061 31.156 -28.562 1.00 63.75 583 PRO A CA 1
ATOM 4919 C C . PRO A 1 583 ? -8.540 31.053 -28.406 1.00 63.75 583 PRO A C 1
ATOM 4921 O O . PRO A 1 583 ? -7.788 31.343 -29.339 1.00 63.75 583 PRO A O 1
ATOM 4924 N N . ILE A 1 584 ? -8.086 30.661 -27.215 1.00 70.44 584 ILE A N 1
ATOM 4925 C CA . ILE A 1 584 ? -6.667 30.468 -26.908 1.00 70.44 584 ILE A CA 1
ATOM 4926 C C . ILE A 1 584 ? -6.138 29.338 -27.803 1.00 70.44 584 ILE A C 1
ATOM 4928 O O . ILE A 1 584 ? -6.317 28.161 -27.507 1.00 70.44 584 ILE A O 1
ATOM 4932 N N . SER A 1 585 ? -5.518 29.696 -28.927 1.00 70.94 585 SER A N 1
ATOM 4933 C CA . SER A 1 585 ? -5.145 28.747 -29.983 1.00 70.94 585 SER A CA 1
ATOM 4934 C C . SER A 1 585 ? -3.696 28.255 -29.904 1.00 70.94 585 SER A C 1
ATOM 4936 O O . SER A 1 585 ? -3.294 27.437 -30.729 1.00 70.94 585 SER A O 1
ATOM 4938 N N . THR A 1 586 ? -2.904 28.767 -28.953 1.00 80.56 586 THR A N 1
ATOM 4939 C CA . THR A 1 586 ? -1.485 28.415 -28.749 1.00 80.56 586 THR A CA 1
ATOM 4940 C C . THR A 1 586 ? -1.175 28.216 -27.268 1.00 80.56 586 THR A C 1
ATOM 4942 O O . THR A 1 586 ? -1.788 28.854 -26.406 1.00 80.56 586 THR A O 1
ATOM 4945 N N . MET A 1 587 ? -0.176 27.383 -26.964 1.00 84.62 587 MET A N 1
ATOM 4946 C CA . MET A 1 587 ? 0.248 27.138 -25.576 1.00 84.62 587 MET A CA 1
ATOM 4947 C C . MET A 1 587 ? 0.797 28.390 -24.877 1.00 84.62 587 MET A C 1
ATOM 4949 O O . MET A 1 587 ? 0.584 28.571 -23.682 1.00 84.62 587 MET A O 1
ATOM 4953 N N . ASN A 1 588 ? 1.475 29.283 -25.605 1.00 84.88 588 ASN A N 1
ATOM 4954 C CA . ASN A 1 588 ? 2.017 30.514 -25.017 1.00 84.88 588 ASN A CA 1
ATOM 4955 C C . ASN A 1 588 ? 0.895 31.430 -24.519 1.00 84.88 588 ASN A C 1
ATOM 4957 O O . ASN A 1 588 ? 0.924 31.859 -23.371 1.00 84.88 588 ASN A O 1
ATOM 4961 N N . ALA A 1 589 ? -0.134 31.651 -25.345 1.00 83.69 589 ALA A N 1
ATOM 4962 C CA . ALA A 1 589 ? -1.291 32.447 -24.945 1.00 83.69 589 ALA A CA 1
ATOM 4963 C C . ALA A 1 589 ? -2.020 31.823 -23.742 1.00 83.69 589 ALA A C 1
ATOM 4965 O O . ALA A 1 589 ? -2.451 32.537 -22.841 1.00 83.69 589 ALA A O 1
ATOM 4966 N N . PHE A 1 590 ? -2.111 30.489 -23.690 1.00 87.62 590 PHE A N 1
ATOM 4967 C CA . PHE A 1 590 ? -2.669 29.778 -22.539 1.00 87.62 590 PHE A CA 1
ATOM 4968 C C . PHE A 1 590 ? -1.862 30.037 -21.263 1.00 87.62 590 PHE A C 1
ATOM 4970 O O . PHE A 1 590 ? -2.423 30.374 -20.218 1.00 87.62 590 PHE A O 1
ATOM 4977 N N . MET A 1 591 ? -0.538 29.923 -21.362 1.00 89.56 591 MET A N 1
ATOM 4978 C CA . MET A 1 591 ? 0.369 30.118 -20.238 1.00 89.56 591 MET A CA 1
ATOM 4979 C C . MET A 1 591 ? 0.430 31.573 -19.767 1.00 89.56 591 MET A C 1
ATOM 4981 O O . MET A 1 591 ? 0.582 31.813 -18.571 1.00 89.56 591 MET A O 1
ATOM 4985 N N . ASP A 1 592 ? 0.230 32.548 -20.652 1.00 88.25 592 ASP A N 1
ATOM 4986 C CA . ASP A 1 592 ? 0.136 33.960 -20.269 1.00 88.25 592 ASP A CA 1
ATOM 4987 C C . ASP A 1 592 ? -1.112 34.241 -19.419 1.00 88.25 592 ASP A C 1
ATOM 4989 O O . ASP A 1 592 ? -1.029 34.941 -18.404 1.00 88.25 592 ASP A O 1
ATOM 4993 N N . VAL A 1 593 ? -2.257 33.640 -19.768 1.00 89.44 593 VAL A N 1
ATOM 4994 C CA . VAL A 1 593 ? -3.476 33.712 -18.942 1.00 89.44 593 VAL A CA 1
ATOM 4995 C C . VAL A 1 593 ? -3.243 33.037 -17.591 1.00 89.44 593 VAL A C 1
ATOM 4997 O O . VAL A 1 593 ? -3.644 33.579 -16.556 1.00 89.44 593 VAL A O 1
ATOM 5000 N N . PHE A 1 594 ? -2.553 31.890 -17.581 1.00 91.81 594 PHE A N 1
ATOM 5001 C CA . PHE A 1 594 ? -2.239 31.172 -16.344 1.00 91.81 594 PHE A CA 1
ATOM 5002 C C . PHE A 1 594 ? -1.366 32.022 -15.431 1.00 91.81 594 PHE A C 1
ATOM 5004 O O . PHE A 1 594 ? -1.695 32.186 -14.262 1.00 91.81 594 PHE A O 1
ATOM 5011 N N . LYS A 1 595 ? -0.304 32.627 -15.963 1.00 92.25 595 LYS A N 1
ATOM 5012 C CA . LYS A 1 595 ? 0.607 33.477 -15.189 1.00 92.25 595 LYS A CA 1
ATOM 5013 C C . LYS A 1 595 ? -0.101 34.676 -14.574 1.00 92.25 595 LYS A C 1
ATOM 5015 O O . LYS A 1 595 ? 0.203 35.023 -13.435 1.00 92.25 595 LYS A O 1
ATOM 5020 N N . GLN A 1 596 ? -1.064 35.275 -15.275 1.00 91.75 596 GLN A N 1
ATOM 5021 C CA . GLN A 1 596 ? -1.879 36.364 -14.726 1.00 91.75 596 GLN A CA 1
ATOM 5022 C C . GLN A 1 596 ? -2.770 35.877 -13.576 1.00 91.75 596 GLN A C 1
ATOM 5024 O O . GLN A 1 596 ? -2.745 36.469 -12.500 1.00 91.75 596 GLN A O 1
ATOM 5029 N N . ALA A 1 597 ? -3.503 34.776 -13.772 1.00 92.81 597 ALA A N 1
ATOM 5030 C CA . ALA A 1 597 ? -4.343 34.193 -12.723 1.00 92.81 597 ALA A CA 1
ATOM 5031 C C . ALA A 1 597 ? -3.513 33.732 -11.514 1.00 92.81 597 ALA A C 1
ATOM 5033 O O . ALA A 1 597 ? -3.906 33.940 -10.370 1.00 92.81 597 ALA A O 1
ATOM 5034 N N . ASN A 1 598 ? -2.338 33.157 -11.770 1.00 94.00 598 ASN A N 1
ATOM 5035 C CA . ASN A 1 598 ? -1.398 32.765 -10.737 1.00 94.00 598 ASN A CA 1
ATOM 5036 C C . ASN A 1 598 ? -0.886 33.976 -9.949 1.00 94.00 598 ASN A C 1
ATOM 5038 O O . ASN A 1 598 ? -0.879 33.957 -8.725 1.00 94.00 598 ASN A O 1
ATOM 5042 N N . SER A 1 599 ? -0.501 35.047 -10.640 1.00 93.12 599 SER A N 1
ATOM 5043 C CA . SER A 1 599 ? -0.019 36.267 -9.983 1.00 93.12 599 SER A CA 1
ATOM 5044 C C . SER A 1 599 ? -1.086 36.875 -9.067 1.00 93.12 599 SER A C 1
ATOM 5046 O O . SER A 1 599 ? -0.770 37.292 -7.954 1.00 93.12 599 SER A O 1
ATOM 5048 N N . ASP A 1 600 ? -2.353 36.879 -9.497 1.00 91.19 600 ASP A N 1
ATOM 5049 C CA . ASP A 1 600 ? -3.475 37.317 -8.655 1.00 91.19 600 ASP A CA 1
ATOM 5050 C C . ASP A 1 600 ? -3.639 36.422 -7.417 1.00 91.19 600 ASP A C 1
ATOM 5052 O O . ASP A 1 600 ? -3.842 36.917 -6.305 1.00 91.19 600 ASP A O 1
ATOM 5056 N N . TRP A 1 601 ? -3.524 35.105 -7.605 1.00 93.50 601 TRP A N 1
ATOM 5057 C CA . TRP A 1 601 ? -3.653 34.120 -6.534 1.00 93.50 601 TRP A CA 1
ATOM 5058 C C . TRP A 1 601 ? -2.514 34.233 -5.518 1.00 93.50 601 TRP A C 1
ATOM 5060 O O . TRP A 1 601 ? -2.767 34.282 -4.317 1.00 93.50 601 TRP A O 1
ATOM 5070 N N . GLU A 1 602 ? -1.265 34.359 -5.972 1.00 92.50 602 GLU A N 1
ATOM 5071 C CA . GLU A 1 602 ? -0.086 34.531 -5.114 1.00 92.50 602 GLU A CA 1
ATOM 5072 C C . GLU A 1 602 ? -0.115 35.861 -4.354 1.00 92.50 602 GLU A C 1
ATOM 5074 O O . GLU A 1 602 ? 0.239 35.913 -3.168 1.00 92.50 602 GLU A O 1
ATOM 5079 N N . TYR A 1 603 ? -0.584 36.931 -5.004 1.00 91.12 603 TYR A N 1
ATOM 5080 C CA . TYR A 1 603 ? -0.814 38.216 -4.351 1.00 91.12 603 TYR A CA 1
ATOM 5081 C C . TYR A 1 603 ? -1.830 38.077 -3.213 1.00 91.12 603 TYR A C 1
ATOM 5083 O O . TYR A 1 603 ? -1.563 38.504 -2.085 1.00 91.12 603 TYR A O 1
ATOM 5091 N N . LEU A 1 604 ? -2.969 37.434 -3.481 1.00 89.69 604 LEU A N 1
ATOM 5092 C CA . LEU A 1 604 ? -4.015 37.234 -2.485 1.00 89.69 604 LEU A CA 1
ATOM 5093 C C . LEU A 1 604 ? -3.552 36.315 -1.347 1.00 89.69 604 LEU A C 1
ATOM 5095 O O . LEU A 1 604 ? -3.739 36.658 -0.180 1.00 89.69 604 LEU A O 1
ATOM 5099 N N . ALA A 1 605 ? -2.877 35.208 -1.659 1.00 89.94 605 ALA A N 1
ATOM 5100 C CA . ALA A 1 605 ? -2.290 34.305 -0.671 1.00 89.94 605 ALA A CA 1
ATOM 5101 C C . ALA A 1 605 ? -1.315 35.047 0.258 1.00 89.94 605 ALA A C 1
ATOM 5103 O O . ALA A 1 605 ? -1.367 34.909 1.482 1.00 89.94 605 ALA A O 1
ATOM 5104 N N . THR A 1 606 ? -0.464 35.904 -0.310 1.00 90.00 606 THR A N 1
ATOM 5105 C CA . THR A 1 606 ? 0.466 36.741 0.459 1.00 90.00 606 THR A CA 1
ATOM 5106 C C . THR A 1 606 ? -0.278 37.746 1.339 1.00 90.00 606 THR A C 1
ATOM 5108 O O . THR A 1 606 ? 0.072 37.919 2.509 1.00 90.00 606 THR A O 1
ATOM 5111 N N . ALA A 1 607 ? -1.330 38.377 0.812 1.00 89.75 607 ALA A N 1
ATOM 5112 C CA . ALA A 1 607 ? -2.144 39.327 1.561 1.00 89.75 607 ALA A CA 1
ATOM 5113 C C . ALA A 1 607 ? -2.891 38.664 2.733 1.00 89.75 607 ALA A C 1
ATOM 5115 O O . ALA A 1 607 ? -2.940 39.236 3.823 1.00 89.75 607 ALA A O 1
ATOM 5116 N N . ILE A 1 608 ? -3.410 37.445 2.548 1.00 88.88 608 ILE A N 1
ATOM 5117 C CA . ILE A 1 608 ? -4.047 36.647 3.608 1.00 88.88 608 ILE A CA 1
ATOM 5118 C C . ILE A 1 608 ? -3.017 36.256 4.671 1.00 88.88 608 ILE A C 1
ATOM 5120 O O . ILE A 1 608 ? -3.245 36.455 5.865 1.00 88.88 608 ILE A O 1
ATOM 5124 N N . LYS A 1 609 ? -1.848 35.757 4.254 1.00 87.12 609 LYS A N 1
ATOM 5125 C CA . LYS A 1 609 ? -0.771 35.346 5.167 1.00 87.12 609 LYS A CA 1
ATOM 5126 C C . LYS A 1 609 ? -0.296 36.491 6.062 1.00 87.12 609 LYS A C 1
ATOM 5128 O O . LYS A 1 609 ? -0.072 36.295 7.255 1.00 87.12 609 LYS A O 1
ATOM 5133 N N . ASN A 1 610 ? -0.155 37.683 5.487 1.00 87.75 610 ASN A N 1
ATOM 5134 C CA . ASN A 1 610 ? 0.362 38.857 6.186 1.00 87.75 610 ASN A CA 1
ATOM 5135 C C . ASN A 1 610 ? -0.728 39.679 6.893 1.00 87.75 610 ASN A C 1
ATOM 5137 O O . ASN A 1 610 ? -0.404 40.688 7.515 1.00 87.75 610 ASN A O 1
ATOM 5141 N N . ASN A 1 611 ? -1.994 39.257 6.815 1.00 87.25 611 ASN A N 1
ATOM 5142 C CA . ASN A 1 611 ? -3.159 40.021 7.263 1.00 87.25 611 ASN A CA 1
ATOM 5143 C C . ASN A 1 611 ? -3.206 41.459 6.697 1.00 87.25 611 ASN A C 1
ATOM 5145 O O . ASN A 1 611 ? -3.472 42.431 7.401 1.00 87.25 611 ASN A O 1
ATOM 5149 N N . THR A 1 612 ? -2.890 41.608 5.409 1.00 90.06 612 THR A N 1
ATOM 5150 C CA . THR A 1 612 ? -2.917 42.894 4.689 1.00 90.06 612 THR A CA 1
ATOM 5151 C C . THR A 1 612 ? -4.031 42.965 3.649 1.00 90.06 612 THR A C 1
ATOM 5153 O O . THR A 1 612 ? -4.090 43.929 2.882 1.00 90.06 612 THR A O 1
ATOM 5156 N N . LEU A 1 613 ? -4.903 41.952 3.599 1.00 89.88 613 LEU A N 1
ATOM 5157 C CA . LEU A 1 613 ? -6.033 41.916 2.682 1.00 89.88 613 LEU A CA 1
ATOM 5158 C C . LEU A 1 613 ? -6.993 43.088 2.955 1.00 89.88 613 LEU A C 1
ATOM 5160 O O . LEU A 1 613 ? -7.358 43.371 4.099 1.00 89.88 613 LEU A O 1
ATOM 5164 N N . ARG A 1 614 ? -7.384 43.782 1.883 1.00 90.44 614 ARG A N 1
ATOM 5165 C CA . ARG A 1 614 ? -8.297 44.934 1.911 1.00 90.44 614 ARG A CA 1
ATOM 5166 C C . ARG A 1 614 ? -9.715 44.511 1.582 1.00 90.44 614 ARG A C 1
ATOM 5168 O O . ARG A 1 614 ? -9.898 43.517 0.886 1.00 90.44 614 ARG A O 1
ATOM 5175 N N . TYR A 1 615 ? -10.700 45.282 2.036 1.00 87.56 615 TYR A N 1
ATOM 5176 C CA . TYR A 1 615 ? -12.126 44.989 1.853 1.00 87.56 615 TYR A CA 1
ATOM 5177 C C . TYR A 1 615 ? -12.512 44.734 0.381 1.00 87.56 615 TYR A C 1
ATOM 5179 O O . TYR A 1 615 ? -13.343 43.871 0.109 1.00 87.56 615 TYR A O 1
ATOM 5187 N N . SER A 1 616 ? -11.849 45.392 -0.580 1.00 85.25 616 SER A N 1
ATOM 5188 C CA . SER A 1 616 ? -11.991 45.119 -2.021 1.00 85.25 616 SER A CA 1
ATOM 5189 C C . SER A 1 616 ? -11.695 43.665 -2.416 1.00 85.25 616 SER A C 1
ATOM 5191 O O . SER A 1 616 ? -12.349 43.126 -3.307 1.00 85.25 616 SER A O 1
ATOM 5193 N N . GLY A 1 617 ? -10.784 42.995 -1.709 1.00 85.06 617 GLY A N 1
ATOM 5194 C CA . GLY A 1 617 ? -10.434 41.590 -1.908 1.00 85.06 617 GLY A CA 1
ATOM 5195 C C . GLY A 1 617 ? -11.516 40.591 -1.489 1.00 85.06 617 GLY A C 1
ATOM 5196 O O . GLY A 1 617 ? -11.409 39.421 -1.851 1.00 85.06 617 GLY A O 1
ATOM 5197 N N . LEU A 1 618 ? -12.579 41.025 -0.790 1.00 85.88 618 LEU A N 1
ATOM 5198 C CA . LEU A 1 618 ? -13.709 40.149 -0.447 1.00 85.88 618 LEU A CA 1
ATOM 5199 C C . LEU A 1 618 ? -14.424 39.588 -1.674 1.00 85.88 618 LEU A C 1
ATOM 5201 O O . LEU A 1 618 ? -15.035 38.533 -1.554 1.00 85.88 618 LEU A O 1
ATOM 5205 N N . GLU A 1 619 ? -14.335 40.244 -2.840 1.00 84.38 619 GLU A N 1
ATOM 5206 C CA . GLU A 1 619 ? -14.943 39.733 -4.078 1.00 84.38 619 GLU A CA 1
ATOM 5207 C C . GLU A 1 619 ? -14.498 38.305 -4.411 1.00 84.38 619 GLU A C 1
ATOM 5209 O O . GLU A 1 619 ? -15.246 37.544 -5.020 1.00 84.38 619 GLU A O 1
ATOM 5214 N N . TRP A 1 620 ? -13.291 37.938 -3.984 1.00 84.62 620 TRP A N 1
ATOM 5215 C CA . TRP A 1 620 ? -12.730 36.626 -4.235 1.00 84.62 620 TRP A CA 1
ATOM 5216 C C . TRP A 1 620 ? -13.151 35.607 -3.188 1.00 84.62 620 TRP A C 1
ATOM 5218 O O . TRP A 1 620 ? -13.376 34.461 -3.546 1.00 84.62 620 TRP A O 1
ATOM 5228 N N . CYS A 1 621 ? -13.310 36.031 -1.935 1.00 84.75 621 CYS A N 1
ATOM 5229 C CA . CYS A 1 621 ? -13.451 35.184 -0.749 1.00 84.75 621 CYS A CA 1
ATOM 5230 C C . CYS A 1 621 ? -14.891 34.725 -0.442 1.00 84.75 621 CYS A C 1
ATOM 5232 O O . CYS A 1 621 ? -15.152 34.119 0.599 1.00 84.75 621 CYS A O 1
ATOM 5234 N N . GLU A 1 622 ? -15.854 35.047 -1.304 1.00 78.88 622 GLU A N 1
ATOM 5235 C CA . GLU A 1 622 ? -17.258 34.699 -1.088 1.00 78.88 622 GLU A CA 1
ATOM 5236 C C . GLU A 1 622 ? -17.524 33.212 -1.341 1.00 78.88 622 GLU A C 1
ATOM 5238 O O . GLU A 1 622 ? -17.126 32.671 -2.374 1.00 78.88 622 GLU A O 1
ATOM 5243 N N . SER A 1 623 ? -18.263 32.576 -0.423 1.00 71.00 623 SER A N 1
ATOM 5244 C CA . SER A 1 623 ? -18.774 31.203 -0.559 1.00 71.00 623 SER A CA 1
ATOM 5245 C C . SER A 1 623 ? -17.685 30.151 -0.810 1.00 71.00 623 SER A C 1
ATOM 5247 O O . SER A 1 623 ? -17.772 29.420 -1.787 1.00 71.00 623 SER A O 1
ATOM 5249 N N . MET A 1 624 ? -16.678 30.081 0.066 1.00 80.50 624 MET A N 1
ATOM 5250 C CA . MET A 1 624 ? -15.565 29.123 -0.020 1.00 80.50 624 MET A CA 1
ATOM 5251 C C . MET A 1 624 ? -15.611 28.051 1.066 1.00 80.50 624 MET A C 1
ATOM 5253 O O . MET A 1 624 ? -15.988 28.331 2.207 1.00 80.50 624 MET A O 1
ATOM 5257 N N . ASP A 1 625 ? -15.113 26.856 0.741 1.00 84.06 625 ASP A N 1
ATOM 5258 C CA . ASP A 1 625 ? -14.626 25.915 1.752 1.00 84.06 625 ASP A CA 1
ATOM 5259 C C . ASP A 1 625 ? -13.225 26.341 2.211 1.00 84.06 625 ASP A C 1
ATOM 5261 O O . ASP A 1 625 ? -12.200 25.922 1.668 1.00 84.06 625 ASP A O 1
ATOM 5265 N N . TRP A 1 626 ? -13.181 27.193 3.235 1.00 84.62 626 TRP A N 1
ATOM 5266 C CA . TRP A 1 626 ? -11.929 27.699 3.792 1.00 84.62 626 TRP A CA 1
ATOM 5267 C C . TRP A 1 626 ? -10.997 26.607 4.303 1.00 84.62 626 TRP A C 1
ATOM 5269 O O . TRP A 1 626 ? -9.782 26.789 4.288 1.00 84.62 626 TRP A O 1
ATOM 5279 N N . LYS A 1 627 ? -11.529 25.467 4.750 1.00 84.75 627 LYS A N 1
ATOM 5280 C CA . LYS A 1 627 ? -10.686 24.386 5.259 1.00 84.75 627 LYS A CA 1
ATOM 5281 C C . LYS A 1 627 ? -9.863 23.777 4.127 1.00 84.75 627 LYS A C 1
ATOM 5283 O O . LYS A 1 627 ? -8.660 23.575 4.297 1.00 84.75 627 LYS A O 1
ATOM 5288 N N . LEU A 1 628 ? -10.507 23.499 2.993 1.00 86.12 628 LEU A N 1
ATOM 5289 C CA . LEU A 1 628 ? -9.827 23.019 1.794 1.00 86.12 628 LEU A CA 1
ATOM 5290 C C . LEU A 1 628 ? -8.894 24.101 1.235 1.00 86.12 628 LEU A C 1
ATOM 5292 O O . LEU A 1 628 ? -7.707 23.843 1.041 1.00 86.12 628 LEU A O 1
ATOM 5296 N N . GLU A 1 629 ? -9.392 25.327 1.074 1.00 89.75 629 GLU A N 1
ATOM 5297 C CA . GLU A 1 629 ? -8.640 26.423 0.455 1.00 89.75 629 GLU A CA 1
ATOM 5298 C C . GLU A 1 629 ? -7.361 26.767 1.240 1.00 89.75 629 GLU A C 1
ATOM 5300 O O . GLU A 1 629 ? -6.292 26.926 0.652 1.00 89.75 629 GLU A O 1
ATOM 5305 N N . MET A 1 630 ? -7.414 26.784 2.577 1.00 86.88 630 MET A N 1
ATOM 5306 C CA . MET A 1 630 ? -6.233 27.044 3.411 1.00 86.88 630 MET A CA 1
ATOM 5307 C C . MET A 1 630 ? -5.164 25.952 3.293 1.00 86.88 630 MET A C 1
ATOM 5309 O O . MET A 1 630 ? -3.973 26.254 3.399 1.00 86.88 630 MET A O 1
ATOM 5313 N N . SER A 1 631 ? -5.564 24.700 3.048 1.00 87.69 631 SER A N 1
ATOM 5314 C CA . SER A 1 631 ? -4.613 23.603 2.832 1.00 87.69 631 SER A CA 1
ATOM 5315 C C . SER A 1 631 ? -3.851 23.735 1.508 1.00 87.69 631 SER A C 1
ATOM 5317 O O . SER A 1 631 ? -2.690 23.334 1.439 1.00 87.69 631 SER A O 1
ATOM 5319 N N . ILE A 1 632 ? -4.469 24.362 0.501 1.00 89.31 632 ILE A N 1
ATOM 5320 C CA . ILE A 1 632 ? -3.873 24.608 -0.818 1.00 89.31 632 ILE A CA 1
ATOM 5321 C C . ILE A 1 632 ? -3.038 25.894 -0.807 1.00 89.31 632 ILE A C 1
ATOM 5323 O O . ILE A 1 632 ? -1.916 25.911 -1.310 1.00 89.31 632 ILE A O 1
ATOM 5327 N N . LEU A 1 633 ? -3.546 26.969 -0.193 1.00 87.50 633 LEU A N 1
ATOM 5328 C CA . LEU A 1 633 ? -2.819 28.235 -0.045 1.00 87.50 633 LEU A CA 1
ATOM 5329 C C . LEU A 1 633 ? -1.519 28.054 0.745 1.00 87.50 633 LEU A C 1
ATOM 5331 O O . LEU A 1 633 ? -0.500 28.670 0.422 1.00 87.50 633 LEU A O 1
ATOM 5335 N N . PHE A 1 634 ? -1.551 27.218 1.790 1.00 87.12 634 PHE A N 1
ATOM 5336 C CA . PHE A 1 634 ? -0.429 27.066 2.708 1.00 87.12 634 PHE A CA 1
ATOM 5337 C C . PHE A 1 634 ? -0.191 25.601 3.141 1.00 87.12 634 PHE A C 1
ATOM 5339 O O . PHE A 1 634 ? -0.407 25.244 4.303 1.00 87.12 634 PHE A O 1
ATOM 5346 N N . PRO A 1 635 ? 0.340 24.742 2.250 1.00 81.00 635 PRO A N 1
ATOM 5347 C CA . PRO A 1 635 ? 0.490 23.306 2.515 1.00 81.00 635 PRO A CA 1
ATOM 5348 C C . PRO A 1 635 ? 1.516 22.963 3.614 1.00 81.00 635 PRO A C 1
ATOM 5350 O O . PRO A 1 635 ? 1.395 21.933 4.271 1.00 81.00 635 PRO A O 1
ATOM 5353 N N . ASN A 1 636 ? 2.505 23.832 3.868 1.00 79.38 636 ASN A N 1
ATOM 5354 C CA . ASN A 1 636 ? 3.670 23.543 4.726 1.00 79.38 636 ASN A CA 1
ATOM 5355 C C . ASN A 1 636 ? 3.779 24.441 5.976 1.00 79.38 636 ASN A C 1
ATOM 5357 O O . ASN A 1 636 ? 4.870 24.863 6.361 1.00 79.38 636 ASN A O 1
ATOM 5361 N N . VAL A 1 637 ? 2.658 24.789 6.607 1.00 78.00 637 VAL A N 1
ATOM 5362 C CA . VAL A 1 637 ? 2.653 25.725 7.749 1.00 78.00 637 VAL A CA 1
ATOM 5363 C C . VAL A 1 637 ? 2.886 25.000 9.077 1.00 78.00 637 VAL A C 1
ATOM 5365 O O . VAL A 1 637 ? 2.197 24.029 9.393 1.00 78.00 637 VAL A O 1
ATOM 5368 N N . GLY A 1 638 ? 3.842 25.485 9.879 1.00 74.19 638 GLY A N 1
ATOM 5369 C CA . GLY A 1 638 ? 4.074 25.026 11.258 1.00 74.19 638 GLY A CA 1
ATOM 5370 C C . GLY A 1 638 ? 2.934 25.408 12.215 1.00 74.19 638 GLY A C 1
ATOM 5371 O O . GLY A 1 638 ? 2.141 26.293 11.912 1.00 74.19 638 GLY A O 1
ATOM 5372 N N . SER A 1 639 ? 2.838 24.760 13.380 1.00 69.88 639 SER A N 1
ATOM 5373 C CA . SER A 1 639 ? 1.704 24.922 14.315 1.00 69.88 639 SER A CA 1
ATOM 5374 C C . SER A 1 639 ? 1.435 26.373 14.733 1.00 69.88 639 SER A C 1
ATOM 5376 O O . SER A 1 639 ? 0.296 26.813 14.678 1.00 69.88 639 SER A O 1
ATOM 5378 N N . GLU A 1 640 ? 2.469 27.147 15.056 1.00 64.12 640 GLU A N 1
ATOM 5379 C CA . GLU A 1 640 ? 2.322 28.542 15.504 1.00 64.12 640 GLU A CA 1
ATOM 5380 C C . GLU A 1 640 ? 1.792 29.475 14.399 1.00 64.12 640 GLU A C 1
ATOM 5382 O O . GLU A 1 640 ? 0.990 30.377 14.639 1.00 64.12 640 GLU A O 1
ATOM 5387 N N . ALA A 1 641 ? 2.181 29.227 13.147 1.00 73.81 641 ALA A N 1
ATOM 5388 C CA . ALA A 1 641 ? 1.672 29.981 12.008 1.00 73.81 641 ALA A CA 1
ATOM 5389 C C . ALA A 1 641 ? 0.246 29.552 11.610 1.00 73.81 641 ALA A C 1
ATOM 5391 O O . ALA A 1 641 ? -0.464 30.349 10.997 1.00 73.81 641 ALA A O 1
ATOM 5392 N N . LYS A 1 642 ? -0.204 28.344 11.995 1.00 75.38 642 LYS A N 1
ATOM 5393 C CA . LYS A 1 642 ? -1.591 27.896 11.786 1.00 75.38 642 LYS A CA 1
ATOM 5394 C C . LYS A 1 642 ? -2.578 28.673 12.651 1.00 75.38 642 LYS A C 1
ATOM 5396 O O . LYS A 1 642 ? -3.612 29.073 12.128 1.00 75.38 642 LYS A O 1
ATOM 5401 N N . ASP A 1 643 ? -2.249 28.945 13.911 1.00 76.25 643 ASP A N 1
ATOM 5402 C CA . ASP A 1 643 ? -3.144 29.680 14.818 1.00 76.25 643 ASP A CA 1
ATOM 5403 C C . ASP A 1 643 ? -3.378 31.116 14.323 1.00 76.25 643 ASP A C 1
ATOM 5405 O O . ASP A 1 643 ? -4.516 31.571 14.204 1.00 76.25 643 ASP A O 1
ATOM 5409 N N . LYS A 1 644 ? -2.304 31.800 13.902 1.00 80.12 644 LYS A N 1
ATOM 5410 C CA . LYS A 1 644 ? -2.395 33.139 13.297 1.00 80.12 644 LYS A CA 1
ATOM 5411 C C . LYS A 1 644 ? -3.183 33.138 11.980 1.00 80.12 644 LYS A C 1
ATOM 5413 O O . LYS A 1 644 ? -3.912 34.078 11.681 1.00 80.12 644 LYS A O 1
ATOM 5418 N N . MET A 1 645 ? -3.050 32.082 11.181 1.00 82.19 645 MET A N 1
ATOM 5419 C CA . MET A 1 645 ? -3.806 31.930 9.936 1.00 82.19 645 MET A CA 1
ATOM 5420 C C . MET A 1 645 ? -5.294 31.655 10.174 1.00 82.19 645 MET A C 1
ATOM 5422 O O . MET A 1 645 ? -6.117 32.163 9.418 1.00 82.19 645 MET A O 1
ATOM 5426 N N . GLN A 1 646 ? -5.646 30.907 11.223 1.00 82.75 646 GLN A N 1
ATOM 5427 C CA . GLN A 1 646 ? -7.040 30.712 11.634 1.00 82.75 646 GLN A CA 1
ATOM 5428 C C . GLN A 1 646 ? -7.676 32.020 12.116 1.00 82.75 646 GLN A C 1
ATOM 5430 O O . GLN A 1 646 ? -8.839 32.283 11.815 1.00 82.75 646 GLN A O 1
ATOM 5435 N N . GLU A 1 647 ? -6.919 32.863 12.822 1.00 84.88 647 GLU A N 1
ATOM 5436 C CA . GLU A 1 647 ? -7.382 34.199 13.207 1.00 84.88 647 GLU A CA 1
ATOM 5437 C C . GLU A 1 647 ? -7.669 35.064 11.969 1.00 84.88 647 GLU A C 1
ATOM 5439 O O . GLU A 1 647 ? -8.773 35.594 11.837 1.00 84.88 647 GLU A O 1
ATOM 5444 N N . ASN A 1 648 ? -6.735 35.121 11.010 1.00 87.62 648 ASN A N 1
ATOM 5445 C CA . ASN A 1 648 ? -6.935 35.848 9.751 1.00 87.62 648 ASN A CA 1
ATOM 5446 C C . ASN A 1 648 ? -8.137 35.302 8.956 1.00 87.62 648 ASN A C 1
ATOM 5448 O O . ASN A 1 648 ? -8.928 36.077 8.422 1.00 87.62 648 ASN A O 1
ATOM 5452 N N . GLN A 1 649 ? -8.297 33.976 8.888 1.00 87.75 649 GLN A N 1
ATOM 5453 C CA . GLN A 1 649 ? -9.447 33.333 8.245 1.00 87.75 649 GLN A CA 1
ATOM 5454 C C . GLN A 1 649 ? -10.755 33.797 8.891 1.00 87.75 649 GLN A C 1
ATOM 5456 O O . GLN A 1 649 ? -11.668 34.228 8.189 1.00 87.75 649 GLN A O 1
ATOM 5461 N N . LYS A 1 650 ? -10.831 33.771 10.225 1.00 89.00 650 LYS A N 1
ATOM 5462 C CA . LYS A 1 650 ? -12.011 34.218 10.969 1.00 89.00 650 LYS A CA 1
ATOM 5463 C C . LYS A 1 650 ? -12.322 35.693 10.707 1.00 89.00 650 LYS A C 1
ATOM 5465 O O . LYS A 1 650 ? -13.489 36.054 10.570 1.00 89.00 650 LYS A O 1
ATOM 5470 N N . GLU A 1 651 ? -11.301 36.547 10.603 1.00 91.69 651 GLU A N 1
ATOM 5471 C CA . GLU A 1 651 ? -11.489 37.954 10.231 1.00 91.69 651 GLU A CA 1
ATOM 5472 C C . GLU A 1 651 ? -12.103 38.101 8.830 1.00 91.69 651 GLU A C 1
ATOM 5474 O O . GLU A 1 651 ? -13.030 38.893 8.643 1.00 91.69 651 GLU A O 1
ATOM 5479 N N . ILE A 1 652 ? -11.646 37.307 7.858 1.00 89.94 652 ILE A N 1
ATOM 5480 C CA . ILE A 1 652 ? -12.199 37.317 6.499 1.00 89.94 652 ILE A CA 1
ATOM 5481 C C . ILE A 1 652 ? -13.637 36.782 6.492 1.00 89.94 652 ILE A C 1
ATOM 5483 O O . ILE A 1 652 ? -14.514 37.417 5.910 1.00 89.94 652 ILE A O 1
ATOM 5487 N N . GLU A 1 653 ? -13.912 35.661 7.164 1.00 89.50 653 GLU A N 1
ATOM 5488 C CA . GLU A 1 653 ? -15.259 35.082 7.278 1.00 89.50 653 GLU A CA 1
ATOM 5489 C C . GLU A 1 653 ? -16.254 36.073 7.893 1.00 89.50 653 GLU A C 1
ATOM 5491 O O . GLU A 1 653 ? -17.357 36.259 7.374 1.00 89.50 653 GLU A O 1
ATOM 5496 N N . ASN A 1 654 ? -15.847 36.775 8.952 1.00 90.62 654 ASN A N 1
ATOM 5497 C CA . ASN A 1 654 ? -16.648 37.824 9.574 1.00 90.62 654 ASN A CA 1
ATOM 5498 C C . ASN A 1 654 ? -16.896 39.001 8.622 1.00 90.62 654 ASN A C 1
ATOM 5500 O O . ASN A 1 654 ? -18.012 39.513 8.552 1.00 90.62 654 ASN A O 1
ATOM 5504 N N . ALA A 1 655 ? -15.885 39.428 7.863 1.00 90.38 655 ALA A N 1
ATOM 5505 C CA . ALA A 1 655 ? -16.029 40.501 6.884 1.00 90.38 655 ALA A CA 1
ATOM 5506 C C . ALA A 1 655 ? -16.941 40.100 5.701 1.00 90.38 655 ALA A C 1
ATOM 5508 O O . ALA A 1 655 ? -17.749 40.914 5.243 1.00 90.38 655 ALA A O 1
ATOM 5509 N N . VAL A 1 656 ? -16.893 38.837 5.256 1.00 88.44 656 VAL A N 1
ATOM 5510 C CA . VAL A 1 656 ? -17.869 38.264 4.307 1.00 88.44 656 VAL A CA 1
ATOM 5511 C C . VAL A 1 656 ? -19.273 38.280 4.921 1.00 88.44 656 VAL A C 1
ATOM 5513 O O . VAL A 1 656 ? -20.219 38.760 4.288 1.00 88.44 656 VAL A O 1
ATOM 5516 N N . GLY A 1 657 ? -19.413 37.832 6.173 1.00 87.19 657 GLY A N 1
ATOM 5517 C CA . GLY A 1 657 ? -20.671 37.865 6.922 1.00 87.19 657 GLY A CA 1
ATOM 5518 C C . GLY A 1 657 ? -21.246 39.279 7.031 1.00 87.19 657 GLY A C 1
ATOM 5519 O O . GLY A 1 657 ? -22.442 39.489 6.807 1.00 87.19 657 GLY A O 1
ATOM 5520 N N . LEU A 1 658 ? -20.393 40.278 7.268 1.00 88.88 658 LEU A N 1
ATOM 5521 C CA . LEU A 1 658 ? -20.765 41.690 7.270 1.00 88.88 658 LEU A CA 1
ATOM 5522 C C . LEU A 1 658 ? -21.364 42.117 5.934 1.00 88.88 658 LEU A C 1
ATOM 5524 O O . LEU A 1 658 ? -22.452 42.692 5.904 1.00 88.88 658 LEU A O 1
ATOM 5528 N N . ARG A 1 659 ? -20.675 41.819 4.826 1.00 86.75 659 ARG A N 1
ATOM 5529 C CA . ARG A 1 659 ? -21.123 42.182 3.475 1.00 86.75 659 ARG A CA 1
ATOM 5530 C C . ARG A 1 659 ? -22.490 41.569 3.165 1.00 86.75 659 ARG A C 1
ATOM 5532 O O . ARG A 1 659 ? -23.374 42.249 2.648 1.00 86.75 659 ARG A O 1
ATOM 5539 N N . GLN A 1 660 ? -22.694 40.311 3.555 1.00 84.31 660 GLN A N 1
ATOM 5540 C CA . GLN A 1 660 ? -23.946 39.581 3.340 1.00 84.31 660 GLN A CA 1
ATOM 5541 C C . GLN A 1 660 ? -25.106 40.075 4.225 1.00 84.31 660 GLN A C 1
ATOM 5543 O O . GLN A 1 660 ? -26.269 40.019 3.808 1.00 84.31 660 GLN A O 1
ATOM 5548 N N . THR A 1 661 ? -24.813 40.562 5.436 1.00 84.56 661 THR A N 1
ATOM 5549 C CA . THR A 1 661 ? -25.822 40.960 6.436 1.00 84.56 661 THR A CA 1
ATOM 5550 C C . THR A 1 661 ? -26.053 42.468 6.537 1.00 84.56 661 THR A C 1
ATOM 5552 O O . THR A 1 661 ? -27.064 42.870 7.109 1.00 84.56 661 THR A O 1
ATOM 5555 N N . LYS A 1 662 ? -25.206 43.313 5.927 1.00 86.19 662 LYS A N 1
ATOM 5556 C CA . LYS A 1 662 ? -25.296 44.790 5.942 1.00 86.19 662 LYS A CA 1
ATOM 5557 C C . LYS A 1 662 ? -26.714 45.318 5.717 1.00 86.19 662 LYS A C 1
ATOM 5559 O O . LYS A 1 662 ? -27.208 46.127 6.498 1.00 86.19 662 LYS A O 1
ATOM 5564 N N . HIS A 1 663 ? -27.395 44.826 4.683 1.00 82.94 663 HIS A N 1
ATOM 5565 C CA . HIS A 1 663 ? -28.766 45.243 4.380 1.00 82.94 663 HIS A CA 1
ATOM 5566 C C . HIS A 1 663 ? -29.772 44.833 5.471 1.00 82.94 663 HIS A C 1
ATOM 5568 O O . HIS A 1 663 ? -30.702 45.574 5.772 1.00 82.94 663 HIS A O 1
ATOM 5574 N N . CYS A 1 664 ? -29.572 43.683 6.116 1.00 80.94 664 CYS A N 1
ATOM 5575 C CA . CYS A 1 664 ? -30.435 43.233 7.209 1.00 80.94 664 CYS A CA 1
ATOM 5576 C C . CYS A 1 664 ? -30.268 44.134 8.445 1.00 80.94 664 CYS A C 1
ATOM 5578 O O . CYS A 1 664 ? -31.257 44.465 9.098 1.00 80.94 664 CYS A O 1
ATOM 5580 N N . TRP A 1 665 ? -29.040 44.584 8.732 1.00 86.06 665 TRP A N 1
ATOM 5581 C CA . TRP A 1 665 ? -28.761 45.528 9.821 1.00 86.06 665 TRP A CA 1
ATOM 5582 C C . TRP A 1 665 ? -29.420 46.887 9.570 1.00 86.06 665 TRP A C 1
ATOM 5584 O O . TRP A 1 665 ? -29.986 47.479 10.490 1.00 86.06 665 TRP A O 1
ATOM 5594 N N . GLN A 1 666 ? -29.424 47.338 8.312 1.00 85.50 666 GLN A N 1
ATOM 5595 C CA . GLN A 1 666 ? -30.140 48.543 7.896 1.00 85.50 666 GLN A CA 1
ATOM 5596 C C . GLN A 1 666 ? -31.646 48.433 8.166 1.00 85.50 666 GLN A C 1
ATOM 5598 O O . GLN A 1 666 ? -32.223 49.340 8.766 1.00 85.50 666 GLN A O 1
ATOM 5603 N N . ILE A 1 667 ? -32.250 47.301 7.787 1.00 79.19 667 ILE A N 1
ATOM 5604 C CA . ILE A 1 667 ? -33.676 47.027 8.010 1.00 79.19 667 ILE A CA 1
ATOM 5605 C C . ILE A 1 667 ? -34.007 47.000 9.501 1.00 79.19 667 ILE A C 1
ATOM 5607 O O . ILE A 1 667 ? -35.006 47.582 9.924 1.00 79.19 667 ILE A O 1
ATOM 5611 N N . LEU A 1 668 ? -33.177 46.342 10.316 1.00 84.06 668 LEU A N 1
ATOM 5612 C CA . LEU A 1 668 ? -33.371 46.297 11.765 1.00 84.06 668 LEU A CA 1
ATOM 5613 C C . LEU A 1 668 ? -33.374 47.705 12.367 1.00 84.06 668 LEU A C 1
ATOM 5615 O O . LEU A 1 668 ? -34.250 48.018 13.179 1.00 84.06 668 LEU A O 1
ATOM 5619 N N . LYS A 1 669 ? -32.415 48.545 11.955 1.00 87.50 669 LYS A N 1
ATOM 5620 C CA . LYS A 1 669 ? -32.319 49.933 12.407 1.00 87.50 669 LYS A CA 1
ATOM 5621 C C . LYS A 1 669 ? -33.616 50.688 12.115 1.00 87.50 669 LYS A C 1
ATOM 5623 O O . LYS A 1 669 ? -34.254 51.182 13.042 1.00 87.50 669 LYS A O 1
ATOM 5628 N N . GLN A 1 670 ? -34.031 50.704 10.848 1.00 83.81 670 GLN A N 1
ATOM 5629 C CA . GLN A 1 670 ? -35.216 51.445 10.415 1.00 83.81 670 GLN A CA 1
ATOM 5630 C C . GLN A 1 670 ? -36.494 50.930 11.084 1.00 83.81 670 GLN A C 1
ATOM 5632 O O . GLN A 1 670 ? -37.267 51.717 11.625 1.00 83.81 670 GLN A O 1
ATOM 5637 N N . ALA A 1 671 ? -36.708 49.611 11.115 1.00 78.62 671 ALA A N 1
ATOM 5638 C CA . ALA A 1 671 ? -37.898 49.028 11.732 1.00 78.62 671 ALA A CA 1
ATOM 5639 C C . ALA A 1 671 ? -37.998 49.366 13.229 1.00 78.62 671 ALA A C 1
ATOM 5641 O O . ALA A 1 671 ? -39.080 49.692 13.717 1.00 78.62 671 ALA A O 1
ATOM 5642 N N . THR A 1 672 ? -36.873 49.329 13.949 1.00 86.94 672 THR A N 1
ATOM 5643 C CA . THR A 1 672 ? -36.831 49.661 15.380 1.00 86.94 672 THR A CA 1
ATOM 5644 C C . THR A 1 672 ? -37.175 51.130 15.620 1.00 86.94 672 THR A C 1
ATOM 5646 O O . THR A 1 672 ? -38.010 51.421 16.474 1.00 86.94 672 THR A O 1
ATOM 5649 N N . GLU A 1 673 ? -36.591 52.050 14.846 1.00 86.38 673 GLU A N 1
ATOM 5650 C CA . GLU A 1 673 ? -36.849 53.493 14.964 1.00 86.38 673 GLU A CA 1
ATOM 5651 C C . GLU A 1 673 ? -38.315 53.835 14.659 1.00 86.38 673 GLU A C 1
ATOM 5653 O O . GLU A 1 673 ? -38.947 54.610 15.384 1.00 86.38 673 GLU A O 1
ATOM 5658 N N . ILE A 1 674 ? -38.896 53.216 13.626 1.00 81.56 674 ILE A N 1
ATOM 5659 C CA . ILE A 1 674 ? -40.302 53.440 13.280 1.00 81.56 674 ILE A CA 1
ATOM 5660 C C . ILE A 1 674 ? -41.230 52.922 14.390 1.00 81.56 674 ILE A C 1
ATOM 5662 O O . ILE A 1 674 ? -42.132 53.641 14.827 1.00 81.56 674 ILE A O 1
ATOM 5666 N N . ILE A 1 675 ? -40.992 51.704 14.888 1.00 82.38 675 ILE A N 1
ATOM 5667 C CA . ILE A 1 675 ? -41.802 51.118 15.963 1.00 82.38 675 ILE A CA 1
ATOM 5668 C C . ILE A 1 675 ? -41.658 51.924 17.259 1.00 82.38 675 ILE A C 1
ATOM 5670 O O . ILE A 1 675 ? -42.659 52.158 17.937 1.00 82.38 675 ILE A O 1
ATOM 5674 N N . GLN A 1 676 ? -40.453 52.396 17.595 1.00 87.62 676 GLN A N 1
ATOM 5675 C CA . GLN A 1 676 ? -40.224 53.234 18.773 1.00 87.62 676 GLN A CA 1
ATOM 5676 C C . GLN A 1 676 ? -41.069 54.510 18.714 1.00 87.62 676 GLN A C 1
ATOM 5678 O O . GLN A 1 676 ? -41.754 54.833 19.684 1.00 87.62 676 GLN A O 1
ATOM 5683 N N . ASN A 1 677 ? -41.052 55.214 17.579 1.00 84.00 677 ASN A N 1
ATOM 5684 C CA . ASN A 1 677 ? -41.787 56.469 17.398 1.00 84.00 677 ASN A CA 1
ATOM 5685 C C . ASN A 1 677 ? -43.309 56.295 17.495 1.00 84.00 677 ASN A C 1
ATOM 5687 O O . ASN A 1 677 ? -44.011 57.214 17.933 1.00 84.00 677 ASN A O 1
ATOM 5691 N N . ALA A 1 678 ? -43.801 55.119 17.113 1.00 78.69 678 ALA A N 1
ATOM 5692 C CA . ALA A 1 678 ? -45.204 54.742 17.171 1.00 78.69 678 ALA A CA 1
ATOM 5693 C C . ALA A 1 678 ? -45.662 54.175 18.527 1.00 78.69 678 ALA A C 1
ATOM 5695 O O . ALA A 1 678 ? -46.857 54.132 18.815 1.00 78.69 678 ALA A O 1
ATOM 5696 N N . HIS A 1 679 ? -44.741 53.709 19.372 1.00 83.81 679 HIS A N 1
ATOM 5697 C CA . HIS A 1 679 ? -45.097 52.995 20.592 1.00 83.81 679 HIS A CA 1
ATOM 5698 C C . HIS A 1 679 ? -45.788 53.911 21.620 1.00 83.81 679 HIS A C 1
ATOM 5700 O O . HIS A 1 679 ? -45.310 55.007 21.916 1.00 83.81 679 HIS A O 1
ATOM 5706 N N . LYS A 1 680 ? -46.864 53.433 22.267 1.00 81.69 680 LYS A N 1
ATOM 5707 C CA . LYS A 1 680 ? -47.620 54.205 23.283 1.00 81.69 680 LYS A CA 1
ATOM 5708 C C . LYS A 1 680 ? -46.755 54.724 24.442 1.00 81.69 680 LYS A C 1
ATOM 5710 O O . LYS A 1 680 ? -47.015 55.785 24.992 1.00 81.69 680 LYS A O 1
ATOM 5715 N N . ASN A 1 681 ? -45.682 53.997 24.757 1.00 83.44 681 ASN A N 1
ATOM 5716 C CA . ASN A 1 681 ? -44.722 54.334 25.811 1.00 83.44 681 ASN A CA 1
ATOM 5717 C C . ASN A 1 681 ? -43.411 54.948 25.272 1.00 83.44 681 ASN A C 1
ATOM 5719 O O . ASN A 1 681 ? -42.386 54.865 25.946 1.00 83.44 681 ASN A O 1
ATOM 5723 N N . LYS A 1 682 ? -43.398 55.538 24.066 1.00 84.19 682 LYS A N 1
ATOM 5724 C CA . LYS A 1 682 ? -42.172 56.027 23.396 1.00 84.19 682 LYS A CA 1
ATOM 5725 C C . LYS A 1 682 ? -41.282 56.936 24.248 1.00 84.19 682 LYS A C 1
ATOM 5727 O O . LYS A 1 682 ? -40.067 56.823 24.177 1.00 84.19 682 LYS A O 1
ATOM 5732 N N . SER A 1 683 ? -41.869 57.782 25.100 1.00 83.38 683 SER A N 1
ATOM 5733 C CA . SER A 1 683 ? -41.134 58.687 26.001 1.00 83.38 683 SER A CA 1
ATOM 5734 C C . SER A 1 683 ? -40.336 57.958 27.089 1.00 83.38 683 SER A C 1
ATOM 5736 O O . SER A 1 683 ? -39.427 58.538 27.680 1.00 83.38 683 SER A O 1
ATOM 5738 N N . THR A 1 684 ? -40.665 56.692 27.355 1.00 83.69 684 THR A N 1
ATOM 5739 C CA . THR A 1 684 ? -39.992 55.848 28.353 1.00 83.69 684 THR A CA 1
ATOM 5740 C C . THR A 1 684 ? -38.930 54.928 27.749 1.00 83.69 684 THR A C 1
ATOM 5742 O O . THR A 1 684 ? -38.040 54.499 28.478 1.00 83.69 684 THR A O 1
ATOM 5745 N N . ILE A 1 685 ? -38.975 54.677 26.432 1.00 89.38 685 ILE A N 1
ATOM 5746 C CA . ILE A 1 685 ? -37.990 53.852 25.718 1.00 89.38 685 ILE A CA 1
ATOM 5747 C C . ILE A 1 685 ? -36.754 54.709 25.455 1.00 89.38 685 ILE A C 1
ATOM 5749 O O . ILE A 1 685 ? -36.724 55.513 24.519 1.00 89.38 685 ILE A O 1
ATOM 5753 N N . LYS A 1 686 ? -35.733 54.555 26.296 1.00 89.62 686 LYS A N 1
ATOM 5754 C CA . LYS A 1 686 ? -34.503 55.344 26.193 1.00 89.62 686 LYS A CA 1
ATOM 5755 C C . LYS A 1 686 ? -33.467 54.633 25.340 1.00 89.62 686 LYS A C 1
ATOM 5757 O O . LYS A 1 686 ? -33.382 53.408 25.326 1.00 89.62 686 LYS A O 1
ATOM 5762 N N . SER A 1 687 ? -32.644 55.417 24.654 1.00 89.25 687 SER A N 1
ATOM 5763 C CA . SER A 1 687 ? -31.461 54.856 24.020 1.00 89.25 687 SER A CA 1
ATOM 5764 C C . SER A 1 687 ? -30.479 54.384 25.082 1.00 89.25 687 SER A C 1
ATOM 5766 O O . SER A 1 687 ? -30.070 55.163 25.941 1.00 89.25 687 SER A O 1
ATOM 5768 N N . ASP A 1 688 ? -30.082 53.125 24.982 1.00 92.94 688 ASP A N 1
ATOM 5769 C CA . ASP A 1 688 ? -29.092 52.486 25.837 1.00 92.94 688 ASP A CA 1
ATOM 5770 C C . ASP A 1 688 ? -27.744 52.314 25.123 1.00 92.94 688 ASP A C 1
ATOM 5772 O O . ASP A 1 688 ? -27.618 52.543 23.917 1.00 92.94 688 ASP A O 1
ATOM 5776 N N . GLU A 1 689 ? -26.728 51.919 25.889 1.00 93.81 689 GLU A N 1
ATOM 5777 C CA . GLU A 1 689 ? -25.345 51.772 25.426 1.00 93.81 689 GLU A CA 1
ATOM 5778 C C . GLU A 1 689 ? -25.200 50.746 24.293 1.00 93.81 689 GLU A C 1
ATOM 5780 O O . GLU A 1 689 ? -24.451 50.986 23.344 1.00 93.81 689 GLU A O 1
ATOM 5785 N N . VAL A 1 690 ? -25.956 49.643 24.334 1.00 93.12 690 VAL A N 1
ATOM 5786 C CA . VAL A 1 690 ? -25.908 48.600 23.295 1.00 93.12 690 VAL A CA 1
ATOM 5787 C C . VAL A 1 690 ? -26.410 49.149 21.955 1.00 93.12 690 VAL A C 1
ATOM 5789 O O . VAL A 1 690 ? -25.768 48.950 20.924 1.00 93.12 690 VAL A O 1
ATOM 5792 N N . TRP A 1 691 ? -27.499 49.926 21.959 1.00 93.69 691 TRP A N 1
ATOM 5793 C CA . TRP A 1 691 ? -28.030 50.554 20.747 1.00 93.69 691 TRP A CA 1
ATOM 5794 C C . TRP A 1 691 ? -27.075 51.607 20.174 1.00 93.69 691 TRP A C 1
ATOM 5796 O O . TRP A 1 691 ? -26.825 51.630 18.970 1.00 93.69 691 TRP A O 1
ATOM 5806 N N . GLN A 1 692 ? -26.494 52.452 21.031 1.00 92.75 692 GLN A N 1
ATOM 5807 C CA . GLN A 1 692 ? -25.520 53.466 20.607 1.00 92.75 692 GLN A CA 1
ATOM 5808 C C . GLN A 1 692 ? -24.243 52.836 20.040 1.00 92.75 692 GLN A C 1
ATOM 5810 O O . GLN A 1 692 ? -23.714 53.301 19.029 1.00 92.75 692 GLN A O 1
ATOM 5815 N N . THR A 1 693 ? -23.787 51.738 20.646 1.00 93.50 693 THR A N 1
ATOM 5816 C CA . THR A 1 693 ? -22.650 50.955 20.153 1.00 93.50 693 THR A CA 1
ATOM 5817 C C . THR A 1 693 ? -22.933 50.406 18.757 1.00 93.50 693 THR A C 1
ATOM 5819 O O . THR A 1 693 ? -22.120 50.598 17.853 1.00 93.50 693 THR A O 1
ATOM 5822 N N . PHE A 1 694 ? -24.111 49.812 18.541 1.00 93.56 694 PHE A N 1
ATOM 5823 C CA . PHE A 1 694 ? -24.541 49.356 17.220 1.00 93.56 694 PHE A CA 1
ATOM 5824 C C . PHE A 1 694 ? -24.597 50.490 16.189 1.00 93.56 694 PHE A C 1
ATOM 5826 O O . PHE A 1 694 ? -24.045 50.334 15.102 1.00 93.56 694 PHE A O 1
ATOM 5833 N N . LEU A 1 695 ? -25.212 51.634 16.516 1.00 91.44 695 LEU A N 1
ATOM 5834 C CA . LEU A 1 695 ? -25.324 52.766 15.588 1.00 91.44 695 LEU A CA 1
ATOM 5835 C C . LEU A 1 695 ? -23.955 53.285 15.143 1.00 91.44 695 LEU A C 1
ATOM 5837 O O . LEU A 1 695 ? -23.747 53.505 13.949 1.00 91.44 695 LEU A O 1
ATOM 5841 N N . LYS A 1 696 ? -23.018 53.416 16.088 1.00 92.19 696 LYS A N 1
ATOM 5842 C CA . LYS A 1 696 ? -21.646 53.845 15.805 1.00 92.19 696 LYS A CA 1
ATOM 5843 C C . LYS A 1 696 ? -20.947 52.890 14.836 1.00 92.19 696 LYS A C 1
ATOM 5845 O O . LYS A 1 696 ? -20.333 53.344 13.877 1.00 92.19 696 LYS A O 1
ATOM 5850 N N . GLN A 1 697 ? -21.053 51.576 15.050 1.00 91.00 697 GLN A N 1
ATOM 5851 C CA . GLN A 1 697 ? -20.470 50.598 14.121 1.00 91.00 697 GLN A CA 1
ATOM 5852 C C . GLN A 1 697 ? -21.177 50.600 12.765 1.00 91.00 697 GLN A C 1
ATOM 5854 O O . GLN A 1 697 ? -20.526 50.534 11.726 1.00 91.00 697 GLN A O 1
ATOM 5859 N N . PHE A 1 698 ? -22.503 50.723 12.751 1.00 88.19 698 PHE A N 1
ATOM 5860 C CA . PHE A 1 698 ? -23.285 50.752 11.520 1.00 88.19 698 PHE A CA 1
ATOM 5861 C C . PHE A 1 698 ? -22.944 51.947 10.621 1.00 88.19 698 PHE A C 1
ATOM 5863 O O . PHE A 1 698 ? -22.919 51.810 9.397 1.00 88.19 698 PHE A O 1
ATOM 5870 N N . GLU A 1 699 ? -22.599 53.092 11.209 1.00 88.06 699 GLU A N 1
ATOM 5871 C CA . GLU A 1 699 ? -22.074 54.243 10.473 1.00 88.06 699 GLU A CA 1
ATOM 5872 C C . GLU A 1 699 ? -20.728 53.933 9.792 1.00 88.06 699 GLU A C 1
ATOM 5874 O O . GLU A 1 699 ? -20.576 54.201 8.597 1.00 88.06 699 GLU A O 1
ATOM 5879 N N . PHE A 1 700 ? -19.797 53.271 10.492 1.00 86.50 700 PHE A N 1
ATOM 5880 C CA . PHE A 1 700 ? -18.533 52.807 9.899 1.00 86.50 700 PHE A CA 1
ATOM 5881 C C . PHE A 1 700 ? -18.757 51.810 8.751 1.00 86.50 700 PHE A C 1
ATOM 5883 O O . PHE A 1 700 ? -18.150 51.946 7.689 1.00 86.50 700 PHE A O 1
ATOM 5890 N N . ILE A 1 701 ? -19.699 50.868 8.897 1.00 86.50 701 ILE A N 1
ATOM 5891 C CA . ILE A 1 701 ? -20.076 49.913 7.834 1.00 86.50 701 ILE A CA 1
ATOM 5892 C C . ILE A 1 701 ? -20.580 50.638 6.570 1.00 86.50 701 ILE A C 1
ATOM 5894 O O . ILE A 1 701 ? -20.388 50.169 5.438 1.00 86.50 701 ILE A O 1
ATOM 5898 N N . GLY A 1 702 ? -21.246 51.784 6.740 1.00 82.12 702 GLY A N 1
ATOM 5899 C CA . GLY A 1 702 ? -21.680 52.645 5.641 1.00 82.12 702 GLY A CA 1
ATOM 5900 C C . GLY A 1 702 ? -20.515 53.173 4.797 1.00 82.12 702 GLY A C 1
ATOM 5901 O O . GLY A 1 702 ? -20.633 53.229 3.574 1.00 82.12 702 GLY A O 1
ATOM 5902 N N . GLN A 1 703 ? -19.379 53.475 5.431 1.00 84.56 703 GLN A N 1
ATOM 5903 C CA . GLN A 1 703 ? -18.200 54.081 4.798 1.00 84.56 703 GLN A CA 1
ATOM 5904 C C . GLN A 1 703 ? -17.329 53.070 4.033 1.00 84.56 703 GLN A C 1
ATOM 5906 O O . GLN A 1 703 ? -16.649 53.445 3.077 1.00 84.56 703 GLN A O 1
ATOM 5911 N N . PHE A 1 704 ? -17.393 51.780 4.376 1.00 84.88 704 PHE A N 1
ATOM 5912 C CA . PHE A 1 704 ? -16.534 50.745 3.780 1.00 84.88 704 PHE A CA 1
ATOM 5913 C C . PHE A 1 704 ? -16.686 50.575 2.263 1.00 84.88 704 PHE A C 1
ATOM 5915 O O . PHE A 1 704 ? -15.724 50.206 1.601 1.00 84.88 704 PHE A O 1
ATOM 5922 N N . GLU A 1 705 ? -17.850 50.874 1.680 1.00 76.62 705 GLU A N 1
ATOM 5923 C CA . GLU A 1 705 ? -18.030 50.793 0.217 1.00 76.62 705 GLU A CA 1
ATOM 5924 C C . GLU A 1 705 ? -17.272 51.904 -0.525 1.00 76.62 705 GLU A C 1
ATOM 5926 O O . GLU A 1 705 ? -16.801 51.700 -1.644 1.00 76.62 705 GLU A O 1
ATOM 5931 N N . HIS A 1 706 ? -17.119 53.073 0.104 1.00 80.62 706 HIS A N 1
ATOM 5932 C CA . HIS A 1 706 ? -16.387 54.204 -0.464 1.00 80.62 706 HIS A CA 1
ATOM 5933 C C . HIS A 1 706 ? -14.872 54.074 -0.252 1.00 80.62 706 HIS A C 1
ATOM 5935 O O . HIS A 1 706 ? -14.102 54.443 -1.138 1.00 80.62 706 HIS A O 1
ATOM 5941 N N . ASP A 1 707 ? -14.445 53.490 0.872 1.00 86.44 707 ASP A N 1
ATOM 5942 C CA . ASP A 1 707 ? -13.033 53.316 1.241 1.00 86.44 707 ASP A CA 1
ATOM 5943 C C . ASP A 1 707 ? -12.535 51.861 1.124 1.00 86.44 707 ASP A C 1
ATOM 5945 O O . ASP A 1 707 ? -11.533 51.492 1.738 1.00 86.44 707 ASP A O 1
ATOM 5949 N N . LYS A 1 708 ? -13.175 51.029 0.290 1.00 82.94 708 LYS A N 1
ATOM 5950 C CA . LYS A 1 708 ? -12.906 49.578 0.184 1.00 82.94 708 LYS A CA 1
ATOM 5951 C C . LYS A 1 708 ? -11.440 49.185 -0.058 1.00 82.94 708 LYS A C 1
ATOM 5953 O O . LYS A 1 708 ? -11.022 48.106 0.349 1.00 82.94 708 LYS A O 1
ATOM 5958 N N . GLU A 1 709 ? -10.656 50.049 -0.704 1.00 83.50 709 GLU A N 1
ATOM 5959 C CA . GLU A 1 709 ? -9.221 49.823 -0.953 1.00 83.50 709 GLU A CA 1
ATOM 5960 C C . GLU A 1 709 ? -8.341 50.135 0.271 1.00 83.50 709 GLU A C 1
ATOM 5962 O O . GLU A 1 709 ? -7.201 49.680 0.362 1.00 83.50 709 GLU A O 1
ATOM 5967 N N . LYS A 1 710 ? -8.853 50.918 1.227 1.00 85.06 710 LYS A N 1
ATOM 5968 C CA . LYS A 1 710 ? -8.149 51.320 2.453 1.00 85.06 710 LYS A CA 1
ATOM 5969 C C . LYS A 1 710 ? -8.570 50.472 3.650 1.00 85.06 710 LYS A C 1
ATOM 5971 O O . LYS A 1 710 ? -7.713 50.117 4.459 1.00 85.06 710 LYS A O 1
ATOM 5976 N N . THR A 1 711 ? -9.849 50.116 3.742 1.00 88.44 711 THR A N 1
ATOM 5977 C CA . THR A 1 711 ? -10.408 49.334 4.852 1.00 88.44 711 THR A CA 1
ATOM 5978 C C . THR A 1 711 ? -9.748 47.958 4.959 1.00 88.44 711 THR A C 1
ATOM 5980 O O . THR A 1 711 ? -9.659 47.213 3.980 1.00 88.44 711 THR A O 1
ATOM 5983 N N . SER A 1 712 ? -9.276 47.617 6.158 1.00 89.62 712 SER A N 1
ATOM 5984 C CA . SER A 1 712 ? -8.703 46.305 6.481 1.00 89.62 712 SER A CA 1
ATOM 5985 C C . SER A 1 712 ? -9.779 45.273 6.842 1.00 89.62 712 SER A C 1
ATOM 5987 O O . SER A 1 712 ? -10.860 45.625 7.321 1.00 89.62 712 SER A O 1
ATOM 5989 N N . MET A 1 713 ? -9.474 43.979 6.674 1.00 89.50 713 MET A N 1
ATOM 5990 C CA . MET A 1 713 ? -10.386 42.908 7.115 1.00 89.50 713 MET A CA 1
ATOM 5991 C C . MET A 1 713 ? -10.639 42.929 8.614 1.00 89.50 713 MET A C 1
ATOM 5993 O O . MET A 1 713 ? -11.764 42.698 9.043 1.00 89.50 713 MET A O 1
ATOM 5997 N N . LYS A 1 714 ? -9.626 43.274 9.408 1.00 90.12 714 LYS A N 1
ATOM 5998 C CA . LYS A 1 714 ? -9.756 43.397 10.857 1.00 90.12 714 LYS A CA 1
ATOM 5999 C C . LYS A 1 714 ? -10.783 44.451 11.269 1.00 90.12 714 LYS A C 1
ATOM 6001 O O . LYS A 1 714 ? -11.601 44.198 12.149 1.00 90.12 714 LYS A O 1
ATOM 6006 N N . GLU A 1 715 ? -10.785 45.616 10.619 1.00 89.38 715 GLU A N 1
ATOM 6007 C CA . GLU A 1 715 ? -11.781 46.669 10.874 1.00 89.38 715 GLU A CA 1
ATOM 6008 C C . GLU A 1 715 ? -13.200 46.199 10.529 1.00 89.38 715 GLU A C 1
ATOM 6010 O O . GLU A 1 715 ? -14.121 46.380 11.329 1.00 89.38 715 GLU A O 1
ATOM 6015 N N . ALA A 1 716 ? -13.370 45.534 9.381 1.00 90.38 716 ALA A N 1
ATOM 6016 C CA . ALA A 1 716 ? -14.656 44.974 8.975 1.00 90.38 716 ALA A CA 1
ATOM 6017 C C . ALA A 1 716 ? -15.128 43.844 9.912 1.00 90.38 716 ALA A C 1
ATOM 6019 O O . ALA A 1 716 ? -16.278 43.841 10.351 1.00 90.38 716 ALA A O 1
ATOM 6020 N N . SER A 1 717 ? -14.230 42.927 10.275 1.00 92.31 717 SER A N 1
ATOM 6021 C CA . SER A 1 717 ? -14.475 41.839 11.226 1.00 92.31 717 SER A CA 1
ATOM 6022 C C . SER A 1 717 ? -14.916 42.369 12.587 1.00 92.31 717 SER A C 1
ATOM 6024 O O . SER A 1 717 ? -15.924 41.919 13.126 1.00 92.31 717 SER A O 1
ATOM 6026 N N . ASN A 1 718 ? -14.220 43.378 13.119 1.00 92.50 718 ASN A N 1
ATOM 6027 C CA . ASN A 1 718 ? -14.569 43.989 14.400 1.00 92.50 718 ASN A CA 1
ATOM 6028 C C . ASN A 1 718 ? -15.964 44.622 14.363 1.00 92.50 718 ASN A C 1
ATOM 6030 O O . ASN A 1 718 ? -16.750 44.405 15.284 1.00 92.50 718 ASN A O 1
ATOM 6034 N N . CYS A 1 719 ? -16.306 45.345 13.290 1.00 90.56 719 CYS A N 1
ATOM 6035 C CA . CYS A 1 719 ? -17.652 45.899 13.129 1.00 90.56 719 CYS A CA 1
ATOM 6036 C C . CYS A 1 719 ? -18.714 44.791 13.124 1.00 90.56 719 CYS A C 1
ATOM 6038 O O . CYS A 1 719 ? -19.737 44.916 13.796 1.00 90.56 719 CYS A O 1
ATOM 6040 N N . TYR A 1 720 ? -18.454 43.686 12.416 1.00 91.62 720 TYR A N 1
ATOM 6041 C CA . TYR A 1 720 ? -19.351 42.533 12.392 1.00 91.62 720 TYR A CA 1
ATOM 6042 C C . TYR A 1 720 ? -19.528 41.899 13.771 1.00 91.62 720 TYR A C 1
ATOM 6044 O O . TYR A 1 720 ? -20.663 41.731 14.211 1.00 91.62 720 TYR A O 1
ATOM 6052 N N . CYS A 1 721 ? -18.430 41.594 14.470 1.00 92.19 721 CYS A N 1
ATOM 6053 C CA . CYS A 1 721 ? -18.456 41.013 15.811 1.00 92.19 721 CYS A CA 1
ATOM 6054 C C . CYS A 1 721 ? -19.253 41.885 16.781 1.00 92.19 721 CYS A C 1
ATOM 6056 O O . CYS A 1 721 ? -20.120 41.370 17.477 1.00 92.19 721 CYS A O 1
ATOM 6058 N N . ILE A 1 722 ? -19.039 43.204 16.770 1.00 92.69 722 ILE A N 1
ATOM 6059 C CA . ILE A 1 722 ? -19.764 44.119 17.658 1.00 92.69 722 ILE A CA 1
ATOM 6060 C C . ILE A 1 722 ? -21.262 44.144 17.316 1.00 92.69 722 ILE A C 1
ATOM 6062 O O . ILE A 1 722 ? -22.100 44.060 18.214 1.00 92.69 722 ILE A O 1
ATOM 6066 N N . CYS A 1 723 ? -21.640 44.211 16.033 1.00 90.38 723 CYS A N 1
ATOM 6067 C CA . CYS A 1 723 ? -23.053 44.134 15.640 1.00 90.38 723 CYS A CA 1
ATOM 6068 C C . CYS A 1 723 ? -23.690 42.792 16.051 1.00 90.38 723 CYS A C 1
ATOM 6070 O O . CYS A 1 723 ? -24.819 42.763 16.551 1.00 90.38 723 CYS A O 1
ATOM 6072 N N . MET A 1 724 ? -22.948 41.693 15.896 1.00 89.88 724 MET A N 1
ATOM 6073 C CA . MET A 1 724 ? -23.352 40.348 16.308 1.00 89.88 724 MET A CA 1
ATOM 6074 C C . MET A 1 724 ? -23.483 40.208 17.829 1.00 89.88 724 MET A C 1
ATOM 6076 O O . MET A 1 724 ? -24.422 39.571 18.294 1.00 89.88 724 MET A O 1
ATOM 6080 N N . GLU A 1 725 ? -22.606 40.817 18.623 1.00 91.88 725 GLU A N 1
ATOM 6081 C CA . GLU A 1 725 ? -22.717 40.842 20.087 1.00 91.88 725 GLU A CA 1
ATOM 6082 C C . GLU A 1 725 ? -23.954 41.622 20.546 1.00 91.88 725 GLU A C 1
ATOM 6084 O O . GLU A 1 725 ? -24.637 41.216 21.488 1.00 91.88 725 GLU A O 1
ATOM 6089 N N . CYS A 1 726 ? -24.295 42.707 19.843 1.00 89.25 726 CYS A N 1
ATOM 6090 C CA . CYS A 1 726 ? -25.477 43.503 20.162 1.00 89.25 726 CYS A CA 1
ATOM 6091 C C . CYS A 1 726 ? -26.783 42.714 19.935 1.00 89.25 726 CYS A C 1
ATOM 6093 O O . CYS A 1 726 ? -27.693 42.753 20.773 1.00 89.25 726 CYS A O 1
ATOM 6095 N N . PHE A 1 727 ? -26.890 42.002 18.805 1.00 87.94 727 PHE A N 1
ATOM 6096 C CA . PHE A 1 727 ? -28.186 41.536 18.284 1.00 87.94 727 PHE A CA 1
ATOM 6097 C C . PHE A 1 727 ? -28.224 40.092 17.744 1.00 87.94 727 PHE A C 1
ATOM 6099 O O . PHE A 1 727 ? -29.303 39.586 17.418 1.00 87.94 727 PHE A O 1
ATOM 6106 N N . GLY A 1 728 ? -27.093 39.389 17.725 1.00 85.19 728 GLY A N 1
ATOM 6107 C CA . GLY A 1 728 ? -26.957 38.013 17.237 1.00 85.19 728 GLY A CA 1
ATOM 6108 C C . GLY A 1 728 ? -27.110 37.880 15.720 1.00 85.19 728 GLY A C 1
ATOM 6109 O O . GLY A 1 728 ? -27.228 38.864 15.006 1.00 85.19 728 GLY A O 1
ATOM 6110 N N . ASP A 1 729 ? -27.147 36.648 15.204 1.00 80.50 729 ASP A N 1
ATOM 6111 C CA . ASP A 1 729 ? -27.313 36.416 13.761 1.00 80.50 729 ASP A CA 1
ATOM 6112 C C . ASP A 1 729 ? -28.700 36.872 13.266 1.00 80.50 729 ASP A C 1
ATOM 6114 O O . ASP A 1 729 ? -29.741 36.411 13.768 1.00 80.50 729 ASP A O 1
ATOM 6118 N N . ILE A 1 730 ? -28.704 37.759 12.265 1.00 75.56 730 ILE A N 1
ATOM 6119 C CA . ILE A 1 730 ? -29.899 38.291 11.597 1.00 75.56 730 ILE A CA 1
ATOM 6120 C C . ILE A 1 730 ? -29.981 37.950 10.099 1.00 75.56 730 ILE A C 1
ATOM 6122 O O . ILE A 1 730 ? -30.866 38.455 9.410 1.00 75.56 730 ILE A O 1
ATOM 6126 N N . ALA A 1 731 ? -29.121 37.075 9.562 1.00 69.38 731 ALA A N 1
ATOM 6127 C CA . ALA A 1 731 ? -29.069 36.765 8.124 1.00 69.38 731 ALA A CA 1
ATOM 6128 C C . ALA A 1 731 ? -30.409 36.263 7.531 1.00 69.38 731 ALA A C 1
ATOM 6130 O O . ALA A 1 731 ? -30.638 36.343 6.322 1.00 69.38 731 ALA A O 1
ATOM 6131 N N . LYS A 1 732 ? -31.325 35.781 8.384 1.00 61.38 732 LYS A N 1
ATOM 6132 C CA . LYS A 1 732 ? -32.652 35.259 8.019 1.00 61.38 732 LYS A CA 1
ATOM 6133 C C . LYS A 1 732 ? -33.772 36.318 7.931 1.00 61.38 732 LYS A C 1
ATOM 6135 O O . LYS A 1 732 ? -34.878 35.960 7.541 1.00 61.38 732 LYS A O 1
ATOM 6140 N N . SER A 1 733 ? -33.537 37.599 8.247 1.00 59.06 733 SER A N 1
ATOM 6141 C CA . SER A 1 733 ? -34.600 38.626 8.373 1.00 59.06 733 SER A CA 1
ATOM 6142 C C . SER A 1 733 ? -34.891 39.451 7.102 1.00 59.06 733 SER A C 1
ATOM 6144 O O . SER A 1 733 ? -35.281 40.616 7.182 1.00 59.06 733 SER A O 1
ATOM 6146 N N . LYS A 1 734 ? -34.705 38.883 5.904 1.00 54.19 734 LYS A N 1
ATOM 6147 C CA . LYS A 1 734 ? -34.944 39.589 4.631 1.00 54.19 734 LYS A CA 1
ATOM 6148 C C . LYS A 1 734 ? -36.443 39.624 4.281 1.00 54.19 734 LYS A C 1
ATOM 6150 O O . LYS A 1 734 ? -36.895 38.657 3.671 1.00 54.19 734 LYS A O 1
ATOM 6155 N N . LYS A 1 735 ? -37.191 40.703 4.608 1.00 55.78 735 LYS A N 1
ATOM 6156 C CA . LYS A 1 735 ? -38.290 41.291 3.775 1.00 55.78 735 LYS A CA 1
ATOM 6157 C C . LYS A 1 735 ? -39.144 42.388 4.461 1.00 55.78 735 LYS A C 1
ATOM 6159 O O . LYS A 1 735 ? -39.568 42.234 5.597 1.00 55.78 735 LYS A O 1
ATOM 6164 N N . ASN A 1 736 ? -39.501 43.392 3.643 1.00 54.97 736 ASN A N 1
ATOM 6165 C CA . ASN A 1 736 ? -40.586 44.393 3.741 1.00 54.97 736 ASN A CA 1
ATOM 6166 C C . ASN A 1 736 ? -40.491 45.536 4.778 1.00 54.97 736 ASN A C 1
ATOM 6168 O O . ASN A 1 736 ? -41.347 45.690 5.642 1.00 54.97 736 ASN A O 1
ATOM 6172 N N . GLU A 1 737 ? -39.519 46.428 4.580 1.00 54.56 737 GLU A N 1
ATOM 6173 C CA . GLU A 1 737 ? -39.244 47.622 5.401 1.00 54.56 737 GLU A CA 1
ATOM 6174 C C . GLU A 1 737 ? -40.338 48.715 5.341 1.00 54.56 737 GLU A C 1
ATOM 6176 O O . GLU A 1 737 ? -40.781 49.208 6.377 1.00 54.56 737 GLU A O 1
ATOM 6181 N N . LYS A 1 738 ? -40.844 49.064 4.146 1.00 55.09 738 LYS A N 1
ATOM 6182 C CA . LYS A 1 738 ? -41.709 50.251 3.956 1.00 55.09 738 LYS A CA 1
ATOM 6183 C C . LYS A 1 738 ? -43.088 50.144 4.630 1.00 55.09 738 LYS A C 1
ATOM 6185 O O . LYS A 1 738 ? -43.571 51.109 5.206 1.00 55.09 738 LYS A O 1
ATOM 6190 N N . LYS A 1 739 ? -43.702 48.960 4.603 1.00 58.09 739 LYS A N 1
ATOM 6191 C CA . LYS A 1 739 ? -45.088 48.754 5.061 1.00 58.09 739 LYS A CA 1
ATOM 6192 C C . LYS A 1 739 ? -45.202 48.318 6.528 1.00 58.09 739 LYS A C 1
ATOM 6194 O O . LYS A 1 739 ? -46.255 48.463 7.138 1.00 58.09 739 LYS A O 1
ATOM 6199 N N . ILE A 1 740 ? -44.107 47.858 7.145 1.00 61.47 740 ILE A N 1
ATOM 6200 C CA . ILE A 1 740 ? -44.048 47.678 8.609 1.00 61.47 740 ILE A CA 1
ATOM 6201 C C . ILE A 1 740 ? -44.186 49.031 9.311 1.00 61.47 740 ILE A C 1
ATOM 6203 O O . ILE A 1 740 ? -44.800 49.108 10.374 1.00 61.47 740 ILE A O 1
ATOM 6207 N N . GLY A 1 741 ? -43.687 50.105 8.690 1.00 60.03 741 GLY A N 1
ATOM 6208 C CA . GLY A 1 741 ? -43.888 51.449 9.208 1.00 60.03 741 GLY A CA 1
ATOM 6209 C C . GLY A 1 741 ? -45.353 51.878 9.255 1.00 60.03 741 GLY A C 1
ATOM 6210 O O . GLY A 1 741 ? -45.762 52.497 10.229 1.00 60.03 741 GLY A O 1
ATOM 6211 N N . GLU A 1 742 ? -46.163 51.479 8.276 1.00 63.69 742 GLU A N 1
ATOM 6212 C CA . GLU A 1 742 ? -47.608 51.761 8.229 1.00 63.69 742 GLU A CA 1
ATOM 6213 C C . GLU A 1 742 ? -48.390 50.953 9.282 1.00 63.69 742 GLU A C 1
ATOM 6215 O O . GLU A 1 742 ? -49.282 51.490 9.941 1.00 63.69 742 GLU A O 1
ATOM 6220 N N . PHE A 1 743 ? -48.000 49.694 9.526 1.00 65.38 743 PHE A N 1
ATOM 6221 C CA . PHE A 1 743 ? -48.512 48.898 10.653 1.00 65.38 743 PHE A CA 1
ATOM 6222 C C . PHE A 1 743 ? -48.168 49.500 12.015 1.00 65.38 743 PHE A C 1
ATOM 6224 O O . PHE A 1 743 ? -48.915 49.326 12.977 1.00 65.38 743 PHE A O 1
ATOM 6231 N N . ALA A 1 744 ? -47.010 50.147 12.115 1.00 63.69 744 ALA A N 1
ATOM 6232 C CA . ALA A 1 744 ? -46.559 50.758 13.347 1.00 63.69 744 ALA A CA 1
ATOM 6233 C C . ALA A 1 744 ? -47.265 52.087 13.610 1.00 63.69 744 ALA A C 1
ATOM 6235 O O . ALA A 1 744 ? -47.724 52.312 14.719 1.00 63.69 744 ALA A O 1
ATOM 6236 N N . THR A 1 745 ? -47.385 52.963 12.615 1.00 62.22 745 THR A N 1
ATOM 6237 C CA . THR A 1 745 ? -47.817 54.352 12.835 1.00 62.22 745 THR A CA 1
ATOM 6238 C C . THR A 1 745 ? -49.328 54.558 12.846 1.00 62.22 745 THR A C 1
ATOM 6240 O O . THR A 1 745 ? -49.779 55.582 13.358 1.00 62.22 745 THR A O 1
ATOM 6243 N N . ASN A 1 746 ? -50.122 53.622 12.316 1.00 70.44 746 ASN A N 1
ATOM 6244 C CA . ASN A 1 746 ? -51.573 53.780 12.274 1.00 70.44 746 ASN A CA 1
ATOM 6245 C C . ASN A 1 746 ? -52.250 53.269 13.560 1.00 70.44 746 ASN A C 1
ATOM 6247 O O . ASN A 1 746 ? -52.067 52.116 13.966 1.00 70.44 746 ASN A O 1
ATOM 6251 N N . GLU A 1 747 ? -53.079 54.115 14.179 1.00 69.25 747 GLU A N 1
ATOM 6252 C CA . GLU A 1 747 ? -53.830 53.777 15.396 1.00 69.25 747 GLU A CA 1
ATOM 6253 C C . GLU A 1 747 ? -54.721 52.536 15.229 1.00 69.25 747 GLU A C 1
ATOM 6255 O O . GLU A 1 747 ? -54.888 51.781 16.187 1.00 69.25 747 GLU A O 1
ATOM 6260 N N . ILE A 1 748 ? -55.186 52.246 14.005 1.00 75.00 748 ILE A N 1
ATOM 6261 C CA . ILE A 1 748 ? -55.992 51.058 13.692 1.00 75.00 748 ILE A CA 1
ATOM 6262 C C . ILE A 1 748 ? -55.253 49.768 14.052 1.00 75.00 748 ILE A C 1
ATOM 6264 O O . ILE A 1 748 ? -55.883 48.818 14.496 1.00 75.00 748 ILE A O 1
ATOM 6268 N N . PHE A 1 749 ? -53.932 49.698 13.877 1.00 75.06 749 PHE A N 1
ATOM 6269 C CA . PHE A 1 749 ? -53.166 48.476 14.155 1.00 75.06 749 PHE A CA 1
ATOM 6270 C C . PHE A 1 749 ? -52.589 48.441 15.575 1.00 75.06 749 PHE A C 1
ATOM 6272 O O . PHE A 1 749 ? -52.369 47.363 16.137 1.00 75.06 749 PHE A O 1
ATOM 6279 N N . THR A 1 750 ? -52.369 49.602 16.190 1.00 75.69 750 THR A N 1
ATOM 6280 C CA . THR A 1 750 ? -51.787 49.698 17.537 1.00 75.69 750 THR A CA 1
ATOM 6281 C C . THR A 1 750 ? -52.843 49.672 18.645 1.00 75.69 750 THR A C 1
ATOM 6283 O O . THR A 1 750 ? -52.571 49.129 19.720 1.00 75.69 750 THR A O 1
ATOM 6286 N N . ASN A 1 751 ? -54.062 50.160 18.390 1.00 80.44 751 ASN A N 1
ATOM 6287 C CA . ASN A 1 751 ? -55.192 50.114 19.316 1.00 80.44 751 ASN A CA 1
ATOM 6288 C C . ASN A 1 751 ? -56.090 48.897 19.034 1.00 80.44 751 ASN A C 1
ATOM 6290 O O . ASN A 1 751 ? -56.618 48.725 17.939 1.00 80.44 751 ASN A O 1
ATOM 6294 N N . LYS A 1 752 ? -56.306 48.059 20.054 1.00 80.50 752 LYS A N 1
ATOM 6295 C CA . LYS A 1 752 ? -57.102 46.830 19.934 1.00 80.50 752 LYS A CA 1
ATOM 6296 C C . LYS A 1 752 ? -58.561 47.087 19.533 1.00 80.50 752 LYS A C 1
ATOM 6298 O O . LYS A 1 752 ? -59.109 46.311 18.761 1.00 80.50 752 LYS A O 1
ATOM 6303 N N . GLU A 1 753 ? -59.190 48.138 20.048 1.00 81.56 753 GLU A N 1
ATOM 6304 C CA . GLU A 1 753 ? -60.602 48.440 19.778 1.00 81.56 753 GLU A CA 1
ATOM 6305 C C . GLU A 1 753 ? -60.793 48.961 18.353 1.00 81.56 753 GLU A C 1
ATOM 6307 O O . GLU A 1 753 ? -61.676 48.491 17.636 1.00 81.56 753 GLU A O 1
ATOM 6312 N N . GLN A 1 754 ? -59.909 49.860 17.907 1.00 81.56 754 GLN A N 1
ATOM 6313 C CA . GLN A 1 754 ? -59.917 50.336 16.521 1.00 81.56 754 GLN A CA 1
ATOM 6314 C C . GLN A 1 754 ? -59.591 49.207 15.535 1.00 81.56 754 GLN A C 1
ATOM 6316 O O . GLN A 1 754 ? -60.201 49.138 14.468 1.00 81.56 754 GLN A O 1
ATOM 6321 N N . PHE A 1 755 ? -58.685 48.292 15.902 1.00 85.44 755 PHE A N 1
ATOM 6322 C CA . PHE A 1 755 ? -58.375 47.125 15.083 1.00 85.44 755 PHE A CA 1
ATOM 6323 C C . PHE A 1 755 ? -59.587 46.214 14.900 1.00 85.44 755 PHE A C 1
ATOM 6325 O O . PHE A 1 755 ? -59.904 45.851 13.772 1.00 85.44 755 PHE A O 1
ATOM 6332 N N . GLU A 1 756 ? -60.276 45.837 15.982 1.00 85.12 756 GLU A N 1
ATOM 6333 C CA . GLU A 1 756 ? -61.449 44.959 15.879 1.00 85.12 756 GLU A CA 1
ATOM 6334 C C . GLU A 1 756 ? -62.595 45.637 15.115 1.00 85.12 756 GLU A C 1
ATOM 6336 O O . GLU A 1 756 ? -63.255 44.977 14.315 1.00 85.12 756 GLU A O 1
ATOM 6341 N N . TYR A 1 757 ? -62.779 46.955 15.271 1.00 84.56 757 TYR A N 1
ATOM 6342 C CA . TYR A 1 757 ? -63.722 47.721 14.451 1.00 84.56 757 TYR A CA 1
ATOM 6343 C C . TYR A 1 757 ? -63.363 47.667 12.958 1.00 84.56 757 TYR A C 1
ATOM 6345 O O . TYR A 1 757 ? -64.219 47.374 12.122 1.00 84.56 757 TYR A O 1
ATOM 6353 N N . ALA A 1 758 ? -62.092 47.905 12.616 1.00 83.88 758 ALA A N 1
ATOM 6354 C CA . ALA A 1 758 ? -61.634 47.865 11.233 1.00 83.88 758 ALA A CA 1
ATOM 6355 C C . ALA A 1 758 ? -61.741 46.457 10.631 1.00 83.88 758 ALA A C 1
ATOM 6357 O O . ALA A 1 758 ? -62.156 46.296 9.487 1.00 83.88 758 ALA A O 1
ATOM 6358 N N . ILE A 1 759 ? -61.429 45.425 11.415 1.00 86.19 759 ILE A N 1
ATOM 6359 C CA . ILE A 1 759 ? -61.572 44.037 10.990 1.00 86.19 759 ILE A CA 1
ATOM 6360 C C . ILE A 1 759 ? -63.037 43.661 10.768 1.00 86.19 759 ILE A C 1
ATOM 6362 O O . ILE A 1 759 ? -63.322 43.001 9.775 1.00 86.19 759 ILE A O 1
ATOM 6366 N N . GLN A 1 760 ? -63.956 44.078 11.643 1.00 84.56 760 GLN A N 1
ATOM 6367 C CA . GLN A 1 760 ? -65.385 43.820 11.456 1.00 84.56 760 GLN A CA 1
ATOM 6368 C C . GLN A 1 760 ? -65.889 44.472 10.161 1.00 84.56 760 GLN A C 1
ATOM 6370 O O . GLN A 1 760 ? -66.520 43.810 9.347 1.00 84.56 760 GLN A O 1
ATOM 6375 N N . LYS A 1 761 ? -65.500 45.729 9.910 1.00 82.75 761 LYS A N 1
ATOM 6376 C CA . LYS A 1 761 ? -65.769 46.427 8.643 1.00 82.75 761 LYS A CA 1
ATOM 6377 C C . LYS A 1 761 ? -65.249 45.659 7.424 1.00 82.75 761 LYS A C 1
ATOM 6379 O O . LYS A 1 761 ? -65.951 45.577 6.426 1.00 82.75 761 LYS A O 1
ATOM 6384 N N . MET A 1 762 ? -64.037 45.107 7.490 1.00 83.06 762 MET A N 1
ATOM 6385 C CA . MET A 1 762 ? -63.479 44.298 6.398 1.00 83.06 762 MET A CA 1
ATOM 6386 C C . MET A 1 762 ? -64.216 42.969 6.199 1.00 83.06 762 MET A C 1
ATOM 6388 O O . MET A 1 762 ? -64.353 42.535 5.060 1.00 83.06 762 MET A O 1
ATOM 6392 N N . ASP A 1 763 ? -64.652 42.320 7.282 1.00 83.25 763 ASP A N 1
ATOM 6393 C CA . ASP A 1 763 ? -65.406 41.055 7.244 1.00 83.25 763 ASP A CA 1
ATOM 6394 C C . ASP A 1 763 ? -66.777 41.262 6.574 1.00 83.25 763 ASP A C 1
ATOM 6396 O O . ASP A 1 763 ? -67.229 40.424 5.793 1.00 83.25 763 ASP A O 1
ATOM 6400 N N . ASP A 1 764 ? -67.378 42.431 6.816 1.00 82.38 764 ASP A N 1
ATOM 6401 C CA . ASP A 1 764 ? -68.670 42.850 6.267 1.00 82.38 764 ASP A CA 1
ATOM 6402 C C . ASP A 1 764 ? -68.571 43.465 4.849 1.00 82.38 764 ASP A C 1
ATOM 6404 O O . ASP A 1 764 ? -69.601 43.759 4.242 1.00 82.38 764 ASP A O 1
ATOM 6408 N N . SER A 1 765 ? -67.359 43.655 4.304 1.00 80.94 765 SER A N 1
ATOM 6409 C CA . SER A 1 765 ? -67.135 44.299 2.998 1.00 80.94 765 SER A CA 1
ATOM 6410 C C . SER A 1 765 ? -67.528 43.409 1.816 1.00 80.94 765 SER A C 1
ATOM 6412 O O . SER A 1 765 ? -67.304 42.193 1.813 1.00 80.94 765 SER A O 1
ATOM 6414 N N . LEU A 1 766 ? -68.019 44.031 0.739 1.00 76.06 766 LEU A N 1
ATOM 6415 C CA . LEU A 1 766 ? -68.232 43.350 -0.545 1.00 76.06 766 LEU A CA 1
ATOM 6416 C C . LEU A 1 766 ? -66.918 42.978 -1.262 1.00 76.06 766 LEU A C 1
ATOM 6418 O O . LEU A 1 766 ? -66.920 42.080 -2.108 1.00 76.06 766 LEU A O 1
ATOM 6422 N N . ASN A 1 767 ? -65.787 43.601 -0.908 1.00 79.69 767 ASN A N 1
ATOM 6423 C CA . ASN A 1 767 ? -64.486 43.312 -1.509 1.00 79.69 767 ASN A CA 1
ATOM 6424 C C . ASN A 1 767 ? -63.907 41.989 -0.968 1.00 79.69 767 ASN A C 1
ATOM 6426 O O . ASN A 1 767 ? -63.493 41.867 0.189 1.00 79.69 767 ASN A O 1
ATOM 6430 N N . GLU A 1 768 ? -63.857 40.973 -1.831 1.00 78.19 768 GLU A N 1
ATOM 6431 C CA . GLU A 1 768 ? -63.386 39.628 -1.484 1.00 78.19 768 GLU A CA 1
ATOM 6432 C C . GLU A 1 768 ? -61.917 39.600 -1.025 1.00 78.19 768 GLU A C 1
ATOM 6434 O O . GLU A 1 768 ? -61.564 38.815 -0.139 1.00 78.19 768 GLU A O 1
ATOM 6439 N N . ASN A 1 769 ? -61.077 40.511 -1.531 1.00 78.50 769 ASN A N 1
ATOM 6440 C CA . ASN A 1 769 ? -59.677 40.605 -1.115 1.00 78.50 769 ASN A CA 1
ATOM 6441 C C . ASN A 1 769 ? -59.553 41.028 0.356 1.00 78.50 769 ASN A C 1
ATOM 6443 O O . ASN A 1 769 ? -58.732 40.462 1.084 1.00 78.50 769 ASN A O 1
ATOM 6447 N N . PHE A 1 770 ? -60.384 41.967 0.827 1.00 80.12 770 PHE A N 1
ATOM 6448 C CA . PHE A 1 770 ? -60.376 42.381 2.233 1.00 80.12 770 PHE A CA 1
ATOM 6449 C C . PHE A 1 770 ? -60.843 41.250 3.152 1.00 80.12 770 PHE A C 1
ATOM 6451 O O . PHE A 1 770 ? -60.141 40.934 4.118 1.00 80.12 770 PHE A O 1
ATOM 6458 N N . ARG A 1 771 ? -61.930 40.550 2.804 1.00 80.56 771 ARG A N 1
ATOM 6459 C CA . ARG A 1 771 ? -62.418 39.392 3.577 1.00 80.56 771 ARG A CA 1
ATOM 6460 C C . ARG A 1 771 ? -61.381 38.269 3.674 1.00 80.56 771 ARG A C 1
ATOM 6462 O O . ARG A 1 771 ? -61.143 37.731 4.756 1.00 80.56 771 ARG A O 1
ATOM 6469 N N . HIS A 1 772 ? -60.674 37.963 2.585 1.00 82.06 772 HIS A N 1
ATOM 6470 C CA . HIS A 1 772 ? -59.612 36.951 2.599 1.00 82.06 772 HIS A CA 1
ATOM 6471 C C . HIS A 1 772 ? -58.403 37.353 3.478 1.00 82.06 772 HIS A C 1
ATOM 6473 O O . HIS A 1 772 ? -57.707 36.493 4.034 1.00 82.06 772 HIS A O 1
ATOM 6479 N N . LEU A 1 773 ? -58.156 38.657 3.657 1.00 82.06 773 LEU A N 1
ATOM 6480 C CA . LEU A 1 773 ? -57.059 39.177 4.481 1.00 82.06 773 LEU A CA 1
ATOM 6481 C C . LEU A 1 773 ? -57.410 39.269 5.974 1.00 82.06 773 LEU A C 1
ATOM 6483 O O . LEU A 1 773 ? -56.494 39.165 6.792 1.00 82.06 773 LEU A O 1
ATOM 6487 N N . VAL A 1 774 ? -58.691 39.355 6.359 1.00 83.31 774 VAL A N 1
ATOM 6488 C CA . VAL A 1 774 ? -59.147 39.440 7.768 1.00 83.31 774 VAL A CA 1
ATOM 6489 C C . VAL A 1 774 ? -58.517 38.359 8.650 1.00 83.31 774 VAL A C 1
ATOM 6491 O O . VAL A 1 774 ? -57.912 38.648 9.689 1.00 83.31 774 VAL A O 1
ATOM 6494 N N . GLY A 1 775 ? -58.596 37.094 8.225 1.00 82.12 775 GLY A N 1
ATOM 6495 C CA . GLY A 1 775 ? -58.059 35.968 8.994 1.00 82.12 775 GLY A CA 1
ATOM 6496 C C . GLY A 1 775 ? -56.532 36.001 9.141 1.00 82.12 775 GLY A C 1
ATOM 6497 O O . GLY A 1 775 ? -55.988 35.512 10.140 1.00 82.12 775 GLY A O 1
ATOM 6498 N N . LYS A 1 776 ? -55.828 36.586 8.164 1.00 85.31 776 LYS A N 1
ATOM 6499 C CA . LYS A 1 776 ? -54.369 36.764 8.181 1.00 85.31 776 LYS A CA 1
ATOM 6500 C C . LYS A 1 776 ? -53.986 37.948 9.072 1.00 85.31 776 LYS A C 1
ATOM 6502 O O . LYS A 1 776 ? -53.156 37.774 9.966 1.00 85.31 776 LYS A O 1
ATOM 6507 N N . LEU A 1 777 ? -54.664 39.088 8.922 1.00 82.88 777 LEU A N 1
ATOM 6508 C CA . LEU A 1 777 ? -54.487 40.294 9.730 1.00 82.88 777 LEU A CA 1
ATOM 6509 C C . LEU A 1 777 ? -54.738 40.041 11.217 1.00 82.88 777 LEU A C 1
ATOM 6511 O O . LEU A 1 777 ? -53.891 40.408 12.025 1.00 82.88 777 LEU A O 1
ATOM 6515 N N . ARG A 1 778 ? -55.827 39.353 11.599 1.00 85.88 778 ARG A N 1
ATOM 6516 C CA . ARG A 1 778 ? -56.101 38.999 13.010 1.00 85.88 778 ARG A CA 1
ATOM 6517 C C . ARG A 1 778 ? -54.936 38.219 13.632 1.00 85.88 778 ARG A C 1
ATOM 6519 O O . ARG A 1 778 ? -54.521 38.496 14.757 1.00 85.88 778 ARG A O 1
ATOM 6526 N N . LYS A 1 779 ? -54.371 37.255 12.895 1.00 85.06 779 LYS A N 1
ATOM 6527 C CA . LYS A 1 779 ? -53.229 36.444 13.357 1.00 85.06 779 LYS A CA 1
ATOM 6528 C C . LYS A 1 779 ? -51.948 37.275 13.459 1.00 85.06 779 LYS A C 1
ATOM 6530 O O . LYS A 1 779 ? -51.235 37.139 14.450 1.00 85.06 779 LYS A O 1
ATOM 6535 N N . VAL A 1 780 ? -51.679 38.132 12.473 1.00 82.31 780 VAL A N 1
ATOM 6536 C CA . VAL A 1 780 ? -50.506 39.019 12.465 1.00 82.31 780 VAL A CA 1
ATOM 6537 C C . VAL A 1 780 ? -50.588 40.038 13.602 1.00 82.31 780 VAL A C 1
ATOM 6539 O O . VAL A 1 780 ? -49.666 40.126 14.414 1.00 82.31 780 VAL A O 1
ATOM 6542 N N . ASN A 1 781 ? -51.716 40.739 13.729 1.00 84.56 781 ASN A N 1
ATOM 6543 C CA . ASN A 1 781 ? -51.906 41.747 14.761 1.00 84.56 781 ASN A CA 1
ATOM 6544 C C . ASN A 1 781 ? -51.855 41.143 16.166 1.00 84.56 781 ASN A C 1
ATOM 6546 O O . ASN A 1 781 ? -51.226 41.713 17.043 1.00 84.56 781 ASN A O 1
ATOM 6550 N N . LYS A 1 782 ? -52.408 39.941 16.390 1.00 85.06 782 LYS A N 1
ATOM 6551 C CA . LYS A 1 782 ? -52.279 39.250 17.686 1.00 85.06 782 LYS A CA 1
ATOM 6552 C C . LYS A 1 782 ? -50.816 39.072 18.110 1.00 85.06 782 LYS A C 1
ATOM 6554 O O . LYS A 1 782 ? -50.494 39.242 19.286 1.00 85.06 782 LYS A O 1
ATOM 6559 N N . VAL A 1 783 ? -49.934 38.726 17.171 1.00 83.56 783 VAL A N 1
ATOM 6560 C CA . VAL A 1 783 ? -48.497 38.564 17.442 1.00 83.56 783 VAL A CA 1
ATOM 6561 C C . VAL A 1 783 ? -47.833 39.919 17.688 1.00 83.56 783 VAL A C 1
ATOM 6563 O O . VAL A 1 783 ? -47.112 40.045 18.677 1.00 83.56 783 VAL A O 1
ATOM 6566 N N . LEU A 1 784 ? -48.117 40.937 16.867 1.00 82.88 784 LEU A N 1
ATOM 6567 C CA . LEU A 1 784 ? -47.596 42.300 17.057 1.00 82.88 784 LEU A CA 1
ATOM 6568 C C . LEU A 1 784 ? -48.051 42.906 18.390 1.00 82.88 784 LEU A C 1
ATOM 6570 O O . LEU A 1 784 ? -47.239 43.425 19.145 1.00 82.88 784 LEU A O 1
ATOM 6574 N N . GLN A 1 785 ? -49.325 42.756 18.739 1.00 85.31 785 GLN A N 1
ATOM 6575 C CA . GLN A 1 785 ? -49.888 43.180 20.016 1.00 85.31 785 GLN A CA 1
ATOM 6576 C C . GLN A 1 785 ? -49.208 42.480 21.192 1.00 85.31 785 GLN A C 1
ATOM 6578 O O . GLN A 1 785 ? -48.859 43.128 22.173 1.00 85.31 785 GLN A O 1
ATOM 6583 N N . LYS A 1 786 ? -48.987 41.162 21.107 1.00 86.31 786 LYS A N 1
ATOM 6584 C CA . LYS A 1 786 ? -48.325 40.395 22.172 1.00 86.31 786 LYS A CA 1
ATOM 6585 C C . LYS A 1 786 ? -46.857 40.783 22.335 1.00 86.31 786 LYS A C 1
ATOM 6587 O O . LYS A 1 786 ? -46.392 40.923 23.462 1.00 86.31 786 LYS A O 1
ATOM 6592 N N . LYS A 1 787 ? -46.118 40.856 21.226 1.00 85.06 787 LYS A N 1
ATOM 6593 C CA . LYS A 1 787 ? -44.662 40.993 21.268 1.00 85.06 787 LYS A CA 1
ATOM 6594 C C . LYS A 1 787 ? -44.203 42.435 21.337 1.00 85.06 787 LYS A C 1
ATOM 6596 O O . LYS A 1 787 ? -43.207 42.626 22.013 1.00 85.06 787 LYS A O 1
ATOM 6601 N N . ILE A 1 788 ? -44.911 43.365 20.687 1.00 86.06 788 ILE A N 1
ATOM 6602 C CA . ILE A 1 788 ? -44.571 44.788 20.552 1.00 86.06 788 ILE A CA 1
ATOM 6603 C C . ILE A 1 788 ? -45.526 45.666 21.371 1.00 86.06 788 ILE A C 1
ATOM 6605 O O . ILE A 1 788 ? -45.136 46.161 22.418 1.00 86.06 788 ILE A O 1
ATOM 6609 N N . TRP A 1 789 ? -46.787 45.838 20.955 1.00 85.88 789 TRP A N 1
ATOM 6610 C CA . TRP A 1 789 ? -47.619 46.964 21.428 1.00 85.88 789 TRP A CA 1
ATOM 6611 C C . TRP A 1 789 ? -48.108 46.880 22.882 1.00 85.88 789 TRP A C 1
ATOM 6613 O O . TRP A 1 789 ? -48.347 47.909 23.522 1.00 85.88 789 TRP A O 1
ATOM 6623 N N . ASN A 1 790 ? -48.279 45.671 23.429 1.00 85.56 790 ASN A N 1
ATOM 6624 C CA . ASN A 1 790 ? -48.676 45.479 24.830 1.00 85.56 790 ASN A CA 1
ATOM 6625 C C . ASN A 1 790 ? -47.499 45.231 25.770 1.00 85.56 790 ASN A C 1
ATOM 6627 O O . ASN A 1 790 ? -47.711 45.117 26.977 1.00 85.56 790 ASN A O 1
ATOM 6631 N N . ARG A 1 791 ? -46.274 45.169 25.244 1.00 87.12 791 ARG A N 1
ATOM 6632 C CA . ARG A 1 791 ? -45.068 45.036 26.053 1.00 87.12 791 ARG A CA 1
ATOM 6633 C C . ARG A 1 791 ? -44.541 46.426 26.408 1.00 87.12 791 ARG A C 1
ATOM 6635 O O . ARG A 1 791 ? -44.604 47.354 25.612 1.00 87.12 791 ARG A O 1
ATOM 6642 N N . THR A 1 792 ? -44.021 46.579 27.619 1.00 87.00 792 THR A N 1
ATOM 6643 C CA . THR A 1 792 ? -43.267 47.779 27.996 1.00 87.00 792 THR A CA 1
ATOM 6644 C C . THR A 1 792 ? -41.788 47.496 27.793 1.00 87.00 792 THR A C 1
ATOM 6646 O O . THR A 1 792 ? -41.303 46.453 28.229 1.00 87.00 792 THR A O 1
ATOM 6649 N N . TYR A 1 793 ? -41.094 48.421 27.138 1.00 90.38 793 TYR A N 1
ATOM 6650 C CA . TYR A 1 793 ? -39.654 48.362 26.909 1.00 90.38 793 TYR A CA 1
ATOM 6651 C C . TYR A 1 793 ? -38.980 49.489 27.664 1.00 90.38 793 TYR A C 1
ATOM 6653 O O . TYR A 1 793 ? -39.473 50.618 27.654 1.00 90.38 793 TYR A O 1
ATOM 6661 N N . VAL A 1 794 ? -37.860 49.181 28.306 1.00 89.06 794 VAL A N 1
ATOM 6662 C CA . VAL A 1 794 ? -37.070 50.174 29.037 1.00 89.06 794 VAL A CA 1
ATOM 6663 C C . VAL A 1 794 ? -35.991 50.766 28.127 1.00 89.06 794 VAL A C 1
ATOM 6665 O O . VAL A 1 794 ? -35.594 51.918 28.314 1.00 89.06 794 VAL A O 1
ATOM 6668 N N . SER A 1 795 ? -35.567 50.026 27.095 1.00 93.00 795 SER A N 1
ATOM 6669 C CA . SER A 1 795 ? -34.535 50.468 26.155 1.00 93.00 795 SER A CA 1
ATOM 6670 C C . SER A 1 795 ? -34.820 50.157 24.683 1.00 93.00 795 SER A C 1
ATOM 6672 O O . SER A 1 795 ? -35.643 49.298 24.352 1.00 93.00 795 SER A O 1
ATOM 6674 N N . ILE A 1 796 ? -34.118 50.854 23.781 1.00 92.50 796 ILE A N 1
ATOM 6675 C CA . ILE A 1 796 ? -34.213 50.609 22.333 1.00 92.50 796 ILE A CA 1
ATOM 6676 C C . ILE A 1 796 ? -33.654 49.226 21.979 1.00 92.50 796 ILE A C 1
ATOM 6678 O O . ILE A 1 796 ? -34.235 48.538 21.142 1.00 92.50 796 ILE A O 1
ATOM 6682 N N . SER A 1 797 ? -32.593 48.757 22.642 1.00 92.00 797 SER A N 1
ATOM 6683 C CA . SER A 1 797 ? -32.064 47.410 22.386 1.00 92.00 797 SER A CA 1
ATOM 6684 C C . SER A 1 797 ? -33.051 46.295 22.730 1.00 92.00 797 SER A C 1
ATOM 6686 O O . SER A 1 797 ? -33.111 45.291 22.018 1.00 92.00 797 SER A O 1
ATOM 6688 N N . GLU A 1 798 ? -33.848 46.446 23.794 1.00 91.69 798 GLU A N 1
ATOM 6689 C CA . GLU A 1 798 ? -34.920 45.489 24.108 1.00 91.69 798 GLU A CA 1
ATOM 6690 C C . GLU A 1 798 ? -35.990 45.465 23.012 1.00 91.69 798 GLU A C 1
ATOM 6692 O O . GLU A 1 798 ? -36.473 44.391 22.636 1.00 91.69 798 GLU A O 1
ATOM 6697 N N . LEU A 1 799 ? -36.324 46.638 22.465 1.00 90.12 799 LEU A N 1
ATOM 6698 C CA . LEU A 1 799 ? -37.248 46.758 21.345 1.00 90.12 799 LEU A CA 1
ATOM 6699 C C . LEU A 1 799 ? -36.676 46.112 20.074 1.00 90.12 799 LEU A C 1
ATOM 6701 O O . LEU A 1 799 ? -37.353 45.297 19.451 1.00 90.12 799 LEU A O 1
ATOM 6705 N N . ALA A 1 800 ? -35.419 46.397 19.726 1.00 88.44 800 ALA A N 1
ATOM 6706 C CA . ALA A 1 800 ? -34.735 45.807 18.575 1.00 88.44 800 ALA A CA 1
ATOM 6707 C C . ALA A 1 800 ? -34.675 44.273 18.668 1.00 88.44 800 ALA A C 1
ATOM 6709 O O . ALA A 1 800 ? -34.964 43.575 17.695 1.00 88.44 800 ALA A O 1
ATOM 6710 N N . LYS A 1 801 ? -34.391 43.719 19.856 1.00 88.50 801 LYS A N 1
ATOM 6711 C CA . LYS A 1 801 ? -34.439 42.265 20.093 1.00 88.50 801 LYS A CA 1
ATOM 6712 C C . LYS A 1 801 ? -35.840 41.697 19.869 1.00 88.50 801 LYS A C 1
ATOM 6714 O O . LYS A 1 801 ? -35.974 40.664 19.218 1.00 88.50 801 LYS A O 1
ATOM 6719 N N . ALA A 1 802 ? -36.886 42.389 20.322 1.00 86.81 802 ALA A N 1
ATOM 6720 C CA . ALA A 1 802 ? -38.261 41.972 20.055 1.00 86.81 802 ALA A CA 1
ATOM 6721 C C . ALA A 1 802 ? -38.623 42.041 18.559 1.00 86.81 802 ALA A C 1
ATOM 6723 O O . ALA A 1 802 ? -39.337 41.169 18.062 1.00 86.81 802 ALA A O 1
ATOM 6724 N N . VAL A 1 803 ? -38.089 43.020 17.820 1.00 83.62 803 VAL A N 1
ATOM 6725 C CA . VAL A 1 803 ? -38.213 43.095 16.355 1.00 83.62 803 VAL A CA 1
ATOM 6726 C C . VAL A 1 803 ? -37.533 41.895 15.688 1.00 83.62 803 VAL A C 1
ATOM 6728 O O . VAL A 1 803 ? -38.136 41.241 14.841 1.00 83.62 803 VAL A O 1
ATOM 6731 N N . ILE A 1 804 ? -36.325 41.520 16.112 1.00 79.69 804 ILE A N 1
ATOM 6732 C CA . ILE A 1 804 ? -35.638 40.314 15.613 1.00 79.69 804 ILE A CA 1
ATOM 6733 C C . ILE A 1 804 ? -36.447 39.048 15.928 1.00 79.69 804 ILE A C 1
ATOM 6735 O O . ILE A 1 804 ? -36.590 38.172 15.074 1.00 79.69 804 ILE A O 1
ATOM 6739 N N . GLU A 1 805 ? -37.017 38.945 17.129 1.00 80.06 805 GLU A N 1
ATOM 6740 C CA . GLU A 1 805 ? -37.882 37.828 17.525 1.00 80.06 805 GLU A CA 1
ATOM 6741 C C . GLU A 1 805 ? -39.179 37.736 16.709 1.00 80.06 805 GLU A C 1
ATOM 6743 O O . GLU A 1 805 ? -39.733 36.642 16.585 1.00 80.06 805 GLU A O 1
ATOM 6748 N N . LEU A 1 806 ? -39.692 38.843 16.159 1.00 76.31 806 LEU A N 1
ATOM 6749 C CA . LEU A 1 806 ? -40.801 38.800 15.199 1.00 76.31 806 LEU A CA 1
ATOM 6750 C C . LEU A 1 806 ? -40.366 38.141 13.889 1.00 76.31 806 LEU A C 1
ATOM 6752 O O . LEU A 1 806 ? -41.100 37.323 13.334 1.00 76.31 806 LEU A O 1
ATOM 6756 N N . TYR A 1 807 ? -39.162 38.464 13.415 1.00 70.50 807 TYR A N 1
ATOM 6757 C CA . TYR A 1 807 ? -38.601 37.864 12.204 1.00 70.50 807 TYR A CA 1
ATOM 6758 C C . TYR A 1 807 ? -38.237 36.385 12.381 1.00 70.50 807 TYR A C 1
ATOM 6760 O O . TYR A 1 807 ? -38.348 35.613 11.432 1.00 70.50 807 TYR A O 1
ATOM 6768 N N . LYS A 1 808 ? -37.854 35.973 13.596 1.00 68.25 808 LYS A N 1
ATOM 6769 C CA . LYS A 1 808 ? -37.510 34.581 13.939 1.00 68.25 808 LYS A CA 1
ATOM 6770 C C . LYS A 1 808 ? -38.712 33.707 14.319 1.00 68.25 808 LYS A C 1
ATOM 6772 O O . LYS A 1 808 ? -38.532 32.505 14.492 1.00 68.25 808 LYS A O 1
ATOM 6777 N N . GLU A 1 809 ? -39.914 34.272 14.458 1.00 67.44 809 GLU A N 1
ATOM 6778 C CA . GLU A 1 809 ? -41.114 33.521 14.842 1.00 67.44 809 GLU A CA 1
ATOM 6779 C C . GLU A 1 809 ? -41.455 32.463 13.774 1.00 67.44 809 GLU A C 1
ATOM 6781 O O . GLU A 1 809 ? -42.016 32.757 12.718 1.00 67.44 809 GLU A O 1
ATOM 6786 N N . SER A 1 810 ? -41.114 31.209 14.074 1.00 51.75 810 SER A N 1
ATOM 6787 C CA . SER A 1 810 ? -41.201 30.039 13.194 1.00 51.75 810 SER A CA 1
ATOM 6788 C C . SER A 1 810 ? -42.584 29.386 13.147 1.00 51.75 810 SER A C 1
ATOM 6790 O O . SER A 1 810 ? -42.734 28.316 12.559 1.00 51.75 810 SER A O 1
ATOM 6792 N N . ASN A 1 811 ? -43.620 30.029 13.705 1.00 55.62 811 ASN A N 1
ATOM 6793 C CA . ASN A 1 811 ? -44.999 29.664 13.387 1.00 55.62 811 ASN A CA 1
ATOM 6794 C C . ASN A 1 811 ? -45.155 29.847 11.875 1.00 55.62 811 ASN A C 1
ATOM 6796 O O . ASN A 1 811 ? -45.203 30.983 11.405 1.00 55.62 811 ASN A O 1
ATOM 6800 N N . SER A 1 812 ? -45.183 28.732 11.140 1.00 53.62 812 SER A N 1
ATOM 6801 C CA . SER A 1 812 ? -44.827 28.545 9.718 1.00 53.62 812 SER A CA 1
ATOM 6802 C C . SER A 1 812 ? -45.576 29.394 8.686 1.00 53.62 812 SER A C 1
ATOM 6804 O O . SER A 1 812 ? -45.441 29.190 7.491 1.00 53.62 812 SER A O 1
ATOM 6806 N N . ASN A 1 813 ? -46.371 30.359 9.124 1.00 63.53 813 ASN A N 1
ATOM 6807 C CA . ASN A 1 813 ? -47.202 31.187 8.281 1.00 63.53 813 ASN A CA 1
ATOM 6808 C C . ASN A 1 813 ? -47.306 32.634 8.828 1.00 63.53 813 ASN A C 1
ATOM 6810 O O . ASN A 1 813 ? -48.144 33.388 8.362 1.00 63.53 813 ASN A O 1
ATOM 6814 N N . PHE A 1 814 ? -46.523 33.056 9.842 1.00 72.81 814 PHE A N 1
ATOM 6815 C CA . PHE A 1 814 ? -46.523 34.466 10.288 1.00 72.81 814 PHE A CA 1
ATOM 6816 C C . PHE A 1 814 ? -45.855 35.373 9.255 1.00 72.81 814 PHE A C 1
ATOM 6818 O O . PHE A 1 814 ? -46.470 36.346 8.845 1.00 72.81 814 PHE A O 1
ATOM 6825 N N . GLN A 1 815 ? -44.651 35.031 8.788 1.00 70.69 815 GLN A N 1
ATOM 6826 C CA . GLN A 1 815 ? -43.937 35.812 7.768 1.00 70.69 815 GLN A CA 1
ATOM 6827 C C . GLN A 1 815 ? -44.684 35.837 6.426 1.00 70.69 815 GLN A C 1
ATOM 6829 O O . GLN A 1 815 ? -44.740 36.871 5.769 1.00 70.69 815 GLN A O 1
ATOM 6834 N N . GLU A 1 816 ? -45.311 34.724 6.043 1.00 72.44 816 GLU A N 1
ATOM 6835 C CA . GLU A 1 816 ? -46.140 34.632 4.837 1.00 72.44 816 GLU A CA 1
ATOM 6836 C C . GLU A 1 816 ? -47.441 35.440 4.974 1.00 72.44 816 GLU A C 1
ATOM 6838 O O . GLU A 1 816 ? -47.718 36.287 4.130 1.00 72.44 816 GLU A O 1
ATOM 6843 N N . LYS A 1 817 ? -48.180 35.305 6.087 1.00 78.69 817 LYS A N 1
ATOM 6844 C CA . LYS A 1 817 ? -49.363 36.146 6.361 1.00 78.69 817 LYS A CA 1
ATOM 6845 C C . LYS A 1 817 ? -49.018 37.618 6.474 1.00 78.69 817 LYS A C 1
ATOM 6847 O O . LYS A 1 817 ? -49.777 38.445 5.993 1.00 78.69 817 LYS A O 1
ATOM 6852 N N . LEU A 1 818 ? -47.902 37.949 7.118 1.00 75.69 818 LEU A N 1
ATOM 6853 C CA . LEU A 1 818 ? -47.413 39.316 7.212 1.00 75.69 818 LEU A CA 1
ATOM 6854 C C . LEU A 1 818 ? -47.105 39.838 5.810 1.00 75.69 818 LEU A C 1
ATOM 6856 O O . LEU A 1 818 ? -47.572 40.914 5.474 1.00 75.69 818 LEU A O 1
ATOM 6860 N N . LYS A 1 819 ? -46.420 39.065 4.959 1.00 74.62 819 LYS A N 1
ATOM 6861 C CA . LYS A 1 819 ? -46.190 39.428 3.555 1.00 74.62 819 LYS A CA 1
ATOM 6862 C C . LYS A 1 819 ? -47.502 39.671 2.802 1.00 74.62 819 LYS A C 1
ATOM 6864 O O . LYS A 1 819 ? -47.595 40.674 2.107 1.00 74.62 819 LYS A O 1
ATOM 6869 N N . ASP A 1 820 ? -48.502 38.810 2.967 1.00 76.50 820 ASP A N 1
ATOM 6870 C CA . ASP A 1 820 ? -49.810 38.970 2.320 1.00 76.50 820 ASP A CA 1
ATOM 6871 C C . ASP A 1 820 ? -50.546 40.223 2.804 1.00 76.50 820 ASP A C 1
ATOM 6873 O O . ASP A 1 820 ? -51.063 40.987 1.995 1.00 76.50 820 ASP A O 1
ATOM 6877 N N . CYS A 1 821 ? -50.540 40.483 4.114 1.00 75.19 821 CYS A N 1
ATOM 6878 C CA . CYS A 1 821 ? -51.116 41.699 4.684 1.00 75.19 821 CYS A CA 1
ATOM 6879 C C . CYS A 1 821 ? -50.357 42.955 4.237 1.00 75.19 821 CYS A C 1
ATOM 6881 O O . CYS A 1 821 ? -50.967 43.981 3.969 1.00 75.19 821 CYS A O 1
ATOM 6883 N N . LEU A 1 822 ? -49.032 42.869 4.110 1.00 71.50 822 LEU A N 1
ATOM 6884 C CA . LEU A 1 822 ? -48.203 43.932 3.552 1.00 71.50 822 LEU A CA 1
ATOM 6885 C C . LEU A 1 822 ? -48.374 44.042 2.029 1.00 71.50 822 LEU A C 1
ATOM 6887 O O . LEU A 1 822 ? -47.898 45.001 1.455 1.00 71.50 822 LEU A O 1
ATOM 6891 N N . ASN A 1 823 ? -49.035 43.133 1.317 1.00 74.88 823 ASN A N 1
ATOM 6892 C CA . ASN A 1 823 ? -49.338 43.350 -0.104 1.00 74.88 823 ASN A CA 1
ATOM 6893 C C . ASN A 1 823 ? -50.628 44.156 -0.311 1.00 74.88 823 ASN A C 1
ATOM 6895 O O . ASN A 1 823 ? -50.883 44.586 -1.430 1.00 74.88 823 ASN A O 1
ATOM 6899 N N . MET A 1 824 ? -51.384 44.419 0.757 1.00 75.50 824 MET A N 1
ATOM 6900 C CA . MET A 1 824 ? -52.576 45.264 0.732 1.00 75.50 824 MET A CA 1
ATOM 6901 C C . MET A 1 824 ? -52.240 46.709 0.343 1.00 75.50 824 MET A C 1
ATOM 6903 O O . MET A 1 824 ? -51.155 47.213 0.668 1.00 75.50 824 MET A O 1
ATOM 6907 N N . ASP A 1 825 ? -53.175 47.362 -0.344 1.00 76.62 825 ASP A N 1
ATOM 6908 C CA . ASP A 1 825 ? -53.179 48.810 -0.518 1.00 76.62 825 ASP A CA 1
ATOM 6909 C C . ASP A 1 825 ? -53.720 49.455 0.767 1.00 76.62 825 ASP A C 1
ATOM 6911 O O . ASP A 1 825 ? -54.907 49.357 1.090 1.00 76.62 825 ASP A O 1
ATOM 6915 N N . PHE A 1 826 ? -52.817 50.043 1.553 1.00 72.12 826 PHE A N 1
ATOM 6916 C CA . PHE A 1 826 ? -53.167 50.660 2.828 1.00 72.12 826 PHE A CA 1
ATOM 6917 C C . PHE A 1 826 ? -53.969 51.949 2.650 1.00 72.12 826 PHE A C 1
ATOM 6919 O O . PHE A 1 826 ? -54.804 52.246 3.501 1.00 72.12 826 PHE A O 1
ATOM 6926 N N . ASP A 1 827 ? -53.774 52.683 1.553 1.00 75.50 827 ASP A N 1
ATOM 6927 C CA . ASP A 1 827 ? -54.504 53.924 1.297 1.00 75.50 827 ASP A CA 1
ATOM 6928 C C . ASP A 1 827 ? -55.968 53.616 0.971 1.00 75.50 827 ASP A C 1
ATOM 6930 O O . ASP A 1 827 ? -56.881 54.229 1.536 1.00 75.50 827 ASP A O 1
ATOM 6934 N N . GLU A 1 828 ? -56.199 52.596 0.139 1.00 78.31 828 GLU A N 1
ATOM 6935 C CA . GLU A 1 828 ? -57.541 52.078 -0.134 1.00 78.31 828 GLU A CA 1
ATOM 6936 C C . GLU A 1 828 ? -58.195 51.524 1.140 1.00 78.31 828 GLU A C 1
ATOM 6938 O O . GLU A 1 828 ? -59.344 51.859 1.441 1.00 78.31 828 GLU A O 1
ATOM 6943 N N . PHE A 1 829 ? -57.450 50.745 1.932 1.00 78.44 829 PHE A N 1
ATOM 6944 C CA . PHE A 1 829 ? -57.926 50.206 3.205 1.00 78.44 829 PHE A CA 1
ATOM 6945 C C . PHE A 1 829 ? -58.332 51.314 4.189 1.00 78.44 829 PHE A C 1
ATOM 6947 O O . PHE A 1 829 ? -59.428 51.280 4.749 1.00 78.44 829 PHE A O 1
ATOM 6954 N N . PHE A 1 830 ? -57.492 52.329 4.400 1.00 76.56 830 PHE A N 1
ATOM 6955 C CA . PHE A 1 830 ? -57.798 53.401 5.349 1.00 76.56 830 PHE A CA 1
ATOM 6956 C C . PHE A 1 830 ? -58.951 54.290 4.880 1.00 76.56 830 PHE A C 1
ATOM 6958 O O . PHE A 1 830 ? -59.741 54.735 5.720 1.00 76.56 830 PHE A O 1
ATOM 6965 N N . ARG A 1 831 ? -59.080 54.524 3.567 1.00 79.00 831 ARG A N 1
ATOM 6966 C CA . ARG A 1 831 ? -60.247 55.200 2.988 1.00 79.00 831 ARG A CA 1
ATOM 6967 C C . ARG A 1 831 ? -61.520 54.394 3.250 1.00 79.00 831 ARG A C 1
ATOM 6969 O O . ARG A 1 831 ? -62.476 54.944 3.790 1.00 79.00 831 ARG A O 1
ATOM 6976 N N . PHE A 1 832 ? -61.487 53.085 2.995 1.00 77.94 832 PHE A N 1
ATOM 6977 C CA . PHE A 1 832 ? -62.607 52.177 3.254 1.00 77.94 832 PHE A CA 1
ATOM 6978 C C . PHE A 1 832 ? -63.064 52.199 4.725 1.00 77.94 832 PHE A C 1
ATOM 6980 O O . PHE A 1 832 ? -64.257 52.316 5.008 1.00 77.94 832 PHE A O 1
ATOM 6987 N N . ILE A 1 833 ? -62.133 52.167 5.686 1.00 76.12 833 ILE A N 1
ATOM 6988 C CA . ILE A 1 833 ? -62.485 52.207 7.117 1.00 76.12 833 ILE A CA 1
ATOM 6989 C C . ILE A 1 833 ? -63.148 53.535 7.524 1.00 76.12 833 ILE A C 1
ATOM 6991 O O . ILE A 1 833 ? -64.039 53.530 8.380 1.00 76.12 833 ILE A O 1
ATOM 6995 N N . LYS A 1 834 ? -62.741 54.661 6.921 1.00 75.75 834 LYS A N 1
ATOM 6996 C CA . LYS A 1 834 ? -63.283 55.995 7.231 1.00 75.75 834 LYS A CA 1
ATOM 6997 C C . LYS A 1 834 ? -64.618 56.281 6.544 1.00 75.75 834 LYS A C 1
ATOM 6999 O O . LYS A 1 834 ? -65.504 56.845 7.178 1.00 75.75 834 LYS A O 1
ATOM 7004 N N . GLU A 1 835 ? -64.754 55.906 5.276 1.00 74.06 835 GLU A N 1
ATOM 7005 C CA . GLU A 1 835 ? -65.873 56.312 4.412 1.00 74.06 835 GLU A CA 1
ATOM 7006 C C . GLU A 1 835 ? -66.951 55.212 4.273 1.00 74.06 835 GLU A C 1
ATOM 7008 O O . GLU A 1 835 ? -68.102 55.512 3.960 1.00 74.06 835 GLU A O 1
ATOM 7013 N N . GLY A 1 836 ? -66.635 53.953 4.617 1.00 63.09 836 GLY A N 1
ATOM 7014 C CA . GLY A 1 836 ? -67.520 52.794 4.431 1.00 63.09 836 GLY A CA 1
ATOM 7015 C C . GLY A 1 836 ? -67.624 52.337 2.968 1.00 63.09 836 GLY A C 1
ATOM 7016 O O . GLY A 1 836 ? -66.980 52.907 2.097 1.00 63.09 836 GLY A O 1
ATOM 7017 N N . ASP A 1 837 ? -68.452 51.320 2.688 1.00 58.56 837 ASP A N 1
ATOM 7018 C CA . ASP A 1 837 ? -68.739 50.783 1.333 1.00 58.56 837 ASP A CA 1
ATOM 7019 C C . ASP A 1 837 ? -69.583 51.764 0.469 1.00 58.56 837 ASP A C 1
ATOM 7021 O O . ASP A 1 837 ? -70.496 51.369 -0.258 1.00 58.56 837 ASP A O 1
ATOM 7025 N N . GLN A 1 838 ? -69.358 53.079 0.579 1.00 55.91 838 GLN A N 1
ATOM 7026 C CA . GLN A 1 838 ? -70.081 54.065 -0.222 1.00 55.91 838 GLN A CA 1
ATOM 7027 C C . GLN A 1 838 ? -69.328 54.403 -1.513 1.00 55.91 838 GLN A C 1
ATOM 7029 O O . GLN A 1 838 ? -68.449 55.260 -1.523 1.00 55.91 838 GLN A O 1
ATOM 7034 N N . LEU A 1 839 ? -69.841 53.774 -2.582 1.00 40.91 839 LEU A N 1
ATOM 7035 C CA . LEU A 1 839 ? -69.653 53.953 -4.035 1.00 40.91 839 LEU A CA 1
ATOM 7036 C C . LEU A 1 839 ? -68.670 52.968 -4.711 1.00 40.91 839 LEU A C 1
ATOM 7038 O O . LEU A 1 839 ? -67.703 52.562 -4.079 1.00 40.91 839 LEU A O 1
ATOM 7042 N N . PRO A 1 840 ? -69.010 52.518 -5.943 1.00 44.19 840 PRO A N 1
ATOM 7043 C CA . PRO A 1 840 ? -68.635 51.215 -6.508 1.00 44.19 840 PRO A CA 1
ATOM 7044 C C . PRO A 1 840 ? -67.149 51.017 -6.791 1.00 44.19 840 PRO A C 1
ATOM 7046 O O . PRO A 1 840 ? -66.459 52.020 -7.090 1.00 44.19 840 PRO A O 1
#